Protein 8BK1 (pdb70)

Foldseek 3Di:
DAEAEEEDLDLQSQLLLLLLLVVPYAYEYEYPPQVSCVVSVVSHYHYDDALLCRLQVHQHYEYDDAECVVVCVRCVRRLQSLANHEYEYQYADALVVQVVVQVVSVVSHYGYKYKHWDDDSVCFQHAPTEMEIEADPVVCVVCVVSVCSRHHYDDPYRSRSPRNVVNVVSVVVVVLLVVVLVLVCLLCVLVVHHVVVCVVVSVVVVVCVCVVCVVLVVCLVPVNFADPVHFLLRVLVVLVVSLVSCVVSVHDNPSSVVVNVLSVVLVVVVRRRTHSSSSCVVVPDPPD/DAEAEEEEQDLQSLLLLLLLLVVPYEYEYEYPPQVSCVVSVVSHYHYDDALQVRLQRHQHYEYEHAECVVVCVRCVRHLQSLANHEYEYQYADALVVQVVVQVVSVVSHYFYKYKHWDDGSVCFQHAPTEMEIEADPVVCVVCVVSVCSRHHYDDDYRSRSPRNVVNVVSVVVVVLLVVVLVLVCLLCVLVVHHSVVCVVVSVVVVVCVCVVCPVLVVCLVPVNFAQPVHFLLRVLVVLVVSLVSCVVSVHDNPSSVVVNVLSVQLVVVVRRRTHSSSSSVVVDDDD/DEAEEEDLDLQRQLLLLLLVVVPYAYEYEYPPQVSCVVSVVSHHHYDDALQVRLLRDQHYEYDDQECVVVCVRCVRRLQSLANHEYEYQYADALVVQVVVQVVSVVSHYGYKYKHWDDDSVCFQHAPTEMEIEADPVVCVVCVVSVCSRHHYDDDYRSRSPRNVVNVVSVVVVVLLVVVLVLVCLLCVLVVHHPVVCVVVSVVVVVCVCVVCVVLVVCLVPVPFADPVHFLLRVLVVLVVSLVSCVVSVHDNPSSVVVNVLSVVLVVVVRRRTHSSSSSVVVPDDPD/DAEAEEEDLDLQSQLLLLLLVVVPHAYEYEYPPQVSCVVSVVSHHHYDDALQCRLQRHQHYEYDDAECVVVCVRCVRHLQSLANHEYEYQYADALVVQVVVQVVSVVSHYGYKYKHWDDGSVCFQHAPTEMEIEADPVVCVVCVVSVCSRHHYDDDYRSRSPRNVVNVVSVVVVVLLVVVLVLVCLLCVLVVHHVVVCVVVSVVVVVCVCVVCVVLVVCLVPVNFADPPHFLLRVLVVLVVSLVSCVVSVHDNPSSVVVNVLSVQLVVVVRRRTHSSSSSVVVPDPPD

Structure (mmCIF, N/CA/C/O backbone):
data_8BK1
#
_entry.id   8BK1
#
_cell.length_a   186.027
_cell.length_b   186.027
_cell.length_c   373.436
_cell.angle_alpha   90.00
_cell.angle_beta   90.00
_cell.angle_gamma   120.00
#
_symmetry.space_group_name_H-M   'H 3 2'
#
loop_
_entity.id
_entity.type
_entity.pdbx_description
1 polymer 'Mutant Imi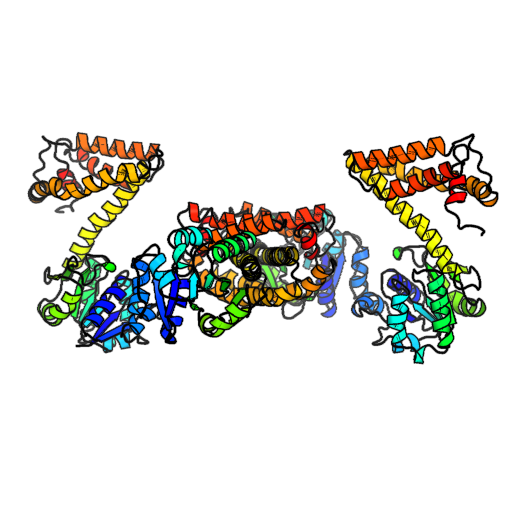ne Reductase IR007-143 from Amycolatopsis azurea, E120A, M197W, M206S, A213P, D238G, I240L'
2 non-polymer 'NADP NICOTINAMIDE-ADENINE-DINUCLEOTIDE PHOSPHATE'
3 non-polymer 'SULFATE ION'
4 water water
#
loop_
_atom_site.group_PDB
_atom_site.id
_atom_site.type_symbol
_atom_site.label_atom_id
_atom_site.label_alt_id
_atom_site.label_comp_id
_atom_site.label_asym_id
_atom_site.label_entity_id
_atom_site.label_seq_id
_atom_site.pdbx_PDB_ins_code
_atom_site.Cartn_x
_atom_site.Cartn_y
_atom_site.Cartn_z
_atom_site.occupancy
_atom_site.B_iso_or_equiv
_atom_site.auth_seq_id
_atom_site.auth_comp_id
_atom_site.auth_asym_id
_atom_site.auth_atom_id
_atom_site.pdbx_PDB_model_num
ATOM 1 N N . GLU A 1 1 ? -92.181 47.334 -5.567 1.00 88.25 -1 GLU A N 1
ATOM 2 C CA . GLU A 1 1 ? -92.045 48.171 -6.781 1.00 79.15 -1 GLU A CA 1
ATOM 3 C C . GLU A 1 1 ? -91.978 47.280 -8.015 1.00 81.10 -1 GLU A C 1
ATOM 4 O O . GLU A 1 1 ? -92.244 46.076 -7.884 1.00 67.98 -1 GLU A O 1
ATOM 6 N N . SER A 1 2 ? -91.616 47.857 -9.155 1.00 61.68 0 SER A N 1
ATOM 7 C CA . SER A 1 2 ? -91.627 47.105 -10.432 1.00 58.09 0 SER A CA 1
ATOM 8 C C . SER A 1 2 ? -91.182 45.658 -10.246 1.00 60.44 0 SER A C 1
ATOM 9 O O . SER A 1 2 ? -90.182 45.430 -9.554 1.00 61.58 0 SER A O 1
ATOM 12 N N . MET A 1 3 ? -91.907 44.722 -10.854 1.00 51.26 1 MET A N 1
ATOM 13 C CA . MET A 1 3 ? -91.463 43.312 -10.829 1.00 51.30 1 MET A CA 1
ATOM 14 C C . MET A 1 3 ? -90.497 43.118 -11.989 1.00 50.97 1 MET A C 1
ATOM 15 O O . MET A 1 3 ? -90.843 43.508 -13.110 1.00 56.06 1 MET A O 1
ATOM 20 N N . ILE A 1 4 ? -89.325 42.555 -11.713 1.00 53.57 2 ILE A N 1
ATOM 21 C CA . ILE A 1 4 ? -88.354 42.265 -12.799 1.00 55.69 2 ILE A CA 1
ATOM 22 C C . ILE A 1 4 ? -88.046 40.774 -12.797 1.00 53.07 2 ILE A C 1
ATOM 23 O O . ILE A 1 4 ? -87.933 40.208 -11.711 1.00 50.51 2 ILE A O 1
ATOM 28 N N . THR A 1 5 ? -88.003 40.155 -13.974 1.00 51.54 3 THR A N 1
ATOM 29 C CA . THR A 1 5 ? -87.542 38.750 -14.080 1.00 46.49 3 THR A CA 1
ATOM 30 C C . THR A 1 5 ? -86.023 38.731 -14.247 1.00 44.35 3 THR A C 1
ATOM 31 O O . THR A 1 5 ? -85.492 39.597 -14.973 1.00 43.53 3 THR A O 1
ATOM 35 N N . LEU A 1 6 ? -85.369 37.782 -13.581 1.00 45.78 4 LEU A N 1
ATOM 36 C CA . LEU A 1 6 ? -83.971 37.385 -13.882 1.00 49.74 4 LEU A CA 1
ATOM 37 C C . LEU A 1 6 ? -83.915 35.864 -14.108 1.00 46.76 4 LEU A C 1
ATOM 38 O O . LEU A 1 6 ? -84.360 35.119 -13.273 1.00 50.34 4 LEU A O 1
ATOM 43 N N . ILE A 1 7 ? -83.434 35.446 -15.262 1.00 45.24 5 ILE A N 1
ATOM 44 C CA . ILE A 1 7 ? -83.159 34.038 -15.635 1.00 43.70 5 ILE A CA 1
ATOM 45 C C . ILE A 1 7 ? -81.643 33.851 -15.619 1.00 48.06 5 ILE A C 1
ATOM 46 O O . ILE A 1 7 ? -80.978 34.600 -16.321 1.00 44.42 5 ILE A O 1
ATOM 51 N N . GLY A 1 8 ? -81.141 32.890 -14.841 1.00 45.52 6 GLY A N 1
ATOM 52 C CA . GLY A 1 8 ? -79.711 32.575 -14.706 1.00 46.79 6 GLY A CA 1
ATOM 53 C C . GLY A 1 8 ? -79.219 32.858 -13.308 1.00 46.49 6 GLY A C 1
ATOM 54 O O . GLY A 1 8 ? -78.855 33.987 -13.059 1.00 43.06 6 GLY A O 1
ATOM 55 N N . LEU A 1 9 ? -79.206 31.868 -12.423 1.00 48.01 7 LEU A N 1
ATOM 56 C CA . LEU A 1 9 ? -78.806 32.113 -11.020 1.00 48.87 7 LEU A CA 1
ATOM 57 C C . LEU A 1 9 ? -77.439 31.508 -10.751 1.00 45.99 7 LEU A C 1
ATOM 58 O O . LEU A 1 9 ? -77.281 30.830 -9.751 1.00 49.58 7 LEU A O 1
ATOM 63 N N . GLY A 1 10 ? -76.489 31.803 -11.620 1.00 48.36 8 GLY A N 1
ATOM 64 C CA . GLY A 1 10 ? -75.063 31.777 -11.268 1.00 46.38 8 GLY A CA 1
ATOM 65 C C . GLY A 1 10 ? -74.760 32.905 -10.293 1.00 43.41 8 GLY A C 1
ATOM 66 O O . GLY A 1 10 ? -75.637 33.690 -9.947 1.00 40.53 8 GLY A O 1
ATOM 67 N N . PRO A 1 11 ? -73.496 33.036 -9.835 1.00 46.22 9 PRO A N 1
ATOM 68 C CA . PRO A 1 11 ? -73.143 34.053 -8.843 1.00 43.10 9 PRO A CA 1
ATOM 69 C C . PRO A 1 11 ? -73.510 35.491 -9.278 1.00 45.26 9 PRO A C 1
ATOM 70 O O . PRO A 1 11 ? -73.894 36.247 -8.428 1.00 41.38 9 PRO A O 1
ATOM 74 N N . MET A 1 12 ? -73.401 35.832 -10.570 1.00 44.12 10 MET A N 1
ATOM 75 C CA . MET A 1 12 ? -73.734 37.197 -11.066 1.00 43.88 10 MET A CA 1
ATOM 76 C C . MET A 1 12 ? -75.245 37.366 -10.958 1.00 43.72 10 MET A C 1
ATOM 77 O O . MET A 1 12 ? -75.667 38.352 -10.326 1.00 36.67 10 MET A O 1
ATOM 82 N N . GLY A 1 13 ? -76.014 36.424 -11.520 1.00 40.05 11 GLY A N 1
ATOM 83 C CA . GLY A 1 13 ? -77.483 36.369 -11.376 1.00 44.14 11 GLY A CA 1
ATOM 84 C C . GLY A 1 13 ? -77.938 36.624 -9.951 1.00 44.29 11 GLY A C 1
ATOM 85 O O . GLY A 1 13 ? -78.738 37.543 -9.720 1.00 44.50 11 GLY A O 1
ATOM 86 N N . GLN A 1 14 ? -77.401 35.863 -9.005 1.00 49.76 12 GLN A N 1
ATOM 87 C CA . GLN A 1 14 ? -77.809 35.926 -7.583 1.00 46.84 12 GLN A CA 1
ATOM 88 C C . GLN A 1 14 ? -77.510 37.322 -7.054 1.00 46.93 12 GLN A C 1
ATOM 89 O O . GLN A 1 14 ? -78.396 37.887 -6.414 1.00 51.86 12 GLN A O 1
ATOM 95 N N . ALA A 1 15 ? -76.332 37.879 -7.337 1.00 46.61 13 ALA A N 1
ATOM 96 C CA . ALA A 1 15 ? -75.919 39.190 -6.788 1.00 46.60 13 ALA A CA 1
ATOM 97 C C . ALA A 1 15 ? -76.878 40.267 -7.326 1.00 47.04 13 ALA A C 1
ATOM 98 O O . ALA A 1 15 ? -77.270 41.156 -6.549 1.00 51.12 13 ALA A O 1
ATOM 100 N N . MET A 1 16 ? -77.277 40.146 -8.591 1.00 42.19 14 MET A N 1
ATOM 101 C CA . MET A 1 16 ? -78.184 41.099 -9.279 1.00 43.93 14 MET A CA 1
ATOM 102 C C . MET A 1 16 ? -79.570 41.023 -8.626 1.00 45.08 14 MET A C 1
ATOM 103 O O . MET A 1 16 ? -80.111 42.083 -8.246 1.00 43.89 14 MET A O 1
ATOM 108 N N . VAL A 1 17 ? -80.101 39.813 -8.442 1.00 48.37 15 VAL A N 1
ATOM 109 C CA . VAL A 1 17 ? -81.378 39.583 -7.715 1.00 46.85 15 VAL A CA 1
ATOM 110 C C . VAL A 1 17 ? -81.309 40.210 -6.315 1.00 44.53 15 VAL A C 1
ATOM 111 O O . VAL A 1 17 ? -82.197 41.019 -5.985 1.00 45.75 15 VAL A O 1
ATOM 115 N N A ARG A 1 18 ? -80.287 39.883 -5.517 0.50 47.05 16 ARG A N 1
ATOM 116 N N B ARG A 1 18 ? -80.289 39.889 -5.521 0.50 45.40 16 ARG A N 1
ATOM 117 C CA A ARG A 1 18 ? -80.140 40.404 -4.125 0.50 52.92 16 ARG A CA 1
ATOM 118 C CA B ARG A 1 18 ? -80.163 40.414 -4.132 0.50 49.92 16 ARG A CA 1
ATOM 119 C C A ARG A 1 18 ? -80.221 41.940 -4.168 0.50 51.27 16 ARG A C 1
ATOM 120 C C B ARG A 1 18 ? -80.219 41.945 -4.167 0.50 49.65 16 ARG A C 1
ATOM 121 O O A ARG A 1 18 ? -80.864 42.531 -3.280 0.50 50.21 16 ARG A O 1
ATOM 122 O O B ARG A 1 18 ? -80.863 42.534 -3.281 0.50 48.99 16 ARG A O 1
ATOM 137 N N . VAL A 1 19 ? -79.609 42.568 -5.170 1.00 48.74 17 VAL A N 1
ATOM 138 C CA . VAL A 1 19 ? -79.523 44.054 -5.240 1.00 50.89 17 VAL A CA 1
ATOM 139 C C . VAL A 1 19 ? -80.886 44.624 -5.636 1.00 50.67 17 VAL A C 1
ATOM 140 O O . VAL A 1 19 ? -81.310 45.635 -5.021 1.00 49.17 17 VAL A O 1
ATOM 144 N N . LEU A 1 20 ? -81.561 44.005 -6.598 1.00 45.16 18 LEU A N 1
ATOM 145 C CA . LEU A 1 20 ? -82.935 44.420 -6.998 1.00 47.87 18 LEU A CA 1
ATOM 146 C C . LEU A 1 20 ? -83.886 44.325 -5.789 1.00 50.46 18 LEU A C 1
ATOM 147 O O . LEU A 1 20 ? -84.601 45.311 -5.532 1.00 49.55 18 LEU A O 1
ATOM 152 N N . LEU A 1 21 ? -83.860 43.219 -5.040 1.00 48.87 19 LEU A N 1
ATOM 153 C CA . LEU A 1 21 ? -84.676 43.028 -3.800 1.00 50.07 19 LEU A CA 1
ATOM 154 C C . LEU A 1 21 ? -84.324 44.091 -2.742 1.00 45.69 19 LEU A C 1
ATOM 155 O O . LEU A 1 21 ? -85.243 44.783 -2.335 1.00 43.10 19 LEU A O 1
ATOM 160 N N . GLU A 1 22 ? -83.055 44.272 -2.366 1.00 48.69 20 GLU A N 1
ATOM 161 C CA . GLU A 1 22 ? -82.645 45.285 -1.352 1.00 52.68 20 GLU A CA 1
ATOM 162 C C . GLU A 1 22 ? -83.153 46.688 -1.729 1.00 49.47 20 GLU A C 1
ATOM 163 O O . GLU A 1 22 ? -83.081 47.553 -0.876 1.00 55.26 20 GLU A O 1
ATOM 169 N N . ASN A 1 23 ? -83.609 46.954 -2.959 1.00 56.55 21 ASN A N 1
ATOM 170 C CA . ASN A 1 23 ? -84.051 48.320 -3.394 1.00 53.69 21 ASN A CA 1
ATOM 171 C C . ASN A 1 23 ? -85.543 48.299 -3.734 1.00 53.13 21 ASN A C 1
ATOM 172 O O . ASN A 1 23 ? -85.984 49.120 -4.533 1.00 62.70 21 ASN A O 1
ATOM 177 N N . GLY A 1 24 ? -86.302 47.374 -3.149 1.00 56.50 22 GLY A N 1
ATOM 178 C CA . GLY A 1 24 ? -87.771 47.411 -3.282 1.00 57.38 22 GLY A CA 1
ATOM 179 C C . GLY A 1 24 ? -88.361 46.720 -4.482 1.00 56.09 22 GLY A C 1
ATOM 180 O O . GLY A 1 24 ? -89.592 46.676 -4.573 1.00 57.38 22 GLY A O 1
ATOM 181 N N . HIS A 1 25 ? -87.534 46.205 -5.373 1.00 52.74 23 HIS A N 1
ATOM 182 C CA . HIS A 1 25 ? -88.093 45.620 -6.610 1.00 50.83 23 HIS A CA 1
ATOM 183 C C . HIS A 1 25 ? -88.558 44.198 -6.339 1.00 50.22 23 HIS A C 1
ATOM 184 O O . HIS A 1 25 ? -87.957 43.531 -5.490 1.00 50.42 23 HIS A O 1
ATOM 191 N N . GLY A 1 26 ? -89.626 43.783 -7.006 1.00 49.01 24 GLY A N 1
ATOM 192 C CA . GLY A 1 26 ? -90.042 42.381 -6.914 1.00 52.08 24 GLY A CA 1
ATOM 193 C C . GLY A 1 26 ? -89.272 41.624 -7.965 1.00 58.31 24 GLY A C 1
ATOM 194 O O . GLY A 1 26 ? -89.005 42.205 -9.022 1.00 57.70 24 GLY A O 1
ATOM 195 N N . VAL A 1 27 ? -88.886 40.391 -7.671 1.00 52.15 25 VAL A N 1
ATOM 196 C CA . VAL A 1 27 ? -88.042 39.635 -8.628 1.00 49.04 25 VAL A CA 1
ATOM 197 C C . VAL A 1 27 ? -88.610 38.229 -8.757 1.00 47.86 25 VAL A C 1
ATOM 198 O O . VAL A 1 27 ? -88.574 37.473 -7.785 1.00 53.28 25 VAL A O 1
ATOM 202 N N . THR A 1 28 ? -89.130 37.917 -9.939 1.00 46.58 26 THR A N 1
ATOM 203 C CA . THR A 1 28 ? -89.396 36.538 -10.410 1.00 50.03 26 THR A CA 1
ATOM 204 C C . THR A 1 28 ? -88.093 35.963 -10.962 1.00 48.24 26 THR A C 1
ATOM 205 O O . THR A 1 28 ? -87.461 36.648 -11.748 1.00 50.48 26 THR A O 1
ATOM 209 N N . VAL A 1 29 ? -87.770 34.723 -10.603 1.00 48.73 27 VAL A N 1
ATOM 210 C CA . VAL A 1 29 ? -86.568 33.993 -11.089 1.00 45.21 27 VAL A CA 1
ATOM 211 C C . VAL A 1 29 ? -86.981 32.619 -11.599 1.00 48.24 27 VAL A C 1
ATOM 212 O O . VAL A 1 29 ? -88.056 32.117 -11.250 1.00 56.16 27 VAL A O 1
ATOM 216 N N . TRP A 1 30 ? -86.135 32.091 -12.461 1.00 50.18 28 TRP A N 1
ATOM 217 C CA . TRP A 1 30 ? -86.171 30.717 -12.991 1.00 50.86 28 TRP A CA 1
ATOM 218 C C . TRP A 1 30 ? -84.726 30.337 -13.303 1.00 52.31 28 TRP A C 1
ATOM 219 O O . TRP A 1 30 ? -83.976 31.191 -13.793 1.00 46.61 28 TRP A O 1
ATOM 230 N N . ASN A 1 31 ? -84.367 29.091 -13.034 1.00 58.97 29 ASN A N 1
ATOM 231 C CA . ASN A 1 31 ? -83.016 28.563 -13.329 1.00 58.86 29 ASN A CA 1
ATOM 232 C C . ASN A 1 31 ? -83.161 27.107 -13.748 1.00 49.20 29 ASN A C 1
ATOM 233 O O . ASN A 1 31 ? -84.068 26.452 -13.221 1.00 52.47 29 ASN A O 1
ATOM 238 N N . ARG A 1 32 ? -82.313 26.654 -14.671 1.00 45.10 30 ARG A N 1
ATOM 239 C CA . ARG A 1 32 ? -82.256 25.237 -15.101 1.00 54.15 30 ARG A CA 1
ATOM 240 C C . ARG A 1 32 ? -82.149 24.322 -13.873 1.00 54.72 30 ARG A C 1
ATOM 241 O O . ARG A 1 32 ? -82.728 23.256 -13.902 1.00 60.11 30 ARG A O 1
ATOM 249 N N . THR A 1 33 ? -81.436 24.744 -12.834 1.00 49.71 31 THR A N 1
ATOM 250 C CA . THR A 1 33 ? -81.288 24.000 -11.565 1.00 47.42 31 THR A CA 1
ATOM 251 C C . THR A 1 33 ? -82.070 24.752 -10.480 1.00 47.73 31 THR A C 1
ATOM 252 O O . THR A 1 33 ? -81.504 25.678 -9.843 1.00 47.92 31 THR A O 1
ATOM 256 N N . ALA A 1 34 ? -83.337 24.395 -10.279 1.00 55.23 32 ALA A N 1
ATOM 257 C CA . ALA A 1 34 ? -84.294 25.114 -9.395 1.00 54.45 32 ALA A CA 1
ATOM 258 C C . ALA A 1 34 ? -83.739 25.285 -7.973 1.00 49.60 32 ALA A C 1
ATOM 259 O O . ALA A 1 34 ? -83.908 26.379 -7.419 1.00 66.92 32 ALA A O 1
ATOM 261 N N . SER A 1 35 ? -83.085 24.276 -7.399 1.00 49.29 33 SER A N 1
ATOM 262 C CA . SER A 1 35 ? -82.528 24.323 -6.020 1.00 51.80 33 SER A CA 1
ATOM 263 C C . SER A 1 35 ? -81.651 25.565 -5.839 1.00 54.53 33 SER A C 1
ATOM 264 O O . SER A 1 35 ? -81.516 26.031 -4.709 1.00 55.40 33 SER A O 1
ATOM 267 N N . ARG A 1 36 ? -81.066 26.092 -6.917 1.00 60.12 34 ARG A N 1
ATOM 268 C CA . ARG A 1 36 ? -80.068 27.186 -6.824 1.00 58.61 34 ARG A CA 1
ATOM 269 C C . ARG A 1 36 ? -80.749 28.517 -6.500 1.00 56.20 34 ARG A C 1
ATOM 270 O O . ARG A 1 36 ? -80.029 29.442 -6.107 1.00 55.92 34 ARG A O 1
ATOM 278 N N . ALA A 1 37 ? -82.083 28.586 -6.619 1.00 54.08 35 ALA A N 1
ATOM 279 C CA . ALA A 1 37 ? -82.901 29.770 -6.283 1.00 51.12 35 ALA A CA 1
ATOM 280 C C . ALA A 1 37 ? -83.173 29.876 -4.771 1.00 56.09 35 ALA A C 1
ATOM 281 O O . ALA A 1 37 ? -83.657 30.948 -4.355 1.00 53.66 35 ALA A O 1
ATOM 283 N N . ASP A 1 38 ? -82.885 28.840 -3.968 1.00 53.60 36 ASP A N 1
ATOM 284 C CA . ASP A 1 38 ? -83.300 28.782 -2.539 1.00 53.46 36 ASP A CA 1
ATOM 285 C C . ASP A 1 38 ? -82.854 30.060 -1.822 1.00 49.13 36 ASP A C 1
ATOM 286 O O . ASP A 1 38 ? -83.733 30.725 -1.226 1.00 61.92 36 ASP A O 1
ATOM 291 N N . GLY A 1 39 ? -81.571 30.408 -1.875 1.00 48.39 37 GLY A N 1
ATOM 292 C CA . GLY A 1 39 ? -81.043 31.599 -1.182 1.00 51.11 37 GLY A CA 1
ATOM 293 C C . GLY A 1 39 ? -81.779 32.878 -1.569 1.00 55.04 37 GLY A C 1
ATOM 294 O O . GLY A 1 39 ? -82.010 33.720 -0.672 1.00 55.32 37 GLY A O 1
ATOM 295 N N . VAL A 1 40 ? -82.154 33.037 -2.846 1.00 55.83 38 VAL A N 1
ATOM 296 C CA . VAL A 1 40 ? -82.814 34.292 -3.315 1.00 53.91 38 VAL A CA 1
ATOM 297 C C . VAL A 1 40 ? -84.312 34.219 -3.005 1.00 53.99 38 VAL A C 1
ATOM 298 O O . VAL A 1 40 ? -84.886 35.280 -2.656 1.00 53.43 38 VAL A O 1
ATOM 302 N N . VAL A 1 41 ? -84.937 33.040 -3.127 1.00 55.31 39 VAL A N 1
ATOM 303 C CA . VAL A 1 41 ? -86.365 32.849 -2.727 1.00 57.64 39 VAL A CA 1
ATOM 304 C C . VAL A 1 41 ? -86.508 33.255 -1.250 1.00 57.57 39 VAL A C 1
ATOM 305 O O . VAL A 1 41 ? -87.374 34.095 -0.947 1.00 68.18 39 VAL A O 1
ATOM 309 N N . ALA A 1 42 ? -85.616 32.782 -0.387 1.00 54.66 40 ALA A N 1
ATOM 310 C CA . ALA A 1 42 ? -85.556 33.153 1.048 1.00 57.82 40 ALA A CA 1
ATOM 311 C C . ALA A 1 42 ? -85.407 34.667 1.218 1.00 61.21 40 ALA A C 1
ATOM 312 O O . ALA A 1 42 ? -85.930 35.187 2.203 1.00 65.22 40 ALA A O 1
ATOM 314 N N . ALA A 1 43 ? -84.713 35.367 0.320 1.00 59.87 41 ALA A N 1
ATOM 315 C CA . ALA A 1 43 ? -84.481 36.824 0.460 1.00 52.88 41 ALA A CA 1
ATOM 316 C C . ALA A 1 43 ? -85.659 37.620 -0.104 1.00 49.33 41 ALA A C 1
ATOM 317 O O . ALA A 1 43 ? -85.624 38.851 0.022 1.00 55.56 41 ALA A O 1
ATOM 319 N N . GLY A 1 44 ? -86.640 36.969 -0.742 1.00 48.85 42 GLY A N 1
ATOM 320 C CA . GLY A 1 44 ? -87.904 37.606 -1.188 1.00 51.66 42 GLY A CA 1
ATOM 321 C C . GLY A 1 44 ? -88.296 37.286 -2.626 1.00 51.79 42 GLY A C 1
ATOM 322 O O . GLY A 1 44 ? -89.347 37.759 -3.056 1.00 49.00 42 GLY A O 1
ATOM 323 N N . ALA A 1 45 ? -87.507 36.517 -3.372 1.00 52.01 43 ALA A N 1
ATOM 324 C CA . ALA A 1 45 ? -87.790 36.286 -4.803 1.00 56.81 43 ALA A CA 1
ATOM 325 C C . ALA A 1 45 ? -88.837 35.177 -4.959 1.00 54.18 43 ALA A C 1
ATOM 326 O O . ALA A 1 45 ? -88.879 34.274 -4.146 1.00 53.54 43 ALA A O 1
ATOM 328 N N . VAL A 1 46 ? -89.563 35.216 -6.059 1.00 57.23 44 VAL A N 1
ATOM 329 C CA . VAL A 1 46 ? -90.615 34.236 -6.450 1.00 57.32 44 VAL A CA 1
ATOM 330 C C . VAL A 1 46 ? -90.012 33.260 -7.468 1.00 56.44 44 VAL A C 1
ATOM 331 O O . VAL A 1 46 ? -89.796 33.681 -8.600 1.00 55.88 44 VAL A O 1
ATOM 335 N N . ARG A 1 47 ? -89.763 32.001 -7.096 1.00 63.29 45 ARG A N 1
ATOM 336 C CA . ARG A 1 47 ? -89.453 30.930 -8.095 1.00 61.54 45 ARG A CA 1
ATOM 337 C C . ARG A 1 47 ? -90.736 30.695 -8.913 1.00 52.71 45 ARG A C 1
ATOM 338 O O . ARG A 1 47 ? -91.787 31.092 -8.471 1.00 58.57 45 ARG A O 1
ATOM 346 N N . VAL A 1 48 ? -90.605 30.135 -10.096 1.00 45.05 46 VAL A N 1
ATOM 347 C CA . VAL A 1 48 ? -91.699 29.804 -11.031 1.00 45.95 46 VAL A CA 1
ATOM 348 C C . VAL A 1 48 ? -91.209 28.588 -11.818 1.00 52.93 46 VAL A C 1
ATOM 349 O O . VAL A 1 48 ? -89.994 28.373 -11.866 1.00 56.11 46 VAL A O 1
ATOM 353 N N . ASP A 1 49 ? -92.123 27.779 -12.343 1.00 60.72 47 ASP A N 1
ATOM 354 C CA . ASP A 1 49 ? -91.807 26.407 -12.804 1.00 66.48 47 ASP A CA 1
ATOM 355 C C . ASP A 1 49 ? -91.073 26.506 -14.132 1.00 60.00 47 ASP A C 1
ATOM 356 O O . ASP A 1 49 ? -90.092 25.767 -14.279 1.00 57.00 47 ASP A O 1
ATOM 361 N N . THR A 1 50 ? -91.526 27.367 -15.046 1.00 55.52 48 THR A N 1
ATOM 362 C CA . THR A 1 50 ? -91.145 27.320 -16.489 1.00 61.98 48 THR A CA 1
ATOM 363 C C . THR A 1 50 ? -90.562 28.662 -16.945 1.00 57.02 48 THR A C 1
ATOM 364 O O . THR A 1 50 ? -90.823 29.711 -16.366 1.00 49.73 48 THR A O 1
ATOM 368 N N . PRO A 1 51 ? -89.671 28.662 -17.956 1.00 53.87 49 PRO A N 1
ATOM 369 C CA . PRO A 1 51 ? -89.232 29.902 -18.602 1.00 57.04 49 PRO A CA 1
ATOM 370 C C . PRO A 1 51 ? -90.398 30.810 -19.008 1.00 50.47 49 PRO A C 1
ATOM 371 O O . PRO A 1 51 ? -90.359 31.976 -18.673 1.00 55.87 49 PRO A O 1
ATOM 375 N N . ALA A 1 52 ? -91.406 30.244 -19.674 1.00 54.19 50 ALA A N 1
ATOM 376 C CA . ALA A 1 52 ? -92.633 30.960 -20.108 1.00 53.14 50 ALA A CA 1
ATOM 377 C C . ALA A 1 52 ? -93.255 31.729 -18.928 1.00 54.91 50 ALA A C 1
ATOM 378 O O . ALA A 1 52 ? -93.646 32.889 -19.110 1.00 52.61 50 ALA A O 1
ATOM 380 N N . ASP A 1 53 ? -93.291 31.139 -17.739 1.00 51.57 51 ASP A N 1
ATOM 381 C CA . ASP A 1 53 ? -93.858 31.780 -16.519 1.00 50.59 51 ASP A CA 1
ATOM 382 C C . ASP A 1 53 ? -93.010 33.011 -16.175 1.00 46.44 51 ASP A C 1
ATOM 383 O O . ASP A 1 53 ? -93.577 34.077 -15.891 1.00 51.67 51 ASP A O 1
ATOM 388 N N . ALA A 1 54 ? -91.691 32.866 -16.202 1.00 52.23 52 ALA A N 1
ATOM 389 C CA . ALA A 1 54 ? -90.697 33.899 -15.810 1.00 47.75 52 ALA A CA 1
ATOM 390 C C . ALA A 1 54 ? -90.763 35.078 -16.783 1.00 45.38 52 ALA A C 1
ATOM 391 O O . ALA A 1 54 ? -90.783 36.229 -16.327 1.00 45.87 52 ALA A O 1
ATOM 393 N N . VAL A 1 55 ? -90.799 34.792 -18.081 1.00 44.42 53 VAL A N 1
ATOM 394 C CA . VAL A 1 55 ? -90.918 35.825 -19.150 1.00 47.86 53 VAL A CA 1
ATOM 395 C C . VAL A 1 55 ? -92.256 36.564 -18.979 1.00 46.55 53 VAL A C 1
ATOM 396 O O . VAL A 1 55 ? -92.256 37.776 -18.995 1.00 55.99 53 VAL A O 1
ATOM 400 N N . ALA A 1 56 ? -93.359 35.847 -18.797 1.00 50.53 54 ALA A N 1
ATOM 401 C CA . ALA A 1 56 ? -94.726 36.414 -18.671 1.00 46.44 54 ALA A CA 1
ATOM 402 C C . ALA A 1 56 ? -94.813 37.306 -17.434 1.00 44.74 54 ALA A C 1
ATOM 403 O O . ALA A 1 56 ? -95.544 38.288 -17.505 1.00 47.45 54 ALA A O 1
ATOM 405 N N . ALA A 1 57 ? -94.056 37.036 -16.369 1.00 42.29 55 ALA A N 1
ATOM 406 C CA . ALA A 1 57 ? -94.223 37.712 -15.051 1.00 45.17 55 ALA A CA 1
ATOM 407 C C . ALA A 1 57 ? -93.825 39.208 -15.062 1.00 47.90 55 ALA A C 1
ATOM 408 O O . ALA A 1 57 ? -94.123 39.907 -14.073 1.00 55.83 55 ALA A O 1
ATOM 410 N N . SER A 1 58 ? -93.077 39.685 -16.060 1.00 45.03 56 SER A N 1
ATOM 411 C CA . SER A 1 58 ? -92.445 41.032 -16.015 1.00 46.63 56 SER A CA 1
ATOM 412 C C . SER A 1 58 ? -92.246 41.584 -17.424 1.00 46.28 56 SER A C 1
ATOM 413 O O . SER A 1 58 ? -92.157 40.783 -18.378 1.00 48.61 56 SER A O 1
ATOM 416 N N . GLU A 1 59 ? -92.121 42.909 -17.515 1.00 46.01 57 GLU A N 1
ATOM 417 C CA . GLU A 1 59 ? -91.797 43.626 -18.772 1.00 45.87 57 GLU A CA 1
ATOM 418 C C . GLU A 1 59 ? -90.297 43.451 -19.050 1.00 43.48 57 GLU A C 1
ATOM 419 O O . GLU A 1 59 ? -89.947 43.024 -20.166 1.00 47.98 57 GLU A O 1
ATOM 425 N N . LEU A 1 60 ? -89.455 43.710 -18.044 1.00 44.40 58 LEU A N 1
ATOM 426 C CA . LEU A 1 60 ? -87.975 43.620 -18.123 1.00 43.22 58 LEU A CA 1
ATOM 427 C C . LEU A 1 60 ? -87.517 42.208 -17.713 1.00 40.83 58 LEU A C 1
ATOM 428 O O . LEU A 1 60 ? -87.732 41.803 -16.549 1.00 40.05 58 LEU A O 1
ATOM 433 N N . VAL A 1 61 ? -86.860 41.510 -18.631 1.00 41.00 59 VAL A N 1
ATOM 434 C CA . VAL A 1 61 ? -86.261 40.169 -18.408 1.00 42.59 59 VAL A CA 1
ATOM 435 C C . VAL A 1 61 ? -84.733 40.267 -18.553 1.00 46.61 59 VAL A C 1
ATOM 436 O O . VAL A 1 61 ? -84.255 40.413 -19.701 1.00 49.93 59 VAL A O 1
ATOM 440 N N . LEU A 1 62 ? -84.009 40.154 -17.431 1.00 41.88 60 LEU A N 1
ATOM 441 C CA . LEU A 1 62 ? -82.526 40.034 -17.383 1.00 40.37 60 LEU A CA 1
ATOM 442 C C . LEU A 1 62 ? -82.093 38.556 -17.555 1.00 43.72 60 LEU A C 1
ATOM 443 O O . LEU A 1 62 ? -82.637 37.685 -16.872 1.00 45.75 60 LEU A O 1
ATOM 448 N N . LEU A 1 63 ? -81.147 38.284 -18.450 1.00 44.32 61 LEU A N 1
ATOM 449 C CA . LEU A 1 63 ? -80.472 36.964 -18.612 1.00 42.87 61 LEU A CA 1
ATOM 450 C C . LEU A 1 63 ? -79.021 37.052 -18.108 1.00 41.12 61 LEU A C 1
ATOM 451 O O . LEU A 1 63 ? -78.289 37.888 -18.611 1.00 47.56 61 LEU A O 1
ATOM 456 N N . SER A 1 64 ? -78.635 36.235 -17.125 1.00 42.99 62 SER A N 1
ATOM 457 C CA . SER A 1 64 ? -77.236 36.038 -16.676 1.00 40.41 62 SER A CA 1
ATOM 458 C C . SER A 1 64 ? -76.829 34.584 -16.928 1.00 38.43 62 SER A C 1
ATOM 459 O O . SER A 1 64 ? -76.823 33.818 -15.993 1.00 49.88 62 SER A O 1
ATOM 462 N N . LEU A 1 65 ? -76.456 34.267 -18.164 1.00 36.75 63 LEU A N 1
ATOM 463 C CA . LEU A 1 65 ? -76.142 32.904 -18.666 1.00 41.74 63 LEU A CA 1
ATOM 464 C C . LEU A 1 65 ? -74.690 32.812 -19.140 1.00 44.99 63 LEU A C 1
ATOM 465 O O . LEU A 1 65 ? -74.080 33.848 -19.418 1.00 50.20 63 LEU A O 1
ATOM 470 N N . THR A 1 66 ? -74.162 31.595 -19.218 1.00 49.84 64 THR A N 1
ATOM 471 C CA . THR A 1 66 ? -72.749 31.295 -19.599 1.00 46.84 64 THR A CA 1
ATOM 472 C C . THR A 1 66 ? -72.458 31.782 -21.032 1.00 44.57 64 THR A C 1
ATOM 473 O O . THR A 1 66 ? -71.339 32.253 -21.279 1.00 40.92 64 THR A O 1
ATOM 477 N N . ASP A 1 67 ? -73.452 31.687 -21.914 1.00 43.27 65 ASP A N 1
ATOM 478 C CA . ASP A 1 67 ? -73.355 32.017 -23.361 1.00 44.99 65 ASP A CA 1
ATOM 479 C C . ASP A 1 67 ? -74.754 32.268 -23.954 1.00 40.62 65 ASP A C 1
ATOM 480 O O . ASP A 1 67 ? -75.766 32.189 -23.231 1.00 42.44 65 ASP A O 1
ATOM 485 N N . TYR A 1 68 ? -74.807 32.579 -25.242 1.00 42.71 66 TYR A N 1
ATOM 486 C CA . TYR A 1 68 ? -76.061 32.926 -25.958 1.00 46.28 66 TYR A CA 1
ATOM 487 C C . TYR A 1 68 ? -76.796 31.630 -26.332 1.00 46.12 66 TYR A C 1
ATOM 488 O O . TYR A 1 68 ? -78.033 31.623 -26.272 1.00 52.61 66 TYR A O 1
ATOM 497 N N . ALA A 1 69 ? -76.084 30.548 -26.631 1.00 50.60 67 ALA A N 1
ATOM 498 C CA . ALA A 1 69 ? -76.678 29.198 -26.837 1.00 50.93 67 ALA A CA 1
ATOM 499 C C . ALA A 1 69 ? -77.733 28.914 -25.753 1.00 47.87 67 ALA A C 1
ATOM 500 O O . ALA A 1 69 ? -78.838 28.452 -26.100 1.00 52.76 67 ALA A O 1
ATOM 502 N N . ALA A 1 70 ? -77.436 29.253 -24.499 1.00 44.29 68 ALA A N 1
ATOM 503 C CA . ALA A 1 70 ? -78.330 29.055 -23.332 1.00 46.05 68 ALA A CA 1
ATOM 504 C C . ALA A 1 70 ? -79.590 29.929 -23.444 1.00 49.57 68 ALA A C 1
ATOM 505 O O . ALA A 1 70 ? -80.651 29.497 -22.951 1.00 52.05 68 ALA A O 1
ATOM 507 N N . MET A 1 71 ? -79.479 31.131 -24.017 1.00 40.01 69 MET A N 1
ATOM 508 C CA . MET A 1 71 ? -80.649 31.996 -24.266 1.00 46.76 69 MET A CA 1
ATOM 509 C C . MET A 1 71 ? -81.629 31.269 -25.203 1.00 49.29 69 MET A C 1
ATOM 510 O O . MET A 1 71 ? -82.815 31.234 -24.884 1.00 47.81 69 MET A O 1
ATOM 515 N N . TYR A 1 72 ? -81.144 30.681 -26.304 1.00 48.22 70 TYR A N 1
ATOM 516 C CA . TYR A 1 72 ? -81.994 29.969 -27.282 1.00 43.88 70 TYR A CA 1
ATOM 517 C C . TYR A 1 72 ? -82.637 28.758 -26.589 1.00 46.63 70 TYR A C 1
ATOM 518 O O . TYR A 1 72 ? -83.838 28.558 -26.747 1.00 51.12 70 TYR A O 1
ATOM 527 N N . ASP A 1 73 ? -81.891 28.007 -25.789 1.00 47.04 71 ASP A N 1
ATOM 528 C CA . ASP A 1 73 ? -82.417 26.832 -25.037 1.00 45.38 71 ASP A CA 1
ATOM 529 C C . ASP A 1 73 ? -83.564 27.263 -24.130 1.00 47.36 71 ASP A C 1
ATOM 530 O O . ASP A 1 73 ? -84.566 26.554 -24.089 1.00 53.54 71 ASP A O 1
ATOM 535 N N . ILE A 1 74 ? -83.413 28.388 -23.433 1.00 51.37 72 ILE A N 1
ATOM 536 C CA . ILE A 1 74 ? -84.389 28.869 -22.407 1.00 52.03 72 ILE A CA 1
ATOM 537 C C . ILE A 1 74 ? -85.585 29.558 -23.083 1.00 53.75 72 ILE A C 1
ATOM 538 O O . ILE A 1 74 ? -86.713 29.107 -22.881 1.00 55.94 72 ILE A O 1
ATOM 543 N N . LEU A 1 75 ? -85.350 30.597 -23.876 1.00 53.84 73 LEU A N 1
ATOM 544 C CA . LEU A 1 75 ? -86.419 31.391 -24.547 1.00 47.70 73 LEU A CA 1
ATOM 545 C C . LEU A 1 75 ? -87.060 30.580 -25.679 1.00 50.61 73 LEU A C 1
ATOM 546 O O . LEU A 1 75 ? -88.156 30.952 -26.107 1.00 47.80 73 LEU A O 1
ATOM 551 N N . GLY A 1 76 ? -86.393 29.544 -26.186 1.00 49.97 74 GLY A N 1
ATOM 552 C CA . GLY A 1 76 ? -86.974 28.627 -27.194 1.00 48.38 74 GLY A CA 1
ATOM 553 C C . GLY A 1 76 ? -88.232 27.951 -26.668 1.00 48.32 74 GLY A C 1
ATOM 554 O O . GLY A 1 76 ? -89.074 27.612 -27.481 1.00 48.19 74 GLY A O 1
ATOM 555 N N . LYS A 1 77 ? -88.360 27.820 -25.340 1.00 50.10 75 LYS A N 1
ATOM 556 C CA . LYS A 1 77 ? -89.510 27.225 -24.620 1.00 58.19 75 LYS A CA 1
ATOM 557 C C . LYS A 1 77 ? -90.388 28.355 -24.054 1.00 55.33 75 LYS A C 1
ATOM 558 O O . LYS A 1 77 ? -91.070 28.111 -23.004 1.00 52.19 75 LYS A O 1
ATOM 564 N N . ALA A 1 78 ? -90.409 29.522 -24.718 1.00 51.50 76 ALA A N 1
ATOM 565 C CA . ALA A 1 78 ? -91.135 30.741 -24.274 1.00 50.53 76 ALA A CA 1
ATOM 566 C C . ALA A 1 78 ? -91.347 31.774 -25.399 1.00 51.56 76 ALA A C 1
ATOM 567 O O . ALA A 1 78 ? -91.500 32.954 -25.078 1.00 58.44 76 ALA A O 1
ATOM 569 N N . GLU A 1 79 ? -91.431 31.367 -26.667 1.00 56.59 77 GLU A N 1
ATOM 570 C CA . GLU A 1 79 ? -91.465 32.284 -27.841 1.00 54.25 77 GLU A CA 1
ATOM 571 C C . GLU A 1 79 ? -92.738 33.134 -27.852 1.00 54.13 77 GLU A C 1
ATOM 572 O O . GLU A 1 79 ? -92.650 34.328 -28.192 1.00 67.88 77 GLU A O 1
ATOM 578 N N . GLU A 1 80 ? -93.887 32.552 -27.513 1.00 59.65 78 GLU A N 1
ATOM 579 C CA . GLU A 1 80 ? -95.188 33.272 -27.500 1.00 64.95 78 GLU A CA 1
ATOM 580 C C . GLU A 1 80 ? -95.177 34.352 -26.406 1.00 56.93 78 GLU A C 1
ATOM 581 O O . GLU A 1 80 ? -95.752 35.408 -26.628 1.00 55.37 78 GLU A O 1
ATOM 587 N N . ALA A 1 81 ? -94.494 34.140 -25.288 1.00 51.45 79 ALA A N 1
ATOM 588 C CA . ALA A 1 81 ? -94.457 35.064 -24.121 1.00 48.66 79 ALA A CA 1
ATOM 589 C C . ALA A 1 81 ? -93.641 36.332 -24.389 1.00 51.30 79 ALA A C 1
ATOM 590 O O . ALA A 1 81 ? -93.767 37.270 -23.577 1.00 44.97 79 ALA A O 1
ATOM 592 N N . LEU A 1 82 ? -92.805 36.330 -25.439 1.00 51.30 80 LEU A N 1
ATOM 593 C CA . LEU A 1 82 ? -91.740 37.347 -25.642 1.00 48.41 80 LEU A CA 1
ATOM 594 C C . LEU A 1 82 ? -92.355 38.671 -26.093 1.00 47.87 80 LEU A C 1
ATOM 595 O O . LEU A 1 82 ? -91.795 39.711 -25.775 1.00 47.92 80 LEU A O 1
ATOM 600 N N . THR A 1 83 ? -93.491 38.639 -26.782 1.00 46.88 81 THR A N 1
ATOM 601 C CA . THR A 1 83 ? -94.129 39.816 -27.414 1.00 42.66 81 THR A CA 1
ATOM 602 C C . THR A 1 83 ? -94.313 40.911 -26.345 1.00 41.61 81 THR A C 1
ATOM 603 O O . THR A 1 83 ? -94.855 40.628 -25.231 1.00 39.63 81 THR A O 1
ATOM 607 N N . GLY A 1 84 ? -93.780 42.100 -26.621 1.00 42.09 82 GLY A N 1
ATOM 608 C CA . GLY A 1 84 ? -93.892 43.293 -25.750 1.00 41.41 82 GLY A CA 1
ATOM 609 C C . GLY A 1 84 ? -92.868 43.344 -24.617 1.00 42.64 82 GLY A C 1
ATOM 610 O O . GLY A 1 84 ? -92.929 44.283 -23.828 1.00 46.43 82 GLY A O 1
ATOM 611 N N . LYS A 1 85 ? -91.980 42.360 -24.498 1.00 42.38 83 LYS A N 1
ATOM 612 C CA . LYS A 1 85 ? -91.020 42.299 -23.372 1.00 40.35 83 LYS A CA 1
ATOM 613 C C . LYS A 1 85 ? -89.740 43.042 -23.773 1.00 43.34 83 LYS A C 1
ATOM 614 O O . LYS A 1 85 ? -89.546 43.365 -25.010 1.00 35.73 83 LYS A O 1
ATOM 620 N N . VAL A 1 86 ? -88.899 43.326 -22.761 1.00 41.27 84 VAL A N 1
ATOM 621 C CA . VAL A 1 86 ? -87.530 43.886 -22.944 1.00 43.12 84 VAL A CA 1
ATOM 622 C C . VAL A 1 86 ? -86.524 42.873 -22.406 1.00 44.36 84 VAL A C 1
ATOM 623 O O . VAL A 1 86 ? -86.499 42.657 -21.181 1.00 39.97 84 VAL A O 1
ATOM 627 N N . ILE A 1 87 ? -85.737 42.264 -23.307 1.00 43.46 85 ILE A N 1
ATOM 628 C CA . ILE A 1 87 ? -84.632 41.325 -22.960 1.00 45.05 85 ILE A CA 1
ATOM 629 C C . ILE A 1 87 ? -83.345 42.137 -22.829 1.00 41.93 85 ILE A C 1
ATOM 630 O O . ILE A 1 87 ? -82.896 42.743 -23.833 1.00 44.83 85 ILE A O 1
ATOM 635 N N . VAL A 1 88 ? -82.765 42.125 -21.633 1.00 39.14 86 VAL A N 1
ATOM 636 C CA . VAL A 1 88 ? -81.380 42.601 -21.369 1.00 42.56 86 VAL A CA 1
ATOM 637 C C . VAL A 1 88 ? -80.510 41.364 -21.162 1.00 44.05 86 VAL A C 1
ATOM 638 O O . VAL A 1 88 ? -80.642 40.702 -20.109 1.00 46.52 86 VAL A O 1
ATOM 642 N N . ASN A 1 89 ? -79.650 41.059 -22.131 1.00 43.49 87 ASN A N 1
ATOM 643 C CA . ASN A 1 89 ? -78.719 39.903 -22.034 1.00 45.23 87 ASN A CA 1
ATOM 644 C C . ASN A 1 89 ? -77.367 40.371 -21.481 1.00 44.98 87 ASN A C 1
ATOM 645 O O . ASN A 1 89 ? -76.669 41.139 -22.173 1.00 41.88 87 ASN A O 1
ATOM 650 N N . LEU A 1 90 ? -76.995 39.893 -20.287 1.00 40.21 88 LEU A N 1
ATOM 651 C CA . LEU A 1 90 ? -75.732 40.256 -19.595 1.00 41.63 88 LEU A CA 1
ATOM 652 C C . LEU A 1 90 ? -74.743 39.094 -19.660 1.00 41.87 88 LEU A C 1
ATOM 653 O O . LEU A 1 90 ? -74.038 38.870 -18.644 1.00 50.68 88 LEU A O 1
ATOM 658 N N . SER A 1 91 ? -74.692 38.402 -20.802 1.00 37.33 89 SER A N 1
ATOM 659 C CA . SER A 1 91 ? -73.913 37.157 -21.026 1.00 42.92 89 SER A CA 1
ATOM 660 C C . SER A 1 91 ? -72.771 37.385 -22.023 1.00 40.67 89 SER A C 1
ATOM 661 O O . SER A 1 91 ? -72.942 38.156 -22.977 1.00 41.40 89 SER A O 1
ATOM 664 N N . SER A 1 92 ? -71.663 36.671 -21.846 1.00 38.27 90 SER A N 1
ATOM 665 C CA . SER A 1 92 ? -70.513 36.694 -22.781 1.00 41.10 90 SER A CA 1
ATOM 666 C C . SER A 1 92 ? -70.896 35.898 -24.040 1.00 42.56 90 SER A C 1
ATOM 667 O O . SER A 1 92 ? -71.555 34.885 -23.903 1.00 41.40 90 SER A O 1
ATOM 670 N N . ASP A 1 93 ? -70.567 36.400 -25.228 1.00 41.65 91 ASP A N 1
ATOM 671 C CA . ASP A 1 93 ? -70.544 35.635 -26.505 1.00 39.59 91 ASP A CA 1
ATOM 672 C C . ASP A 1 93 ? -69.878 36.524 -27.565 1.00 37.64 91 ASP A C 1
ATOM 673 O O . ASP A 1 93 ? -69.334 37.575 -27.199 1.00 36.38 91 ASP A O 1
ATOM 678 N N . THR A 1 94 ? -69.910 36.142 -28.838 1.00 39.17 92 THR A N 1
ATOM 679 C CA . THR A 1 94 ? -69.271 36.962 -29.902 1.00 43.25 92 THR A CA 1
ATOM 680 C C . THR A 1 94 ? -70.187 38.132 -30.229 1.00 41.22 92 THR A C 1
ATOM 681 O O . THR A 1 94 ? -71.404 37.993 -30.106 1.00 38.62 92 THR A O 1
ATOM 685 N N . PRO A 1 95 ? -69.644 39.292 -30.670 1.00 38.95 93 PRO A N 1
ATOM 686 C CA . PRO A 1 95 ? -70.459 40.346 -31.267 1.00 41.84 93 PRO A CA 1
ATOM 687 C C . PRO A 1 95 ? -71.393 39.852 -32.383 1.00 43.01 93 PRO A C 1
ATOM 688 O O . PRO A 1 95 ? -72.557 40.185 -32.327 1.00 43.75 93 PRO A O 1
ATOM 692 N N . GLU A 1 96 ? -70.894 39.062 -33.336 1.00 43.91 94 GLU A N 1
ATOM 693 C CA . GLU A 1 96 ? -71.742 38.536 -34.440 1.00 47.61 94 GLU A CA 1
ATOM 694 C C . GLU A 1 96 ? -72.936 37.765 -33.855 1.00 48.47 94 GLU A C 1
ATOM 695 O O . GLU A 1 96 ? -74.066 37.970 -34.342 1.00 51.14 94 GLU A O 1
ATOM 701 N N . LYS A 1 97 ? -72.748 36.942 -32.825 1.00 43.41 95 LYS A N 1
ATOM 702 C CA . LYS A 1 97 ? -73.873 36.127 -32.300 1.00 45.26 95 LYS A CA 1
ATOM 703 C C . LYS A 1 97 ? -74.779 37.041 -31.479 1.00 41.66 95 LYS A C 1
ATOM 704 O O . LYS A 1 97 ? -75.960 36.720 -31.358 1.00 49.37 95 LYS A O 1
ATOM 710 N N . THR A 1 98 ? -74.253 38.147 -30.959 1.00 39.44 96 THR A N 1
ATOM 711 C CA . THR A 1 98 ? -75.059 39.145 -30.209 1.00 38.18 96 THR A CA 1
ATOM 712 C C . THR A 1 98 ? -76.067 39.777 -31.177 1.00 38.42 96 THR A C 1
ATOM 713 O O . THR A 1 98 ? -77.226 39.900 -30.829 1.00 39.21 96 THR A O 1
ATOM 717 N N . ARG A 1 99 ? -75.649 40.152 -32.378 1.00 39.55 97 ARG A N 1
ATOM 718 C CA . ARG A 1 99 ? -76.576 40.756 -33.355 1.00 41.80 97 ARG A CA 1
ATOM 719 C C . ARG A 1 99 ? -77.579 39.706 -33.835 1.00 43.57 97 ARG A C 1
ATOM 720 O O . ARG A 1 99 ? -78.766 40.046 -33.946 1.00 43.07 97 ARG A O 1
ATOM 728 N N . GLU A 1 100 ? -77.124 38.479 -34.099 1.00 44.43 98 GLU A N 1
ATOM 729 C CA . GLU A 1 100 ? -78.018 37.409 -34.589 1.00 43.65 98 GLU A CA 1
ATOM 730 C C . GLU A 1 100 ? -79.119 37.199 -33.532 1.00 42.99 98 GLU A C 1
ATOM 731 O O . GLU A 1 100 ? -80.292 37.005 -33.909 1.00 46.09 98 GLU A O 1
ATOM 737 N N . ALA A 1 101 ? -78.805 37.325 -32.246 1.00 40.65 99 ALA A N 1
ATOM 738 C CA . ALA A 1 101 ? -79.764 37.011 -31.167 1.00 41.50 99 ALA A CA 1
ATOM 739 C C . ALA A 1 101 ? -80.741 38.174 -31.039 1.00 46.14 99 ALA A C 1
ATOM 740 O O . ALA A 1 101 ? -81.935 37.925 -30.762 1.00 43.07 99 ALA A O 1
ATOM 742 N N . ALA A 1 102 ? -80.265 39.402 -31.250 1.00 46.08 100 ALA A N 1
ATOM 743 C CA . ALA A 1 102 ? -81.131 40.597 -31.231 1.00 48.24 100 ALA A CA 1
ATOM 744 C C . ALA A 1 102 ? -82.209 40.430 -32.313 1.00 45.71 100 ALA A C 1
ATOM 745 O O . ALA A 1 102 ? -83.379 40.656 -32.028 1.00 49.91 100 ALA A O 1
ATOM 747 N N . GLU A 1 103 ? -81.828 39.991 -33.503 1.00 47.72 101 GLU A N 1
ATOM 748 C CA . GLU A 1 103 ? -82.762 39.809 -34.643 1.00 49.92 101 GLU A CA 1
ATOM 749 C C . GLU A 1 103 ? -83.789 38.725 -34.289 1.00 46.67 101 GLU A C 1
ATOM 750 O O . GLU A 1 103 ? -84.978 38.915 -34.560 1.00 52.77 101 GLU A O 1
ATOM 756 N N . TRP A 1 104 ? -83.358 37.639 -33.669 1.00 43.40 102 TRP A N 1
ATOM 757 C CA . TRP A 1 104 ? -84.238 36.515 -33.291 1.00 44.47 102 TRP A CA 1
ATOM 758 C C . TRP A 1 104 ? -85.264 36.957 -32.246 1.00 44.90 102 TRP A C 1
ATOM 759 O O . TRP A 1 104 ? -86.428 36.573 -32.328 1.00 48.75 102 TRP A O 1
ATOM 770 N N . VAL A 1 105 ? -84.836 37.740 -31.270 1.00 46.93 103 VAL A N 1
ATOM 771 C CA . VAL A 1 105 ? -85.721 38.229 -30.179 1.00 42.01 103 VAL A CA 1
ATOM 772 C C . VAL A 1 105 ? -86.685 39.261 -30.773 1.00 43.00 103 VAL A C 1
ATOM 773 O O . VAL A 1 105 ? -87.845 39.240 -30.374 1.00 44.66 103 VAL A O 1
ATOM 777 N N . GLU A 1 106 ? -86.234 40.122 -31.678 1.00 43.93 104 GLU A N 1
ATOM 778 C CA . GLU A 1 106 ? -87.104 41.206 -32.197 1.00 48.65 104 GLU A CA 1
ATOM 779 C C . GLU A 1 106 ? -88.142 40.592 -33.122 1.00 48.74 104 GLU A C 1
ATOM 780 O O . GLU A 1 106 ? -89.277 41.067 -33.119 1.00 55.23 104 GLU A O 1
ATOM 786 N N . ALA A 1 107 ? -87.744 39.613 -33.913 1.00 57.20 105 ALA A N 1
ATOM 787 C CA . ALA A 1 107 ? -88.684 38.829 -34.751 1.00 53.31 105 ALA A CA 1
ATOM 788 C C . ALA A 1 107 ? -89.804 38.198 -33.900 1.00 48.77 105 ALA A C 1
ATOM 789 O O . ALA A 1 107 ? -90.861 37.942 -34.459 1.00 47.34 105 ALA A O 1
ATOM 791 N N . ARG A 1 108 ? -89.591 37.959 -32.609 1.00 48.70 106 ARG A N 1
ATOM 792 C CA . ARG A 1 108 ? -90.594 37.374 -31.683 1.00 44.39 106 ARG A CA 1
ATOM 793 C C . ARG A 1 108 ? -91.300 38.506 -30.898 1.00 47.40 106 ARG A C 1
ATOM 794 O O . ARG A 1 108 ? -92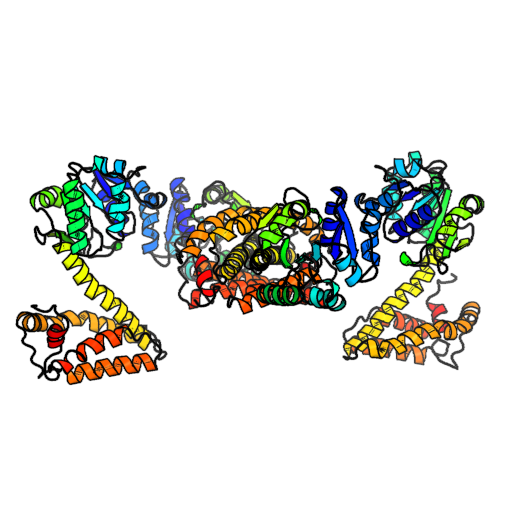.042 38.205 -29.941 1.00 44.15 106 ARG A O 1
ATOM 802 N N . GLY A 1 109 ? -91.097 39.762 -31.326 1.00 45.71 107 GLY A N 1
ATOM 803 C CA . GLY A 1 109 ? -91.826 40.956 -30.863 1.00 39.64 107 GLY A CA 1
ATOM 804 C C . GLY A 1 109 ? -91.334 41.523 -29.545 1.00 41.17 107 GLY A C 1
ATOM 805 O O . GLY A 1 109 ? -92.100 42.254 -28.918 1.00 49.59 107 GLY A O 1
ATOM 806 N N . ALA A 1 110 ? -90.096 41.253 -29.137 1.00 46.40 108 ALA A N 1
ATOM 807 C CA . ALA A 1 110 ? -89.461 41.877 -27.948 1.00 44.12 108 ALA A CA 1
ATOM 808 C C . ALA A 1 110 ? -88.365 42.862 -28.367 1.00 45.16 108 ALA A C 1
ATOM 809 O O . ALA A 1 110 ? -87.985 42.884 -29.537 1.00 45.32 108 ALA A O 1
ATOM 811 N N . LYS A 1 111 ? -87.925 43.696 -27.430 1.00 42.28 109 LYS A N 1
ATOM 812 C CA . LYS A 1 111 ? -86.737 44.556 -27.609 1.00 45.95 109 LYS A CA 1
ATOM 813 C C . LYS A 1 111 ? -85.557 43.794 -27.019 1.00 45.13 109 LYS A C 1
ATOM 814 O O . LYS A 1 111 ? -85.761 43.003 -26.076 1.00 42.75 109 LYS A O 1
ATOM 820 N N . PHE A 1 112 ? -84.373 44.038 -27.566 1.00 47.08 110 PHE A N 1
ATOM 821 C CA . PHE A 1 112 ? -83.113 43.403 -27.127 1.00 42.95 110 PHE A CA 1
ATOM 822 C C . PHE A 1 112 ? -82.051 44.461 -26.846 1.00 39.85 110 PHE A C 1
ATOM 823 O O . PHE A 1 112 ? -81.699 45.265 -27.720 1.00 39.60 110 PHE A O 1
ATOM 831 N N . ILE A 1 113 ? -81.533 44.403 -25.635 1.00 41.69 111 ILE A N 1
ATOM 832 C CA . ILE A 1 113 ? -80.365 45.196 -25.182 1.00 41.56 111 ILE A CA 1
ATOM 833 C C . ILE A 1 113 ? -79.275 44.221 -24.753 1.00 40.32 111 ILE A C 1
ATOM 834 O O . ILE A 1 113 ? -79.609 43.253 -24.058 1.00 39.44 111 ILE A O 1
ATOM 839 N N . ALA A 1 114 ? -78.040 44.508 -25.132 1.00 39.97 112 ALA A N 1
ATOM 840 C CA . ALA A 1 114 ? -76.839 43.763 -24.715 1.00 41.05 112 ALA A CA 1
ATOM 841 C C . ALA A 1 114 ? -76.152 44.520 -23.580 1.00 42.74 112 ALA A C 1
ATOM 842 O O . ALA A 1 114 ? -76.067 45.765 -23.647 1.00 41.65 112 ALA A O 1
ATOM 844 N N . GLY A 1 115 ? -75.684 43.765 -22.586 1.00 42.16 113 GLY A N 1
ATOM 845 C CA . GLY A 1 115 ? -74.862 44.273 -21.483 1.00 45.28 113 GLY A CA 1
ATOM 846 C C . GLY A 1 115 ? -73.643 43.400 -21.237 1.00 42.78 113 GLY A C 1
ATOM 847 O O . GLY A 1 115 ? -73.666 42.229 -21.593 1.00 41.35 113 GLY A O 1
ATOM 848 N N . GLY A 1 116 ? -72.606 44.001 -20.667 1.00 39.47 114 GLY A N 1
ATOM 849 C CA . GLY A 1 116 ? -71.376 43.336 -20.212 1.00 40.05 114 GLY A CA 1
ATOM 850 C C . GLY A 1 116 ? -71.002 43.909 -18.864 1.00 42.73 114 GLY A C 1
ATOM 851 O O . GLY A 1 116 ? -70.659 45.104 -18.789 1.00 35.98 114 GLY A O 1
ATOM 852 N N . VAL A 1 117 ? -71.126 43.104 -17.807 1.00 42.63 115 VAL A N 1
ATOM 853 C CA . VAL A 1 117 ? -70.880 43.573 -16.423 1.00 37.08 115 VAL A CA 1
ATOM 854 C C . VAL A 1 117 ? -69.390 43.469 -16.189 1.00 41.45 115 VAL A C 1
ATOM 855 O O . VAL A 1 117 ? -68.842 42.431 -16.502 1.00 45.22 115 VAL A O 1
ATOM 859 N N . MET A 1 118 ? -68.767 44.528 -15.687 1.00 41.96 116 MET A N 1
ATOM 860 C CA . MET A 1 118 ? -67.294 44.684 -15.716 1.00 40.94 116 MET A CA 1
ATOM 861 C C . MET A 1 118 ? -66.722 44.579 -14.300 1.00 41.39 116 MET A C 1
ATOM 862 O O . MET A 1 118 ? -65.616 45.102 -14.033 1.00 42.84 116 MET A O 1
ATOM 867 N N . VAL A 1 119 ? -67.446 43.919 -13.401 1.00 41.48 117 VAL A N 1
ATOM 868 C CA . VAL A 1 119 ? -66.927 43.570 -12.049 1.00 40.81 117 VAL A CA 1
ATOM 869 C C . VAL A 1 119 ? -67.455 42.197 -11.720 1.00 37.58 117 VAL A C 1
ATOM 870 O O . VAL A 1 119 ? -68.462 41.774 -12.282 1.00 41.94 117 VAL A O 1
ATOM 874 N N . PRO A 1 120 ? -66.815 41.499 -10.771 1.00 44.90 118 PRO A N 1
ATOM 875 C CA . PRO A 1 120 ? -67.324 40.210 -10.300 1.00 49.73 118 PRO A CA 1
ATOM 876 C C . PRO A 1 120 ? -68.499 40.390 -9.331 1.00 48.20 118 PRO A C 1
ATOM 877 O O . PRO A 1 120 ? -68.724 41.501 -8.903 1.00 44.99 118 PRO A O 1
ATOM 881 N N . ALA A 1 121 ? -69.179 39.289 -9.014 1.00 44.70 119 ALA A N 1
ATOM 882 C CA . ALA A 1 121 ? -70.452 39.226 -8.262 1.00 44.97 119 ALA A CA 1
ATOM 883 C C . ALA A 1 121 ? -70.379 40.025 -6.962 1.00 41.62 119 ALA A C 1
ATOM 884 O O . ALA A 1 121 ? -71.329 40.770 -6.636 1.00 41.90 119 ALA A O 1
ATOM 886 N N . ALA A 1 122 ? -69.287 39.895 -6.224 1.00 42.14 120 ALA A N 1
ATOM 887 C CA . ALA A 1 122 ? -69.112 40.562 -4.907 1.00 41.45 120 ALA A CA 1
ATOM 888 C C . ALA A 1 122 ? -69.173 42.090 -5.040 1.00 42.01 120 ALA A C 1
ATOM 889 O O . ALA A 1 122 ? -69.391 42.755 -4.013 1.00 53.11 120 ALA A O 1
ATOM 891 N N . LEU A 1 123 ? -68.923 42.650 -6.230 1.00 45.64 121 LEU A N 1
ATOM 892 C CA . LEU A 1 123 ? -68.902 44.124 -6.430 1.00 43.72 121 LEU A CA 1
ATOM 893 C C . LEU A 1 123 ? -70.143 44.582 -7.200 1.00 44.47 121 LEU A C 1
ATOM 894 O O . LEU A 1 123 ? -70.326 45.790 -7.333 1.00 40.90 121 LEU A O 1
ATOM 899 N N . VAL A 1 124 ? -71.017 43.670 -7.621 1.00 43.98 122 VAL A N 1
ATOM 900 C CA . VAL A 1 124 ? -72.317 44.082 -8.200 1.00 42.01 122 VAL A CA 1
ATOM 901 C C . VAL A 1 124 ? -73.033 45.016 -7.206 1.00 45.72 122 VAL A C 1
ATOM 902 O O . VAL A 1 124 ? -73.095 44.730 -5.992 1.00 45.66 122 VAL A O 1
ATOM 906 N N . GLY A 1 125 ? -73.507 46.149 -7.699 1.00 45.91 123 GLY A N 1
ATOM 907 C CA . GLY A 1 125 ? -74.295 47.086 -6.888 1.00 50.41 123 GLY A CA 1
ATOM 908 C C . GLY A 1 125 ? -73.434 48.046 -6.086 1.00 51.49 123 GLY A C 1
ATOM 909 O O . GLY A 1 125 ? -74.004 49.006 -5.586 1.00 49.14 123 GLY A O 1
ATOM 910 N N . LYS A 1 126 ? -72.117 47.835 -5.995 1.00 55.59 124 LYS A N 1
ATOM 911 C CA . LYS A 1 126 ? -71.197 48.788 -5.315 1.00 54.26 124 LYS A CA 1
ATOM 912 C C . LYS A 1 126 ? -70.753 49.902 -6.290 1.00 55.49 124 LYS A C 1
ATOM 913 O O . LYS A 1 126 ? -71.214 49.934 -7.439 1.00 55.42 124 LYS A O 1
ATOM 919 N N . ASP A 1 127 ? -69.882 50.788 -5.807 1.00 61.61 125 ASP A N 1
ATOM 920 C CA . ASP A 1 127 ? -69.425 52.045 -6.468 1.00 69.27 125 ASP A CA 1
ATOM 921 C C . ASP A 1 127 ? -68.510 51.714 -7.645 1.00 62.33 125 ASP A C 1
ATOM 922 O O . ASP A 1 127 ? -68.637 52.371 -8.673 1.00 55.59 125 ASP A O 1
ATOM 927 N N . GLU A 1 128 ? -67.639 50.717 -7.486 1.00 57.59 126 GLU A N 1
ATOM 928 C CA . GLU A 1 128 ? -66.683 50.252 -8.519 1.00 54.37 126 GLU A CA 1
ATOM 929 C C . GLU A 1 128 ? -67.447 49.752 -9.758 1.00 50.34 126 GLU A C 1
ATOM 930 O O . GLU A 1 128 ? -66.876 49.774 -10.876 1.00 54.40 126 GLU A O 1
ATOM 936 N N . ALA A 1 129 ? -68.680 49.278 -9.586 1.00 45.09 127 ALA A N 1
ATOM 937 C CA . ALA A 1 129 ? -69.396 48.508 -10.627 1.00 45.89 127 ALA A CA 1
ATOM 938 C C . ALA A 1 129 ? -69.730 49.394 -11.819 1.00 44.42 127 ALA A C 1
ATOM 939 O O . ALA A 1 129 ? -70.199 50.511 -11.617 1.00 46.91 127 ALA A O 1
ATOM 941 N N . TYR A 1 130 ? -69.534 48.874 -13.020 1.00 44.51 128 TYR A N 1
ATOM 942 C CA . TYR A 1 130 ? -70.043 49.503 -14.266 1.00 43.88 128 TYR A CA 1
ATOM 943 C C . TYR A 1 130 ? -70.416 48.391 -15.240 1.00 39.80 128 TYR A C 1
ATOM 944 O O . TYR A 1 130 ? -69.930 47.296 -15.086 1.00 40.50 128 TYR A O 1
ATOM 953 N N . VAL A 1 131 ? -71.287 48.701 -16.184 1.00 38.24 129 VAL A N 1
ATOM 954 C CA . VAL A 1 131 ? -71.844 47.739 -17.177 1.00 41.18 129 VAL A CA 1
ATOM 955 C C . VAL A 1 131 ? -71.925 48.412 -18.541 1.00 38.08 129 VAL A C 1
ATOM 956 O O . VAL A 1 131 ? -72.556 49.452 -18.637 1.00 40.93 129 VAL A O 1
ATOM 960 N N . PHE A 1 132 ? -71.323 47.823 -19.567 1.00 42.26 130 PHE A N 1
ATOM 961 C CA . PHE A 1 132 ? -71.504 48.274 -20.969 1.00 40.81 130 PHE A CA 1
ATOM 962 C C . PHE A 1 132 ? -72.941 47.912 -21.350 1.00 39.68 130 PHE A C 1
ATOM 963 O O . PHE A 1 132 ? -73.397 46.807 -21.005 1.00 40.19 130 PHE A O 1
ATOM 971 N N . TYR A 1 133 ? -73.649 48.835 -21.993 1.00 37.17 131 TYR A N 1
ATOM 972 C CA . TYR A 1 133 ? -74.960 48.561 -22.625 1.00 38.68 131 TYR A CA 1
ATOM 973 C C . TYR A 1 133 ? -74.941 49.087 -24.055 1.00 39.91 131 TYR A C 1
ATOM 974 O O . TYR A 1 133 ? -74.226 50.069 -24.337 1.00 42.39 131 TYR A O 1
ATOM 983 N N . SER A 1 134 ? -75.708 48.421 -24.921 1.00 39.69 132 SER A N 1
ATOM 984 C CA . SER A 1 134 ? -75.918 48.793 -26.331 1.00 39.45 132 SER A CA 1
ATOM 985 C C . SER A 1 134 ? -77.246 48.201 -26.833 1.00 41.49 132 SER A C 1
ATOM 986 O O . SER A 1 134 ? -77.659 47.131 -26.365 1.00 36.33 132 SER A O 1
ATOM 989 N N . GLY A 1 135 ? -77.873 48.883 -27.792 1.00 43.68 133 GLY A N 1
ATOM 990 C CA . GLY A 1 135 ? -79.219 48.578 -28.308 1.00 44.68 133 GLY A CA 1
ATOM 991 C C . GLY A 1 135 ? -80.080 49.837 -28.394 1.00 45.83 133 GLY A C 1
ATOM 992 O O . GLY A 1 135 ? -79.569 50.940 -28.286 1.00 40.67 133 GLY A O 1
ATOM 993 N N . PRO A 1 136 ? -81.413 49.706 -28.544 1.00 45.68 134 PRO A N 1
ATOM 994 C CA . PRO A 1 136 ? -82.285 50.879 -28.702 1.00 39.90 134 PRO A CA 1
ATOM 995 C C . PRO A 1 136 ? -82.275 51.809 -27.479 1.00 42.60 134 PRO A C 1
ATOM 996 O O . PRO A 1 136 ? -82.607 51.359 -26.383 1.00 40.51 134 PRO A O 1
ATOM 1000 N N . ALA A 1 137 ? -81.905 53.084 -27.665 1.00 48.36 135 ALA A N 1
ATOM 1001 C CA . ALA A 1 137 ? -81.686 54.053 -26.556 1.00 47.58 135 ALA A CA 1
ATOM 1002 C C . ALA A 1 137 ? -82.996 54.378 -25.828 1.00 46.30 135 ALA A C 1
ATOM 1003 O O . ALA A 1 137 ? -82.935 54.505 -24.603 1.00 43.72 135 ALA A O 1
ATOM 1005 N N . ASP A 1 138 ? -84.113 54.543 -26.555 1.00 42.69 136 ASP A N 1
ATOM 1006 C CA . ASP A 1 138 ? -85.420 54.905 -25.949 1.00 46.46 136 ASP A CA 1
ATOM 1007 C C . ASP A 1 138 ? -85.824 53.813 -24.952 1.00 42.44 136 ASP A C 1
ATOM 1008 O O . ASP A 1 138 ? -86.087 54.149 -23.766 1.00 46.63 136 ASP A O 1
ATOM 1013 N N . VAL A 1 139 ? -85.766 52.556 -25.384 1.00 43.57 137 VAL A N 1
ATOM 1014 C CA . VAL A 1 139 ? -86.063 51.372 -24.533 1.00 42.97 137 VAL A CA 1
ATOM 1015 C C . VAL A 1 139 ? -85.116 51.352 -23.330 1.00 43.01 137 VAL A C 1
ATOM 1016 O O . VAL A 1 139 ? -85.603 51.275 -22.163 1.00 43.90 137 VAL A O 1
ATOM 1020 N N . PHE A 1 140 ? -83.815 51.436 -23.595 1.00 38.02 138 PHE A N 1
ATOM 1021 C CA . PHE A 1 140 ? -82.783 51.461 -22.535 1.00 40.35 138 PHE A CA 1
ATOM 1022 C C . PHE A 1 140 ? -83.148 52.519 -21.491 1.00 40.48 138 PHE A C 1
ATOM 1023 O O . PHE A 1 140 ? -83.085 52.248 -20.275 1.00 45.16 138 PHE A O 1
ATOM 1031 N N . GLU A 1 141 ? -83.470 53.726 -21.941 1.00 41.61 139 GLU A N 1
ATOM 1032 C CA . GLU A 1 141 ? -83.678 54.888 -21.038 1.00 41.30 139 GLU A CA 1
ATOM 1033 C C . GLU A 1 141 ? -84.907 54.629 -20.174 1.00 39.06 139 GLU A C 1
ATOM 1034 O O . GLU A 1 141 ? -84.864 55.029 -19.025 1.00 41.65 139 GLU A O 1
ATOM 1040 N N . LYS A 1 142 ? -85.931 53.941 -20.695 1.00 41.93 140 LYS A N 1
ATOM 1041 C CA . LYS A 1 142 ? -87.134 53.528 -19.905 1.00 46.02 140 LYS A CA 1
ATOM 1042 C C . LYS A 1 142 ? -86.713 52.641 -18.721 1.00 40.81 140 LYS A C 1
ATOM 1043 O O . LYS A 1 142 ? -87.421 52.647 -17.786 1.00 43.92 140 LYS A O 1
ATOM 1049 N N . HIS A 1 143 ? -85.602 51.910 -18.761 1.00 40.10 141 HIS A N 1
ATOM 1050 C CA . HIS A 1 143 ? -85.212 50.925 -17.703 1.00 42.02 141 HIS A CA 1
ATOM 1051 C C . HIS A 1 143 ? -83.857 51.258 -17.086 1.00 41.94 141 HIS A C 1
ATOM 1052 O O . HIS A 1 143 ? -83.428 50.508 -16.206 1.00 40.00 141 HIS A O 1
ATOM 1059 N N . ARG A 1 144 ? -83.262 52.394 -17.454 1.00 44.18 142 ARG A N 1
ATOM 1060 C CA . ARG A 1 144 ? -81.946 52.804 -16.932 1.00 45.56 142 ARG A CA 1
ATOM 1061 C C . ARG A 1 144 ? -81.965 52.759 -15.401 1.00 47.92 142 ARG A C 1
ATOM 1062 O O . ARG A 1 144 ? -80.992 52.277 -14.826 1.00 44.33 142 ARG A O 1
ATOM 1070 N N . GLU A 1 145 ? -83.014 53.260 -14.755 1.00 52.70 143 GLU A N 1
ATOM 1071 C CA . GLU A 1 145 ? -82.990 53.508 -13.292 1.00 56.41 143 GLU A CA 1
ATOM 1072 C C . GLU A 1 145 ? -82.821 52.188 -12.535 1.00 55.62 143 GLU A C 1
ATOM 1073 O O . GLU A 1 145 ? -82.038 52.153 -11.551 1.00 57.95 143 GLU A O 1
ATOM 1079 N N . ALA A 1 146 ? -83.508 51.142 -13.003 1.00 52.59 144 ALA A N 1
ATOM 1080 C CA . ALA A 1 146 ? -83.443 49.780 -12.434 1.00 46.16 144 ALA A CA 1
ATOM 1081 C C . ALA A 1 146 ? -82.065 49.169 -12.715 1.00 47.19 144 ALA A C 1
ATOM 1082 O O . ALA A 1 146 ? -81.433 48.643 -11.776 1.00 52.75 144 ALA A O 1
ATOM 1084 N N . LEU A 1 147 ? -81.610 49.244 -13.964 1.00 42.08 145 LEU A N 1
ATOM 1085 C CA . LEU A 1 147 ? -80.327 48.640 -14.399 1.00 46.80 145 LEU A CA 1
ATOM 1086 C C . LEU A 1 147 ? -79.170 49.257 -13.605 1.00 45.83 145 LEU A C 1
ATOM 1087 O O . LEU A 1 147 ? -78.231 48.526 -13.277 1.00 45.82 145 LEU A O 1
ATOM 1092 N N . ALA A 1 148 ? -79.261 50.536 -13.240 1.00 42.32 146 ALA A N 1
ATOM 1093 C CA . ALA A 1 148 ? -78.169 51.312 -12.603 1.00 41.57 146 ALA A CA 1
ATOM 1094 C C . ALA A 1 148 ? -77.926 50.801 -11.180 1.00 41.44 146 ALA A C 1
ATOM 1095 O O . ALA A 1 148 ? -76.832 51.102 -10.608 1.00 46.81 146 ALA A O 1
ATOM 1097 N N . LEU A 1 149 ? -78.864 50.039 -10.617 1.00 40.21 147 LEU A N 1
ATOM 1098 C CA . LEU A 1 149 ? -78.702 49.422 -9.274 1.00 42.55 147 LEU A CA 1
ATOM 1099 C C . LEU A 1 149 ? -77.602 48.357 -9.324 1.00 43.60 147 LEU A C 1
ATOM 1100 O O . LEU A 1 149 ? -76.942 48.164 -8.307 1.00 48.90 147 LEU A O 1
ATOM 1105 N N . ILE A 1 150 ? -77.388 47.747 -10.488 1.00 42.56 148 ILE A N 1
ATOM 1106 C CA . ILE A 1 150 ? -76.343 46.710 -10.731 1.00 50.88 148 ILE A CA 1
ATOM 1107 C C . ILE A 1 150 ? -74.950 47.347 -10.883 1.00 49.31 148 ILE A C 1
ATOM 1108 O O . ILE A 1 150 ? -73.984 46.717 -10.432 1.00 44.91 148 ILE A O 1
ATOM 1113 N N . GLY A 1 151 ? -74.845 48.514 -11.521 1.00 48.27 149 GLY A N 1
ATOM 1114 C CA . GLY A 1 151 ? -73.586 49.279 -11.694 1.00 45.21 149 GLY A CA 1
ATOM 1115 C C . GLY A 1 151 ? -73.773 50.460 -12.625 1.00 42.17 149 GLY A C 1
ATOM 1116 O O . GLY A 1 151 ? -74.806 50.465 -13.342 1.00 38.91 149 GLY A O 1
ATOM 1117 N N . ARG A 1 152 ? -72.828 51.412 -12.652 1.00 39.91 150 ARG A N 1
ATOM 1118 C CA . ARG A 1 152 ? -72.943 52.616 -13.524 1.00 42.41 150 ARG A CA 1
ATOM 1119 C C . ARG A 1 152 ? -73.187 52.134 -14.955 1.00 41.23 150 ARG A C 1
ATOM 1120 O O . ARG A 1 152 ? -72.425 51.336 -15.475 1.00 50.49 150 ARG A O 1
ATOM 1128 N N . PRO A 1 153 ? -74.297 52.478 -15.629 1.00 40.35 151 PRO A N 1
ATOM 1129 C CA . PRO A 1 153 ? -74.483 52.101 -17.030 1.00 40.45 151 PRO A CA 1
ATOM 1130 C C . PRO A 1 153 ? -73.661 52.991 -17.963 1.00 43.93 151 PRO A C 1
ATOM 1131 O O . PRO A 1 153 ? -73.759 54.187 -17.850 1.00 50.67 151 PRO A O 1
ATOM 1135 N N . ASP A 1 154 ? -72.882 52.374 -18.858 1.00 43.73 152 ASP A N 1
ATOM 1136 C CA . ASP A 1 154 ? -72.173 53.050 -19.964 1.00 45.57 152 ASP A CA 1
ATOM 1137 C C . ASP A 1 154 ? -72.850 52.672 -21.263 1.00 44.22 152 ASP A C 1
ATOM 1138 O O . ASP A 1 154 ? -72.550 51.592 -21.829 1.00 44.41 152 ASP A O 1
ATOM 1143 N N . PHE A 1 155 ? -73.770 53.517 -21.693 1.00 44.42 153 PHE A N 1
ATOM 1144 C CA . PHE A 1 155 ? -74.488 53.267 -22.957 1.00 44.59 153 PHE A CA 1
ATOM 1145 C C . PHE A 1 155 ? -73.510 53.643 -24.056 1.00 43.46 153 PHE A C 1
ATOM 1146 O O . PHE A 1 155 ? -73.028 54.770 -24.064 1.00 51.37 153 PHE A O 1
ATOM 1154 N N . LEU A 1 156 ? -73.193 52.704 -24.928 1.00 44.14 154 LEU A N 1
ATOM 1155 C CA . LEU A 1 156 ? -72.136 52.875 -25.951 1.00 40.99 154 LEU A CA 1
ATOM 1156 C C . LEU A 1 156 ? -72.761 53.296 -27.280 1.00 43.85 154 LEU A C 1
ATOM 1157 O O . LEU A 1 156 ? -72.014 53.855 -28.086 1.00 46.17 154 LEU A O 1
ATOM 1162 N N . GLY A 1 157 ? -74.048 53.001 -27.527 1.00 40.99 155 GLY A N 1
ATOM 1163 C CA . GLY A 1 157 ? -74.653 53.238 -28.843 1.00 37.55 155 GLY A CA 1
ATOM 1164 C C . GLY A 1 157 ? -75.768 52.285 -29.180 1.00 43.15 155 GLY A C 1
ATOM 1165 O O . GLY A 1 157 ? -75.968 51.326 -28.423 1.00 49.87 155 GLY A O 1
ATOM 1166 N N . GLU A 1 158 ? -76.429 52.531 -30.304 1.00 44.44 156 GLU A N 1
ATOM 1167 C CA . GLU A 1 158 ? -77.598 51.771 -30.785 1.00 47.97 156 GLU A CA 1
ATOM 1168 C C . GLU A 1 158 ? -77.160 50.448 -31.435 1.00 42.38 156 GLU A C 1
ATOM 1169 O O . GLU A 1 158 ? -78.003 49.536 -31.472 1.00 45.81 156 GLU A O 1
ATOM 1175 N N . ASP A 1 159 ? -75.922 50.336 -31.926 1.00 36.76 157 ASP A N 1
ATOM 1176 C CA . ASP A 1 159 ? -75.419 49.065 -32.499 1.00 38.23 157 ASP A CA 1
ATOM 1177 C C . ASP A 1 159 ? -75.300 48.054 -31.352 1.00 46.03 157 ASP A C 1
ATOM 1178 O O . ASP A 1 159 ? -74.416 48.217 -30.440 1.00 43.72 157 ASP A O 1
ATOM 1183 N N . VAL A 1 160 ? -76.187 47.064 -31.360 1.00 41.35 158 VAL A N 1
ATOM 1184 C CA . VAL A 1 160 ? -76.356 46.139 -30.209 1.00 41.81 158 VAL A CA 1
ATOM 1185 C C . VAL A 1 160 ? -75.031 45.394 -29.942 1.00 42.36 158 VAL A C 1
ATOM 1186 O O . VAL A 1 160 ? -74.770 45.016 -28.812 1.00 37.71 158 VAL A O 1
ATOM 1190 N N . ARG A 1 161 ? -74.165 45.275 -30.935 1.00 42.90 159 ARG A N 1
ATOM 1191 C CA . ARG A 1 161 ? -72.841 44.614 -30.786 1.00 43.05 159 ARG A CA 1
ATOM 1192 C C . ARG A 1 161 ? -71.874 45.361 -29.855 1.00 38.79 159 ARG A C 1
ATOM 1193 O O . ARG A 1 161 ? -70.906 44.730 -29.406 1.00 40.90 159 ARG A O 1
ATOM 1201 N N . LEU A 1 162 ? -72.057 46.648 -29.586 1.00 39.67 160 LEU A N 1
ATOM 1202 C CA . LEU A 1 162 ? -70.956 47.445 -28.979 1.00 39.28 160 LEU A CA 1
ATOM 1203 C C . LEU A 1 162 ? -70.653 46.950 -27.568 1.00 36.86 160 LEU A C 1
ATOM 1204 O O . LEU A 1 162 ? -69.477 46.854 -27.228 1.00 39.91 160 LEU A O 1
ATOM 1209 N N . ALA A 1 163 ? -71.655 46.636 -26.759 1.00 38.06 161 ALA A N 1
ATOM 1210 C CA . ALA A 1 163 ? -71.399 46.217 -25.360 1.00 40.31 161 ALA A CA 1
ATOM 1211 C C . ALA A 1 163 ? -70.584 44.913 -25.383 1.00 37.92 161 ALA A C 1
ATOM 1212 O O . ALA A 1 163 ? -69.638 44.791 -24.581 1.00 38.11 161 ALA A O 1
ATOM 1214 N N . GLN A 1 164 ? -70.904 44.000 -26.305 1.00 32.71 162 GLN A N 1
ATOM 1215 C CA . GLN A 1 164 ? -70.214 42.694 -26.407 1.00 35.41 162 GLN A CA 1
ATOM 1216 C C . GLN A 1 164 ? -68.767 42.920 -26.848 1.00 38.20 162 GLN A C 1
ATOM 1217 O O . GLN A 1 164 ? -67.843 42.334 -26.255 1.00 38.70 162 GLN A O 1
ATOM 1223 N N . LEU A 1 165 ? -68.575 43.803 -27.813 1.00 39.88 163 LEU A N 1
ATOM 1224 C CA . LEU A 1 165 ? -67.223 44.132 -28.313 1.00 42.52 163 LEU A CA 1
ATOM 1225 C C . LEU A 1 165 ? -66.357 44.636 -27.162 1.00 38.29 163 LEU A C 1
ATOM 1226 O O . LEU A 1 165 ? -65.214 44.145 -27.001 1.00 34.21 163 LEU A O 1
ATOM 1231 N N . PHE A 1 166 ? -66.874 45.597 -26.403 1.00 35.92 164 PHE A N 1
ATOM 1232 C CA . PHE A 1 166 ? -66.116 46.207 -25.288 1.00 37.91 164 PHE A CA 1
ATOM 1233 C C . PHE A 1 166 ? -65.887 45.141 -24.213 1.00 40.56 164 PHE A C 1
ATOM 1234 O O . PHE A 1 166 ? -64.768 45.093 -23.624 1.00 37.35 164 PHE A O 1
ATOM 1242 N N . TYR A 1 167 ? -66.878 44.268 -23.995 1.00 39.45 165 TYR A N 1
ATOM 1243 C CA . TYR A 1 167 ? -66.753 43.200 -22.977 1.00 40.71 165 TYR A CA 1
ATOM 1244 C C . TYR A 1 167 ? -65.587 42.304 -23.393 1.00 40.95 165 TYR A C 1
ATOM 1245 O O . TYR A 1 167 ? -64.653 42.098 -22.587 1.00 45.30 165 TYR A O 1
ATOM 1254 N N . GLN A 1 168 ? -65.609 41.834 -24.640 1.00 36.98 166 GLN A N 1
ATOM 1255 C CA . GLN A 1 168 ? -64.589 40.889 -25.159 1.00 38.01 166 GLN A CA 1
ATOM 1256 C C . GLN A 1 168 ? -63.206 41.550 -25.127 1.00 37.79 166 GLN A C 1
ATOM 1257 O O . GLN A 1 168 ? -62.214 40.855 -24.863 1.00 39.66 166 GLN A O 1
ATOM 1263 N N . ALA A 1 169 ? -63.132 42.847 -25.396 1.00 38.62 167 ALA A N 1
ATOM 1264 C CA . ALA A 1 169 ? -61.839 43.559 -25.467 1.00 41.57 167 ALA A CA 1
ATOM 1265 C C . ALA A 1 169 ? -61.246 43.621 -24.052 1.00 36.26 167 ALA A C 1
ATOM 1266 O O . ALA A 1 169 ? -60.016 43.421 -23.882 1.00 37.61 167 ALA A O 1
ATOM 1268 N N . GLN A 1 170 ? -62.089 43.894 -23.066 1.00 34.87 168 GLN A N 1
ATOM 1269 C CA . GLN A 1 170 ? -61.649 43.976 -21.649 1.00 37.72 168 GLN A CA 1
ATOM 1270 C C . GLN A 1 170 ? -61.250 42.565 -21.159 1.00 39.27 168 GLN A C 1
ATOM 1271 O O . GLN A 1 170 ? -60.220 42.396 -20.447 1.00 34.92 168 GLN A O 1
ATOM 1277 N N . LEU A 1 171 ? -61.986 41.570 -21.628 1.00 38.88 169 LEU A N 1
ATOM 1278 C CA . LEU A 1 171 ? -61.773 40.157 -21.275 1.00 45.51 169 LEU A CA 1
ATOM 1279 C C . LEU A 1 171 ? -60.431 39.673 -21.821 1.00 41.07 169 LEU A C 1
ATOM 1280 O O . LEU A 1 171 ? -59.762 38.845 -21.175 1.00 39.14 169 LEU A O 1
ATOM 1285 N N . ASP A 1 172 ? -60.117 40.134 -23.030 1.00 40.74 170 ASP A N 1
ATOM 1286 C CA . ASP A 1 172 ? -58.867 39.811 -23.742 1.00 38.56 170 ASP A CA 1
ATOM 1287 C C . ASP A 1 172 ? -57.730 40.201 -22.789 1.00 39.75 170 ASP A C 1
ATOM 1288 O O . ASP A 1 172 ? -56.885 39.352 -22.463 1.00 45.17 170 ASP A O 1
ATOM 1293 N N . ILE A 1 173 ? -57.744 41.427 -22.286 1.00 39.45 171 ILE A N 1
ATOM 1294 C CA . ILE A 1 173 ? -56.662 41.897 -21.385 1.00 39.70 171 ILE A CA 1
ATOM 1295 C C . ILE A 1 173 ? -56.720 41.094 -20.081 1.00 38.28 171 ILE A C 1
ATOM 1296 O O . ILE A 1 173 ? -55.642 40.678 -19.560 1.00 36.10 171 ILE A O 1
ATOM 1301 N N . PHE A 1 174 ? -57.930 40.912 -19.563 1.00 37.93 172 PHE A N 1
ATOM 1302 C CA . PHE A 1 174 ? -58.150 40.307 -18.230 1.00 39.80 172 PHE A CA 1
ATOM 1303 C C . PHE A 1 174 ? -57.654 38.847 -18.214 1.00 38.13 172 PHE A C 1
ATOM 1304 O O . PHE A 1 174 ? -56.774 38.544 -17.375 1.00 32.99 172 PHE A O 1
ATOM 1312 N N . LEU A 1 175 ? -58.139 37.989 -19.124 1.00 36.70 173 LEU A N 1
ATOM 1313 C CA . LEU A 1 175 ? -57.760 36.549 -19.124 1.00 40.39 173 LEU A CA 1
ATOM 1314 C C . LEU A 1 175 ? -56.254 36.392 -19.391 1.00 40.31 173 LEU A C 1
ATOM 1315 O O . LEU A 1 175 ? -55.638 35.503 -18.790 1.00 51.71 173 LEU A O 1
ATOM 1320 N N . ASN A 1 176 ? -55.695 37.240 -20.236 1.00 37.75 174 ASN A N 1
ATOM 1321 C CA . ASN A 1 176 ? -54.254 37.228 -20.543 1.00 41.68 174 ASN A CA 1
ATOM 1322 C C . ASN A 1 176 ? -53.459 37.490 -19.277 1.00 38.69 174 ASN A C 1
ATOM 1323 O O . ASN A 1 176 ? -52.467 36.787 -19.016 1.00 41.07 174 ASN A O 1
ATOM 1328 N N . SER A 1 177 ? -53.857 38.524 -18.561 1.00 34.69 175 SER A N 1
ATOM 1329 C CA . SER A 1 177 ? -53.171 38.942 -17.335 1.00 37.76 175 SER A CA 1
ATOM 1330 C C . SER A 1 177 ? -53.165 37.762 -16.352 1.00 38.46 175 SER A C 1
ATOM 1331 O O . SER A 1 177 ? -52.063 37.437 -15.844 1.00 43.54 175 SER A O 1
ATOM 1334 N N . LEU A 1 178 ? -54.299 37.081 -16.157 1.00 36.34 176 LEU A N 1
ATOM 1335 C CA . LEU A 1 178 ? -54.378 35.901 -15.246 1.00 36.74 176 LEU A CA 1
ATOM 1336 C C . LEU A 1 178 ? -53.402 34.833 -15.735 1.00 35.62 176 LEU A C 1
ATOM 1337 O O . LEU A 1 178 ? -52.569 34.355 -14.933 1.00 38.34 176 LEU A O 1
ATOM 1342 N N . SER A 1 179 ? -53.495 34.469 -17.004 1.00 31.79 177 SER A N 1
ATOM 1343 C CA . SER A 1 179 ? -52.697 33.357 -17.545 1.00 34.42 177 SER A CA 1
ATOM 1344 C C . SER A 1 179 ? -51.230 33.752 -17.451 1.00 35.69 177 SER A C 1
ATOM 1345 O O . SER A 1 179 ? -50.388 32.891 -17.161 1.00 41.15 177 SER A O 1
ATOM 1348 N N . ALA A 1 180 ? -50.907 35.018 -17.630 1.00 38.33 178 ALA A N 1
ATOM 1349 C CA . ALA A 1 180 ? -49.486 35.444 -17.631 1.00 35.83 178 ALA A CA 1
ATOM 1350 C C . ALA A 1 180 ? -48.965 35.429 -16.190 1.00 34.89 178 ALA A C 1
ATOM 1351 O O . ALA A 1 180 ? -47.841 34.941 -15.938 1.00 40.04 178 ALA A O 1
ATOM 1353 N N . PHE A 1 181 ? -49.763 35.931 -15.267 1.00 35.76 179 PHE A N 1
ATOM 1354 C CA . PHE A 1 181 ? -49.443 35.878 -13.823 1.00 38.30 179 PHE A CA 1
ATOM 1355 C C . PHE A 1 181 ? -49.177 34.415 -13.425 1.00 41.32 179 PHE A C 1
ATOM 1356 O O . PHE A 1 181 ? -48.099 34.147 -12.834 1.00 38.77 179 PHE A O 1
ATOM 1364 N N . MET A 1 182 ? -50.080 33.488 -13.800 1.00 34.76 180 MET A N 1
ATOM 1365 C CA . MET A 1 182 ? -49.955 32.058 -13.431 1.00 36.95 180 MET A CA 1
ATOM 1366 C C . MET A 1 182 ? -48.715 31.483 -14.123 1.00 38.02 180 MET A C 1
ATOM 1367 O O . MET A 1 182 ? -47.983 30.742 -13.480 1.00 38.50 180 MET A O 1
ATOM 1372 N N . HIS A 1 183 ? -48.441 31.880 -15.362 1.00 38.00 181 HIS A N 1
ATOM 1373 C CA . HIS A 1 183 ? -47.276 31.370 -16.129 1.00 37.40 181 HIS A CA 1
ATOM 1374 C C . HIS A 1 183 ? -45.977 31.813 -15.455 1.00 38.40 181 HIS A C 1
ATOM 1375 O O . HIS A 1 183 ? -45.065 30.971 -15.281 1.00 35.73 181 HIS A O 1
ATOM 1382 N N . ALA A 1 184 ? -45.880 33.092 -15.109 1.00 35.92 182 ALA A N 1
ATOM 1383 C CA . ALA A 1 184 ? -44.687 33.642 -14.455 1.00 38.05 182 ALA A CA 1
ATOM 1384 C C . ALA A 1 184 ? -44.535 32.931 -13.107 1.00 38.40 182 ALA A C 1
ATOM 1385 O O . ALA A 1 184 ? -43.428 32.455 -12.820 1.00 38.29 182 ALA A O 1
ATOM 1387 N N . SER A 1 185 ? -45.623 32.829 -12.345 1.00 38.65 183 SER A N 1
ATOM 1388 C CA . SER A 1 185 ? -45.675 32.117 -11.035 1.00 38.86 183 SER A CA 1
ATOM 1389 C C . SER A 1 185 ? -45.141 30.694 -11.231 1.00 37.15 183 SER A C 1
ATOM 1390 O O . SER A 1 185 ? -44.234 30.289 -10.485 1.00 36.97 183 SER A O 1
ATOM 1393 N N . ALA A 1 186 ? -45.603 30.005 -12.274 1.00 35.09 184 ALA A N 1
ATOM 1394 C CA . ALA A 1 186 ? -45.200 28.622 -12.584 1.00 38.22 184 ALA A CA 1
ATOM 1395 C C . ALA A 1 186 ? -43.682 28.569 -12.836 1.00 40.00 184 ALA A C 1
ATOM 1396 O O . ALA A 1 186 ? -43.044 27.572 -12.442 1.00 39.75 184 ALA A O 1
ATOM 1398 N N . LEU A 1 187 ? -43.113 29.585 -13.472 1.00 36.05 185 LEU A N 1
ATOM 1399 C CA . LEU A 1 187 ? -41.665 29.555 -13.816 1.00 39.93 185 LEU A CA 1
ATOM 1400 C C . LEU A 1 187 ? -40.856 29.664 -12.524 1.00 41.58 185 LEU A C 1
ATOM 1401 O O . LEU A 1 187 ? -39.868 28.945 -12.329 1.00 47.85 185 LEU A O 1
ATOM 1406 N N . VAL A 1 188 ? -41.323 30.534 -11.666 1.00 47.40 186 VAL A N 1
ATOM 1407 C CA . VAL A 1 188 ? -40.745 30.793 -10.326 1.00 49.75 186 VAL A CA 1
ATOM 1408 C C . VAL A 1 188 ? -40.899 29.521 -9.490 1.00 46.39 186 VAL A C 1
ATOM 1409 O O . VAL A 1 188 ? -39.868 29.054 -8.989 1.00 48.76 186 VAL A O 1
ATOM 1413 N N A ARG A 1 189 ? -42.099 28.955 -9.399 0.50 46.92 187 ARG A N 1
ATOM 1414 N N B ARG A 1 189 ? -42.099 28.955 -9.398 0.50 50.89 187 ARG A N 1
ATOM 1415 C CA A ARG A 1 189 ? -42.305 27.779 -8.519 0.50 49.61 187 ARG A CA 1
ATOM 1416 C CA B ARG A 1 189 ? -42.297 27.782 -8.511 0.50 56.56 187 ARG A CA 1
ATOM 1417 C C A ARG A 1 189 ? -41.466 26.621 -9.054 0.50 48.60 187 ARG A C 1
ATOM 1418 C C B ARG A 1 189 ? -41.474 26.615 -9.054 0.50 52.60 187 ARG A C 1
ATOM 1419 O O A ARG A 1 189 ? -41.224 25.684 -8.277 0.50 51.02 187 ARG A O 1
ATOM 1420 O O B ARG A 1 189 ? -41.210 25.687 -8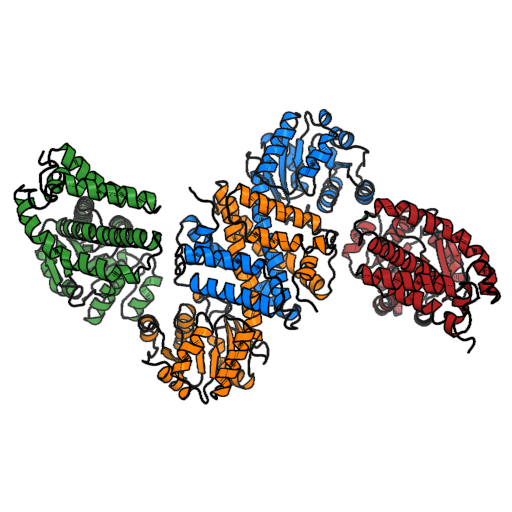.275 0.50 55.31 187 ARG A O 1
ATOM 1435 N N . SER A 1 190 ? -41.329 26.547 -10.377 1.00 51.71 188 SER A N 1
ATOM 1436 C CA . SER A 1 190 ? -40.516 25.484 -10.994 1.00 43.83 188 SER A CA 1
ATOM 1437 C C . SER A 1 190 ? -39.096 25.516 -10.433 1.00 42.07 188 SER A C 1
ATOM 1438 O O . SER A 1 190 ? -38.472 24.496 -10.402 1.00 41.65 188 SER A O 1
ATOM 1441 N N . ALA A 1 191 ? -38.560 26.662 -10.055 1.00 40.78 189 ALA A N 1
ATOM 1442 C CA . ALA A 1 191 ? -37.160 26.775 -9.611 1.00 41.39 189 ALA A CA 1
ATOM 1443 C C . ALA A 1 191 ? -37.079 26.612 -8.081 1.00 44.04 189 ALA A C 1
ATOM 1444 O O . ALA A 1 191 ? -35.974 26.757 -7.527 1.00 45.28 189 ALA A O 1
ATOM 1446 N N . GLY A 1 192 ? -38.194 26.362 -7.397 1.00 38.28 190 GLY A N 1
ATOM 1447 C CA . GLY A 1 192 ? -38.193 26.192 -5.935 1.00 45.76 190 GLY A CA 1
ATOM 1448 C C . GLY A 1 192 ? -38.327 27.497 -5.176 1.00 50.08 190 GLY A C 1
ATOM 1449 O O . GLY A 1 192 ? -38.232 27.487 -3.962 1.00 49.36 190 GLY A O 1
ATOM 1450 N N . VAL A 1 193 ? -38.604 28.591 -5.872 1.00 50.11 191 VAL A N 1
ATOM 1451 C CA . VAL A 1 193 ? -38.787 29.903 -5.207 1.00 44.76 191 VAL A CA 1
ATOM 1452 C C . VAL A 1 193 ? -40.248 30.027 -4.815 1.00 43.83 191 VAL A C 1
ATOM 1453 O O . VAL A 1 193 ? -41.149 29.784 -5.614 1.00 48.16 191 VAL A O 1
ATOM 1457 N N . PRO A 1 194 ? -40.538 30.331 -3.542 1.00 48.41 192 PRO A N 1
ATOM 1458 C CA . PRO A 1 194 ? -41.915 30.563 -3.125 1.00 50.64 192 PRO A CA 1
ATOM 1459 C C . PRO A 1 194 ? -42.493 31.826 -3.760 1.00 46.81 192 PRO A C 1
ATOM 1460 O O . PRO A 1 194 ? -41.831 32.831 -3.902 1.00 42.77 192 PRO A O 1
ATOM 1464 N N . LEU A 1 195 ? -43.772 31.746 -4.073 1.00 48.30 193 LEU A N 1
ATOM 1465 C CA . LEU A 1 195 ? -44.466 32.790 -4.830 1.00 48.46 193 LEU A CA 1
ATOM 1466 C C . LEU A 1 195 ? -44.475 34.099 -4.014 1.00 49.09 193 LEU A C 1
ATOM 1467 O O . LEU A 1 195 ? -44.465 35.174 -4.624 1.00 51.42 193 LEU A O 1
ATOM 1472 N N . GLU A 1 196 ? -44.475 34.039 -2.689 1.00 49.38 194 GLU A N 1
ATOM 1473 C CA . GLU A 1 196 ? -44.504 35.244 -1.820 1.00 50.93 194 GLU A CA 1
ATOM 1474 C C . GLU A 1 196 ? -43.287 36.128 -2.168 1.00 51.58 194 GLU A C 1
ATOM 1475 O O . GLU A 1 196 ? -43.443 37.352 -2.105 1.00 49.60 194 GLU A O 1
ATOM 1481 N N . LYS A 1 197 ? -42.137 35.553 -2.553 1.00 48.82 195 LYS A N 1
ATOM 1482 C CA . LYS A 1 197 ? -40.908 36.321 -2.898 1.00 49.82 195 LYS A CA 1
ATOM 1483 C C . LYS A 1 197 ? -41.092 37.081 -4.222 1.00 46.49 195 LYS A C 1
ATOM 1484 O O . LYS A 1 197 ? -40.506 38.140 -4.368 1.00 49.05 195 LYS A O 1
ATOM 1490 N N . PHE A 1 198 ? -41.869 36.547 -5.167 1.00 49.98 196 PHE A N 1
ATOM 1491 C CA . PHE A 1 198 ? -42.051 37.119 -6.528 1.00 46.98 196 PHE A CA 1
ATOM 1492 C C . PHE A 1 198 ? -43.232 38.093 -6.583 1.00 41.41 196 PHE A C 1
ATOM 1493 O O . PHE A 1 198 ? -43.185 39.048 -7.356 1.00 50.02 196 PHE A O 1
ATOM 1501 N N . TRP A 1 199 ? -44.261 37.875 -5.783 1.00 43.42 197 TRP A N 1
ATOM 1502 C CA . TRP A 1 199 ? -45.520 38.664 -5.831 1.00 44.46 197 TRP A CA 1
ATOM 1503 C C . TRP A 1 199 ? -45.275 40.176 -5.833 1.00 44.48 197 TRP A C 1
ATOM 1504 O O . TRP A 1 199 ? -45.874 40.895 -6.626 1.00 43.29 197 TRP A O 1
ATOM 1515 N N . PRO A 1 200 ? -44.453 40.738 -4.926 1.00 48.84 198 PRO A N 1
ATOM 1516 C CA . PRO A 1 200 ? -44.262 42.194 -4.889 1.00 48.85 198 PRO A CA 1
ATOM 1517 C C . PRO A 1 200 ? -43.782 42.743 -6.244 1.00 40.14 198 PRO A C 1
ATOM 1518 O O . PRO A 1 200 ? -44.230 43.793 -6.647 1.00 42.45 198 PRO A O 1
ATOM 1522 N N . TYR A 1 201 ? -42.936 41.998 -6.947 1.00 40.58 199 TYR A N 1
ATOM 1523 C CA . TYR A 1 201 ? -42.440 42.353 -8.307 1.00 42.56 199 TYR A CA 1
ATOM 1524 C C . TYR A 1 201 ? -43.580 42.278 -9.326 1.00 41.18 199 TYR A C 1
ATOM 1525 O O . TYR A 1 201 ? -43.791 43.203 -10.126 1.00 42.47 199 TYR A O 1
ATOM 1534 N N . ALA A 1 202 ? -44.344 41.201 -9.307 1.00 43.55 200 ALA A N 1
ATOM 1535 C CA . ALA A 1 202 ? -45.456 41.020 -10.259 1.00 38.96 200 ALA A CA 1
ATOM 1536 C C . ALA A 1 202 ? -46.441 42.160 -10.052 1.00 37.77 200 ALA A C 1
ATOM 1537 O O . ALA A 1 202 ? -46.893 42.752 -11.041 1.00 41.42 200 ALA A O 1
ATOM 1539 N N . LYS A 1 203 ? -46.762 42.449 -8.794 1.00 40.91 201 LYS A N 1
ATOM 1540 C CA . LYS A 1 203 ? -47.725 43.518 -8.420 1.00 44.55 201 LYS A CA 1
ATOM 1541 C C . LYS A 1 203 ? 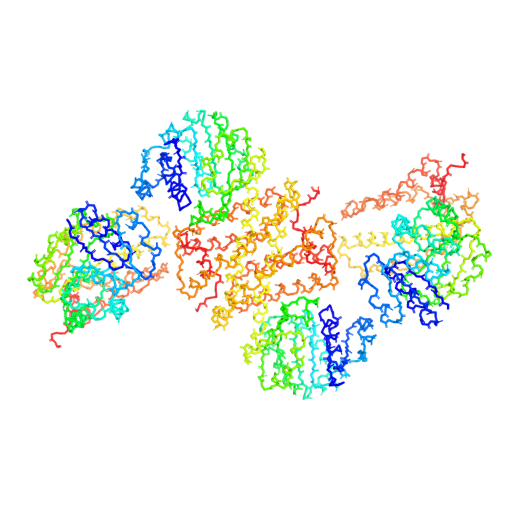-47.264 44.849 -9.047 1.00 42.54 201 LYS A C 1
ATOM 1542 O O . LYS A 1 203 ? -48.064 45.502 -9.722 1.00 43.25 201 LYS A O 1
ATOM 1548 N N . ASP A 1 204 ? -45.997 45.192 -8.845 1.00 38.31 202 ASP A N 1
ATOM 1549 C CA . ASP A 1 204 ? -45.385 46.468 -9.284 1.00 41.53 202 ASP A CA 1
ATOM 1550 C C . ASP A 1 204 ? -45.464 46.574 -10.814 1.00 41.59 202 ASP A C 1
ATOM 1551 O O . ASP A 1 204 ? -45.803 47.647 -11.327 1.00 41.33 202 ASP A O 1
ATOM 1556 N N . ASN A 1 205 ? -45.155 45.464 -11.482 1.00 37.98 203 ASN A N 1
ATOM 1557 C CA . ASN A 1 205 ? -45.168 45.264 -12.942 1.00 39.38 203 ASN A CA 1
ATOM 1558 C C . ASN A 1 205 ? -46.562 45.625 -13.475 1.00 42.39 203 ASN A C 1
ATOM 1559 O O . ASN A 1 205 ? -46.647 46.529 -14.331 1.00 47.61 203 ASN A O 1
ATOM 1564 N N . PHE A 1 206 ? -47.620 44.993 -12.964 1.00 41.09 204 PHE A N 1
ATOM 1565 C CA . PHE A 1 206 ? -49.000 45.304 -13.394 1.00 44.14 204 PHE A CA 1
ATOM 1566 C C . PHE A 1 206 ? -49.355 46.767 -13.075 1.00 44.37 204 PHE A C 1
ATOM 1567 O O . PHE A 1 206 ? -50.067 47.396 -13.846 1.00 41.37 204 PHE A O 1
ATOM 1575 N N . GLU A 1 207 ? -48.909 47.286 -11.938 1.00 49.45 205 GLU A N 1
ATOM 1576 C CA . GLU A 1 207 ? -49.316 48.638 -11.474 1.00 49.58 205 GLU A CA 1
ATOM 1577 C C . GLU A 1 207 ? -48.657 49.695 -12.375 1.00 49.43 205 GLU A C 1
ATOM 1578 O O . GLU A 1 207 ? -49.257 50.720 -12.592 1.00 47.68 205 GLU A O 1
ATOM 1584 N N . SER A 1 208 ? -47.490 49.397 -12.942 1.00 45.85 206 SER A N 1
ATOM 1585 C CA . SER A 1 208 ? -46.698 50.278 -13.829 1.00 47.18 206 SER A CA 1
ATOM 1586 C C . SER A 1 208 ? -47.204 50.210 -15.298 1.00 49.92 206 SER A C 1
ATOM 1587 O O . SER A 1 208 ? -46.744 51.016 -16.120 1.00 41.26 206 SER A O 1
ATOM 1590 N N . MET A 1 209 ? -48.100 49.286 -15.654 1.00 49.09 207 MET A N 1
ATOM 1591 C CA . MET A 1 209 ? -48.436 48.990 -17.075 1.00 52.27 207 MET A CA 1
ATOM 1592 C C . MET A 1 209 ? -49.056 50.208 -17.759 1.00 48.79 207 MET A C 1
ATOM 1593 O O . MET A 1 209 ? -48.694 50.469 -18.925 1.00 45.26 207 MET A O 1
ATOM 1598 N N . GLY A 1 210 ? -50.011 50.860 -17.100 1.00 52.48 208 GLY A N 1
ATOM 1599 C CA . GLY A 1 210 ? -50.685 52.069 -17.606 1.00 58.69 208 GLY A CA 1
ATOM 1600 C C . GLY A 1 210 ? -49.690 53.098 -18.092 1.00 54.96 208 GLY A C 1
ATOM 1601 O O . GLY A 1 210 ? -49.941 53.702 -19.128 1.00 64.79 208 GLY A O 1
ATOM 1602 N N . PHE A 1 211 ? -48.587 53.269 -17.372 1.00 55.66 209 PHE A N 1
ATOM 1603 C CA . PHE A 1 211 ? -47.486 54.203 -17.714 1.00 61.70 209 PHE A CA 1
ATOM 1604 C C . PHE A 1 211 ? -46.858 53.769 -19.056 1.00 56.84 209 PHE A C 1
ATOM 1605 O O . PHE A 1 211 ? -46.784 54.641 -19.901 1.00 67.11 209 PHE A O 1
ATOM 1613 N N . TYR A 1 212 ? -46.441 52.505 -19.257 1.00 59.68 210 TYR A N 1
ATOM 1614 C CA . TYR A 1 212 ? -45.713 52.049 -20.481 1.00 62.01 210 TYR A CA 1
ATOM 1615 C C . TYR A 1 212 ? -46.660 52.056 -21.673 1.00 58.34 210 TYR A C 1
ATOM 1616 O O . TYR A 1 212 ? -46.154 52.122 -22.770 1.00 66.73 210 TYR A O 1
ATOM 1625 N N . LEU A 1 213 ? -47.971 51.976 -21.465 1.00 50.75 211 LEU A N 1
ATOM 1626 C CA . LEU A 1 213 ? -48.932 51.796 -22.578 1.00 53.97 211 LEU A CA 1
ATOM 1627 C C . LEU A 1 213 ? -49.455 53.149 -23.080 1.00 53.38 211 LEU A C 1
ATOM 1628 O O . LEU A 1 213 ? -49.818 53.204 -24.262 1.00 57.52 211 LEU A O 1
ATOM 1633 N N . GLU A 1 214 ? -49.517 54.195 -22.244 1.00 59.60 212 GLU A N 1
ATOM 1634 C CA . GLU A 1 214 ? -50.171 55.477 -22.636 1.00 64.05 212 GLU A CA 1
ATOM 1635 C C . GLU A 1 214 ? -49.546 56.015 -23.918 1.00 53.70 212 GLU A C 1
ATOM 1636 O O . GLU A 1 214 ? -50.263 56.208 -24.894 1.00 53.43 212 GLU A O 1
ATOM 1642 N N . PRO A 1 215 ? -48.200 56.175 -23.988 1.00 56.64 213 PRO A N 1
ATOM 1643 C CA . PRO A 1 215 ? -47.527 56.676 -25.195 1.00 57.00 213 PRO A CA 1
ATOM 1644 C C . PRO A 1 215 ? -47.759 55.830 -26.451 1.00 55.01 213 PRO A C 1
ATOM 1645 O O . PRO A 1 215 ? -47.797 56.380 -27.534 1.00 68.50 213 PRO A O 1
ATOM 1649 N N . ALA A 1 216 ? -47.944 54.521 -26.278 1.00 54.72 214 ALA A N 1
ATOM 1650 C CA . ALA A 1 216 ? -48.078 53.550 -27.384 1.00 50.70 214 ALA A CA 1
ATOM 1651 C C . ALA A 1 216 ? -49.362 53.815 -28.157 1.00 44.77 214 ALA A C 1
ATOM 1652 O O . ALA A 1 216 ? -49.459 53.387 -29.326 1.00 50.43 214 ALA A O 1
ATOM 1654 N N . VAL A 1 217 ? -50.351 54.435 -27.526 1.00 42.67 215 VAL A N 1
ATOM 1655 C CA . VAL A 1 217 ? -51.665 54.667 -28.209 1.00 51.49 215 VAL A CA 1
ATOM 1656 C C . VAL A 1 217 ? -51.445 55.510 -29.471 1.00 50.38 215 VAL A C 1
ATOM 1657 O O . VAL A 1 217 ? -51.937 55.127 -30.527 1.00 44.60 215 VAL A O 1
ATOM 1661 N N . GLU A 1 218 ? -50.724 56.622 -29.339 1.00 53.42 216 GLU A N 1
ATOM 1662 C CA . GLU A 1 218 ? -50.424 57.540 -30.454 1.00 52.17 216 GLU A CA 1
ATOM 1663 C C . GLU A 1 218 ? -49.658 56.771 -31.534 1.00 53.25 216 GLU A C 1
ATOM 1664 O O . GLU A 1 218 ? -50.071 56.838 -32.707 1.00 55.88 216 GLU A O 1
ATOM 1670 N N . GLN A 1 219 ? -48.599 56.049 -31.147 1.00 45.61 217 GLN A N 1
ATOM 1671 C CA . GLN A 1 219 ? -47.812 55.230 -32.100 1.00 47.35 217 GLN A CA 1
ATOM 1672 C C . GLN A 1 219 ? -48.733 54.288 -32.889 1.00 49.68 217 GLN A C 1
ATOM 1673 O O . GLN A 1 219 ? -48.579 54.176 -34.118 1.00 53.57 217 GLN A O 1
ATOM 1679 N N . ILE A 1 220 ? -49.682 53.636 -32.221 1.00 51.10 218 ILE A N 1
ATOM 1680 C CA . ILE A 1 220 ? -50.570 52.657 -32.906 1.00 55.57 218 ILE A CA 1
ATOM 1681 C C . ILE A 1 220 ? -51.551 53.420 -33.800 1.00 51.42 218 ILE A C 1
ATOM 1682 O O . ILE A 1 220 ? -51.785 52.956 -34.920 1.00 55.53 218 ILE A O 1
ATOM 1687 N N . GLU A 1 221 ? -52.113 54.524 -33.317 1.00 52.68 219 GLU A N 1
ATOM 1688 C CA . GLU A 1 221 ? -53.065 55.363 -34.101 1.00 58.24 219 GLU A CA 1
ATOM 1689 C C . GLU A 1 221 ? -52.395 55.755 -35.429 1.00 55.37 219 GLU A C 1
ATOM 1690 O O . GLU A 1 221 ? -53.046 55.624 -36.447 1.00 58.22 219 GLU A O 1
ATOM 1696 N N . LYS A 1 222 ? -51.113 56.111 -35.410 1.00 59.65 220 LYS A N 1
ATOM 1697 C CA . LYS A 1 222 ? -50.366 56.726 -36.535 1.00 56.28 220 LYS A CA 1
ATOM 1698 C C . LYS A 1 222 ? -49.518 55.735 -37.357 1.00 58.39 220 LYS A C 1
ATOM 1699 O O . LYS A 1 222 ? -48.999 56.183 -38.373 1.00 57.78 220 LYS A O 1
ATOM 1705 N N . GLY A 1 223 ? -49.306 54.482 -36.935 1.00 60.76 221 GLY A N 1
ATOM 1706 C CA . GLY A 1 223 ? -48.364 53.579 -37.624 1.00 50.94 221 GLY A CA 1
ATOM 1707 C C . GLY A 1 223 ? -46.915 54.051 -37.489 1.00 51.93 221 GLY A C 1
ATOM 1708 O O . GLY A 1 223 ? -46.105 53.761 -38.395 1.00 63.06 221 GLY A O 1
ATOM 1709 N N . ASP A 1 224 ? -46.580 54.671 -36.362 1.00 47.88 222 ASP A N 1
ATOM 1710 C CA . ASP A 1 224 ? -45.288 55.354 -36.108 1.00 55.68 222 ASP A CA 1
ATOM 1711 C C . ASP A 1 224 ? -44.549 54.595 -34.997 1.00 57.39 222 ASP A C 1
ATOM 1712 O O . ASP A 1 224 ? -44.876 54.802 -33.806 1.00 55.73 222 ASP A O 1
ATOM 1717 N N . HIS A 1 225 ? -43.579 53.768 -35.367 1.00 46.42 223 HIS A N 1
ATOM 1718 C CA . HIS A 1 225 ? -43.045 52.694 -34.507 1.00 44.41 223 HIS A CA 1
ATOM 1719 C C . HIS A 1 225 ? -41.532 52.837 -34.353 1.00 47.08 223 HIS A C 1
ATOM 1720 O O . HIS A 1 225 ? -40.785 51.931 -34.707 1.00 43.54 223 HIS A O 1
ATOM 1727 N N . PRO A 1 226 ? -41.032 53.969 -33.831 1.00 40.30 224 PRO A N 1
ATOM 1728 C CA . PRO A 1 226 ? -39.592 54.173 -33.673 1.00 47.85 224 PRO A CA 1
ATOM 1729 C C . PRO A 1 226 ? -38.948 53.200 -32.673 1.00 49.13 224 PRO A C 1
ATOM 1730 O O . PRO A 1 226 ? -39.408 53.149 -31.584 1.00 51.21 224 PRO A O 1
ATOM 1734 N N . GLY A 1 227 ? -37.865 52.527 -33.058 1.00 60.58 225 GLY A N 1
ATOM 1735 C CA . GLY A 1 227 ? -37.207 51.488 -32.242 1.00 57.67 225 GLY A CA 1
ATOM 1736 C C . GLY A 1 227 ? -36.022 51.971 -31.415 1.00 52.85 225 GLY A C 1
ATOM 1737 O O . GLY A 1 227 ? -35.374 51.151 -30.807 1.00 56.32 225 GLY A O 1
ATOM 1738 N N . ASP A 1 228 ? -35.733 53.259 -31.350 1.00 62.20 226 ASP A N 1
ATOM 1739 C CA . ASP A 1 228 ? -34.440 53.731 -30.784 1.00 67.25 226 ASP A CA 1
ATOM 1740 C C . ASP A 1 228 ? -34.346 53.326 -29.304 1.00 59.11 226 ASP A C 1
ATOM 1741 O O . ASP A 1 228 ? -33.227 52.948 -28.886 1.00 63.94 226 ASP A O 1
ATOM 1746 N N . GLU A 1 229 ? -35.451 53.288 -28.563 1.00 56.51 227 GLU A N 1
ATOM 1747 C CA . GLU A 1 229 ? -35.364 53.016 -27.102 1.00 53.22 227 GLU A CA 1
ATOM 1748 C C . GLU A 1 229 ? -35.550 51.526 -26.795 1.00 48.54 227 GLU A C 1
ATOM 1749 O O . GLU A 1 229 ? -35.159 51.127 -25.693 1.00 49.04 227 GLU A O 1
ATOM 1755 N N . ALA A 1 230 ? -36.086 50.749 -27.737 1.00 46.87 228 ALA A N 1
ATOM 1756 C CA . ALA A 1 230 ? -36.343 49.299 -27.567 1.00 44.88 228 ALA A CA 1
ATOM 1757 C C . ALA A 1 230 ? -36.849 48.753 -28.899 1.00 37.83 228 ALA A C 1
ATOM 1758 O O . ALA A 1 230 ? -37.831 49.297 -29.401 1.00 44.13 228 ALA A O 1
ATOM 1760 N N . ASP A 1 231 ? -36.219 47.707 -29.428 1.00 44.67 229 ASP A N 1
ATOM 1761 C CA . ASP A 1 231 ? -36.586 47.206 -30.777 1.00 53.35 229 ASP A CA 1
ATOM 1762 C C . ASP A 1 231 ? -37.134 45.780 -30.736 1.00 50.69 229 ASP A C 1
ATOM 1763 O O . ASP A 1 231 ? -36.943 45.110 -29.727 1.00 43.33 229 ASP A O 1
ATOM 1768 N N . VAL A 1 232 ? -37.768 45.351 -31.824 1.00 46.50 230 VAL A N 1
ATOM 1769 C CA . VAL A 1 232 ? -38.386 43.999 -31.917 1.00 47.19 230 VAL A CA 1
ATOM 1770 C C . VAL A 1 232 ? -37.295 42.927 -31.979 1.00 49.22 230 VAL A C 1
ATOM 1771 O O . VAL A 1 232 ? -37.546 41.821 -31.520 1.00 53.66 230 VAL A O 1
ATOM 1775 N N . ILE A 1 233 ? -36.114 43.247 -32.499 1.00 47.98 231 ILE A N 1
ATOM 1776 C CA . ILE A 1 233 ? -35.004 42.254 -32.499 1.00 55.39 231 ILE A CA 1
ATOM 1777 C C . ILE A 1 233 ? -34.633 41.933 -31.049 1.00 56.22 231 ILE A C 1
ATOM 1778 O O . ILE A 1 233 ? -34.491 40.750 -30.729 1.00 42.05 231 ILE A O 1
ATOM 1783 N N . MET A 1 234 ? -34.557 42.947 -30.192 1.00 48.10 232 MET A N 1
ATOM 1784 C CA . MET A 1 234 ? -34.134 42.730 -28.795 1.00 46.55 232 MET A CA 1
ATOM 1785 C C . MET A 1 234 ? -35.288 42.069 -28.014 1.00 49.53 232 MET A C 1
ATOM 1786 O O . MET A 1 234 ? -35.058 41.111 -27.245 1.00 46.31 232 MET A O 1
ATOM 1791 N N . MET A 1 235 ? -36.500 42.552 -28.215 1.00 45.93 233 MET A N 1
ATOM 1792 C CA . MET A 1 235 ? -37.682 42.055 -27.482 1.00 45.48 233 MET A CA 1
ATOM 1793 C C . MET A 1 235 ? -38.046 40.661 -28.004 1.00 45.83 233 MET A C 1
ATOM 1794 O O . MET A 1 235 ? -38.336 39.791 -27.191 1.00 46.60 233 MET A O 1
ATOM 1799 N N . GLY A 1 236 ? -37.931 40.421 -29.301 1.00 51.01 234 GLY A N 1
ATOM 1800 C CA . GLY A 1 236 ? -38.200 39.088 -29.891 1.00 46.47 234 GLY A CA 1
ATOM 1801 C C . GLY A 1 236 ? -37.208 38.062 -29.373 1.00 47.90 234 GLY A C 1
ATOM 1802 O O . GLY A 1 236 ? -37.606 36.899 -29.195 1.00 51.10 234 GLY A O 1
ATOM 1803 N N . ALA A 1 237 ? -35.955 38.470 -29.138 1.00 45.10 235 ALA A N 1
ATOM 1804 C CA . ALA A 1 237 ? -34.905 37.576 -28.599 1.00 49.98 235 ALA A CA 1
ATOM 1805 C C . ALA A 1 237 ? -35.322 37.134 -27.188 1.00 50.01 235 ALA A C 1
ATOM 1806 O O . ALA A 1 237 ? -35.277 35.932 -26.897 1.00 50.67 235 ALA A O 1
ATOM 1808 N N . SER A 1 238 ? -35.697 38.105 -26.360 1.00 47.77 236 SER A N 1
ATOM 1809 C CA . SER A 1 238 ? -36.244 37.948 -24.990 1.00 48.01 236 SER A CA 1
ATOM 1810 C C . SER A 1 238 ? -37.414 36.964 -25.024 1.00 49.68 236 SER A C 1
ATOM 1811 O O . SER A 1 238 ? -37.481 36.080 -24.171 1.00 47.54 236 SER A O 1
ATOM 1814 N N . ALA A 1 239 ? -38.348 37.145 -25.959 1.00 46.32 237 ALA A N 1
ATOM 1815 C CA . ALA A 1 239 ? -39.536 36.282 -26.057 1.00 41.27 237 ALA A CA 1
ATOM 1816 C C . ALA A 1 239 ? -39.067 34.844 -26.294 1.00 41.89 237 ALA A C 1
ATOM 1817 O O . ALA A 1 239 ? -39.712 33.922 -25.760 1.00 39.12 237 ALA A O 1
ATOM 1819 N N . GLY A 1 240 ? -37.977 34.648 -27.051 1.00 37.49 238 GLY A N 1
ATOM 1820 C CA . GLY A 1 240 ? -37.450 33.295 -27.313 1.00 35.44 238 GLY A CA 1
ATOM 1821 C C . GLY A 1 240 ? -36.751 32.725 -26.089 1.00 35.16 238 GLY A C 1
ATOM 1822 O O . GLY A 1 240 ? -36.833 31.504 -25.862 1.00 40.48 238 GLY A O 1
ATOM 1823 N N . HIS A 1 241 ? -36.071 33.586 -25.345 1.00 31.33 239 HIS A N 1
ATOM 1824 C CA . HIS A 1 241 ? -35.507 33.267 -24.019 1.00 39.66 239 HIS A CA 1
ATOM 1825 C C . HIS A 1 241 ? -36.629 32.707 -23.135 1.00 40.49 239 HIS A C 1
ATOM 1826 O O . HIS A 1 241 ? -36.461 31.603 -22.587 1.00 39.87 239 HIS A O 1
ATOM 1833 N N . LEU A 1 242 ? -37.759 33.396 -23.082 1.00 40.96 240 LEU A N 1
ATOM 1834 C CA . LEU A 1 242 ? -38.892 32.991 -22.232 1.00 42.45 240 LEU A CA 1
ATOM 1835 C C . LEU A 1 242 ? -39.351 31.604 -22.689 1.00 43.72 240 LEU A C 1
ATOM 1836 O O . LEU A 1 242 ? -39.561 30.708 -21.831 1.00 39.48 240 LEU A O 1
ATOM 1841 N N . VAL A 1 243 ? -39.448 31.402 -23.993 1.00 40.69 241 VAL A N 1
ATOM 1842 C CA . VAL A 1 243 ? -39.936 30.105 -24.525 1.00 42.33 241 VAL A CA 1
ATOM 1843 C C . VAL A 1 243 ? -38.952 29.013 -24.097 1.00 40.02 241 VAL A C 1
ATOM 1844 O O . VAL A 1 243 ? -39.422 28.018 -23.541 1.00 39.99 241 VAL A O 1
ATOM 1848 N N . GLN A 1 244 ? -37.654 29.208 -24.314 1.00 39.23 242 GLN A N 1
ATOM 1849 C CA . GLN A 1 244 ? -36.633 28.183 -23.990 1.00 45.66 242 GLN A CA 1
ATOM 1850 C C . GLN A 1 244 ? -36.661 27.942 -22.471 1.00 48.52 242 GLN A C 1
ATOM 1851 O O . GLN A 1 244 ? -36.669 26.765 -22.049 1.00 42.77 242 GLN A O 1
ATOM 1857 N N . ALA A 1 245 ? -36.731 29.004 -21.665 1.00 43.23 243 ALA A N 1
ATOM 1858 C CA . ALA A 1 245 ? -36.718 28.898 -20.192 1.00 47.26 243 ALA A CA 1
ATOM 1859 C C . ALA A 1 245 ? -37.921 28.056 -19.740 1.00 48.82 243 ALA A C 1
ATOM 1860 O O . ALA A 1 245 ? -37.778 27.293 -18.788 1.00 49.56 243 ALA A O 1
ATOM 1862 N N . SER A 1 246 ? -39.062 28.229 -20.401 1.00 45.40 244 SER A N 1
ATOM 1863 C CA . SER A 1 246 ? -40.323 27.521 -20.116 1.00 41.63 244 SER A CA 1
ATOM 1864 C C . SER A 1 246 ? -40.139 26.036 -20.441 1.00 45.52 244 SER A C 1
ATOM 1865 O O . SER A 1 246 ? -40.568 25.196 -19.595 1.00 42.71 244 SER A O 1
ATOM 1868 N N . ARG A 1 247 ? -39.561 25.698 -21.608 1.00 40.86 245 ARG A N 1
ATOM 1869 C CA . ARG A 1 247 ? -39.275 24.283 -21.952 1.00 46.91 245 ARG A CA 1
ATOM 1870 C C . ARG A 1 247 ? -38.346 23.703 -20.866 1.00 47.39 245 ARG A C 1
ATOM 1871 O O . ARG A 1 247 ? -38.705 22.680 -20.287 1.00 48.80 245 ARG A O 1
ATOM 1879 N N . ASP A 1 248 ? -37.212 24.359 -20.596 1.00 43.09 246 ASP A N 1
ATOM 1880 C CA . ASP A 1 248 ? -36.220 23.995 -19.554 1.00 38.43 246 ASP A CA 1
ATOM 1881 C C . ASP A 1 248 ? -36.937 23.696 -18.238 1.00 43.22 246 ASP A C 1
ATOM 1882 O O . ASP A 1 248 ? -36.607 22.688 -17.637 1.00 44.36 246 ASP A O 1
ATOM 1887 N N . ALA A 1 249 ? -37.918 24.503 -17.836 1.00 42.57 247 ALA A N 1
ATOM 1888 C CA . ALA A 1 249 ? -38.594 24.426 -16.518 1.00 40.87 247 ALA A CA 1
ATOM 1889 C C . ALA A 1 249 ? -39.756 23.427 -16.548 1.00 41.83 247 ALA A C 1
ATOM 1890 O O . ALA A 1 249 ? -40.363 23.198 -15.478 1.00 40.54 247 ALA A O 1
ATOM 1892 N N . GLY A 1 250 ? -40.075 22.856 -17.709 1.00 41.18 248 GLY A N 1
ATOM 1893 C CA . GLY A 1 250 ? -41.219 21.930 -17.872 1.00 41.31 248 GLY A CA 1
ATOM 1894 C C . GLY A 1 250 ? -42.582 22.577 -17.701 1.00 43.38 248 GLY A C 1
ATOM 1895 O O . GLY A 1 250 ? -43.510 21.853 -17.466 1.00 42.91 248 GLY A O 1
ATOM 1896 N N . ILE A 1 251 ? -42.742 23.888 -17.900 1.00 50.74 249 ILE A N 1
ATOM 1897 C CA . ILE A 1 251 ? -44.076 24.553 -17.769 1.00 42.43 249 ILE A CA 1
ATOM 1898 C C . ILE A 1 251 ? -44.730 24.701 -19.147 1.00 39.29 249 ILE A C 1
ATOM 1899 O O . ILE A 1 251 ? -44.125 24.323 -20.159 1.00 39.41 249 ILE A O 1
ATOM 1904 N N . ASP A 1 252 ? -45.947 25.231 -19.179 1.00 42.50 250 ASP A N 1
ATOM 1905 C CA . ASP A 1 252 ? -46.681 25.525 -20.430 1.00 42.72 250 ASP A CA 1
ATOM 1906 C C . ASP A 1 252 ? -45.789 26.298 -21.389 1.00 41.39 250 ASP A C 1
ATOM 1907 O O . ASP A 1 252 ? -45.104 27.248 -20.952 1.00 49.82 250 ASP A O 1
ATOM 1912 N N . VAL A 1 253 ? -45.867 25.942 -22.661 1.00 41.86 251 VAL A N 1
ATOM 1913 C CA . VAL A 1 253 ? -45.194 26.684 -23.762 1.00 44.28 251 VAL A CA 1
ATOM 1914 C C . VAL A 1 253 ? -46.219 27.352 -24.687 1.00 40.16 251 VAL A C 1
ATOM 1915 O O . VAL A 1 253 ? -45.776 28.187 -25.491 1.00 39.73 251 VAL A O 1
ATOM 1919 N N . ALA A 1 254 ? -47.521 27.037 -24.607 1.00 33.70 252 ALA A N 1
ATOM 1920 C CA . ALA A 1 254 ? -48.496 27.640 -25.544 1.00 35.98 252 ALA A CA 1
ATOM 1921 C C . ALA A 1 254 ? -48.466 29.185 -25.440 1.00 42.39 252 ALA A C 1
ATOM 1922 O O . ALA A 1 254 ? -48.304 29.862 -26.486 1.00 41.25 252 ALA A O 1
ATOM 1924 N N . LEU A 1 255 ? -48.569 29.732 -24.231 1.00 39.21 253 LEU A N 1
ATOM 1925 C CA . LEU A 1 255 ? -48.656 31.194 -24.025 1.00 39.44 253 LEU A CA 1
ATOM 1926 C C . LEU A 1 255 ? -47.376 31.857 -24.524 1.00 40.42 253 LEU A C 1
ATOM 1927 O O . LEU A 1 255 ? -47.409 32.764 -25.338 1.00 43.11 253 LEU A O 1
ATOM 1932 N N . PRO A 1 256 ? -46.173 31.458 -24.079 1.00 43.15 254 PRO A N 1
ATOM 1933 C CA . PRO A 1 256 ? -44.975 32.160 -24.534 1.00 39.41 254 PRO A CA 1
ATOM 1934 C C . PRO A 1 256 ? -44.730 31.943 -26.032 1.00 37.93 254 PRO A C 1
ATOM 1935 O O . PRO A 1 256 ? -44.251 32.854 -26.649 1.00 36.67 254 PRO A O 1
ATOM 1939 N N . GLU A 1 257 ? -45.118 30.799 -26.599 1.00 40.29 255 GLU A N 1
ATOM 1940 C CA . GLU A 1 257 ? -44.999 30.578 -28.074 1.00 42.86 255 GLU A CA 1
ATOM 1941 C C . GLU A 1 257 ? -45.929 31.563 -28.817 1.00 44.34 255 GLU A C 1
ATOM 1942 O O . GLU A 1 257 ? -45.519 32.101 -29.849 1.00 44.99 255 GLU A O 1
ATOM 1948 N N . ALA A 1 258 ? -47.123 31.832 -28.292 1.00 39.37 256 ALA A N 1
ATOM 1949 C CA . ALA A 1 258 ? -48.078 32.753 -28.925 1.00 39.40 256 ALA A CA 1
ATOM 1950 C C . ALA A 1 258 ? -47.461 34.152 -28.976 1.00 41.02 256 ALA A C 1
ATOM 1951 O O . ALA A 1 258 ? -47.486 34.822 -30.057 1.00 43.11 256 ALA A O 1
ATOM 1953 N N . VAL A 1 259 ? -46.895 34.581 -27.863 1.00 37.21 257 VAL A N 1
ATOM 1954 C CA . VAL A 1 259 ? -46.266 35.927 -27.774 1.00 39.19 257 VAL A CA 1
ATOM 1955 C C . VAL A 1 259 ? -45.041 35.970 -28.704 1.00 40.34 257 VAL A C 1
ATOM 1956 O O . VAL A 1 259 ? -44.904 36.951 -29.438 1.00 45.21 257 VAL A O 1
ATOM 1960 N N . LYS A 1 260 ? -44.200 34.942 -28.700 1.00 37.28 258 LYS A N 1
ATOM 1961 C CA . LYS A 1 260 ? -43.024 34.871 -29.599 1.00 44.64 258 LYS A CA 1
ATOM 1962 C C . LYS A 1 260 ? -43.505 34.985 -31.057 1.00 44.54 258 LYS A C 1
ATOM 1963 O O . LYS A 1 260 ? -42.802 35.646 -31.870 1.00 43.28 258 LYS A O 1
ATOM 1969 N N . SER A 1 261 ? -44.661 34.415 -31.385 1.00 37.81 259 SER A N 1
ATOM 1970 C CA . SER A 1 261 ? -45.155 34.386 -32.787 1.00 41.73 259 SER A CA 1
ATOM 1971 C C . SER A 1 261 ? -45.488 35.815 -33.248 1.00 41.01 259 SER A C 1
ATOM 1972 O O . SER A 1 261 ? -45.361 36.092 -34.452 1.00 40.19 259 SER A O 1
ATOM 1975 N N . HIS A 1 262 ? -45.884 36.695 -32.326 1.00 39.73 260 HIS A N 1
ATOM 1976 C CA . HIS A 1 262 ? -46.057 38.133 -32.619 1.00 38.00 260 HIS A CA 1
ATOM 1977 C C . HIS A 1 262 ? -44.710 38.688 -33.080 1.00 41.42 260 HIS A C 1
ATOM 1978 O O . HIS A 1 262 ? -44.676 39.268 -34.190 1.00 44.12 260 HIS A O 1
ATOM 1985 N N . TYR A 1 263 ? -43.638 38.468 -32.302 1.00 40.23 261 TYR A N 1
ATOM 1986 C CA . TYR A 1 263 ? -42.303 39.052 -32.601 1.00 40.31 261 TYR A CA 1
ATOM 1987 C C . TYR A 1 263 ? -41.791 38.451 -33.921 1.00 44.47 261 TYR A C 1
ATOM 1988 O O . TYR A 1 263 ? -41.213 39.188 -34.722 1.00 44.30 261 TYR A O 1
ATOM 1997 N N . ASP A 1 264 ? -42.055 37.178 -34.183 1.00 41.26 262 ASP A N 1
ATOM 1998 C CA . ASP A 1 264 ? -41.506 36.483 -35.374 1.00 44.64 262 ASP A CA 1
ATOM 1999 C C . ASP A 1 264 ? -42.189 37.032 -36.625 1.00 49.55 262 ASP A C 1
ATOM 2000 O O . ASP A 1 264 ? -41.479 37.379 -37.589 1.00 46.54 262 ASP A O 1
ATOM 2005 N N . ARG A 1 265 ? -43.516 37.102 -36.610 1.00 45.07 263 ARG A N 1
ATOM 2006 C CA . ARG A 1 265 ? -44.291 37.679 -37.725 1.00 42.78 263 ARG A CA 1
ATOM 2007 C C . ARG A 1 265 ? -43.836 39.137 -37.947 1.00 46.02 263 ARG A C 1
ATOM 2008 O O . ARG A 1 265 ? -43.645 39.518 -39.110 1.00 50.09 263 ARG A O 1
ATOM 2016 N N . ALA A 1 266 ? -43.608 39.912 -36.895 1.00 43.52 264 ALA A N 1
ATOM 2017 C CA . ALA A 1 266 ? -43.168 41.319 -37.048 1.00 47.70 264 ALA A CA 1
ATOM 2018 C C . ALA A 1 266 ? -41.794 41.352 -37.737 1.00 48.99 264 ALA A C 1
ATOM 2019 O O . ALA A 1 266 ? -41.571 42.179 -38.620 1.00 49.89 264 ALA A O 1
ATOM 2021 N N . ILE A 1 267 ? -40.875 40.495 -37.324 1.00 50.44 265 ILE A N 1
ATOM 2022 C CA . ILE A 1 267 ? -39.502 40.450 -37.906 1.00 54.50 265 ILE A CA 1
ATOM 2023 C C . ILE A 1 267 ? -39.624 40.086 -39.390 1.00 52.10 265 ILE A C 1
ATOM 2024 O O . ILE A 1 267 ? -38.944 40.710 -40.194 1.00 48.24 265 ILE A O 1
ATOM 2029 N N . ALA A 1 268 ? -40.481 39.127 -39.731 1.00 45.17 266 ALA A N 1
ATOM 2030 C CA . ALA A 1 268 ? -40.725 38.682 -41.124 1.00 42.92 266 ALA A CA 1
ATOM 2031 C C . ALA A 1 268 ? -41.298 39.845 -41.959 1.00 47.96 266 ALA A C 1
ATOM 2032 O O . ALA A 1 268 ? -41.019 39.879 -43.140 1.00 60.17 266 ALA A O 1
ATOM 2034 N N . ALA A 1 269 ? -42.064 40.758 -41.370 1.00 45.89 267 ALA A N 1
ATOM 2035 C CA . ALA A 1 269 ? -42.639 41.947 -42.035 1.00 43.89 267 ALA A CA 1
ATOM 2036 C C . ALA A 1 269 ? -41.636 43.107 -42.039 1.00 46.00 267 ALA A C 1
ATOM 2037 O O . ALA A 1 269 ? -42.031 44.255 -42.414 1.00 54.22 267 ALA A O 1
ATOM 2039 N N . GLY A 1 270 ? -40.425 42.871 -41.532 1.00 45.73 268 GLY A N 1
ATOM 2040 C CA . GLY A 1 270 ? -39.299 43.820 -41.619 1.00 42.97 268 GLY A CA 1
ATOM 2041 C C . GLY A 1 270 ? -39.199 44.760 -40.446 1.00 44.77 268 GLY A C 1
ATOM 2042 O O . GLY A 1 270 ? -38.415 45.738 -40.546 1.00 45.60 268 GLY A O 1
ATOM 2043 N N . HIS A 1 271 ? -39.883 44.480 -39.330 1.00 50.75 269 HIS A N 1
ATOM 2044 C CA . HIS A 1 271 ? -40.022 45.479 -38.234 1.00 49.60 269 HIS A CA 1
ATOM 2045 C C . HIS A 1 271 ? -38.998 45.246 -37.120 1.00 52.27 269 HIS A C 1
ATOM 2046 O O . HIS A 1 271 ? -39.128 45.892 -36.067 1.00 49.11 269 HIS A O 1
ATOM 2053 N N . GLY A 1 272 ? -37.958 44.450 -37.384 1.00 45.75 270 GLY A N 1
ATOM 2054 C CA . GLY A 1 272 ? -36.844 44.232 -36.454 1.00 47.50 270 GLY A CA 1
ATOM 2055 C C . GLY A 1 272 ? -36.398 45.482 -35.727 1.00 44.51 270 GLY A C 1
ATOM 2056 O O . GLY A 1 272 ? -36.120 45.423 -34.516 1.00 51.49 270 GLY A O 1
ATOM 2057 N N . ARG A 1 273 ? -36.309 46.596 -36.429 1.00 48.63 271 ARG A N 1
ATOM 2058 C CA . ARG A 1 273 ? -35.654 47.824 -35.909 1.00 48.59 271 ARG A CA 1
ATOM 2059 C C . ARG A 1 273 ? -36.723 48.781 -35.393 1.00 39.69 271 ARG A C 1
ATOM 2060 O O . ARG A 1 273 ? -36.358 49.809 -34.857 1.00 45.20 271 ARG A O 1
ATOM 2068 N N . SER A 1 274 ? -38.003 48.412 -35.507 1.00 41.13 272 SER A N 1
ATOM 2069 C CA . SER A 1 274 ? -39.154 49.203 -35.013 1.00 45.96 272 SER A CA 1
ATOM 2070 C C . SER A 1 274 ? -39.418 48.894 -33.517 1.00 51.28 272 SER A C 1
ATOM 2071 O O . SER A 1 274 ? -38.952 47.875 -32.984 1.00 50.13 272 SER A O 1
ATOM 2074 N N . SER A 1 275 ? -40.133 49.800 -32.856 1.00 50.84 273 SER A N 1
ATOM 2075 C CA . SER A 1 275 ? -40.793 49.650 -31.543 1.00 48.14 273 SER A CA 1
ATOM 2076 C C . SER A 1 275 ? -41.700 48.413 -31.528 1.00 50.72 273 SER A C 1
ATOM 2077 O O . SER A 1 275 ? -42.177 47.967 -32.601 1.00 42.73 273 SER A O 1
ATOM 2080 N N . TRP A 1 276 ? -41.967 47.911 -30.322 1.00 48.26 274 TRP A N 1
ATOM 2081 C CA . TRP A 1 276 ? -42.887 46.771 -30.103 1.00 44.58 274 TRP A CA 1
ATOM 2082 C C . TRP A 1 276 ? -44.283 47.143 -30.604 1.00 45.48 274 TRP A C 1
ATOM 2083 O O . TRP A 1 276 ? -45.054 46.205 -30.922 1.00 44.31 274 TRP A O 1
ATOM 2094 N N . THR A 1 277 ? -44.615 48.433 -30.690 1.00 42.45 275 THR A N 1
ATOM 2095 C CA . THR A 1 277 ? -45.944 48.859 -31.221 1.00 42.46 275 THR A CA 1
ATOM 2096 C C . THR A 1 277 ? -46.158 48.347 -32.653 1.00 45.04 275 THR A C 1
ATOM 2097 O O . THR A 1 277 ? -47.329 48.136 -33.033 1.00 45.43 275 THR A O 1
ATOM 2101 N N . SER A 1 278 ? -45.084 48.114 -33.409 1.00 42.11 276 SER A N 1
ATOM 2102 C CA . SER A 1 278 ? -45.154 47.568 -34.786 1.00 45.25 276 SER A CA 1
ATOM 2103 C C . SER A 1 278 ? -45.859 46.201 -34.799 1.00 45.48 276 SER A C 1
ATOM 2104 O O . SER A 1 278 ? -46.394 45.812 -35.840 1.00 45.33 276 SER A O 1
ATOM 2107 N N . LEU A 1 279 ? -45.866 45.472 -33.684 1.00 44.40 277 LEU A N 1
ATOM 2108 C CA . LEU A 1 279 ? -46.579 44.173 -33.638 1.00 44.51 277 LEU A CA 1
ATOM 2109 C C . LEU A 1 279 ? -48.044 44.401 -34.019 1.00 43.16 277 LEU A C 1
ATOM 2110 O O . LEU A 1 279 ? -48.651 43.526 -34.694 1.00 37.82 277 LEU A O 1
ATOM 2115 N N . PHE A 1 280 ? -48.582 45.557 -33.658 1.00 40.07 278 PHE A N 1
ATOM 2116 C CA . PHE A 1 280 ? -49.955 45.923 -34.060 1.00 46.75 278 PHE A CA 1
ATOM 2117 C C . PHE A 1 280 ? -50.147 45.732 -35.579 1.00 48.33 278 PHE A C 1
ATOM 2118 O O . PHE A 1 280 ? -51.243 45.285 -36.004 1.00 45.62 278 PHE A O 1
ATOM 2126 N N . GLU A 1 281 ? -49.116 46.017 -36.378 1.00 47.33 279 GLU A N 1
ATOM 2127 C CA . GLU A 1 281 ? -49.207 45.952 -37.866 1.00 45.18 279 GLU A CA 1
ATOM 2128 C C . GLU A 1 281 ? -49.417 44.502 -38.333 1.00 44.22 279 GLU A C 1
ATOM 2129 O O . GLU A 1 281 ? -50.094 44.346 -39.347 1.00 48.72 279 GLU A O 1
ATOM 2135 N N . ILE A 1 282 ? -48.940 43.494 -37.606 1.00 40.61 280 ILE A N 1
ATOM 2136 C CA . ILE A 1 282 ? -49.188 42.058 -37.965 1.00 46.10 280 ILE A CA 1
ATOM 2137 C C . ILE A 1 282 ? -50.384 41.478 -37.178 1.00 45.77 280 ILE A C 1
ATOM 2138 O O . ILE A 1 282 ? -50.919 40.445 -37.576 1.00 39.45 280 ILE A O 1
ATOM 2143 N N . ILE A 1 283 ? -50.799 42.099 -36.086 1.00 46.25 281 ILE A N 1
ATOM 2144 C CA . ILE A 1 283 ? -51.945 41.593 -35.283 1.00 45.86 281 ILE A CA 1
ATOM 2145 C C . ILE A 1 283 ? -53.263 42.078 -35.901 1.00 40.99 281 ILE A C 1
ATOM 2146 O O . ILE A 1 283 ? -54.245 41.324 -35.828 1.00 37.72 281 ILE A O 1
ATOM 2151 N N . LYS A 1 284 ? -53.296 43.313 -36.415 1.00 43.45 282 LYS A N 1
ATOM 2152 C CA . LYS A 1 284 ? -54.538 43.998 -36.886 1.00 44.42 282 LYS A CA 1
ATOM 2153 C C . LYS A 1 284 ? -55.095 43.253 -38.091 1.00 37.80 282 LYS A C 1
ATOM 2154 O O . LYS A 1 284 ? -54.375 42.469 -38.674 1.00 41.12 282 LYS A O 1
ATOM 2160 N N . ALA A 1 285 ? -56.376 43.409 -38.390 1.00 44.80 283 ALA A N 1
ATOM 2161 C CA . ALA A 1 285 ? -57.001 42.901 -39.645 1.00 47.77 283 ALA A CA 1
ATOM 2162 C C . ALA A 1 285 ? -56.396 43.653 -40.831 1.00 49.54 283 ALA A C 1
ATOM 2163 O O . ALA A 1 285 ? -56.081 44.866 -40.662 1.00 55.62 283 ALA A O 1
ATOM 2165 N N . ASP A 1 286 ? -56.261 42.998 -41.983 1.00 64.99 284 ASP A N 1
ATOM 2166 C CA . ASP A 1 286 ? -55.871 43.678 -43.258 1.00 82.74 284 ASP A CA 1
ATOM 2167 C C . ASP A 1 286 ? -56.868 44.813 -43.544 1.00 95.82 284 ASP A C 1
ATOM 2168 O O . ASP A 1 286 ? -58.064 44.491 -43.557 1.00 94.50 284 ASP A O 1
ATOM 2173 N N . ARG A 1 287 ? -56.427 46.079 -43.737 1.00 108.20 285 ARG A N 1
ATOM 2174 C CA . ARG A 1 287 ? -57.295 47.159 -44.309 1.00 104.82 285 ARG A CA 1
ATOM 2175 C C . ARG A 1 287 ? -57.718 46.666 -45.708 1.00 112.55 285 ARG A C 1
ATOM 2176 O O . ARG A 1 287 ? -58.780 47.118 -46.176 1.00 110.02 285 ARG A O 1
ATOM 2178 N N . LYS A 1 288 ? -56.892 45.776 -46.316 1.00 137.45 286 LYS A N 1
ATOM 2179 C CA . LYS A 1 288 ? -57.172 44.812 -47.434 1.00 126.69 286 LYS A CA 1
ATOM 2180 C C . LYS A 1 288 ? -57.949 43.600 -46.897 1.00 117.62 286 LYS A C 1
ATOM 2181 O O . LYS A 1 288 ? -59.176 43.497 -46.896 1.00 95.88 286 LYS A O 1
ATOM 2183 N N . GLU B 1 1 ? -12.569 59.367 -11.767 1.00 133.77 -1 GLU B N 1
ATOM 2184 C CA . GLU B 1 1 ? -12.614 58.446 -10.603 1.00 115.27 -1 GLU B CA 1
ATOM 2185 C C . GLU B 1 1 ? -12.477 57.004 -11.088 1.00 110.09 -1 GLU B C 1
ATOM 2186 O O . GLU B 1 1 ? -11.938 56.799 -12.187 1.00 107.04 -1 GLU B O 1
ATOM 2188 N N . SER B 1 2 ? -12.954 56.051 -10.290 1.00 99.04 0 SER B N 1
ATOM 2189 C CA . SER B 1 2 ? -12.813 54.621 -10.652 1.00 96.21 0 SER B CA 1
ATOM 2190 C C . SER B 1 2 ? -13.174 54.428 -12.121 1.00 83.39 0 SER B C 1
ATOM 2191 O O . SER B 1 2 ? -14.205 54.961 -12.549 1.00 90.69 0 SER B O 1
ATOM 2194 N N . MET B 1 3 ? -12.348 53.685 -12.850 1.00 74.01 1 MET B N 1
ATOM 2195 C CA . MET B 1 3 ? -12.650 53.410 -14.274 1.00 82.42 1 MET B CA 1
ATOM 2196 C C . MET B 1 3 ? -13.476 52.131 -14.361 1.00 89.13 1 MET B C 1
ATOM 2197 O O . MET B 1 3 ? -13.004 51.083 -13.894 1.00 83.81 1 MET B O 1
ATOM 2202 N N . ILE B 1 4 ? -14.665 52.232 -14.945 1.00 83.02 2 ILE B N 1
ATOM 2203 C CA . ILE B 1 4 ? -15.518 51.030 -15.133 1.00 79.43 2 ILE B CA 1
ATOM 2204 C C . ILE B 1 4 ? -15.678 50.800 -16.630 1.00 71.08 2 ILE B C 1
ATOM 2205 O O . ILE B 1 4 ? -15.875 51.780 -17.351 1.00 76.33 2 ILE B O 1
ATOM 2210 N N . THR B 1 5 ? -15.661 49.544 -17.059 1.00 65.03 3 THR B N 1
ATOM 2211 C CA . THR B 1 5 ? -15.852 49.230 -18.489 1.00 64.11 3 THR B CA 1
ATOM 2212 C C . THR B 1 5 ? -17.289 48.811 -18.773 1.00 73.36 3 THR B C 1
ATOM 2213 O O . THR B 1 5 ? -17.844 48.057 -17.969 1.00 78.51 3 THR B O 1
ATOM 2217 N N . LEU B 1 6 ? -17.874 49.326 -19.855 1.00 73.89 4 LEU B N 1
ATOM 2218 C CA . LEU B 1 6 ? -19.208 48.855 -20.281 1.00 64.41 4 LEU B CA 1
ATOM 2219 C C . LEU B 1 6 ? -19.111 48.436 -21.744 1.00 61.57 4 LEU B C 1
ATOM 2220 O O . LEU B 1 6 ? -18.847 49.300 -22.578 1.00 74.71 4 LEU B O 1
ATOM 2225 N N . ILE B 1 7 ? -19.289 47.153 -22.028 1.00 54.56 5 ILE B N 1
ATOM 2226 C CA . ILE B 1 7 ? -19.325 46.686 -23.438 1.00 61.04 5 ILE B CA 1
ATOM 2227 C C . ILE B 1 7 ? -20.795 46.455 -23.791 1.00 71.74 5 ILE B C 1
ATOM 2228 O O . ILE B 1 7 ? -21.466 45.748 -23.036 1.00 79.38 5 ILE B O 1
ATOM 2233 N N . GLY B 1 8 ? -21.274 47.038 -24.889 1.00 68.07 6 GLY B N 1
ATOM 2234 C CA . GLY B 1 8 ? -22.690 46.915 -25.275 1.00 63.74 6 GLY B CA 1
ATOM 2235 C C . GLY B 1 8 ? -23.354 48.267 -25.228 1.00 66.91 6 GLY B C 1
ATOM 2236 O O . GLY B 1 8 ? -23.947 48.592 -24.200 1.00 80.59 6 GLY B O 1
ATOM 2237 N N . LEU B 1 9 ? -23.272 49.031 -26.311 1.00 67.68 7 LEU B N 1
ATOM 2238 C CA . LEU B 1 9 ? -23.781 50.421 -26.242 1.00 71.57 7 LEU B CA 1
ATOM 2239 C C . LEU B 1 9 ? -25.090 50.582 -26.997 1.00 68.01 7 LEU B C 1
ATOM 2240 O O . LEU B 1 9 ? -25.134 51.401 -27.915 1.00 75.89 7 LEU B O 1
ATOM 2245 N N . GLY B 1 10 ? -26.112 49.828 -26.614 1.00 61.90 8 GLY B N 1
ATOM 2246 C CA . GLY B 1 10 ? -27.442 50.050 -27.189 1.00 51.14 8 GLY B CA 1
ATOM 2247 C C . GLY B 1 10 ? -28.160 51.016 -26.279 1.00 53.62 8 GLY B C 1
ATOM 2248 O O . GLY B 1 10 ? -27.509 51.570 -25.390 1.00 49.84 8 GLY B O 1
ATOM 2249 N N . PRO B 1 11 ? -29.474 51.236 -26.434 1.00 49.87 9 PRO B N 1
ATOM 2250 C CA . PRO B 1 11 ? -30.167 52.215 -25.623 1.00 48.99 9 PRO B CA 1
ATOM 2251 C C . PRO B 1 11 ? -29.855 52.136 -24.122 1.00 59.87 9 PRO B C 1
ATOM 2252 O O . PRO B 1 11 ? -29.575 53.160 -23.543 1.00 61.26 9 PRO B O 1
ATOM 2256 N N . MET B 1 12 ? -29.867 50.935 -23.543 1.00 64.21 10 MET B N 1
ATOM 2257 C CA . MET B 1 12 ? -29.687 50.764 -22.076 1.00 65.27 10 MET B CA 1
ATOM 2258 C C . MET B 1 12 ? -28.237 50.974 -21.652 1.00 54.93 10 MET B C 1
ATOM 2259 O O . MET B 1 12 ? -28.022 51.614 -20.625 1.00 46.96 10 MET B O 1
ATOM 2264 N N . GLY B 1 13 ? -27.294 50.447 -22.422 1.00 46.57 11 GLY B N 1
ATOM 2265 C CA . GLY B 1 13 ? -25.870 50.603 -22.099 1.00 56.00 11 GLY B CA 1
ATOM 2266 C C . GLY B 1 13 ? -25.452 52.053 -22.107 1.00 51.39 11 GLY B C 1
ATOM 2267 O O . GLY B 1 13 ? -24.690 52.452 -21.235 1.00 52.02 11 GLY B O 1
ATOM 2268 N N . GLN B 1 14 ? -25.947 52.815 -23.071 1.00 55.22 12 GLN B N 1
ATOM 2269 C CA . GLN B 1 14 ? -25.607 54.249 -23.150 1.00 59.68 12 GLN B CA 1
ATOM 2270 C C . GLN B 1 14 ? -26.146 54.958 -21.907 1.00 57.08 12 GLN B C 1
ATOM 2271 O O . GLN B 1 14 ? -25.418 55.784 -21.360 1.00 71.42 12 GLN B O 1
ATOM 2277 N N . ALA B 1 15 ? -27.372 54.650 -21.489 1.00 50.80 13 ALA B N 1
ATOM 2278 C CA . ALA B 1 15 ? -27.977 55.331 -20.326 1.00 57.56 13 ALA B CA 1
ATOM 2279 C C . ALA B 1 15 ? -27.130 55.020 -19.082 1.00 59.55 13 ALA B C 1
ATOM 2280 O O . ALA B 1 15 ? -26.931 55.939 -18.242 1.00 55.47 13 ALA B O 1
ATOM 2282 N N . MET B 1 16 ? -26.608 53.788 -19.007 1.00 53.23 14 MET B N 1
ATOM 2283 C CA . MET B 1 16 ? -25.772 53.306 -17.882 1.00 65.65 14 MET B CA 1
ATOM 2284 C C . MET B 1 16 ? -24.459 54.097 -17.869 1.00 65.52 14 MET B C 1
ATOM 2285 O O . MET B 1 16 ? -24.087 54.647 -16.794 1.00 63.59 14 MET B O 1
ATOM 2290 N N . VAL B 1 17 ? -23.799 54.182 -19.024 1.00 64.11 15 VAL B N 1
ATOM 2291 C CA . VAL B 1 17 ? -22.556 54.991 -19.183 1.00 64.63 15 VAL B CA 1
ATOM 2292 C C . VAL B 1 17 ? -22.819 56.448 -18.759 1.00 64.71 15 VAL B C 1
ATOM 2293 O O . VAL B 1 17 ? -22.073 56.941 -17.888 1.00 62.29 15 VAL B O 1
ATOM 2297 N N . ARG B 1 18 ? -23.856 57.095 -19.296 1.00 62.55 16 ARG B N 1
ATOM 2298 C CA . ARG B 1 18 ? -24.186 58.510 -18.962 1.00 69.23 16 ARG B CA 1
ATOM 2299 C C . ARG B 1 18 ? -24.281 58.655 -17.439 1.00 64.45 16 ARG B C 1
ATOM 2300 O O . ARG B 1 18 ? -23.792 59.665 -16.900 1.00 79.43 16 ARG B O 1
ATOM 2308 N N . VAL B 1 19 ? -24.869 57.681 -16.757 1.00 65.31 17 VAL B N 1
ATOM 2309 C CA . VAL B 1 19 ? -25.146 57.788 -15.297 1.00 72.17 17 VAL B CA 1
ATOM 2310 C C . VAL B 1 19 ? -23.833 57.592 -14.534 1.00 71.87 17 VAL B C 1
ATOM 2311 O O . VAL B 1 19 ? -23.593 58.361 -13.563 1.00 61.33 17 VAL B O 1
ATOM 2315 N N . LEU B 1 20 ? -23.008 56.624 -14.952 1.00 63.59 18 LEU B N 1
ATOM 2316 C CA . LEU B 1 20 ? -21.683 56.408 -14.319 1.00 69.81 18 LEU B CA 1
ATOM 2317 C C . LEU B 1 20 ? -20.821 57.683 -14.451 1.00 80.72 18 LEU B C 1
ATOM 2318 O O . LEU B 1 20 ? -20.241 58.117 -13.424 1.00 81.46 18 LEU B O 1
ATOM 2323 N N . LEU B 1 21 ? -20.778 58.298 -15.642 1.00 80.80 19 LEU B N 1
ATOM 2324 C CA . LEU B 1 21 ? -20.048 59.578 -15.899 1.00 73.80 19 LEU B CA 1
ATOM 2325 C C . LEU B 1 21 ? -20.609 60.716 -15.030 1.00 65.67 19 LEU B C 1
ATOM 2326 O O . LEU B 1 21 ? -19.812 61.301 -14.299 1.00 79.00 19 LEU B O 1
ATOM 2331 N N . GLU B 1 22 ? -21.911 60.993 -15.054 1.00 58.69 20 GLU B N 1
ATOM 2332 C CA . GLU B 1 22 ? -22.535 62.076 -14.239 1.00 64.15 20 GLU B CA 1
ATOM 2333 C C . GLU B 1 22 ? -22.171 61.920 -12.752 1.00 62.01 20 GLU B C 1
ATOM 2334 O O . GLU B 1 22 ? -22.464 62.852 -12.020 1.00 74.97 20 GLU B O 1
ATOM 2340 N N . ASN B 1 23 ? -21.623 60.787 -12.284 1.00 64.53 21 ASN B N 1
ATOM 2341 C CA . ASN B 1 23 ? -21.319 60.567 -10.838 1.00 75.49 21 ASN B CA 1
ATOM 2342 C C . ASN B 1 23 ? -19.809 60.400 -10.645 1.00 79.67 21 ASN B C 1
ATOM 2343 O O . ASN B 1 23 ? -19.394 59.772 -9.653 1.00 82.46 21 ASN B O 1
ATOM 2348 N N . GLY B 1 24 ? -19.002 60.957 -11.546 1.00 88.59 22 GLY B N 1
ATOM 2349 C CA . GLY B 1 24 ? -17.543 60.977 -11.326 1.00 81.11 22 GLY B CA 1
ATOM 2350 C C . GLY B 1 24 ? -16.798 59.786 -11.875 1.00 83.33 22 GLY B C 1
ATOM 2351 O O . GLY B 1 24 ? -15.593 59.915 -12.109 1.00 112.04 22 GLY B O 1
ATOM 2352 N N . HIS B 1 25 ? -17.473 58.665 -12.070 1.00 79.83 23 HIS B N 1
ATOM 2353 C CA . HIS B 1 25 ? -16.736 57.449 -12.489 1.00 81.40 23 HIS B CA 1
ATOM 2354 C C . HIS B 1 25 ? -16.142 57.642 -13.877 1.00 72.46 23 HIS B C 1
ATOM 2355 O O . HIS B 1 25 ? -16.687 58.444 -14.645 1.00 74.46 23 HIS B O 1
ATOM 2362 N N . GLY B 1 26 ? -15.041 56.954 -14.157 1.00 64.81 24 GLY B N 1
ATOM 2363 C CA . GLY B 1 26 ? -14.482 56.981 -15.514 1.00 65.92 24 GLY B CA 1
ATOM 2364 C C . GLY B 1 26 ? -15.018 55.777 -16.252 1.00 78.47 24 GLY B C 1
ATOM 2365 O O . GLY B 1 26 ? -15.245 54.752 -15.599 1.00 78.89 24 GLY B O 1
ATOM 2366 N N . VAL B 1 27 ? -15.233 55.892 -17.557 1.00 73.47 25 VAL B N 1
ATOM 2367 C CA . VAL B 1 27 ? -15.874 54.764 -18.277 1.00 66.08 25 VAL B CA 1
ATOM 2368 C C . VAL B 1 27 ? -15.139 54.531 -19.597 1.00 63.93 25 VAL B C 1
ATOM 2369 O O . VAL B 1 27 ? -15.201 55.381 -20.478 1.00 70.79 25 VAL B O 1
ATOM 2373 N N . THR B 1 28 ? -14.480 53.390 -19.711 1.00 59.83 26 THR B N 1
ATOM 2374 C CA . THR B 1 28 ? -14.011 52.787 -20.979 1.00 68.56 26 THR B CA 1
ATOM 2375 C C . THR B 1 28 ? -15.166 52.017 -21.616 1.00 72.03 26 THR B C 1
ATOM 2376 O O . THR B 1 28 ? -15.820 51.258 -20.894 1.00 79.42 26 THR B O 1
ATOM 2380 N N . VAL B 1 29 ? -15.361 52.182 -22.931 1.00 71.61 27 VAL B N 1
ATOM 2381 C CA . VAL B 1 29 ? -16.492 51.533 -23.654 1.00 61.10 27 VAL B CA 1
ATOM 2382 C C . VAL B 1 29 ? -15.996 50.834 -24.920 1.00 59.20 27 VAL B C 1
ATOM 2383 O O . VAL B 1 29 ? -14.897 51.167 -25.370 1.00 85.26 27 VAL B O 1
ATOM 2387 N N . TRP B 1 30 ? -16.770 49.882 -25.444 1.00 59.86 28 TRP B N 1
ATOM 2388 C CA . TRP B 1 30 ? -16.452 49.202 -26.728 1.00 64.15 28 TRP B CA 1
ATOM 2389 C C . TRP B 1 30 ? -17.757 48.653 -27.308 1.00 67.59 28 TRP B C 1
ATOM 2390 O O . TRP B 1 30 ? -18.543 48.098 -26.537 1.00 79.70 28 TRP B O 1
ATOM 2401 N N . ASN B 1 31 ? -17.964 48.794 -28.618 1.00 64.90 29 ASN B N 1
ATOM 2402 C CA . ASN B 1 31 ? -19.177 48.246 -29.272 1.00 69.19 29 ASN B CA 1
ATOM 2403 C C . ASN B 1 31 ? -18.802 47.644 -30.622 1.00 60.12 29 ASN B C 1
ATOM 2404 O O . ASN B 1 31 ? -17.823 48.110 -31.211 1.00 82.71 29 ASN B O 1
ATOM 2409 N N . ARG B 1 32 ? -19.549 46.639 -31.075 1.00 61.18 30 ARG B N 1
ATOM 2410 C CA . ARG B 1 32 ? -19.316 46.036 -32.407 1.00 63.25 30 ARG B CA 1
ATOM 2411 C C . ARG B 1 32 ? -19.463 47.155 -33.430 1.00 69.37 30 ARG B C 1
ATOM 2412 O O . ARG B 1 32 ? -18.785 47.106 -34.463 1.00 72.36 30 ARG B O 1
ATOM 2420 N N . THR B 1 33 ? -20.330 48.115 -33.141 1.00 69.12 31 THR B N 1
ATOM 2421 C CA . THR B 1 33 ? -20.528 49.286 -34.022 1.00 63.48 31 THR B CA 1
ATOM 2422 C C . THR B 1 33 ? -19.940 50.511 -33.309 1.00 64.53 31 THR B C 1
ATOM 2423 O O . THR B 1 33 ? -20.670 51.187 -32.533 1.00 63.11 31 THR B O 1
ATOM 2427 N N . ALA B 1 34 ? -18.662 50.799 -33.567 1.00 72.42 32 ALA B N 1
ATOM 2428 C CA . ALA B 1 34 ? -17.875 51.848 -32.867 1.00 74.14 32 ALA B CA 1
ATOM 2429 C C . ALA B 1 34 ? -18.562 53.219 -32.962 1.00 71.82 32 ALA B C 1
ATOM 2430 O O . ALA B 1 34 ? -18.561 53.926 -31.937 1.00 74.34 32 ALA B O 1
ATOM 2432 N N . SER B 1 35 ? -19.145 53.586 -34.110 1.00 71.03 33 SER B N 1
ATOM 2433 C CA . SER B 1 35 ? -19.791 54.921 -34.315 1.00 78.23 33 SER B CA 1
ATOM 2434 C C . SER B 1 35 ? -20.827 55.181 -33.220 1.00 79.21 33 SER B C 1
ATOM 2435 O O . SER B 1 35 ? -21.092 56.346 -32.925 1.00 80.58 33 SER B O 1
ATOM 2438 N N . ARG B 1 36 ? -21.380 54.133 -32.612 1.00 82.94 34 ARG B N 1
ATOM 2439 C CA . ARG B 1 36 ? -22.490 54.271 -31.637 1.00 73.60 34 ARG B CA 1
ATOM 2440 C C . ARG B 1 36 ? -21.992 54.834 -30.304 1.00 78.11 34 ARG B C 1
ATOM 2441 O O . ARG B 1 36 ? -22.846 55.278 -29.503 1.00 68.01 34 ARG B O 1
ATOM 2449 N N . ALA B 1 37 ? -20.670 54.870 -30.095 1.00 73.34 35 ALA B N 1
ATOM 2450 C CA . ALA B 1 37 ? -20.032 55.434 -28.886 1.00 74.77 35 ALA B CA 1
ATOM 2451 C C . ALA B 1 37 ? -19.907 56.963 -28.949 1.00 79.37 35 ALA B C 1
ATOM 2452 O O . ALA B 1 37 ? -19.595 57.553 -27.887 1.00 74.23 35 ALA B O 1
ATOM 2454 N N . ASP B 1 38 ? -20.142 57.597 -30.106 1.00 80.50 36 ASP B N 1
ATOM 2455 C CA . ASP B 1 38 ? -19.878 59.053 -30.304 1.00 78.74 36 ASP B CA 1
ATOM 2456 C C . ASP B 1 38 ? -20.527 59.855 -29.163 1.00 73.05 36 ASP B C 1
ATOM 2457 O O . ASP B 1 38 ? -19.797 60.613 -28.485 1.00 75.20 36 ASP B O 1
ATOM 2462 N N . GLY B 1 39 ? -21.838 59.699 -28.945 1.00 75.46 37 GLY B N 1
ATOM 2463 C CA . GLY B 1 39 ? -22.575 60.459 -27.916 1.00 73.66 37 GLY B CA 1
ATOM 2464 C C . GLY B 1 39 ? -21.958 60.291 -26.534 1.00 77.13 37 GLY B C 1
ATOM 2465 O O . GLY B 1 39 ? -21.936 61.286 -25.775 1.00 76.08 37 GLY B O 1
ATOM 2466 N N . VAL B 1 40 ? -21.480 59.084 -26.182 1.00 76.13 38 VAL B N 1
ATOM 2467 C CA . VAL B 1 40 ? -20.939 58.831 -24.812 1.00 82.83 38 VAL B CA 1
ATOM 2468 C C . VAL B 1 40 ? -19.478 59.303 -24.744 1.00 81.51 38 VAL B C 1
ATOM 2469 O O . VAL B 1 40 ? -19.089 59.843 -23.665 1.00 74.15 38 VAL B O 1
ATOM 2473 N N . VAL B 1 41 ? -18.702 59.129 -25.821 1.00 75.50 39 VAL B N 1
ATOM 2474 C CA . VAL B 1 41 ? -17.313 59.673 -25.896 1.00 76.70 39 VAL B CA 1
ATOM 2475 C C . VAL B 1 41 ? -17.378 61.192 -25.651 1.00 78.02 39 VAL B C 1
ATOM 2476 O O . VAL B 1 41 ? -16.659 61.681 -24.742 1.00 77.13 39 VAL B O 1
ATOM 2480 N N . ALA B 1 42 ? -18.279 61.894 -26.346 1.00 73.53 40 ALA B N 1
ATOM 2481 C CA . ALA B 1 42 ? -18.550 63.339 -26.152 1.00 74.79 40 ALA B CA 1
ATOM 2482 C C . ALA B 1 42 ? -18.904 63.649 -24.687 1.00 77.78 40 ALA B C 1
ATOM 2483 O O . ALA B 1 42 ? -18.569 64.739 -24.236 1.00 85.45 40 ALA B O 1
ATOM 2485 N N . ALA B 1 43 ? -19.581 62.760 -23.962 1.00 85.23 41 ALA B N 1
ATOM 2486 C CA . ALA B 1 43 ? -20.010 63.039 -22.571 1.00 86.32 41 ALA B CA 1
ATOM 2487 C C . ALA B 1 43 ? -18.884 62.724 -21.575 1.00 79.67 41 ALA B C 1
ATOM 2488 O O . ALA B 1 43 ? -19.103 63.039 -20.387 1.00 72.12 41 ALA B O 1
ATOM 2490 N N . GLY B 1 44 ? -17.759 62.130 -22.013 1.00 72.68 42 GLY B N 1
ATOM 2491 C CA . GLY B 1 44 ? -16.594 61.860 -21.135 1.00 73.91 42 GLY B CA 1
ATOM 2492 C C . GLY B 1 44 ? -15.973 60.471 -21.290 1.00 78.13 42 GLY B C 1
ATOM 2493 O O . GLY B 1 44 ? -14.959 60.181 -20.626 1.00 76.07 42 GLY B O 1
ATOM 2494 N N . ALA B 1 45 ? -16.560 59.571 -22.070 1.00 77.00 43 ALA B N 1
ATOM 2495 C CA . ALA B 1 45 ? -16.138 58.154 -22.076 1.00 72.65 43 ALA B CA 1
ATOM 2496 C C . ALA B 1 45 ? -14.972 57.967 -23.044 1.00 66.68 43 ALA B C 1
ATOM 2497 O O . ALA B 1 45 ? -14.890 58.689 -24.026 1.00 89.71 43 ALA B O 1
ATOM 2499 N N . VAL B 1 46 ? -14.181 56.934 -22.817 1.00 60.20 44 VAL B N 1
ATOM 2500 C CA . VAL B 1 46 ? -12.990 56.556 -23.622 1.00 68.13 44 VAL B CA 1
ATOM 2501 C C . VAL B 1 46 ? -13.370 55.380 -24.520 1.00 63.12 44 VAL B C 1
ATOM 2502 O O . VAL B 1 46 ? -13.476 54.276 -23.993 1.00 72.63 44 VAL B O 1
ATOM 2506 N N . ARG B 1 47 ? -13.542 55.576 -25.827 1.00 71.67 45 ARG B N 1
ATOM 2507 C CA . ARG B 1 47 ? -13.636 54.436 -26.787 1.00 78.10 45 ARG B CA 1
ATOM 2508 C C . ARG B 1 47 ? -12.267 53.756 -26.814 1.00 77.13 45 ARG B C 1
ATOM 2509 O O . ARG B 1 47 ? -11.311 54.356 -26.346 1.00 81.48 45 ARG B O 1
ATOM 2517 N N . VAL B 1 48 ? -12.219 52.514 -27.280 1.00 75.69 46 VAL B N 1
ATOM 2518 C CA . VAL B 1 48 ? -11.023 51.637 -27.297 1.00 65.69 46 VAL B CA 1
ATOM 2519 C C . VAL B 1 48 ? -11.225 50.704 -28.492 1.00 70.94 46 VAL B C 1
ATOM 2520 O O . VAL B 1 48 ? -12.386 50.509 -28.901 1.00 81.75 46 VAL B O 1
ATOM 2524 N N . ASP B 1 49 ? -10.144 50.205 -29.082 1.00 80.53 47 ASP B N 1
ATOM 2525 C CA . ASP B 1 49 ? -10.195 49.541 -30.409 1.00 92.97 47 ASP B CA 1
ATOM 2526 C C . ASP B 1 49 ? -10.813 48.151 -30.218 1.00 92.99 47 ASP B C 1
ATOM 2527 O O . ASP B 1 49 ? -11.655 47.782 -31.059 1.00 78.37 47 ASP B O 1
ATOM 2532 N N . THR B 1 50 ? -10.413 47.413 -29.166 1.00 93.49 48 THR B N 1
ATOM 2533 C CA . THR B 1 50 ? -10.596 45.935 -29.059 1.00 92.10 48 THR B CA 1
ATOM 2534 C C . THR B 1 50 ? -11.314 45.569 -27.749 1.00 86.90 48 THR B C 1
ATOM 2535 O O . THR B 1 50 ? -11.230 46.288 -26.748 1.00 73.34 48 THR B O 1
ATOM 2539 N N . PRO B 1 51 ? -12.103 44.465 -27.726 1.00 77.61 49 PRO B N 1
ATOM 2540 C CA . PRO B 1 51 ? -12.661 43.933 -26.480 1.00 80.10 49 PRO B CA 1
ATOM 2541 C C . PRO B 1 51 ? -11.604 43.774 -25.375 1.00 81.01 49 PRO B C 1
ATOM 2542 O O . PRO B 1 51 ? -11.816 44.258 -24.265 1.00 69.73 49 PRO B O 1
ATOM 2546 N N . ALA B 1 52 ? -10.480 43.130 -25.711 1.00 88.73 50 ALA B N 1
ATOM 2547 C CA . ALA B 1 52 ? -9.337 42.889 -24.794 1.00 80.00 50 ALA B CA 1
ATOM 2548 C C . ALA B 1 52 ? -8.900 44.206 -24.125 1.00 68.77 50 ALA B C 1
ATOM 2549 O O . ALA B 1 52 ? -8.630 44.198 -22.919 1.00 69.14 50 ALA B O 1
ATOM 2551 N N . ASP B 1 53 ? -8.892 45.320 -24.852 1.00 65.19 51 ASP B N 1
ATOM 2552 C CA . ASP B 1 53 ? -8.466 46.638 -24.315 1.00 78.16 51 ASP B CA 1
ATOM 2553 C C . ASP B 1 53 ? -9.498 47.067 -23.262 1.00 75.51 51 ASP B C 1
ATOM 2554 O O . ASP B 1 53 ? -9.097 47.548 -22.181 1.00 71.99 51 ASP B O 1
ATOM 2559 N N . ALA B 1 54 ? -10.789 46.893 -23.564 1.00 78.62 52 ALA B N 1
ATOM 2560 C CA . ALA B 1 54 ? -11.919 47.329 -22.712 1.00 75.78 52 ALA B CA 1
ATOM 2561 C C . ALA B 1 54 ? -11.927 46.523 -21.414 1.00 73.34 52 ALA B C 1
ATOM 2562 O O . ALA B 1 54 ? -12.097 47.140 -20.328 1.00 54.99 52 ALA B O 1
ATOM 2564 N N . VAL B 1 55 ? -11.762 45.198 -21.516 1.00 61.80 53 VAL B N 1
ATOM 2565 C CA . VAL B 1 55 ? -11.686 44.292 -20.334 1.00 71.35 53 VAL B CA 1
ATOM 2566 C C . VAL B 1 55 ? -10.483 44.707 -19.469 1.00 72.67 53 VAL B C 1
ATOM 2567 O O . VAL B 1 55 ? -10.660 44.862 -18.254 1.00 72.86 53 VAL B O 1
ATOM 2571 N N . ALA B 1 56 ? -9.308 44.888 -20.081 1.00 78.60 54 ALA B N 1
ATOM 2572 C CA . ALA B 1 56 ? -8.027 45.202 -19.401 1.00 79.38 54 ALA B CA 1
ATOM 2573 C C . ALA B 1 56 ? -8.136 46.533 -18.649 1.00 72.53 54 ALA B C 1
ATOM 2574 O O . ALA B 1 56 ? -7.521 46.649 -17.592 1.00 67.72 54 ALA B O 1
ATOM 2576 N N . ALA B 1 57 ? -8.935 47.482 -19.134 1.00 69.81 55 ALA B N 1
ATOM 2577 C CA . ALA B 1 57 ? -8.976 48.872 -18.609 1.00 67.18 55 ALA B CA 1
ATOM 2578 C C . ALA B 1 57 ? -9.563 48.982 -17.191 1.00 71.56 55 ALA B C 1
ATOM 2579 O O . ALA B 1 57 ? -9.439 50.084 -16.620 1.00 68.14 55 ALA B O 1
ATOM 2581 N N . SER B 1 58 ? -10.263 47.964 -16.661 1.00 81.96 56 SER B N 1
ATOM 2582 C CA . SER B 1 58 ? -11.051 48.093 -15.397 1.00 81.83 56 SER B CA 1
ATOM 2583 C C . SER B 1 58 ? -11.166 46.764 -14.646 1.00 79.27 56 SER B C 1
ATOM 2584 O O . SER B 1 58 ? -10.951 45.714 -15.295 1.00 82.62 56 SER B O 1
ATOM 2587 N N . GLU B 1 59 ? -11.541 46.809 -13.355 1.00 71.10 57 GLU B N 1
ATOM 2588 C CA . GLU B 1 59 ? -11.868 45.584 -12.571 1.00 79.61 57 GLU B CA 1
ATOM 2589 C C . GLU B 1 59 ? -13.291 45.124 -12.961 1.00 79.20 57 GLU B C 1
ATOM 2590 O O . GLU B 1 59 ? -13.467 43.949 -13.370 1.00 68.42 57 GLU B O 1
ATOM 2596 N N . LEU B 1 60 ? -14.255 46.048 -12.905 1.00 68.93 58 LEU B N 1
ATOM 2597 C CA . LEU B 1 60 ? -15.704 45.845 -13.160 1.00 68.32 58 LEU B CA 1
ATOM 2598 C C . LEU B 1 60 ? -16.012 46.032 -14.653 1.00 65.27 58 LEU B C 1
ATOM 2599 O O . LEU B 1 60 ? -15.798 47.149 -15.176 1.00 67.78 58 LEU B O 1
ATOM 2604 N N . VAL B 1 61 ? -16.513 44.978 -15.293 1.00 54.80 59 VAL B N 1
ATOM 2605 C CA . VAL B 1 61 ? -16.929 44.961 -16.718 1.00 60.43 59 VAL B CA 1
ATOM 2606 C C . VAL B 1 61 ? -18.437 44.674 -16.778 1.00 65.56 59 VAL B C 1
ATOM 2607 O O . VAL B 1 61 ? -18.826 43.485 -16.580 1.00 59.52 59 VAL B O 1
ATOM 2611 N N . LEU B 1 62 ? -19.240 45.694 -17.103 1.00 65.36 60 LEU B N 1
ATOM 2612 C CA . LEU B 1 62 ? -20.698 45.593 -17.405 1.00 61.46 60 LEU B CA 1
ATOM 2613 C C . LEU B 1 62 ? -20.932 45.203 -18.877 1.00 58.31 60 LEU B C 1
ATOM 2614 O O . LEU B 1 62 ? -20.323 45.819 -19.753 1.00 60.83 60 LEU B O 1
ATOM 2619 N N . LEU B 1 63 ? -21.832 44.248 -19.108 1.00 65.73 61 LEU B N 1
ATOM 2620 C CA . LEU B 1 63 ? -22.192 43.831 -20.485 1.00 68.65 61 LEU B CA 1
ATOM 2621 C C . LEU B 1 63 ? -23.693 44.056 -20.690 1.00 62.45 61 LEU B C 1
ATOM 2622 O O . LEU B 1 63 ? -24.469 43.407 -19.991 1.00 58.87 61 LEU B O 1
ATOM 2627 N N . SER B 1 64 ? -24.075 44.958 -21.596 1.00 57.43 62 SER B N 1
ATOM 2628 C CA . SER B 1 64 ? -25.506 45.176 -21.929 1.00 53.13 62 SER B CA 1
ATOM 2629 C C . SER B 1 64 ? -25.729 44.725 -23.366 1.00 48.92 62 SER B C 1
ATOM 2630 O O . SER B 1 64 ? -25.681 45.578 -24.245 1.00 59.83 62 SER B O 1
ATOM 2633 N N . LEU B 1 65 ? -25.955 43.431 -23.579 1.00 50.77 63 LEU B N 1
ATOM 2634 C CA . LEU B 1 65 ? -26.075 42.888 -24.953 1.00 54.19 63 LEU B CA 1
ATOM 2635 C C . LEU B 1 65 ? -27.451 42.260 -25.167 1.00 58.75 63 LEU B C 1
ATOM 2636 O O . LEU B 1 65 ? -28.186 42.138 -24.198 1.00 65.76 63 LEU B O 1
ATOM 2641 N N . THR B 1 66 ? -27.775 41.878 -26.398 1.00 61.07 64 THR B N 1
ATOM 2642 C CA . THR B 1 66 ? -29.120 41.343 -26.725 1.00 56.41 64 THR B CA 1
ATOM 2643 C C . THR B 1 66 ? -29.281 39.947 -26.123 1.00 55.44 64 THR B C 1
ATOM 2644 O O . THR B 1 66 ? -30.401 39.610 -25.722 1.00 49.87 64 THR B O 1
ATOM 2648 N N . ASP B 1 67 ? -28.196 39.193 -26.029 1.00 51.11 65 ASP B N 1
ATOM 2649 C CA . ASP B 1 67 ? -28.223 37.784 -25.543 1.00 55.66 65 ASP B CA 1
ATOM 2650 C C . ASP B 1 67 ? -26.823 37.363 -25.060 1.00 49.61 65 ASP B C 1
ATOM 2651 O O . ASP B 1 67 ? -25.883 38.177 -25.109 1.00 55.27 65 ASP B O 1
ATOM 2656 N N . TYR B 1 68 ? -26.696 36.131 -24.580 1.00 48.03 66 TYR B N 1
ATOM 2657 C CA . TYR B 1 68 ? -25.435 35.609 -24.000 1.00 55.09 66 TYR B CA 1
ATOM 2658 C C . TYR B 1 68 ? -24.519 35.166 -25.145 1.00 52.64 66 TYR B C 1
ATOM 2659 O O . TYR B 1 68 ? -23.312 35.365 -25.034 1.00 57.50 66 TYR B O 1
ATOM 2668 N N . ALA B 1 69 ? -25.064 34.642 -26.240 1.00 57.55 67 ALA B N 1
ATOM 2669 C CA . ALA B 1 69 ? -24.301 34.316 -27.472 1.00 53.47 67 ALA B CA 1
ATOM 2670 C C . ALA B 1 69 ? -23.342 35.479 -27.813 1.00 56.27 67 ALA B C 1
ATOM 2671 O O . ALA B 1 69 ? -22.178 35.212 -28.158 1.00 56.90 67 ALA B O 1
ATOM 2673 N N . ALA B 1 70 ? -23.786 36.729 -27.667 1.00 48.60 68 ALA B N 1
ATOM 2674 C CA . ALA B 1 70 ? -22.997 37.954 -27.931 1.00 57.81 68 ALA B CA 1
ATOM 2675 C C . ALA B 1 70 ? -21.829 38.077 -26.935 1.00 65.54 68 ALA B C 1
ATOM 2676 O O . ALA B 1 70 ? -20.770 38.620 -27.313 1.00 68.50 68 ALA B O 1
ATOM 2678 N N . MET B 1 71 ? -22.019 37.647 -25.687 1.00 65.96 69 MET B N 1
ATOM 2679 C CA . MET B 1 71 ? -20.929 37.627 -24.680 1.00 64.31 69 MET B CA 1
ATOM 2680 C C . MET B 1 71 ? -19.799 36.708 -25.182 1.00 59.43 69 MET B C 1
ATOM 2681 O O . MET B 1 71 ? -18.648 37.125 -25.141 1.00 62.42 69 MET B O 1
ATOM 2686 N N . TYR B 1 72 ? -20.119 35.512 -25.665 1.00 56.94 70 TYR B N 1
ATOM 2687 C CA . TYR B 1 72 ? -19.118 34.544 -26.168 1.00 59.99 70 TYR B CA 1
ATOM 2688 C C . TYR B 1 72 ? -18.406 35.139 -27.392 1.00 67.63 70 TYR B C 1
ATOM 2689 O O . TYR B 1 72 ? -17.163 35.057 -27.437 1.00 81.38 70 TYR B O 1
ATOM 2698 N N . ASP B 1 73 ? -19.143 35.749 -28.329 1.00 65.00 71 ASP B N 1
ATOM 2699 C CA . ASP B 1 73 ? -18.561 36.412 -29.528 1.00 63.63 71 ASP B CA 1
ATOM 2700 C C . ASP B 1 73 ? -17.532 37.457 -29.090 1.00 62.24 71 ASP B C 1
ATOM 2701 O O . ASP B 1 73 ? -16.463 37.501 -29.694 1.00 72.85 71 ASP B O 1
ATOM 2706 N N . ILE B 1 74 ? -17.857 38.267 -28.088 1.00 62.27 72 ILE B N 1
ATOM 2707 C CA . ILE B 1 74 ? -17.042 39.444 -27.663 1.00 67.28 72 ILE B CA 1
ATOM 2708 C C . ILE B 1 74 ? -15.874 38.980 -26.783 1.00 73.27 72 ILE B C 1
ATOM 2709 O O . ILE B 1 74 ? -14.716 39.277 -27.144 1.00 75.66 72 ILE B O 1
ATOM 2714 N N . LEU B 1 75 ? -16.160 38.295 -25.672 1.00 72.96 73 LEU B N 1
ATOM 2715 C CA . LEU B 1 75 ? -15.143 37.866 -24.680 1.00 70.62 73 LEU B CA 1
ATOM 2716 C C . LEU B 1 75 ? -14.319 36.711 -25.243 1.00 65.78 73 LEU B C 1
ATOM 2717 O O . LEU B 1 75 ? -13.245 36.474 -24.687 1.00 79.86 73 LEU B O 1
ATOM 2722 N N . GLY B 1 76 ? -14.788 36.012 -26.281 1.00 72.37 74 GLY B N 1
ATOM 2723 C CA . GLY B 1 76 ? -13.988 35.003 -27.021 1.00 79.29 74 GLY B CA 1
ATOM 2724 C C . GLY B 1 76 ? -12.674 35.591 -27.543 1.00 75.61 74 GLY B C 1
ATOM 2725 O O . GLY B 1 76 ? -11.705 34.847 -27.626 1.00 77.53 74 GLY B O 1
ATOM 2726 N N . LYS B 1 77 ? -12.646 36.892 -27.813 1.00 75.32 75 LYS B N 1
ATOM 2727 C CA . LYS B 1 77 ? -11.481 37.667 -28.322 1.00 90.19 75 LYS B CA 1
ATOM 2728 C C . LYS B 1 77 ? -10.864 38.470 -27.158 1.00 85.04 75 LYS B C 1
ATOM 2729 O O . LYS B 1 77 ? -10.342 39.586 -27.416 1.00 86.09 75 LYS B O 1
ATOM 2735 N N . ALA B 1 78 ? -10.959 37.958 -25.924 1.00 75.35 76 ALA B N 1
ATOM 2736 C CA . ALA B 1 78 ? -10.258 38.507 -24.736 1.00 82.18 76 ALA B CA 1
ATOM 2737 C C . ALA B 1 78 ? -9.602 37.337 -23.984 1.00 89.80 76 ALA B C 1
ATOM 2738 O O . ALA B 1 78 ? -8.445 37.003 -24.316 1.00 115.99 76 ALA B O 1
ATOM 2740 N N . GLU B 1 79 ? -10.320 36.662 -23.101 1.00 72.29 77 GLU B N 1
ATOM 2741 C CA . GLU B 1 79 ? -9.992 35.285 -22.619 1.00 81.36 77 GLU B CA 1
ATOM 2742 C C . GLU B 1 79 ? -8.745 35.374 -21.727 1.00 90.50 77 GLU B C 1
ATOM 2743 O O . GLU B 1 79 ? -8.937 35.164 -20.517 1.00 91.64 77 GLU B O 1
ATOM 2749 N N . GLU B 1 80 ? -7.570 35.771 -22.238 1.00 90.48 78 GLU B N 1
ATOM 2750 C CA . GLU B 1 80 ? -6.336 35.947 -21.416 1.00 89.52 78 GLU B CA 1
ATOM 2751 C C . GLU B 1 80 ? -6.564 37.128 -20.455 1.00 78.04 78 GLU B C 1
ATOM 2752 O O . GLU B 1 80 ? -6.108 37.038 -19.301 1.00 86.06 78 GLU B O 1
ATOM 2758 N N . ALA B 1 81 ? -7.284 38.177 -20.875 1.00 72.81 79 ALA B N 1
ATOM 2759 C CA . ALA B 1 81 ? -7.421 39.446 -20.108 1.00 73.17 79 ALA B CA 1
ATOM 2760 C C . ALA B 1 81 ? -8.478 39.313 -19.004 1.00 80.86 79 ALA B C 1
ATOM 2761 O O . ALA B 1 81 ? -8.593 40.264 -18.200 1.00 76.40 79 ALA B O 1
ATOM 2763 N N . LEU B 1 82 ? -9.219 38.198 -18.952 1.00 83.33 80 LEU B N 1
ATOM 2764 C CA . LEU B 1 82 ? -10.392 38.038 -18.049 1.00 84.01 80 LEU B CA 1
ATOM 2765 C C . LEU B 1 82 ? -9.935 37.821 -16.611 1.00 78.60 80 LEU B C 1
ATOM 2766 O O . LEU B 1 82 ? -10.674 38.226 -15.711 1.00 78.04 80 LEU B O 1
ATOM 2771 N N . THR B 1 83 ? -8.762 37.227 -16.411 1.00 75.80 81 THR B N 1
ATOM 2772 C CA . THR B 1 83 ? -8.267 36.784 -15.081 1.00 76.44 81 THR B CA 1
ATOM 2773 C C . THR B 1 83 ? -8.304 37.983 -14.111 1.00 65.28 81 THR B C 1
ATOM 2774 O O . THR B 1 83 ? -7.792 39.031 -14.446 1.00 68.49 81 THR B O 1
ATOM 2778 N N . GLY B 1 84 ? -9.009 37.834 -12.985 1.00 66.50 82 GLY B N 1
ATOM 2779 C CA . GLY B 1 84 ? -9.133 38.836 -11.910 1.00 65.83 82 GLY B CA 1
ATOM 2780 C C . GLY B 1 84 ? -10.219 39.869 -12.148 1.00 69.82 82 GLY B C 1
ATOM 2781 O O . GLY B 1 84 ? -10.407 40.736 -11.270 1.00 66.30 82 GLY B O 1
ATOM 2782 N N . LYS B 1 85 ? -10.926 39.827 -13.279 1.00 74.64 83 LYS B N 1
ATOM 2783 C CA . LYS B 1 85 ? -11.987 40.831 -13.580 1.00 74.62 83 LYS B CA 1
ATOM 2784 C C . LYS B 1 85 ? -13.325 40.362 -12.965 1.00 69.16 83 LYS B C 1
ATOM 2785 O O . LYS B 1 85 ? -13.456 39.166 -12.581 1.00 63.13 83 LYS B O 1
ATOM 2791 N N . VAL B 1 86 ? -14.269 41.290 -12.832 1.00 61.46 84 VAL B N 1
ATOM 2792 C CA . VAL B 1 86 ? -15.678 41.021 -12.412 1.00 65.85 84 VAL B CA 1
ATOM 2793 C C . VAL B 1 86 ? -16.627 41.342 -13.579 1.00 65.15 84 VAL B C 1
ATOM 2794 O O . VAL B 1 86 ? -16.802 42.555 -13.881 1.00 59.25 84 VAL B O 1
ATOM 2798 N N . ILE B 1 87 ? -17.222 40.300 -14.175 1.00 55.30 85 ILE B N 1
ATOM 2799 C CA . ILE B 1 87 ? -18.251 40.426 -15.250 1.00 59.55 85 ILE B CA 1
ATOM 2800 C C . ILE B 1 87 ? -19.645 40.503 -14.605 1.00 56.07 85 ILE B C 1
ATOM 2801 O O . ILE B 1 87 ? -20.075 39.539 -13.947 1.00 50.49 85 ILE B O 1
ATOM 2806 N N . VAL B 1 88 ? -20.321 41.628 -14.792 1.00 55.52 86 VAL B N 1
ATOM 2807 C CA . VAL B 1 88 ? -21.770 41.808 -14.500 1.00 52.66 86 VAL B CA 1
ATOM 2808 C C . VAL B 1 88 ? -22.511 41.802 -15.836 1.00 52.21 86 VAL B C 1
ATOM 2809 O O . VAL B 1 88 ? -22.413 42.802 -16.571 1.00 47.96 86 VAL B O 1
ATOM 2813 N N . ASN B 1 89 ? -23.220 40.711 -16.138 1.00 54.62 87 ASN B N 1
ATOM 2814 C CA . ASN B 1 89 ? -24.029 40.582 -17.374 1.00 53.53 87 ASN B CA 1
ATOM 2815 C C . ASN B 1 89 ? -25.474 41.048 -17.119 1.00 47.32 87 ASN B C 1
ATOM 2816 O O . ASN B 1 89 ? -26.191 40.387 -16.360 1.00 59.82 87 ASN B O 1
ATOM 2821 N N . LEU B 1 90 ? -25.894 42.132 -17.763 1.00 46.82 88 LEU B N 1
ATOM 2822 C CA . LEU B 1 90 ? -27.256 42.735 -17.630 1.00 47.46 88 LEU B CA 1
ATOM 2823 C C . LEU B 1 90 ? -28.100 42.461 -18.886 1.00 41.20 88 LEU B C 1
ATOM 2824 O O . LEU B 1 90 ? -28.840 43.379 -19.318 1.00 57.84 88 LEU B O 1
ATOM 2829 N N . SER B 1 91 ? -27.962 41.267 -19.453 1.00 37.78 89 SER B N 1
ATOM 2830 C CA . SER B 1 91 ? -28.562 40.808 -20.723 1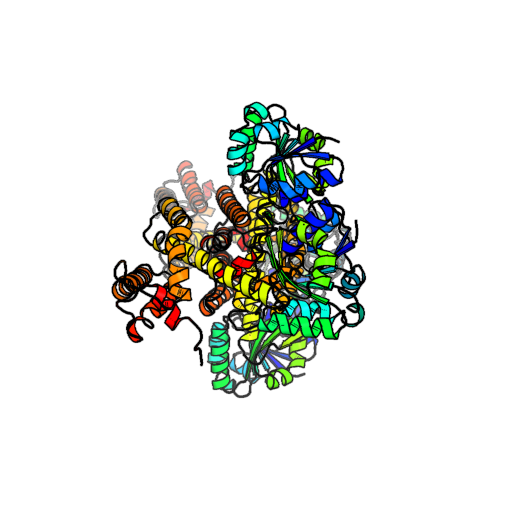.00 42.77 89 SER B CA 1
ATOM 2831 C C . SER B 1 91 ? -29.609 39.705 -20.481 1.00 42.59 89 SER B C 1
ATOM 2832 O O . SER B 1 91 ? -29.422 38.851 -19.599 1.00 47.77 89 SER B O 1
ATOM 2835 N N . SER B 1 92 ? -30.651 39.677 -21.307 1.00 43.89 90 SER B N 1
ATOM 2836 C CA . SER B 1 92 ? -31.674 38.610 -21.326 1.00 47.23 90 SER B CA 1
ATOM 2837 C C . SER B 1 92 ? -31.068 37.316 -21.894 1.00 45.55 90 SER B C 1
ATOM 2838 O O . SER B 1 92 ? -30.324 37.399 -22.837 1.00 45.02 90 SER B O 1
ATOM 2841 N N . ASP B 1 93 ? -31.347 36.170 -21.271 1.00 46.07 91 ASP B N 1
ATOM 2842 C CA . ASP B 1 93 ? -31.186 34.813 -21.868 1.00 42.40 91 ASP B CA 1
ATOM 2843 C C . ASP B 1 93 ? -31.855 33.818 -20.916 1.00 40.73 91 ASP B C 1
ATOM 2844 O O . ASP B 1 93 ? -32.554 34.259 -19.977 1.00 40.04 91 ASP B O 1
ATOM 2849 N N . THR B 1 94 ? -31.679 32.521 -21.133 1.00 41.70 92 THR B N 1
ATOM 2850 C CA . THR B 1 94 ? -32.310 31.505 -20.258 1.00 45.47 92 THR B CA 1
ATOM 2851 C C . THR B 1 94 ? -31.504 31.401 -18.967 1.00 46.00 92 THR B C 1
ATOM 2852 O O . THR B 1 94 ? -30.304 31.638 -18.952 1.00 39.37 92 THR B O 1
ATOM 2856 N N . PRO B 1 95 ? -32.135 31.027 -17.837 1.00 48.57 93 PRO B N 1
ATOM 2857 C CA . PRO B 1 95 ? -31.393 30.663 -16.632 1.00 49.27 93 PRO B CA 1
ATOM 2858 C C . PRO B 1 95 ? -30.311 29.604 -16.874 1.00 47.24 93 PRO B C 1
ATOM 2859 O O . PRO B 1 95 ? -29.212 29.801 -16.416 1.00 42.42 93 PRO B O 1
ATOM 2863 N N . GLU B 1 96 ? -30.618 28.528 -17.592 1.00 47.72 94 GLU B N 1
ATOM 2864 C CA . GLU B 1 96 ? -29.613 27.459 -17.866 1.00 54.38 94 GLU B CA 1
ATOM 2865 C C . GLU B 1 96 ? -28.396 28.075 -18.590 1.00 50.28 94 GLU B C 1
ATOM 2866 O O . GLU B 1 96 ? -27.274 27.751 -18.213 1.00 53.76 94 GLU B O 1
ATOM 2872 N N . LYS B 1 97 ? -28.578 28.982 -19.539 1.00 43.34 95 LYS B N 1
ATOM 2873 C CA . LYS B 1 97 ? -27.438 29.547 -20.290 1.00 48.34 95 LYS B CA 1
ATOM 2874 C C . LYS B 1 97 ? -26.714 30.536 -19.384 1.00 48.04 95 LYS B C 1
ATOM 2875 O O . LYS B 1 97 ? -25.512 30.747 -19.599 1.00 56.35 95 LYS B O 1
ATOM 2881 N N . THR B 1 98 ? -27.412 31.123 -18.423 1.00 47.62 96 THR B N 1
ATOM 2882 C CA . THR B 1 98 ? -26.813 32.059 -17.445 1.00 47.43 96 THR B CA 1
ATOM 2883 C C . THR B 1 98 ? -25.813 31.273 -16.584 1.00 49.66 96 THR B C 1
ATOM 2884 O O . THR B 1 98 ? -24.689 31.760 -16.381 1.00 47.97 96 THR B O 1
ATOM 2888 N N . ARG B 1 99 ? -26.168 30.077 -16.117 1.00 47.25 97 ARG B N 1
ATOM 2889 C CA . ARG B 1 99 ? -25.230 29.271 -15.304 1.00 49.68 97 ARG B CA 1
ATOM 2890 C C . ARG B 1 99 ? -24.061 28.807 -16.175 1.00 50.22 97 ARG B C 1
ATOM 2891 O O . ARG B 1 99 ? -22.921 28.854 -15.701 1.00 51.62 97 ARG B O 1
ATOM 2899 N N . GLU B 1 100 ? -24.345 28.350 -17.393 1.00 55.21 98 GLU B N 1
ATOM 2900 C CA . GLU B 1 100 ? -23.293 27.845 -18.304 1.00 54.76 98 GLU B CA 1
ATOM 2901 C C . GLU B 1 100 ? -22.266 28.976 -18.522 1.00 51.85 98 GLU B C 1
ATOM 2902 O O . GLU B 1 100 ? -21.048 28.693 -18.549 1.00 53.48 98 GLU B O 1
ATOM 2908 N N . ALA B 1 101 ? -22.698 30.230 -18.585 1.00 52.41 99 ALA B N 1
ATOM 2909 C CA . ALA B 1 101 ? -21.795 31.356 -18.914 1.00 54.43 99 ALA B CA 1
ATOM 2910 C C . ALA B 1 101 ? -20.970 31.691 -17.678 1.00 55.46 99 ALA B C 1
ATOM 2911 O O . ALA B 1 101 ? -19.792 32.041 -17.836 1.00 62.42 99 ALA B O 1
ATOM 2913 N N . ALA B 1 102 ? -21.566 31.594 -16.492 1.00 56.36 100 ALA B N 1
ATOM 2914 C CA . ALA B 1 102 ? -20.855 31.824 -15.218 1.00 57.94 100 ALA B CA 1
ATOM 2915 C C . ALA B 1 102 ? -19.694 30.821 -15.131 1.00 51.98 100 ALA B C 1
ATOM 2916 O O . ALA B 1 102 ? -18.584 31.240 -14.804 1.00 59.28 100 ALA B O 1
ATOM 2918 N N . GLU B 1 103 ? -19.926 29.558 -15.467 1.00 53.40 101 GLU B N 1
ATOM 2919 C CA . GLU B 1 103 ? -18.893 28.493 -15.417 1.00 65.50 101 GLU B CA 1
ATOM 2920 C C . GLU B 1 103 ? -17.755 28.832 -16.395 1.00 65.67 101 GLU B C 1
ATOM 2921 O O . GLU B 1 103 ? -16.574 28.708 -16.012 1.00 75.97 101 GLU B O 1
ATOM 2927 N N . TRP B 1 104 ? -18.098 29.268 -17.600 1.00 61.77 102 TRP B N 1
ATOM 2928 C CA . TRP B 1 104 ? -17.116 29.602 -18.660 1.00 58.46 102 TRP B CA 1
ATOM 2929 C C . TRP B 1 104 ? -16.260 30.799 -18.234 1.00 60.41 102 TRP B C 1
ATOM 2930 O O . TRP B 1 104 ? -15.046 30.780 -18.473 1.00 66.90 102 TRP B O 1
ATOM 2941 N N . VAL B 1 105 ? -16.872 31.812 -17.630 1.00 54.47 103 VAL B N 1
ATOM 2942 C CA . VAL B 1 105 ? -16.153 33.031 -17.173 1.00 56.28 103 VAL B CA 1
ATOM 2943 C C . VAL B 1 105 ? -15.271 32.669 -15.980 1.00 60.85 103 VAL B C 1
ATOM 2944 O O . VAL B 1 105 ? -14.153 33.182 -15.926 1.00 60.54 103 VAL B O 1
ATOM 2948 N N . GLU B 1 106 ? -15.750 31.850 -15.049 1.00 66.88 104 GLU B N 1
ATOM 2949 C CA . GLU B 1 106 ? -14.961 31.564 -13.822 1.00 69.29 104 GLU B CA 1
ATOM 2950 C C . GLU B 1 106 ? -13.779 30.672 -14.204 1.00 74.34 104 GLU B C 1
ATOM 2951 O O . GLU B 1 106 ? -12.704 30.864 -13.624 1.00 79.33 104 GLU B O 1
ATOM 2957 N N . ALA B 1 107 ? -13.981 29.715 -15.102 1.00 69.38 105 ALA B N 1
ATOM 2958 C CA . ALA B 1 107 ? -12.884 28.891 -15.671 1.00 67.74 105 ALA B CA 1
ATOM 2959 C C . ALA B 1 107 ? -11.780 29.775 -16.280 1.00 68.87 105 ALA B C 1
ATOM 2960 O O . ALA B 1 107 ? -10.650 29.292 -16.377 1.00 74.15 105 ALA B O 1
ATOM 2962 N N . ARG B 1 108 ? -12.085 31.003 -16.700 1.00 68.34 106 ARG B N 1
ATOM 2963 C CA . ARG B 1 108 ? -11.115 31.956 -17.304 1.00 64.10 106 ARG B CA 1
ATOM 2964 C C . ARG B 1 108 ? -10.622 32.927 -16.221 1.00 61.19 106 ARG B C 1
ATOM 2965 O O . ARG B 1 108 ? -9.998 33.948 -16.578 1.00 64.29 106 ARG B O 1
ATOM 2973 N N . GLY B 1 109 ? -10.908 32.620 -14.950 1.00 61.57 107 GLY B N 1
ATOM 2974 C CA . GLY B 1 109 ? -10.347 33.284 -13.760 1.00 60.27 107 GLY B CA 1
ATOM 2975 C C . GLY B 1 109 ? -11.021 34.595 -13.406 1.00 71.12 107 GLY B C 1
ATOM 2976 O O . GLY B 1 109 ? -10.394 35.376 -12.676 1.00 69.13 107 GLY B O 1
ATOM 2977 N N . ALA B 1 110 ? -12.256 34.845 -13.855 1.00 77.73 108 ALA B N 1
ATOM 2978 C CA . ALA B 1 110 ? -13.033 36.048 -13.471 1.00 73.19 108 ALA B CA 1
ATOM 2979 C C . ALA B 1 110 ? -14.203 35.655 -12.563 1.00 67.41 108 ALA B C 1
ATOM 2980 O O . ALA B 1 110 ? -14.493 34.465 -12.434 1.00 65.82 108 ALA B O 1
ATOM 2982 N N . LYS B 1 111 ? -14.815 36.642 -11.920 1.00 63.70 109 LYS B N 1
ATOM 2983 C CA . LYS B 1 111 ? -16.091 36.475 -11.187 1.00 74.29 109 LYS B CA 1
ATOM 2984 C C . LYS B 1 111 ? -17.241 36.845 -12.125 1.00 67.45 109 LYS B C 1
ATOM 2985 O O . LYS B 1 111 ? -17.036 37.656 -13.058 1.00 68.56 109 LYS B O 1
ATOM 2991 N N . PHE B 1 112 ? -18.406 36.255 -11.895 1.00 60.48 110 PHE B N 1
ATOM 2992 C CA . PHE B 1 112 ? -19.608 36.420 -12.762 1.00 59.75 110 PHE B CA 1
ATOM 2993 C C . PHE B 1 112 ? -20.830 36.705 -11.900 1.00 54.75 110 PHE B C 1
ATOM 2994 O O . PHE B 1 112 ? -21.197 35.898 -11.036 1.00 56.82 110 PHE B O 1
ATOM 3002 N N . ILE B 1 113 ? -21.451 37.839 -12.180 1.00 54.85 111 ILE B N 1
ATOM 3003 C CA . ILE B 1 113 ? -22.732 38.271 -11.569 1.00 54.60 111 ILE B CA 1
ATOM 3004 C C . ILE B 1 113 ? -23.737 38.458 -12.700 1.00 54.81 111 ILE B C 1
ATOM 3005 O O . ILE B 1 113 ? -23.373 39.054 -13.718 1.00 56.57 111 ILE B O 1
ATOM 3010 N N . ALA B 1 114 ? -24.965 37.993 -12.495 1.00 53.21 112 ALA B N 1
ATOM 3011 C CA . ALA B 1 114 ? -26.096 38.183 -13.427 1.00 46.99 112 ALA B CA 1
ATOM 3012 C C . ALA B 1 114 ? -26.962 39.312 -12.904 1.00 41.72 112 ALA B C 1
ATOM 3013 O O . ALA B 1 114 ? -27.169 39.405 -11.670 1.00 52.19 112 ALA B O 1
ATOM 3015 N N . GLY B 1 115 ? -27.447 40.129 -13.827 1.00 40.24 113 GLY B N 1
ATOM 3016 C CA . GLY B 1 115 ? -28.368 41.236 -13.535 1.00 43.32 113 GLY B CA 1
ATOM 3017 C C . GLY B 1 115 ? -29.510 41.262 -14.527 1.00 41.91 113 GLY B C 1
ATOM 3018 O O . GLY B 1 115 ? -29.313 40.809 -15.652 1.00 42.13 113 GLY B O 1
ATOM 3019 N N . GLY B 1 116 ? -30.658 41.781 -14.092 1.00 43.12 114 GLY B N 1
ATOM 3020 C CA . GLY B 1 116 ? -31.829 42.057 -14.925 1.00 39.37 114 GLY B CA 1
ATOM 3021 C C . GLY B 1 116 ? -32.352 43.431 -14.589 1.00 41.02 114 GLY B C 1
ATOM 3022 O O . GLY B 1 116 ? -32.823 43.630 -13.443 1.00 41.50 114 GLY B O 1
ATOM 3023 N N . VAL B 1 117 ? -32.238 44.367 -15.529 1.00 43.43 115 VAL B N 1
ATOM 3024 C CA . VAL B 1 117 ? -32.613 45.786 -15.288 1.00 41.01 115 VAL B CA 1
ATOM 3025 C C . VAL B 1 117 ? -34.105 45.865 -15.514 1.00 44.28 115 VAL B C 1
ATOM 3026 O O . VAL B 1 117 ? -34.539 45.354 -16.549 1.00 45.51 115 VAL B O 1
ATOM 3030 N N . MET B 1 118 ? -34.848 46.468 -14.595 1.00 41.79 116 MET B N 1
ATOM 3031 C CA . MET B 1 118 ? -36.322 46.351 -14.580 1.00 44.88 116 MET B CA 1
ATOM 3032 C C . MET B 1 118 ? -36.972 47.689 -14.932 1.00 42.86 116 MET B C 1
ATOM 3033 O O . MET B 1 118 ? -38.149 47.935 -14.568 1.00 40.25 116 MET B O 1
ATOM 3038 N N . VAL B 1 119 ? -36.252 48.533 -15.646 1.00 46.34 117 VAL B N 1
ATOM 3039 C CA . VAL B 1 119 ? -36.829 49.780 -16.227 1.00 53.01 117 VAL B CA 1
ATOM 3040 C C . VAL B 1 119 ? -36.205 49.969 -17.591 1.00 50.51 117 VAL B C 1
ATOM 3041 O O . VAL B 1 119 ? -35.124 49.442 -17.853 1.00 48.24 117 VAL B O 1
ATOM 3045 N N . PRO B 1 120 ? -36.852 50.760 -18.463 1.00 55.62 118 PRO B N 1
ATOM 3046 C CA . PRO B 1 120 ? -36.252 51.128 -19.746 1.00 56.13 118 PRO B CA 1
ATOM 3047 C C . PRO B 1 120 ? -35.169 52.205 -19.568 1.00 55.58 118 PRO B C 1
ATOM 3048 O O . PRO B 1 120 ? -35.091 52.789 -18.510 1.00 56.85 118 PRO B O 1
ATOM 3052 N N . ALA B 1 121 ? -34.386 52.442 -20.621 1.00 57.05 119 ALA B N 1
ATOM 3053 C CA . ALA B 1 121 ? -33.210 53.339 -20.660 1.00 51.17 119 ALA B CA 1
ATOM 3054 C C . ALA B 1 121 ? -33.502 54.715 -20.039 1.00 50.98 119 ALA B C 1
ATOM 3055 O O . ALA B 1 121 ? -32.687 55.213 -19.252 1.00 50.78 119 ALA B O 1
ATOM 3057 N N . ALA B 1 122 ? -34.637 55.313 -20.376 1.00 55.26 120 ALA B N 1
ATOM 3058 C CA . ALA B 1 122 ? -35.035 56.662 -19.911 1.00 50.87 120 ALA B CA 1
ATOM 3059 C C . ALA B 1 122 ? -35.138 56.721 -18.382 1.00 53.09 120 ALA B C 1
ATOM 3060 O O . ALA B 1 122 ? -35.131 57.838 -17.838 1.00 63.52 120 ALA B O 1
ATOM 3062 N N . LEU B 1 123 ? -35.310 55.591 -17.695 1.00 58.61 121 LEU B N 1
ATOM 3063 C CA . LEU B 1 123 ? -35.490 55.584 -16.217 1.00 54.13 121 LEU B CA 1
ATOM 3064 C C . LEU B 1 123 ? -34.235 55.021 -15.539 1.00 51.43 121 LEU B C 1
ATOM 3065 O O . LEU B 1 123 ? -34.189 55.026 -14.302 1.00 44.57 121 LEU B O 1
ATOM 3070 N N . VAL B 1 124 ? -33.218 54.596 -16.292 1.00 47.31 122 VAL B N 1
ATOM 3071 C CA . VAL B 1 124 ? -31.936 54.178 -15.666 1.00 49.55 122 VAL B CA 1
ATOM 3072 C C . VAL B 1 124 ? -31.419 55.323 -14.783 1.00 55.49 122 VAL B C 1
ATOM 3073 O O . VAL B 1 124 ? -31.451 56.489 -15.222 1.00 66.51 122 VAL B O 1
ATOM 3077 N N . GLY B 1 125 ? -31.037 55.013 -13.546 1.00 60.53 123 GLY B N 1
ATOM 3078 C CA . GLY B 1 125 ? -30.473 55.990 -12.609 1.00 59.41 123 GLY B CA 1
ATOM 3079 C C . GLY B 1 125 ? -31.517 56.834 -11.903 1.00 56.72 123 GLY B C 1
ATOM 3080 O O . GLY B 1 125 ? -31.118 57.571 -10.981 1.00 54.16 123 GLY B O 1
ATOM 3081 N N . LYS B 1 126 ? -32.800 56.753 -12.272 1.00 58.94 124 LYS B N 1
ATOM 3082 C CA . LYS B 1 126 ? -33.887 57.474 -11.540 1.00 58.53 124 LYS B CA 1
ATOM 3083 C C . LYS B 1 126 ? -34.363 56.637 -10.349 1.00 52.87 124 LYS B C 1
ATOM 3084 O O . LYS B 1 126 ? -33.785 55.559 -10.098 1.00 63.38 124 LYS B O 1
ATOM 3090 N N . ASP B 1 127 ? -35.362 57.153 -9.623 1.00 59.95 125 ASP B N 1
ATOM 3091 C CA . ASP B 1 127 ? -35.904 56.600 -8.352 1.00 72.06 125 ASP B CA 1
ATOM 3092 C C . ASP B 1 127 ? -36.647 55.284 -8.601 1.00 71.79 125 ASP B C 1
ATOM 3093 O O . ASP B 1 127 ? -36.496 54.368 -7.790 1.00 66.21 125 ASP B O 1
ATOM 3098 N N . GLU B 1 128 ? -37.402 55.212 -9.694 1.00 66.19 126 GLU B N 1
ATOM 3099 C CA . GLU B 1 128 ? -38.170 54.025 -10.125 1.00 68.00 126 GLU B CA 1
ATOM 3100 C C . GLU B 1 128 ? -37.223 52.830 -10.354 1.00 62.05 126 GLU B C 1
ATOM 3101 O O . GLU B 1 128 ? -37.690 51.665 -10.260 1.00 53.75 126 GLU B O 1
ATOM 3107 N N . ALA B 1 129 ? -35.954 53.070 -10.675 1.00 45.68 127 ALA B N 1
ATOM 3108 C CA . ALA B 1 129 ? -35.084 52.024 -11.244 1.00 46.80 127 ALA B CA 1
ATOM 3109 C C . ALA B 1 129 ? -34.740 50.998 -10.168 1.00 50.98 127 ALA B C 1
ATOM 3110 O O . ALA B 1 129 ? -34.440 51.405 -9.027 1.00 56.84 127 ALA B O 1
ATOM 3112 N N . TYR B 1 130 ? -34.772 49.716 -10.536 1.00 51.11 128 TYR B N 1
ATOM 3113 C CA . TYR B 1 130 ? -34.262 48.601 -9.706 1.00 47.48 128 TYR B CA 1
ATOM 3114 C C . TYR B 1 130 ? -33.717 47.529 -10.644 1.00 46.05 128 TYR B C 1
ATOM 3115 O O . TYR B 1 130 ? -34.087 47.525 -11.822 1.00 48.85 128 TYR B O 1
ATOM 3124 N N . VAL B 1 131 ? -32.825 46.685 -10.137 1.00 42.10 129 VAL B N 1
ATOM 3125 C CA . VAL B 1 131 ? -32.098 45.651 -10.923 1.00 43.67 129 VAL B CA 1
ATOM 3126 C C . VAL B 1 131 ? -31.951 44.386 -10.076 1.00 46.10 129 VAL B C 1
ATOM 3127 O O . VAL B 1 131 ? -31.428 44.480 -8.963 1.00 47.47 129 VAL B O 1
ATOM 3131 N N . PHE B 1 132 ? -32.367 43.238 -10.591 1.00 46.90 130 PHE B N 1
ATOM 3132 C CA . PHE B 1 132 ? -32.109 41.928 -9.944 1.00 44.10 130 PHE B CA 1
ATOM 3133 C C . PHE B 1 132 ? -30.620 41.647 -10.117 1.00 46.61 130 PHE B C 1
ATOM 3134 O O . PHE B 1 132 ? -30.084 41.902 -11.213 1.00 43.46 130 PHE B O 1
ATOM 3142 N N . TYR B 1 133 ? -29.955 41.200 -9.060 1.00 47.90 131 TYR B N 1
ATOM 3143 C CA . TYR B 1 133 ? -28.572 40.659 -9.135 1.00 46.07 131 TYR B CA 1
ATOM 3144 C C . TYR B 1 133 ? -28.529 39.300 -8.436 1.00 43.44 131 TYR B C 1
ATOM 3145 O O . TYR B 1 133 ? -29.294 39.080 -7.460 1.00 44.28 131 TYR B O 1
ATOM 3154 N N . SER B 1 134 ? -27.656 38.429 -8.926 1.00 39.01 132 SER B N 1
ATOM 3155 C CA . SER B 1 134 ? -27.387 37.095 -8.355 1.00 46.68 132 SER B CA 1
ATOM 3156 C C . SER B 1 134 ? -25.984 36.629 -8.746 1.00 47.63 132 SER B C 1
ATOM 3157 O O . SER B 1 134 ? -25.516 36.989 -9.832 1.00 49.79 132 SER B O 1
ATOM 3160 N N . GLY B 1 135 ? -25.346 35.874 -7.866 1.00 52.51 133 GLY B N 1
ATOM 3161 C CA . GLY B 1 135 ? -23.928 35.479 -7.972 1.00 57.32 133 GLY B CA 1
ATOM 3162 C C . GLY B 1 135 ? -23.208 35.622 -6.639 1.00 52.96 133 GLY B C 1
ATOM 3163 O O . GLY B 1 135 ? -23.844 35.768 -5.599 1.00 49.24 133 GLY B O 1
ATOM 3164 N N . PRO B 1 136 ? -21.861 35.589 -6.629 1.00 61.52 134 PRO B N 1
ATOM 3165 C CA . PRO B 1 136 ? -21.096 35.681 -5.375 1.00 54.04 134 PRO B CA 1
ATOM 3166 C C . PRO B 1 136 ? -21.333 36.996 -4.618 1.00 51.04 134 PRO B C 1
ATOM 3167 O O . PRO B 1 136 ? -21.091 38.062 -5.178 1.00 53.94 134 PRO B O 1
ATOM 3171 N N . ALA B 1 137 ? -21.789 36.894 -3.361 1.00 45.45 135 ALA B N 1
ATOM 3172 C CA . ALA B 1 137 ? -22.217 38.046 -2.531 1.00 49.79 135 ALA B CA 1
ATOM 3173 C C . ALA B 1 137 ? -21.023 38.950 -2.177 1.00 49.73 135 ALA B C 1
ATOM 3174 O O . ALA B 1 137 ? -21.216 40.176 -2.153 1.00 44.77 135 ALA B O 1
ATOM 3176 N N . ASP B 1 138 ? -19.850 38.373 -1.872 1.00 55.45 136 ASP B N 1
ATOM 3177 C CA . ASP B 1 138 ? -18.649 39.156 -1.471 1.00 63.31 136 ASP B CA 1
ATOM 3178 C C . ASP B 1 138 ? -18.269 40.088 -2.627 1.00 59.27 136 ASP B C 1
ATOM 3179 O O . ASP B 1 138 ? -18.144 41.300 -2.407 1.00 51.47 136 ASP B O 1
ATOM 3184 N N . VAL B 1 139 ? -18.178 39.540 -3.831 1.00 53.96 137 VAL B N 1
ATOM 3185 C CA . VAL B 1 139 ? -17.861 40.302 -5.074 1.00 61.55 137 VAL B CA 1
ATOM 3186 C C . VAL B 1 139 ? -18.932 41.386 -5.299 1.00 60.54 137 VAL B C 1
ATOM 3187 O O . VAL B 1 139 ? -18.587 42.562 -5.498 1.00 57.85 137 VAL B O 1
ATOM 3191 N N . PHE B 1 140 ? -20.204 41.005 -5.258 1.00 57.32 138 PHE B N 1
ATOM 3192 C CA . PHE B 1 140 ? -21.340 41.944 -5.393 1.00 55.45 138 PHE B CA 1
ATOM 3193 C C . PHE B 1 140 ? -21.152 43.107 -4.404 1.00 56.31 138 PHE B C 1
ATOM 3194 O O . PHE B 1 140 ? -21.314 44.278 -4.799 1.00 60.44 138 PHE B O 1
ATOM 3202 N N . GLU B 1 141 ? -20.842 42.806 -3.146 1.00 55.22 139 GLU B N 1
ATOM 3203 C CA . GLU B 1 141 ? -20.779 43.836 -2.076 1.00 58.06 139 GLU B CA 1
ATOM 3204 C C . GLU B 1 141 ? -19.616 44.790 -2.380 1.00 55.53 139 GLU B C 1
ATOM 3205 O O . GLU B 1 141 ? -19.788 45.976 -2.135 1.00 53.73 139 GLU B O 1
ATOM 3209 N N . LYS B 1 142 ? -18.509 44.291 -2.939 1.00 53.19 140 LYS B N 1
ATOM 3210 C CA . LYS B 1 142 ? -17.341 45.117 -3.334 1.00 65.46 140 LYS B CA 1
ATOM 3211 C C . LYS B 1 142 ? -17.783 46.177 -4.351 1.00 71.02 140 LYS B C 1
ATOM 3212 O O . LYS B 1 142 ? -17.178 47.241 -4.339 1.00 82.25 140 LYS B O 1
ATOM 3218 N N . HIS B 1 143 ? -18.806 45.929 -5.184 1.00 65.22 141 HIS B N 1
ATOM 3219 C CA . HIS B 1 143 ? -19.197 46.836 -6.286 1.00 52.86 141 HIS B CA 1
ATOM 3220 C C . HIS B 1 143 ? -20.621 47.371 -6.125 1.00 53.09 141 HIS B C 1
ATOM 3221 O O . HIS B 1 143 ? -21.068 48.101 -7.005 1.00 52.34 141 HIS B O 1
ATOM 3228 N N . ARG B 1 144 ? -21.264 47.106 -4.997 1.00 53.53 142 ARG B N 1
ATOM 3229 C CA . ARG B 1 144 ? -22.656 47.526 -4.754 1.00 58.79 142 ARG B CA 1
ATOM 3230 C C . ARG B 1 144 ? -22.796 49.028 -4.997 1.00 58.22 142 ARG B C 1
ATOM 3231 O O . ARG B 1 144 ? -23.776 49.439 -5.640 1.00 70.17 142 ARG B O 1
ATOM 3239 N N . GLU B 1 145 ? -21.878 49.831 -4.478 1.00 72.73 143 GLU B N 1
ATOM 3240 C CA . GLU B 1 145 ? -22.055 51.308 -4.434 1.00 82.34 143 GLU B CA 1
ATOM 3241 C C . GLU B 1 145 ? -22.146 51.875 -5.864 1.00 72.41 143 GLU B C 1
ATOM 3242 O O . GLU B 1 145 ? -23.004 52.765 -6.111 1.00 59.52 143 GLU B O 1
ATOM 3248 N N . ALA B 1 146 ? -21.332 51.351 -6.771 1.00 58.86 144 ALA B N 1
ATOM 3249 C CA . ALA B 1 146 ? -21.300 51.740 -8.200 1.00 61.22 144 ALA B CA 1
ATOM 3250 C C . ALA B 1 146 ? -22.569 51.258 -8.900 1.00 66.17 144 ALA B C 1
ATOM 3251 O O . ALA B 1 146 ? -23.216 52.076 -9.606 1.00 72.10 144 ALA B O 1
ATOM 3253 N N . LEU B 1 147 ? -22.925 49.984 -8.708 1.00 65.52 145 LEU B N 1
ATOM 3254 C CA . LEU B 1 147 ? -24.121 49.370 -9.347 1.00 55.65 145 LEU B CA 1
ATOM 3255 C C . LEU B 1 147 ? -25.388 50.140 -8.943 1.00 49.87 145 LEU B C 1
ATOM 3256 O O . LEU B 1 147 ? -26.247 50.310 -9.805 1.00 58.93 145 LEU B O 1
ATOM 3261 N N . ALA B 1 148 ? -25.448 50.665 -7.725 1.00 49.24 146 ALA B N 1
ATOM 3262 C CA . ALA B 1 148 ? -26.644 51.337 -7.146 1.00 58.95 146 ALA B CA 1
ATOM 3263 C C . ALA B 1 148 ? -26.952 52.656 -7.876 1.00 55.90 146 ALA B C 1
ATOM 3264 O O . ALA B 1 148 ? -28.099 53.153 -7.743 1.00 55.25 146 ALA B O 1
ATOM 3266 N N . LEU B 1 149 ? -25.994 53.186 -8.630 1.00 56.33 147 LEU B N 1
ATOM 3267 C CA . LEU B 1 149 ? -26.186 54.428 -9.419 1.00 63.25 147 LEU B CA 1
ATOM 3268 C C . LEU B 1 149 ? -27.159 54.145 -10.572 1.00 62.58 147 LEU B C 1
ATOM 3269 O O . LEU B 1 149 ? -27.905 55.064 -10.949 1.00 59.09 147 LEU B O 1
ATOM 3274 N N . ILE B 1 150 ? -27.167 52.904 -11.072 1.00 57.32 148 ILE B N 1
ATOM 3275 C CA . ILE B 1 150 ? -28.025 52.426 -12.194 1.00 53.00 148 ILE B CA 1
ATOM 3276 C C . ILE B 1 150 ? -29.466 52.171 -11.723 1.00 58.03 148 ILE B C 1
ATOM 3277 O O . ILE B 1 150 ? -30.387 52.417 -12.548 1.00 48.83 148 ILE B O 1
ATOM 3282 N N . GLY B 1 151 ? -29.650 51.677 -10.488 1.00 51.74 149 GLY B N 1
ATOM 3283 C CA . GLY B 1 151 ? -30.958 51.543 -9.815 1.00 51.08 149 GLY B CA 1
ATOM 3284 C C . GLY B 1 151 ? -30.825 50.736 -8.535 1.00 49.21 149 GLY B C 1
ATOM 3285 O O . GLY B 1 151 ? -29.742 50.157 -8.322 1.00 43.27 149 GLY B O 1
ATOM 3286 N N . ARG B 1 152 ? -31.874 50.668 -7.712 1.00 46.11 150 ARG B N 1
ATOM 3287 C CA . ARG B 1 152 ? -31.823 49.928 -6.415 1.00 45.26 150 ARG B CA 1
ATOM 3288 C C . ARG B 1 152 ? -31.366 48.500 -6.716 1.00 49.42 150 ARG B C 1
ATOM 3289 O O . ARG B 1 152 ? -31.976 47.822 -7.528 1.00 51.73 150 ARG B O 1
ATOM 3297 N N . PRO B 1 153 ? -30.233 48.001 -6.175 1.00 53.79 151 PRO B N 1
ATOM 3298 C CA . PRO B 1 153 ? -29.863 46.594 -6.374 1.00 55.64 151 PRO B CA 1
ATOM 3299 C C . PRO B 1 153 ? -30.647 45.648 -5.457 1.00 49.12 151 PRO B C 1
ATOM 3300 O O . PRO B 1 153 ? -30.686 45.893 -4.275 1.00 46.08 151 PRO B O 1
ATOM 3304 N N . ASP B 1 154 ? -31.289 44.636 -6.031 1.00 48.30 152 ASP B N 1
ATOM 3305 C CA . ASP B 1 154 ? -31.971 43.548 -5.281 1.00 50.63 152 ASP B CA 1
ATOM 3306 C C . ASP B 1 154 ? -31.159 42.274 -5.434 1.00 47.54 152 ASP B C 1
ATOM 3307 O O . ASP B 1 154 ? -31.300 41.580 -6.454 1.00 46.23 152 ASP B O 1
ATOM 3312 N N . PHE B 1 155 ? -30.316 42.015 -4.450 1.00 51.22 153 PHE B N 1
ATOM 3313 C CA . PHE B 1 155 ? -29.533 40.769 -4.402 1.00 48.43 153 PHE B CA 1
ATOM 3314 C C . PHE B 1 155 ? -30.510 39.654 -4.060 1.00 43.63 153 PHE B C 1
ATOM 3315 O O . PHE B 1 155 ? -31.210 39.754 -3.046 1.00 48.36 153 PHE B O 1
ATOM 3323 N N . LEU B 1 156 ? -30.596 38.657 -4.925 1.00 41.51 154 LEU B N 1
ATOM 3324 C CA . LEU B 1 156 ? -31.598 37.571 -4.778 1.00 42.56 154 LEU B CA 1
ATOM 3325 C C . LEU B 1 156 ? -30.973 36.361 -4.108 1.00 39.06 154 LEU B C 1
ATOM 3326 O O . LEU B 1 156 ? -31.741 35.610 -3.541 1.00 42.69 154 LEU B O 1
ATOM 3331 N N . GLY B 1 157 ? -29.679 36.158 -4.292 1.00 41.96 155 GLY B N 1
ATOM 3332 C CA . GLY B 1 157 ? -29.027 34.956 -3.760 1.00 39.32 155 GLY B CA 1
ATOM 3333 C C . GLY B 1 157 ? -27.796 34.628 -4.560 1.00 44.18 155 GLY B C 1
ATOM 3334 O O . GLY B 1 157 ? -27.545 35.319 -5.538 1.00 46.13 155 GLY B O 1
ATOM 3335 N N . GLU B 1 158 ? -27.076 33.585 -4.174 1.00 47.89 156 GLU B N 1
ATOM 3336 C CA . GLU B 1 158 ? -25.790 33.278 -4.833 1.00 49.77 156 GLU B CA 1
ATOM 3337 C C . GLU B 1 158 ? -26.022 32.369 -6.034 1.00 47.70 156 GLU B C 1
ATOM 3338 O O . GLU B 1 158 ? -25.086 32.220 -6.826 1.00 54.71 156 GLU B O 1
ATOM 3344 N N . ASP B 1 159 ? -27.204 31.765 -6.147 1.00 49.04 157 ASP B N 1
ATOM 3345 C CA . ASP B 1 159 ? -27.491 30.994 -7.381 1.00 47.90 157 ASP B CA 1
ATOM 3346 C C . ASP B 1 159 ? -27.488 32.023 -8.493 1.00 48.92 157 ASP B C 1
ATOM 3347 O O . ASP B 1 159 ? -28.373 32.873 -8.500 1.00 53.05 157 ASP B O 1
ATOM 3352 N N . VAL B 1 160 ? -26.530 31.915 -9.395 1.00 48.10 158 VAL B N 1
ATOM 3353 C CA . VAL B 1 160 ? -26.349 32.969 -10.424 1.00 46.58 158 VAL B CA 1
ATOM 3354 C C . VAL B 1 160 ? -27.602 33.018 -11.319 1.00 49.41 158 VAL B C 1
ATOM 3355 O O . VAL B 1 160 ? -27.915 34.092 -11.858 1.00 47.76 158 VAL B O 1
ATOM 3359 N N . ARG B 1 161 ? -28.365 31.933 -11.393 1.00 45.90 159 ARG B N 1
ATOM 3360 C CA . ARG B 1 161 ? -29.620 31.875 -12.190 1.00 46.87 159 ARG B CA 1
ATOM 3361 C C . ARG B 1 161 ? -30.724 32.809 -11.678 1.00 41.93 159 ARG B C 1
ATOM 3362 O O . ARG B 1 161 ? -31.628 33.109 -12.474 1.00 45.59 159 ARG B O 1
ATOM 3370 N N . LEU B 1 162 ? -30.708 33.232 -10.420 1.00 39.75 160 LEU B N 1
ATOM 3371 C CA . LEU B 1 162 ? -31.928 33.829 -9.823 1.00 43.55 160 LEU B CA 1
ATOM 3372 C C . LEU B 1 162 ? -32.293 35.137 -10.520 1.00 40.16 160 LEU B C 1
ATOM 3373 O O . LEU B 1 162 ? -33.477 35.338 -10.763 1.00 40.66 160 LEU B O 1
ATOM 3378 N N . ALA B 1 163 ? -31.334 35.999 -10.837 1.00 39.10 161 ALA B N 1
ATOM 3379 C CA . ALA B 1 163 ? -31.662 37.312 -11.432 1.00 45.20 161 ALA B CA 1
ATOM 3380 C C . ALA B 1 163 ? -32.318 37.067 -12.798 1.00 43.43 161 ALA B C 1
ATOM 3381 O O . ALA B 1 163 ? -33.294 37.762 -13.120 1.00 45.98 161 ALA B O 1
ATOM 3383 N N . GLN B 1 164 ? -31.831 36.081 -13.559 1.00 41.09 162 GLN B N 1
ATOM 3384 C CA . GLN B 1 164 ? -32.332 35.785 -14.916 1.00 40.20 162 GLN B CA 1
ATOM 3385 C C . GLN B 1 164 ? -33.756 35.241 -14.781 1.00 43.21 162 GLN B C 1
ATOM 3386 O O . GLN B 1 164 ? -34.655 35.650 -15.549 1.00 45.85 162 GLN B O 1
ATOM 3392 N N . LEU B 1 165 ? -33.974 34.374 -13.808 1.00 38.59 163 LEU B N 1
ATOM 3393 C CA . LEU B 1 165 ? -35.308 33.775 -13.565 1.00 40.39 163 LEU B CA 1
ATOM 3394 C C . LEU B 1 165 ? -36.314 34.895 -13.297 1.00 36.08 163 LEU B C 1
ATOM 3395 O O . LEU B 1 165 ? -37.400 34.885 -13.906 1.00 37.50 163 LEU B O 1
ATOM 3400 N N . PHE B 1 166 ? -35.974 35.809 -12.400 1.00 34.91 164 PHE B N 1
ATOM 3401 C CA . PHE B 1 166 ? -36.868 36.921 -12.009 1.00 39.33 164 PHE B CA 1
ATOM 3402 C C . PHE B 1 166 ? -37.056 37.836 -13.227 1.00 42.28 164 PHE B C 1
ATOM 3403 O O . PHE B 1 166 ? -38.200 38.317 -13.452 1.00 41.89 164 PHE B O 1
ATOM 3411 N N . TYR B 1 167 ? -35.997 38.042 -14.015 1.00 38.91 165 TYR B N 1
ATOM 3412 C CA . TYR B 1 167 ? -36.082 38.889 -15.230 1.00 41.66 165 TYR B CA 1
ATOM 3413 C C . TYR B 1 167 ? -37.115 38.253 -16.178 1.00 43.78 165 TYR B C 1
ATOM 3414 O O . TYR B 1 167 ? -38.080 38.935 -16.584 1.00 47.10 165 TYR B O 1
ATOM 3423 N N . GLN B 1 168 ? -36.952 36.965 -16.473 1.00 38.66 166 GLN B N 1
ATOM 3424 C CA . GLN B 1 168 ? -37.817 36.244 -17.434 1.00 39.00 166 GLN B CA 1
ATOM 3425 C C . GLN B 1 168 ? -39.267 36.228 -16.902 1.00 42.75 166 GLN B C 1
ATOM 3426 O O . GLN B 1 168 ? -40.229 36.287 -17.715 1.00 39.22 166 GLN B O 1
ATOM 3432 N N . ALA B 1 169 ? -39.454 36.151 -15.586 1.00 37.58 167 ALA B N 1
ATOM 3433 C CA . ALA B 1 169 ? -40.802 36.058 -15.016 1.00 38.64 167 ALA B CA 1
ATOM 3434 C C . ALA B 1 169 ? -41.485 37.410 -15.176 1.00 35.89 167 ALA B C 1
ATOM 3435 O O . ALA B 1 169 ? -42.697 37.451 -15.472 1.00 38.43 167 ALA B O 1
ATOM 3437 N N . GLN B 1 170 ? -40.747 38.494 -14.976 1.00 35.36 168 GLN B N 1
ATOM 3438 C CA . GLN B 1 170 ? -41.294 39.874 -15.125 1.00 40.63 168 GLN B CA 1
ATOM 3439 C C . GLN B 1 170 ? -41.603 40.129 -16.609 1.00 38.93 168 GLN B C 1
ATOM 3440 O O . GLN B 1 170 ? -42.651 40.720 -16.938 1.00 39.05 168 GLN B O 1
ATOM 3446 N N . LEU B 1 171 ? -40.753 39.596 -17.469 1.00 38.59 169 LEU B N 1
ATOM 3447 C CA . LEU B 1 171 ? -40.847 39.718 -18.934 1.00 42.51 169 LEU B CA 1
ATOM 3448 C C . LEU B 1 171 ? -42.096 39.017 -19.431 1.00 41.51 169 LEU B C 1
ATOM 3449 O O . LEU B 1 171 ? -42.742 39.506 -20.385 1.00 40.17 169 LEU B O 1
ATOM 3454 N N . ASP B 1 172 ? -42.360 37.865 -18.831 1.00 43.51 170 ASP B N 1
ATOM 3455 C CA . ASP B 1 172 ? -43.540 37.024 -19.132 1.00 39.41 170 ASP B CA 1
ATOM 3456 C C . ASP B 1 172 ? -44.768 37.924 -18.964 1.00 38.44 170 ASP B C 1
ATOM 3457 O O . ASP B 1 172 ? -45.542 38.067 -19.909 1.00 44.45 170 ASP B O 1
ATOM 3462 N N . ILE B 1 173 ? -44.906 38.581 -17.824 1.00 37.34 171 ILE B N 1
ATOM 3463 C CA . ILE B 1 173 ? -46.085 39.451 -17.564 1.00 37.99 171 ILE B CA 1
ATOM 3464 C C . ILE B 1 173 ? -46.042 40.639 -18.533 1.00 37.08 171 ILE B C 1
ATOM 3465 O O . ILE B 1 173 ? -47.103 41.022 -19.106 1.00 37.45 171 ILE B O 1
ATOM 3470 N N . PHE B 1 174 ? -44.857 41.210 -18.707 1.00 38.26 172 PHE B N 1
ATOM 3471 C CA . PHE B 1 174 ? -44.679 42.458 -19.471 1.00 41.19 172 PHE B CA 1
ATOM 3472 C C . PHE B 1 174 ? -45.049 42.230 -20.953 1.00 42.60 172 PHE B C 1
ATOM 3473 O O . PHE B 1 174 ? -45.953 42.940 -21.448 1.00 39.89 172 PHE B O 1
ATOM 3481 N N . LEU B 1 175 ? -44.428 41.262 -21.635 1.00 37.19 173 LEU B N 1
ATOM 3482 C CA . LEU B 1 175 ? -44.651 41.081 -23.090 1.00 40.97 173 LEU B CA 1
ATOM 3483 C C . LEU B 1 175 ? -46.102 40.642 -23.332 1.00 41.73 173 LEU B C 1
ATOM 3484 O O . LEU B 1 175 ? -46.689 41.056 -24.341 1.00 46.96 173 LEU B O 1
ATOM 3489 N N . ASN B 1 176 ? -46.667 39.859 -22.421 1.00 43.79 174 ASN B N 1
ATOM 3490 C CA . ASN B 1 176 ? -48.077 39.438 -22.501 1.00 42.79 174 ASN B CA 1
ATOM 3491 C C . ASN B 1 176 ? -48.988 40.649 -22.477 1.00 42.60 174 ASN B C 1
ATOM 3492 O O . ASN B 1 176 ? -49.909 40.722 -23.318 1.00 40.68 174 ASN B O 1
ATOM 3497 N N . SER B 1 177 ? -48.747 41.530 -21.520 1.00 39.26 175 SER B N 1
ATOM 3498 C CA . SER B 1 177 ? -49.563 42.745 -21.343 1.00 43.73 175 SER B CA 1
ATOM 3499 C C . SER B 1 177 ? -49.531 43.553 -22.649 1.00 46.35 175 SER B C 1
ATOM 3500 O O . SER B 1 177 ? -50.630 43.930 -23.117 1.00 44.44 175 SER B O 1
ATOM 3503 N N . LEU B 1 178 ? -48.347 43.747 -23.261 1.00 43.09 176 LEU B N 1
ATOM 3504 C CA . LEU B 1 178 ? -48.221 44.506 -24.536 1.00 42.41 176 LEU B CA 1
ATOM 3505 C C . LEU B 1 178 ? -49.065 43.805 -25.604 1.00 44.12 176 LEU B C 1
ATOM 3506 O O . LEU B 1 178 ? -49.927 44.476 -26.264 1.00 40.68 176 LEU B O 1
ATOM 3511 N N . SER B 1 179 ? -48.834 42.503 -25.780 1.00 36.79 177 SER B N 1
ATOM 3512 C CA . SER B 1 179 ? -49.495 41.763 -26.873 1.00 39.58 177 SER B CA 1
ATOM 3513 C C . SER B 1 179 ? -51.002 41.783 -26.614 1.00 41.13 177 SER B C 1
ATOM 3514 O O . SER B 1 179 ? -51.778 41.893 -27.566 1.00 40.46 177 SER B O 1
ATOM 3517 N N . ALA B 1 180 ? -51.420 41.736 -25.359 1.00 44.14 178 ALA B N 1
ATOM 3518 C CA . ALA B 1 180 ? -52.858 41.665 -25.025 1.00 39.92 178 ALA B CA 1
ATOM 3519 C C . ALA B 1 180 ? -53.485 43.034 -25.314 1.00 40.49 178 ALA B C 1
ATOM 3520 O O . ALA B 1 180 ? -54.601 43.100 -25.924 1.00 36.83 178 ALA B O 1
ATOM 3522 N N . PHE B 1 181 ? -52.800 44.099 -24.889 1.00 41.43 179 PHE B N 1
ATOM 3523 C CA . PHE B 1 181 ? -53.235 45.486 -25.168 1.00 38.84 179 PHE B CA 1
ATOM 3524 C C . PHE B 1 181 ? -53.438 45.656 -26.689 1.00 39.41 179 PHE B C 1
ATOM 3525 O O . PHE B 1 181 ? -54.546 46.083 -27.110 1.00 40.03 179 PHE B O 1
ATOM 3533 N N . MET B 1 182 ? -52.439 45.253 -27.483 1.00 38.48 180 MET B N 1
ATOM 3534 C CA . MET B 1 182 ? -52.466 45.443 -28.950 1.00 40.73 180 MET B CA 1
ATOM 3535 C C . MET B 1 182 ? -53.576 44.560 -29.519 1.00 39.70 180 MET B C 1
ATOM 3536 O O . MET B 1 182 ? -54.302 45.027 -30.405 1.00 42.68 180 MET B O 1
ATOM 3541 N N . HIS B 1 183 ? -53.771 43.367 -28.972 1.00 38.79 181 HIS B N 1
ATOM 3542 C CA . HIS B 1 183 ? -54.802 42.418 -29.466 1.00 40.10 181 HIS B CA 1
ATOM 3543 C C . HIS B 1 183 ? -56.195 43.007 -29.217 1.00 34.20 181 HIS B C 1
ATOM 3544 O O . HIS B 1 183 ? -57.035 42.985 -30.120 1.00 39.83 181 HIS B O 1
ATOM 3551 N N . ALA B 1 184 ? -56.439 43.496 -28.022 1.00 34.33 182 ALA B N 1
ATOM 3552 C CA . ALA B 1 184 ? -57.752 44.072 -27.657 1.00 38.64 182 ALA B CA 1
ATOM 3553 C C . ALA B 1 184 ? -57.982 45.304 -28.532 1.00 38.72 182 ALA B C 1
ATOM 3554 O O . ALA B 1 184 ? -59.060 45.405 -29.122 1.00 38.10 182 ALA B O 1
ATOM 3556 N N . SER B 1 185 ? -56.963 46.160 -28.648 1.00 37.39 183 SER B N 1
ATOM 3557 C CA . SER B 1 185 ? -56.966 47.354 -29.524 1.00 41.62 183 SER B CA 1
ATOM 3558 C C . SER B 1 185 ? -57.357 46.927 -30.945 1.00 43.67 183 SER B C 1
ATOM 3559 O O . SER B 1 185 ? -58.296 47.532 -31.523 1.00 47.23 183 SER B O 1
ATOM 3562 N N . ALA B 1 186 ? -56.735 45.856 -31.441 1.00 37.27 184 ALA B N 1
ATOM 3563 C CA . ALA B 1 186 ? -56.956 45.367 -32.812 1.00 41.16 184 ALA B CA 1
ATOM 3564 C C . ALA B 1 186 ? -58.418 44.952 -32.962 1.00 42.58 184 ALA B C 1
ATOM 3565 O O . ALA B 1 186 ? -58.980 45.148 -34.066 1.00 46.59 184 ALA B O 1
ATOM 3567 N N . LEU B 1 187 ? -59.008 44.367 -31.925 1.00 40.20 185 LEU B N 1
ATOM 3568 C CA . LEU B 1 187 ? -60.391 43.847 -32.021 1.00 43.68 185 LEU B CA 1
ATOM 3569 C C . LEU B 1 187 ? -61.334 45.040 -32.196 1.00 41.00 185 LEU B C 1
ATOM 3570 O O . LEU B 1 187 ? -62.264 45.016 -33.048 1.00 39.74 185 LEU B O 1
ATOM 3575 N N . VAL B 1 188 ? -61.066 46.049 -31.393 1.00 42.92 186 VAL B N 1
ATOM 3576 C CA . VAL B 1 188 ? -61.822 47.318 -31.347 1.00 50.01 186 VAL B CA 1
ATOM 3577 C C . VAL B 1 188 ? -61.629 48.008 -32.704 1.00 52.45 186 VAL B C 1
ATOM 3578 O O . VAL B 1 188 ? -62.674 48.322 -33.320 1.00 47.99 186 VAL B O 1
ATOM 3582 N N . ARG B 1 189 ? -60.375 48.207 -33.171 1.00 47.58 187 ARG B N 1
ATOM 3583 C CA . ARG B 1 189 ? -60.122 48.969 -34.424 1.00 49.62 187 ARG B CA 1
ATOM 3584 C C . ARG B 1 189 ? -60.766 48.186 -35.577 1.00 45.30 187 ARG B C 1
ATOM 3585 O O . ARG B 1 189 ? -61.352 48.794 -36.462 1.00 45.60 187 ARG B O 1
ATOM 3593 N N . SER B 1 190 ? -60.794 46.872 -35.508 1.00 45.70 188 SER B N 1
ATOM 3594 C CA . SER B 1 190 ? -61.407 46.047 -36.564 1.00 48.37 188 SER B CA 1
ATOM 3595 C C . SER B 1 190 ? -62.882 46.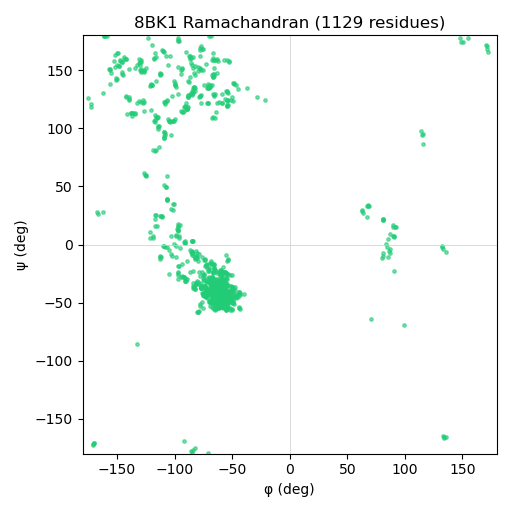422 -36.734 1.00 48.11 188 SER B C 1
ATOM 3596 O O . SER B 1 190 ? -63.382 46.276 -37.808 1.00 45.91 188 SER B O 1
ATOM 3599 N N . ALA B 1 191 ? -63.577 46.834 -35.687 1.00 52.44 189 ALA B N 1
ATOM 3600 C CA . ALA B 1 191 ? -65.028 47.113 -35.747 1.00 47.66 189 ALA B CA 1
ATOM 3601 C C . ALA B 1 191 ? -65.271 48.588 -36.089 1.00 45.42 189 ALA B C 1
ATOM 3602 O O . ALA B 1 191 ? -66.415 48.980 -36.147 1.00 50.93 189 ALA B O 1
ATOM 3604 N N . GLY B 1 192 ? -64.237 49.386 -36.310 1.00 46.29 190 GLY B N 1
ATOM 3605 C CA . GLY B 1 192 ? -64.392 50.804 -36.682 1.00 46.59 190 GLY B CA 1
ATOM 3606 C C . GLY B 1 192 ? -64.432 51.718 -35.478 1.00 51.57 190 GLY B C 1
ATOM 3607 O O . GLY B 1 192 ? -64.612 52.918 -35.664 1.00 66.62 190 GLY B O 1
ATOM 3608 N N . VAL B 1 193 ? -64.183 51.210 -34.285 1.00 51.48 191 VAL B N 1
ATOM 3609 C CA . VAL B 1 193 ? -64.152 52.067 -33.071 1.00 46.72 191 VAL B CA 1
ATOM 3610 C C . VAL B 1 193 ? -62.739 52.601 -32.914 1.00 47.46 191 VAL B C 1
ATOM 3611 O O . VAL B 1 193 ? -61.777 51.862 -32.968 1.00 46.67 191 VAL B O 1
ATOM 3615 N N . PRO B 1 194 ? -62.553 53.926 -32.776 1.00 50.98 192 PRO B N 1
ATOM 3616 C CA . PRO B 1 194 ? -61.225 54.474 -32.530 1.00 48.99 192 PRO B CA 1
ATOM 3617 C C . PRO B 1 194 ? -60.674 54.042 -31.160 1.00 52.95 192 PRO B C 1
ATOM 3618 O O . PRO B 1 194 ? -61.376 53.965 -30.173 1.00 53.58 192 PRO B O 1
ATOM 3622 N N . LEU B 1 195 ? -59.377 53.837 -31.132 1.00 48.24 193 LEU B N 1
ATOM 3623 C CA . LEU B 1 195 ? -58.625 53.410 -29.947 1.00 46.56 193 LEU B CA 1
ATOM 3624 C C . LEU B 1 195 ? -58.793 54.412 -28.802 1.00 49.42 193 LEU B C 1
ATOM 3625 O O . LEU B 1 195 ? -58.830 54.000 -27.645 1.00 55.09 193 LEU B O 1
ATOM 3630 N N . GLU B 1 196 ? -58.912 55.701 -29.098 1.00 62.02 194 GLU B N 1
ATOM 3631 C CA . GLU B 1 196 ? -59.071 56.751 -28.071 1.00 60.72 194 GLU B CA 1
ATOM 3632 C C . GLU B 1 196 ? -60.309 56.440 -27.199 1.00 54.27 194 GLU B C 1
ATOM 3633 O O . GLU B 1 196 ? -60.248 56.701 -25.994 1.00 49.64 194 GLU B O 1
ATOM 3639 N N . LYS B 1 197 ? -61.369 55.843 -27.759 1.00 50.67 195 LYS B N 1
ATOM 3640 C CA . LYS B 1 197 ? -62.637 55.545 -27.039 1.00 55.82 195 LYS B CA 1
ATOM 3641 C C . LYS B 1 197 ? -62.415 54.384 -26.064 1.00 54.84 195 LYS B C 1
ATOM 3642 O O . LYS B 1 197 ? -63.075 54.389 -25.015 1.00 55.31 195 LYS B O 1
ATOM 3648 N N . PHE B 1 198 ? -61.529 53.435 -26.386 1.00 51.81 196 PHE B N 1
ATOM 3649 C CA . PHE B 1 198 ? -61.297 52.181 -25.629 1.00 45.84 196 PHE B CA 1
ATOM 3650 C C . PHE B 1 198 ? -60.192 52.367 -24.575 1.00 48.32 196 PHE B C 1
ATOM 3651 O O . PHE B 1 198 ? -60.261 51.724 -23.527 1.00 47.79 196 PHE B O 1
ATOM 3659 N N . TRP B 1 199 ? -59.208 53.228 -24.824 1.00 43.28 197 TRP B N 1
ATOM 3660 C CA . TRP B 1 199 ? -58.016 53.389 -23.952 1.00 43.29 197 TRP B CA 1
ATOM 3661 C C . TRP B 1 199 ? -58.392 53.570 -22.475 1.00 47.92 197 TRP B C 1
ATOM 3662 O O . TRP B 1 199 ? -57.801 52.942 -21.599 1.00 43.68 197 TRP B O 1
ATOM 3673 N N . PRO B 1 200 ? -59.341 54.465 -22.118 1.00 49.21 198 PRO B N 1
ATOM 3674 C CA . PRO B 1 200 ? -59.657 54.696 -20.709 1.00 45.33 198 PRO B CA 1
ATOM 3675 C C . PRO B 1 200 ? -60.079 53.391 -20.011 1.00 42.54 198 PRO B C 1
ATOM 3676 O O . PRO B 1 200 ? -59.710 53.179 -18.873 1.00 50.52 198 PRO B O 1
ATOM 3680 N N . TYR B 1 201 ? -60.811 52.532 -20.707 1.00 41.11 199 TYR B N 1
ATOM 3681 C CA . TYR B 1 201 ? -61.243 51.206 -20.196 1.00 45.38 199 TYR B CA 1
ATOM 3682 C C . TYR B 1 201 ? -60.014 50.278 -20.043 1.00 44.60 199 TYR B C 1
ATOM 3683 O O . TYR B 1 201 ? -59.819 49.609 -19.008 1.00 41.94 199 TYR B O 1
ATOM 3692 N N . ALA B 1 202 ? -59.154 50.212 -21.039 1.00 41.16 200 ALA B N 1
ATOM 3693 C CA . ALA B 1 202 ? -57.969 49.335 -20.985 1.00 40.05 200 ALA B CA 1
ATOM 3694 C C . ALA B 1 202 ? -57.107 49.777 -19.802 1.00 42.16 200 ALA B C 1
ATOM 3695 O O . ALA B 1 202 ? -56.625 48.924 -19.035 1.00 42.82 200 ALA B O 1
ATOM 3697 N N . LYS B 1 203 ? -56.907 51.085 -19.672 1.00 46.30 201 LYS B N 1
ATOM 3698 C CA . LYS B 1 203 ? -56.091 51.677 -18.583 1.00 49.67 201 LYS B CA 1
ATOM 3699 C C . LYS B 1 203 ? -56.640 51.205 -17.227 1.00 42.32 201 LYS B C 1
ATOM 3700 O O . LYS B 1 203 ? -55.853 50.701 -16.409 1.00 49.97 201 LYS B O 1
ATOM 3706 N N . ASP B 1 204 ? -57.943 51.343 -17.029 1.00 37.86 202 ASP B N 1
ATOM 3707 C CA . ASP B 1 204 ? -58.664 51.026 -15.769 1.00 41.41 202 ASP B CA 1
ATOM 3708 C C . ASP B 1 204 ? -58.482 49.539 -15.429 1.00 40.34 202 ASP B C 1
ATOM 3709 O O . ASP B 1 204 ? -58.218 49.214 -14.261 1.00 40.24 202 ASP B O 1
ATOM 3714 N N . ASN B 1 205 ? -58.619 48.703 -16.452 1.00 38.35 203 ASN B N 1
ATOM 3715 C CA . ASN B 1 205 ? -58.446 47.234 -16.434 1.00 40.89 203 ASN B CA 1
ATOM 3716 C C . ASN B 1 205 ? -57.059 46.881 -15.881 1.00 45.27 203 ASN B C 1
ATOM 3717 O O . ASN B 1 205 ? -56.976 46.157 -14.878 1.00 45.34 203 ASN B O 1
ATOM 3722 N N . PHE B 1 206 ? -55.989 47.405 -16.472 1.00 45.63 204 PHE B N 1
ATOM 3723 C CA . PHE B 1 206 ? -54.607 47.144 -15.988 1.00 40.49 204 PHE B CA 1
ATOM 3724 C C . PHE B 1 206 ? -54.427 47.717 -14.583 1.00 43.24 204 PHE B C 1
ATOM 3725 O O . PHE B 1 206 ? -53.698 47.114 -13.787 1.00 46.68 204 PHE B O 1
ATOM 3733 N N . GLU B 1 207 ? -55.026 48.862 -14.275 1.00 44.46 205 GLU B N 1
ATOM 3734 C CA . GLU B 1 207 ? -54.801 49.531 -12.966 1.00 48.93 205 GLU B CA 1
ATOM 3735 C C . GLU B 1 207 ? -55.466 48.710 -11.857 1.00 45.72 205 GLU B C 1
ATOM 3736 O O . GLU B 1 207 ? -54.909 48.677 -10.767 1.00 49.47 205 GLU B O 1
ATOM 3742 N N . SER B 1 208 ? -56.541 47.999 -12.176 1.00 48.00 206 SER B N 1
ATOM 3743 C CA . SER B 1 208 ? -57.363 47.135 -11.285 1.00 46.88 206 SER B CA 1
ATOM 3744 C C . SER B 1 208 ? -56.706 45.752 -11.061 1.00 50.78 206 SER B C 1
ATOM 3745 O O . SER B 1 208 ? -57.169 45.030 -10.150 1.00 40.55 206 SER B O 1
ATOM 3748 N N . MET B 1 209 ? -55.698 45.358 -11.854 1.00 48.18 207 MET B N 1
ATOM 3749 C CA . MET B 1 209 ? -55.213 43.952 -11.904 1.00 46.52 207 MET B CA 1
ATOM 3750 C C . MET B 1 209 ? -54.641 43.509 -10.557 1.00 46.12 207 MET B C 1
ATOM 3751 O O . MET B 1 209 ? -54.938 42.380 -10.152 1.00 49.87 207 MET B O 1
ATOM 3756 N N . GLY B 1 210 ? -53.792 44.333 -9.945 1.00 47.20 208 GLY B N 1
ATOM 3757 C CA . GLY B 1 210 ? -53.176 44.066 -8.635 1.00 53.68 208 GLY B CA 1
ATOM 3758 C C . GLY B 1 210 ? -54.224 43.657 -7.613 1.00 51.11 208 GLY B C 1
ATOM 3759 O O . GLY B 1 210 ? -53.955 42.772 -6.824 1.00 60.18 208 GLY B O 1
ATOM 3760 N N . PHE B 1 211 ? -55.401 44.270 -7.648 1.00 55.86 209 PHE B N 1
ATOM 3761 C CA . PHE B 1 211 ? -56.531 43.993 -6.731 1.00 52.99 209 PHE B CA 1
ATOM 3762 C C . PHE B 1 211 ? -57.039 42.572 -7.002 1.00 49.14 209 PHE B C 1
ATOM 3763 O O . PHE B 1 211 ? -57.136 41.839 -6.029 1.00 69.04 209 PHE B O 1
ATOM 3771 N N . TYR B 1 212 ? -57.330 42.164 -8.247 1.00 48.10 210 TYR B N 1
ATOM 3772 C CA . TYR B 1 212 ? -57.907 40.823 -8.557 1.00 50.90 210 TYR B CA 1
ATOM 3773 C C . TYR B 1 212 ? -56.865 39.733 -8.329 1.00 49.78 210 TYR B C 1
ATOM 3774 O O . TYR B 1 212 ? -57.262 38.614 -8.158 1.00 61.26 210 TYR B O 1
ATOM 3783 N N . LEU B 1 213 ? -55.572 40.046 -8.356 1.00 49.78 211 LEU B N 1
ATOM 3784 C CA . LEU B 1 213 ? -54.505 39.019 -8.284 1.00 43.39 211 LEU B CA 1
ATOM 3785 C C . LEU B 1 213 ? -54.064 38.771 -6.838 1.00 46.95 211 LEU B C 1
ATOM 3786 O O . LEU B 1 213 ? -53.592 37.659 -6.591 1.00 50.52 211 LEU B O 1
ATOM 3791 N N . GLU B 1 214 ? -54.159 39.746 -5.916 1.00 50.41 212 GLU B N 1
ATOM 3792 C CA . GLU B 1 214 ? -53.561 39.575 -4.556 1.00 56.18 212 GLU B CA 1
ATOM 3793 C C . GLU B 1 214 ? -54.133 38.314 -3.892 1.00 52.47 212 GLU B C 1
ATOM 3794 O O . GLU B 1 214 ? -53.356 37.455 -3.482 1.00 39.96 212 GLU B O 1
ATOM 3800 N N . PRO B 1 215 ? -55.477 38.119 -3.834 1.00 44.12 213 PRO B N 1
ATOM 3801 C CA . PRO B 1 215 ? -56.055 36.908 -3.240 1.00 44.78 213 PRO B CA 1
ATOM 3802 C C . PRO B 1 215 ? -55.623 35.590 -3.903 1.00 46.82 213 PRO B C 1
ATOM 3803 O O . PRO B 1 215 ? -55.515 34.597 -3.231 1.00 60.83 213 PRO B O 1
ATOM 3807 N N . ALA B 1 216 ? -55.330 35.617 -5.194 1.00 49.38 214 ALA B N 1
ATOM 3808 C CA . ALA B 1 216 ? -54.971 34.420 -5.992 1.00 46.06 214 ALA B CA 1
ATOM 3809 C C . ALA B 1 216 ? -53.639 33.851 -5.521 1.00 39.95 214 ALA B C 1
ATOM 3810 O O . ALA B 1 216 ? -53.370 32.653 -5.799 1.00 45.17 214 ALA B O 1
ATOM 3812 N N . VAL B 1 217 ? -52.789 34.661 -4.904 1.00 39.66 215 VAL B N 1
ATOM 3813 C CA . VAL B 1 217 ? -51.440 34.176 -4.478 1.00 44.49 215 VAL B CA 1
ATOM 3814 C C . VAL B 1 217 ? -51.610 33.015 -3.482 1.00 48.60 215 VAL B C 1
ATOM 3815 O O . VAL B 1 217 ? -50.974 31.982 -3.659 1.00 42.11 215 VAL B O 1
ATOM 3819 N N . GLU B 1 218 ? -52.468 33.197 -2.488 1.00 47.02 216 GLU B N 1
ATOM 3820 C CA . GLU B 1 218 ? -52.744 32.176 -1.447 1.00 52.94 216 GLU B CA 1
ATOM 3821 C C . GLU B 1 218 ? -53.297 30.924 -2.126 1.00 48.20 216 GLU B C 1
ATOM 3822 O O . GLU B 1 218 ? -52.816 29.826 -1.858 1.00 48.76 216 GLU B O 1
ATOM 3828 N N . GLN B 1 219 ? -54.281 31.091 -2.999 1.00 45.74 217 GLN B N 1
ATOM 3829 C CA . GLN B 1 219 ? -54.892 29.970 -3.750 1.00 44.09 217 GLN B CA 1
ATOM 3830 C C . GLN B 1 219 ? -53.810 29.176 -4.489 1.00 45.57 217 GLN B C 1
ATOM 3831 O O . GLN B 1 219 ? -53.838 27.943 -4.451 1.00 43.43 217 GLN B O 1
ATOM 3837 N N . ILE B 1 220 ? -52.863 29.854 -5.131 1.00 49.49 218 ILE B N 1
ATOM 3838 C CA . ILE B 1 220 ? -51.798 29.153 -5.902 1.00 47.35 218 ILE B CA 1
ATOM 3839 C C . ILE B 1 220 ? -50.820 28.502 -4.919 1.00 38.31 218 ILE B C 1
ATOM 3840 O O . ILE B 1 220 ? -50.388 27.391 -5.186 1.00 43.25 218 ILE B O 1
ATOM 3845 N N . GLU B 1 221 ? -50.459 29.182 -3.840 1.00 43.48 219 GLU B N 1
ATOM 3846 C CA . GLU B 1 221 ? -49.544 28.635 -2.787 1.00 59.17 219 GLU B CA 1
ATOM 3847 C C . GLU B 1 221 ? -50.105 27.289 -2.293 1.00 55.74 219 GLU B C 1
ATOM 3848 O O . GLU B 1 221 ? -49.333 26.329 -2.252 1.00 59.46 219 GLU B O 1
ATOM 3854 N N . LYS B 1 222 ? -51.416 27.202 -2.072 1.00 50.12 220 LYS B N 1
ATOM 3855 C CA . LYS B 1 222 ? -52.091 26.101 -1.352 1.00 46.78 220 LYS B CA 1
ATOM 3856 C C . LYS B 1 222 ? -52.789 25.094 -2.278 1.00 50.79 220 LYS B C 1
ATOM 3857 O O . LYS B 1 222 ? -53.231 24.055 -1.715 1.00 57.05 220 LYS B O 1
ATOM 3863 N N . GLY B 1 223 ? -52.934 25.336 -3.598 1.00 44.07 221 GLY B N 1
ATOM 3864 C CA . GLY B 1 223 ? -53.741 24.423 -4.442 1.00 44.64 221 GLY B CA 1
ATOM 3865 C C . GLY B 1 223 ? -55.231 24.478 -4.092 1.00 46.66 221 GLY B C 1
ATOM 3866 O O . GLY B 1 223 ? -55.934 23.485 -4.284 1.00 51.71 221 GLY B O 1
ATOM 3867 N N . ASP B 1 224 ? -55.706 25.647 -3.686 1.00 46.75 222 ASP B N 1
ATOM 3868 C CA . ASP B 1 224 ? -57.060 25.901 -3.148 1.00 51.78 222 ASP B CA 1
ATOM 3869 C C . ASP B 1 224 ? -57.813 26.791 -4.145 1.00 52.42 222 ASP B C 1
ATOM 3870 O O . ASP B 1 224 ? -57.608 28.015 -4.139 1.00 49.16 222 ASP B O 1
ATOM 3875 N N . HIS B 1 225 ? -58.697 26.204 -4.942 1.00 41.56 223 HIS B N 1
ATOM 3876 C CA . HIS B 1 225 ? -59.232 26.832 -6.167 1.00 38.43 223 HIS B CA 1
ATOM 3877 C C . HIS B 1 225 ? -60.748 26.858 -6.134 1.00 34.12 223 HIS B C 1
ATOM 3878 O O . HIS B 1 225 ? -61.388 26.286 -7.005 1.00 39.64 223 HIS B O 1
ATOM 3885 N N . PRO B 1 226 ? -61.362 27.519 -5.141 1.00 38.41 224 PRO B N 1
ATOM 3886 C CA . PRO B 1 226 ? -62.825 27.544 -5.028 1.00 40.64 224 PRO B CA 1
ATOM 3887 C C . PRO B 1 226 ? -63.499 28.281 -6.188 1.00 43.84 224 PRO B C 1
ATOM 3888 O O . PRO B 1 226 ? -63.147 29.419 -6.390 1.00 41.54 224 PRO B O 1
ATOM 3892 N N . GLY B 1 227 ? -64.476 27.665 -6.858 1.00 41.94 225 GLY B N 1
ATOM 3893 C CA . GLY B 1 227 ? -65.123 28.255 -8.048 1.00 46.71 225 GLY B CA 1
ATOM 3894 C C . GLY B 1 227 ? -66.454 28.952 -7.803 1.00 44.85 225 GLY B C 1
ATOM 3895 O O . GLY B 1 227 ? -67.099 29.341 -8.805 1.00 44.38 225 GLY B O 1
ATOM 3896 N N . ASP B 1 228 ? -66.851 29.130 -6.548 1.00 48.78 226 ASP B N 1
ATOM 3897 C CA . ASP B 1 228 ? -68.189 29.670 -6.190 1.00 52.38 226 ASP B CA 1
ATOM 3898 C C . ASP B 1 228 ? -68.511 31.023 -6.827 1.00 48.18 226 ASP B C 1
ATOM 3899 O O . ASP B 1 228 ? -69.696 31.286 -7.032 1.00 53.13 226 ASP B O 1
ATOM 3904 N N . GLU B 1 229 ? -67.514 31.856 -7.105 1.00 51.20 227 GLU B N 1
ATOM 3905 C CA . GLU B 1 229 ? -67.795 33.223 -7.608 1.00 46.37 227 GLU B CA 1
ATOM 3906 C C . GLU B 1 229 ? -67.512 33.308 -9.109 1.00 43.37 227 GLU B C 1
ATOM 3907 O O . GLU B 1 229 ? -68.119 34.154 -9.757 1.00 41.28 227 GLU B O 1
ATOM 3913 N N . ALA B 1 230 ? -66.640 32.451 -9.629 1.00 38.09 228 ALA B N 1
ATOM 3914 C CA . ALA B 1 230 ? -66.297 32.432 -11.066 1.00 37.53 228 ALA B CA 1
ATOM 3915 C C . ALA B 1 230 ? -65.644 31.092 -11.390 1.00 38.89 228 ALA B C 1
ATOM 3916 O O . ALA B 1 230 ? -64.660 30.762 -10.731 1.00 55.29 228 ALA B O 1
ATOM 3918 N N . ASP B 1 231 ? -66.020 30.382 -12.368 1.00 44.58 229 ASP B N 1
ATOM 3919 C CA . ASP B 1 231 ? -65.382 29.055 -12.556 1.00 47.62 229 ASP B CA 1
ATOM 3920 C C . ASP B 1 231 ? -64.727 28.906 -13.931 1.00 44.88 229 ASP B C 1
ATOM 3921 O O . ASP B 1 231 ? -65.050 29.696 -14.811 1.00 38.48 229 ASP B O 1
ATOM 3926 N N . VAL B 1 232 ? -64.117 27.856 -14.220 1.00 39.04 230 VAL B N 1
ATOM 3927 C CA . VAL B 1 232 ? -63.355 27.624 -15.481 1.00 35.64 230 VAL B CA 1
ATOM 3928 C C . VAL B 1 232 ? -64.325 27.321 -16.624 1.00 37.36 230 VAL B C 1
ATOM 3929 O O . VAL B 1 232 ? -63.999 27.624 -17.761 1.00 40.62 230 VAL B O 1
ATOM 3933 N N . ILE B 1 233 ? -65.494 26.768 -16.320 1.00 42.85 231 ILE B N 1
ATOM 3934 C CA . ILE B 1 233 ? -66.512 26.508 -17.376 1.00 43.71 231 ILE B CA 1
ATOM 3935 C C . ILE B 1 233 ? -66.990 27.853 -17.923 1.00 44.99 231 ILE B C 1
ATOM 3936 O O . ILE B 1 233 ? -67.064 28.002 -19.140 1.00 39.89 231 ILE B O 1
ATOM 3941 N N . MET B 1 234 ? -67.238 28.819 -17.047 1.00 44.96 232 MET B N 1
ATOM 3942 C CA . MET B 1 234 ? -67.763 30.131 -17.483 1.00 41.48 232 MET B CA 1
ATOM 3943 C C . MET B 1 234 ? -66.637 30.929 -18.157 1.00 43.82 232 MET B C 1
ATOM 3944 O O . MET B 1 234 ? -66.857 31.547 -19.236 1.00 44.24 232 MET B O 1
ATOM 3949 N N . MET B 1 235 ? -65.456 30.923 -17.549 1.00 42.38 233 MET B N 1
ATOM 3950 C CA . MET B 1 235 ? -64.316 31.719 -18.051 1.00 40.59 233 MET B CA 1
ATOM 3951 C C . MET B 1 235 ? -63.763 31.056 -19.320 1.00 39.95 233 MET B C 1
ATOM 3952 O O . MET B 1 235 ? -63.444 31.774 -20.271 1.00 42.62 233 MET B O 1
ATOM 3957 N N . GLY B 1 236 ? -63.765 29.736 -19.386 1.00 42.56 234 GLY B N 1
ATOM 3958 C CA . GLY B 1 236 ? -63.339 29.001 -20.586 1.00 41.26 234 GLY B CA 1
ATOM 3959 C C . GLY B 1 236 ? -64.243 29.297 -21.763 1.00 40.71 234 GLY B C 1
ATOM 3960 O O . GLY B 1 236 ? -63.739 29.356 -22.909 1.00 40.68 234 GLY B O 1
ATOM 3961 N N . ALA B 1 237 ? -65.539 29.447 -21.506 1.00 34.42 235 ALA B N 1
ATOM 3962 C CA . ALA B 1 237 ? -66.546 29.748 -22.542 1.00 35.40 235 ALA B CA 1
ATOM 3963 C C . ALA B 1 237 ? -66.195 31.115 -23.146 1.00 39.58 235 ALA B C 1
ATOM 3964 O O . ALA B 1 237 ? -66.165 31.241 -24.385 1.00 43.23 235 ALA B O 1
ATOM 3966 N N . SER B 1 238 ? -65.966 32.097 -22.271 1.00 38.88 236 SER B N 1
ATOM 3967 C CA . SER B 1 238 ? -65.544 33.479 -22.586 1.00 37.19 236 SER B CA 1
ATOM 3968 C C . SER B 1 238 ? -64.302 33.433 -23.470 1.00 37.52 236 SER B C 1
ATOM 3969 O O . SER B 1 238 ? -64.222 34.163 -24.470 1.00 32.76 236 SER B O 1
ATOM 3972 N N . ALA B 1 239 ? -63.307 32.643 -23.070 1.00 37.47 237 ALA B N 1
ATOM 3973 C CA . ALA B 1 239 ? -62.049 32.541 -23.821 1.00 41.49 237 ALA B CA 1
ATOM 3974 C C . ALA B 1 239 ? -62.351 32.049 -25.250 1.00 42.43 237 ALA B C 1
ATOM 3975 O O . ALA B 1 239 ? -61.671 32.506 -26.181 1.00 39.35 237 ALA B O 1
ATOM 3977 N N . GLY B 1 240 ? -63.356 31.181 -25.418 1.00 37.21 238 GLY B N 1
ATOM 3978 C CA . GLY B 1 240 ? -63.742 30.669 -26.743 1.00 39.11 238 GLY B CA 1
ATOM 3979 C C . GLY B 1 240 ? -64.467 31.742 -27.542 1.00 39.10 238 GLY B C 1
ATOM 3980 O O . GLY B 1 240 ? -64.295 31.812 -28.776 1.00 43.19 238 GLY B O 1
ATOM 3981 N N . HIS B 1 241 ? -65.310 32.512 -26.864 1.00 34.94 239 HIS B N 1
ATOM 3982 C CA . HIS B 1 241 ? -65.960 33.714 -27.430 1.00 37.97 239 HIS B CA 1
ATOM 3983 C C . HIS B 1 241 ? -64.863 34.627 -28.007 1.00 40.54 239 HIS B C 1
ATOM 3984 O O . HIS B 1 241 ? -64.972 35.004 -29.192 1.00 37.14 239 HIS B O 1
ATOM 3991 N N . LEU B 1 242 ? -63.800 34.885 -27.238 1.00 37.34 240 LEU B N 1
ATOM 3992 C CA . LEU B 1 242 ? -62.710 35.772 -27.695 1.00 40.72 240 LEU B CA 1
ATOM 3993 C C . LEU B 1 242 ? -62.080 35.175 -28.952 1.00 39.16 240 LEU B C 1
ATOM 3994 O O . LEU B 1 242 ? -61.866 35.911 -29.927 1.00 47.14 240 LEU B O 1
ATOM 3999 N N . VAL B 1 243 ? -61.862 33.867 -28.961 1.00 37.85 241 VAL B N 1
ATOM 4000 C CA . VAL B 1 243 ? -61.214 33.205 -30.121 1.00 42.38 241 VAL B CA 1
ATOM 4001 C C . VAL B 1 243 ? -62.130 33.397 -31.340 1.00 41.84 241 VAL B C 1
ATOM 4002 O O . VAL B 1 243 ? -61.612 33.863 -32.379 1.00 40.51 241 VAL B O 1
ATOM 4006 N N . GLN B 1 244 ? -63.428 33.088 -31.216 1.00 37.28 242 GLN B N 1
ATOM 4007 C CA . GLN B 1 244 ? -64.372 33.183 -32.354 1.00 41.76 242 GLN B CA 1
ATOM 4008 C C . GLN B 1 244 ? -64.440 34.656 -32.804 1.00 42.96 242 GLN B C 1
ATOM 4009 O O . GLN B 1 244 ? -64.358 34.924 -34.016 1.00 45.65 242 GLN B O 1
ATOM 4015 N N . ALA B 1 245 ? -64.518 35.598 -31.867 1.00 42.69 243 ALA B N 1
ATOM 4016 C CA . ALA B 1 245 ? -64.645 37.041 -32.179 1.00 41.38 243 ALA B CA 1
ATOM 4017 C C . ALA B 1 245 ? -63.425 37.488 -32.979 1.00 45.01 243 ALA B C 1
ATOM 4018 O O . ALA B 1 245 ? -63.584 38.339 -33.879 1.00 51.47 243 ALA B O 1
ATOM 4020 N N . SER B 1 246 ? -62.254 36.955 -32.626 1.00 43.12 244 SER B N 1
ATOM 4021 C CA . SER B 1 246 ? -60.957 37.268 -33.264 1.00 42.45 244 SER B CA 1
ATOM 4022 C C . SER B 1 246 ? -60.979 36.740 -34.706 1.00 43.04 244 SER B C 1
ATOM 4023 O O . SER B 1 246 ? -60.555 37.500 -35.617 1.00 41.30 244 SER B O 1
ATOM 4026 N N . ARG B 1 247 ? -61.444 35.501 -34.922 1.00 43.19 245 ARG B N 1
ATOM 4027 C CA . ARG B 1 247 ? -61.576 34.944 -36.300 1.00 46.01 245 ARG B CA 1
ATOM 4028 C C . ARG B 1 247 ? -62.531 35.847 -37.093 1.00 42.13 245 ARG B C 1
ATOM 4029 O O . ARG B 1 247 ? -62.144 36.310 -38.153 1.00 42.72 245 ARG B O 1
ATOM 4037 N N . ASP B 1 248 ? -63.730 36.102 -36.564 1.00 42.81 246 ASP B N 1
ATOM 4038 C CA . ASP B 1 248 ? -64.767 37.003 -37.146 1.00 41.58 246 ASP B CA 1
ATOM 4039 C C . ASP B 1 248 ? -64.123 38.336 -37.570 1.00 42.75 246 ASP B C 1
ATOM 4040 O O . ASP B 1 248 ? -64.410 38.774 -38.652 1.00 46.54 246 ASP B O 1
ATOM 4045 N N . ALA B 1 249 ? -63.240 38.921 -36.767 1.00 40.98 247 ALA B N 1
ATOM 4046 C CA . ALA B 1 249 ? -62.650 40.261 -36.998 1.00 41.78 247 ALA B CA 1
ATOM 4047 C C . ALA B 1 249 ? -61.427 40.183 -37.937 1.00 43.77 247 ALA B C 1
ATOM 4048 O O . ALA B 1 249 ? -60.898 41.257 -38.285 1.00 40.60 247 ALA B O 1
ATOM 4050 N N . GLY B 1 250 ? -60.948 38.978 -38.268 1.00 40.09 248 GLY B N 1
ATOM 4051 C CA . GLY B 1 250 ? -59.674 38.770 -38.984 1.00 41.75 248 GLY B CA 1
ATOM 4052 C C . GLY B 1 250 ? -58.423 39.249 -38.251 1.00 44.28 248 GLY B C 1
ATOM 4053 O O . GLY B 1 250 ? -57.432 39.502 -38.910 1.00 46.36 248 GLY B O 1
ATOM 4054 N N . ILE B 1 251 ? -58.391 39.257 -36.923 1.00 47.31 249 ILE B N 1
ATOM 4055 C CA . ILE B 1 251 ? -57.139 39.596 -36.166 1.00 39.42 249 ILE B CA 1
ATOM 4056 C C . ILE B 1 251 ? -56.398 38.328 -35.748 1.00 38.56 249 ILE B C 1
ATOM 4057 O O . ILE B 1 251 ? -56.925 37.212 -35.994 1.00 38.53 249 ILE B O 1
ATOM 4062 N N . ASP B 1 252 ? -55.216 38.485 -35.139 1.00 41.62 250 ASP B N 1
ATOM 4063 C CA . ASP B 1 252 ? -54.436 37.344 -34.590 1.00 39.83 250 ASP B CA 1
ATOM 4064 C C . ASP B 1 252 ? -55.324 36.413 -33.766 1.00 37.75 250 ASP B C 1
ATOM 4065 O O . ASP B 1 252 ? -56.100 36.914 -32.926 1.00 41.09 250 ASP B O 1
ATOM 4070 N N . VAL B 1 253 ? -55.139 35.113 -33.940 1.00 37.91 251 VAL B N 1
ATOM 4071 C CA . VAL B 1 253 ? -55.798 34.073 -33.106 1.00 40.76 251 VAL B CA 1
ATOM 4072 C C . VAL B 1 253 ? -54.778 33.315 -32.235 1.00 41.34 251 VAL B C 1
ATOM 4073 O O . VAL B 1 253 ? -55.234 32.551 -31.339 1.00 45.65 251 VAL B O 1
ATOM 4077 N N . ALA B 1 254 ? -53.472 33.481 -32.432 1.00 33.86 252 ALA B N 1
ATOM 4078 C CA . ALA B 1 254 ? -52.495 32.691 -31.652 1.00 39.16 252 ALA B CA 1
ATOM 4079 C C . ALA B 1 254 ? -52.659 32.975 -30.139 1.00 40.43 252 ALA B C 1
ATOM 4080 O O . ALA B 1 254 ? -52.787 31.996 -29.347 1.00 34.75 252 ALA B O 1
ATOM 4082 N N . LEU B 1 255 ? -52.698 34.253 -29.747 1.00 36.19 253 LEU B N 1
ATOM 4083 C CA . LEU B 1 255 ? -52.763 34.648 -28.319 1.00 39.71 253 LEU B CA 1
ATOM 4084 C C . LEU B 1 255 ? -54.055 34.106 -27.708 1.00 42.03 253 LEU B C 1
ATOM 4085 O O . LEU B 1 255 ? -54.033 33.414 -26.703 1.00 41.15 253 LEU B O 1
ATOM 4090 N N . PRO B 1 256 ? -55.248 34.381 -28.262 1.00 41.80 254 PRO B N 1
ATOM 4091 C CA . PRO B 1 256 ? -56.453 33.911 -27.618 1.00 38.89 254 PRO B CA 1
ATOM 4092 C C . PRO B 1 256 ? -56.550 32.388 -27.640 1.00 36.98 254 PRO B C 1
ATOM 4093 O O . PRO B 1 256 ? -57.095 31.844 -26.705 1.00 40.82 254 PRO B O 1
ATOM 4097 N N . GLU B 1 257 ? -56.001 31.716 -28.652 1.00 40.28 255 GLU B N 1
ATOM 4098 C CA . GLU B 1 257 ? -56.010 30.218 -28.687 1.00 38.46 255 GLU B CA 1
ATOM 4099 C C . GLU B 1 257 ? -55.150 29.700 -27.524 1.00 40.44 255 GLU B C 1
ATOM 4100 O O . GLU B 1 257 ? -55.555 28.714 -26.883 1.00 46.18 255 GLU B O 1
ATOM 4106 N N . ALA B 1 258 ? -54.029 30.361 -27.225 1.00 35.15 256 ALA B N 1
ATOM 4107 C CA . ALA B 1 258 ? -53.120 29.928 -26.156 1.00 36.91 256 ALA B CA 1
ATOM 4108 C C . ALA B 1 258 ? -53.863 30.007 -24.827 1.00 38.75 256 ALA B C 1
ATOM 4109 O O . ALA B 1 258 ? -53.821 29.036 -24.039 1.00 40.28 256 ALA B O 1
ATOM 4111 N N . VAL B 1 259 ? -54.553 31.112 -24.599 1.00 39.60 257 VAL B N 1
ATOM 4112 C CA . VAL B 1 259 ? -55.316 31.336 -23.344 1.00 37.81 257 VAL B CA 1
ATOM 4113 C C . VAL B 1 259 ? -56.448 30.311 -23.257 1.00 38.84 257 VAL B C 1
ATOM 4114 O O . VAL B 1 259 ? -56.604 29.708 -22.183 1.00 38.90 257 VAL B O 1
ATOM 4118 N N . LYS B 1 260 ? -57.190 30.106 -24.339 1.00 36.40 258 LYS B N 1
ATOM 4119 C CA . LYS B 1 260 ? -58.291 29.104 -24.375 1.00 40.77 258 LYS B CA 1
ATOM 4120 C C . LYS B 1 260 ? -57.712 27.737 -24.000 1.00 41.71 258 LYS B C 1
ATOM 4121 O O . LYS B 1 260 ? -58.405 26.961 -23.303 1.00 38.86 258 LYS B O 1
ATOM 4127 N N . SER B 1 261 ? -56.489 27.426 -24.438 1.00 39.47 259 SER B N 1
ATOM 4128 C CA . SER B 1 261 ? -55.901 26.078 -24.232 1.00 37.33 259 SER B CA 1
ATOM 4129 C C . SER B 1 261 ? -55.656 25.852 -22.729 1.00 38.49 259 SER B C 1
ATOM 4130 O O . SER B 1 261 ? -55.714 24.702 -22.279 1.00 40.89 259 SER B O 1
ATOM 4133 N N . HIS B 1 262 ? -55.394 26.903 -21.961 1.00 35.81 260 HIS B N 1
ATOM 4134 C CA . HIS B 1 262 ? -55.314 26.812 -20.491 1.00 33.30 260 HIS B CA 1
ATOM 4135 C C . HIS B 1 262 ? -56.679 26.341 -19.982 1.00 35.72 260 HIS B C 1
ATOM 4136 O O . HIS B 1 262 ? -56.708 25.350 -19.252 1.00 39.64 260 HIS B O 1
ATOM 4143 N N . TYR B 1 263 ? -57.783 26.985 -20.384 1.00 36.17 261 TYR B N 1
ATOM 4144 C CA . TYR B 1 263 ? -59.139 26.643 -19.882 1.00 34.96 261 TYR B CA 1
ATOM 4145 C C . TYR B 1 263 ? -59.501 25.225 -20.330 1.00 33.83 261 TYR B C 1
ATOM 4146 O O . TYR B 1 263 ? -60.068 24.484 -19.527 1.00 38.95 261 TYR B O 1
ATOM 4155 N N . ASP B 1 264 ? -59.111 24.815 -21.528 1.00 35.94 262 ASP B N 1
ATOM 4156 C CA . ASP B 1 264 ? -59.464 23.482 -22.090 1.00 36.51 262 ASP B CA 1
ATOM 4157 C C . ASP B 1 264 ? -58.754 22.392 -21.287 1.00 39.86 262 ASP B C 1
ATOM 4158 O O . ASP B 1 264 ? -59.418 21.420 -20.847 1.00 37.38 262 ASP B O 1
ATOM 4163 N N A ARG B 1 265 ? -57.442 22.544 -21.106 0.50 39.07 263 ARG B N 1
ATOM 4164 N N B ARG B 1 265 ? -57.443 22.547 -21.102 0.50 40.45 263 ARG B N 1
ATOM 4165 C CA A ARG B 1 265 ? -56.626 21.599 -20.309 0.50 38.42 263 ARG B CA 1
ATOM 4166 C CA B ARG B 1 265 ? -56.626 21.603 -20.305 0.50 40.67 263 ARG B CA 1
ATOM 4167 C C A ARG B 1 265 ? -57.192 21.538 -18.883 0.50 38.44 263 ARG B C 1
ATOM 4168 C C B ARG B 1 265 ? -57.189 21.538 -18.880 0.50 39.70 263 ARG B C 1
ATOM 4169 O O A ARG B 1 265 ? -57.313 20.427 -18.332 0.50 39.65 263 ARG B O 1
ATOM 4170 O O B ARG B 1 265 ? -57.310 20.426 -18.334 0.50 40.89 263 ARG B O 1
ATOM 4185 N N . ALA B 1 266 ? -57.591 22.665 -18.301 1.00 42.21 264 ALA B N 1
ATOM 4186 C CA . ALA B 1 266 ? -58.126 22.670 -16.916 1.00 43.15 264 ALA B CA 1
ATOM 4187 C C . ALA B 1 266 ? -59.443 21.879 -16.882 1.00 41.51 264 ALA B C 1
ATOM 4188 O O . ALA B 1 266 ? -59.647 21.058 -15.951 1.00 37.16 264 ALA B O 1
ATOM 4190 N N . ILE B 1 267 ? -60.305 22.088 -17.870 1.00 41.59 265 ILE B N 1
ATOM 4191 C CA . ILE B 1 267 ? -61.612 21.369 -17.938 1.00 50.84 265 ILE B CA 1
ATOM 4192 C C . ILE B 1 267 ? -61.339 19.863 -18.045 1.00 43.82 265 ILE B C 1
ATOM 4193 O O . ILE B 1 267 ? -61.984 19.111 -17.337 1.00 42.92 265 ILE B O 1
ATOM 4198 N N . ALA B 1 268 ? -60.386 19.471 -18.877 1.00 45.44 266 ALA B N 1
ATOM 4199 C CA . ALA B 1 268 ? -59.964 18.059 -19.089 1.00 45.60 266 ALA B CA 1
ATOM 4200 C C . ALA B 1 268 ? -59.454 17.443 -17.776 1.00 44.33 266 ALA B C 1
ATOM 4201 O O . ALA B 1 268 ? -59.673 16.253 -17.607 1.00 50.25 266 ALA B O 1
ATOM 4203 N N . ALA B 1 269 ? -58.824 18.217 -16.889 1.00 40.14 267 ALA B N 1
ATOM 4204 C CA . ALA B 1 269 ? -58.313 17.747 -15.579 1.00 38.50 267 ALA B CA 1
ATOM 4205 C C . ALA B 1 269 ? -59.415 17.783 -14.515 1.00 41.99 267 ALA B C 1
ATOM 4206 O O . ALA B 1 269 ? -59.106 17.587 -13.307 1.00 46.67 267 ALA B O 1
ATOM 4208 N N . GLY B 1 270 ? -60.636 18.147 -14.919 1.00 41.50 268 GLY B N 1
ATOM 4209 C CA . GLY B 1 270 ? -61.817 18.121 -14.041 1.00 40.99 268 GLY B CA 1
ATOM 4210 C C . GLY B 1 270 ? -62.051 19.406 -13.277 1.00 39.44 268 GLY B C 1
ATOM 4211 O O . GLY B 1 270 ? -62.879 19.386 -12.338 1.00 36.84 268 GLY B O 1
ATOM 4212 N N . HIS B 1 271 ? -61.410 20.511 -13.664 1.00 40.72 269 HIS B N 1
ATOM 4213 C CA . HIS B 1 271 ? -61.427 21.752 -12.845 1.00 40.82 269 HIS B CA 1
ATOM 4214 C C . HIS B 1 271 ? -62.499 22.738 -13.342 1.00 41.72 269 HIS B C 1
ATOM 4215 O O . HIS B 1 271 ? -62.497 23.890 -12.885 1.00 36.72 269 HIS B O 1
ATOM 4222 N N . GLY B 1 272 ? -63.461 22.263 -14.129 1.00 42.41 270 GLY B N 1
ATOM 4223 C CA . GLY B 1 272 ? -64.606 23.049 -14.602 1.00 42.48 270 GLY B CA 1
ATOM 4224 C C . GLY B 1 272 ? -65.227 23.920 -13.534 1.00 40.70 270 GLY B C 1
ATOM 4225 O O . GLY B 1 272 ? -65.568 25.059 -13.848 1.00 41.93 270 GLY B O 1
ATOM 4226 N N . ARG B 1 273 ? -65.372 23.417 -12.313 1.00 39.90 271 ARG B N 1
ATOM 4227 C CA . ARG B 1 273 ? -66.135 24.137 -11.254 1.00 39.73 271 ARG B CA 1
ATOM 4228 C C . ARG B 1 273 ? -65.141 24.773 -10.286 1.00 37.27 271 ARG B C 1
ATOM 4229 O O . ARG B 1 273 ? -65.546 25.284 -9.266 1.00 37.41 271 ARG B O 1
ATOM 4237 N N . SER B 1 274 ? -63.843 24.733 -10.578 1.00 37.75 272 SER B N 1
ATOM 4238 C CA . SER B 1 274 ? -62.786 25.416 -9.785 1.00 37.51 272 SER B CA 1
ATOM 4239 C C . SER B 1 274 ? -62.626 26.866 -10.294 1.00 43.58 272 SER B C 1
ATOM 4240 O O . SER B 1 274 ? -63.077 27.205 -11.424 1.00 49.54 272 SER B O 1
ATOM 4243 N N . SER B 1 275 ? -62.050 27.711 -9.456 1.00 40.55 273 SER B N 1
ATOM 4244 C CA . SER B 1 275 ? -61.506 29.046 -9.770 1.00 46.76 273 SER B CA 1
ATOM 4245 C C . SER B 1 275 ? -60.517 28.968 -10.951 1.00 46.09 273 SER B C 1
ATOM 4246 O O . SER B 1 275 ? -59.912 27.904 -11.190 1.00 42.35 273 SER B O 1
ATOM 4249 N N . TRP B 1 276 ? -60.316 30.109 -11.609 1.00 42.09 274 TRP B N 1
ATOM 4250 C CA . TRP B 1 276 ? -59.324 30.278 -12.689 1.00 36.30 274 TRP B CA 1
ATOM 4251 C C . TRP B 1 276 ? -57.924 29.970 -12.153 1.00 37.09 274 TRP B C 1
ATOM 4252 O O . TRP B 1 276 ? -57.046 29.611 -12.969 1.00 35.08 274 TRP B O 1
ATOM 4263 N N . THR B 1 277 ? -57.689 30.081 -10.843 1.00 37.05 275 THR B N 1
ATOM 4264 C CA . THR B 1 277 ? -56.354 29.753 -10.261 1.00 38.11 275 THR B CA 1
ATOM 4265 C C . THR B 1 277 ? -56.000 28.288 -10.534 1.00 38.51 275 THR B C 1
ATOM 4266 O O . THR B 1 277 ? -54.806 28.006 -10.603 1.00 40.96 275 THR B O 1
ATOM 4270 N N . SER B 1 278 ? -56.985 27.407 -10.731 1.00 35.83 276 SER B N 1
ATOM 4271 C CA . SER B 1 278 ? -56.760 25.974 -11.039 1.00 38.07 276 SER B CA 1
ATOM 4272 C C . SER B 1 278 ? -55.971 25.826 -12.340 1.00 39.51 276 SER B C 1
ATOM 4273 O O . SER B 1 278 ? -55.297 24.777 -12.508 1.00 40.31 276 SER B O 1
ATOM 4276 N N . LEU B 1 279 ? -56.000 26.816 -13.229 1.00 37.01 277 LEU B N 1
ATOM 4277 C CA . LEU B 1 279 ? -55.167 26.746 -14.461 1.00 35.70 277 LEU B CA 1
ATOM 4278 C C . LEU B 1 279 ? -53.701 26.554 -14.068 1.00 35.31 277 LEU B C 1
ATOM 4279 O O . LEU B 1 279 ? -52.953 25.834 -14.764 1.00 34.26 277 LEU B O 1
ATOM 4284 N N . PHE B 1 280 ? -53.302 27.118 -12.938 1.00 37.16 278 PHE B N 1
ATOM 4285 C CA . PHE B 1 280 ? -51.942 26.910 -12.384 1.00 39.37 278 PHE B CA 1
ATOM 4286 C C . PHE B 1 280 ? -51.606 25.412 -12.351 1.00 40.80 278 PHE B C 1
ATOM 4287 O O . PHE B 1 280 ? -50.423 25.049 -12.636 1.00 41.58 278 PHE B O 1
ATOM 4295 N N . GLU B 1 281 ? -52.590 24.556 -12.060 1.00 43.24 279 GLU B N 1
ATOM 4296 C CA . GLU B 1 281 ? -52.348 23.087 -11.877 1.00 44.16 279 GLU B CA 1
ATOM 4297 C C . GLU B 1 281 ? -51.937 22.448 -13.202 1.00 43.53 279 GLU B C 1
ATOM 4298 O O . GLU B 1 281 ? -51.204 21.513 -13.165 1.00 42.85 279 GLU B O 1
ATOM 4304 N N . ILE B 1 282 ? -52.355 22.998 -14.332 1.00 49.56 280 ILE B N 1
ATOM 4305 C CA . ILE B 1 282 ? -52.068 22.548 -15.729 1.00 45.28 280 ILE B CA 1
ATOM 4306 C C . ILE B 1 282 ? -50.828 23.256 -16.270 1.00 40.98 280 ILE B C 1
ATOM 4307 O O . ILE B 1 282 ? -50.220 22.773 -17.218 1.00 40.20 280 ILE B O 1
ATOM 4312 N N . ILE B 1 283 ? -50.546 24.457 -15.781 1.00 36.68 281 ILE B N 1
ATOM 4313 C CA . ILE B 1 283 ? -49.437 25.281 -16.326 1.00 38.25 281 ILE B CA 1
ATOM 4314 C C . ILE B 1 283 ? -48.134 24.855 -15.655 1.00 39.85 281 ILE B C 1
ATOM 4315 O O . ILE B 1 283 ? -47.091 24.901 -16.357 1.00 34.82 281 ILE B O 1
ATOM 4320 N N . LYS B 1 284 ? -48.214 24.451 -14.390 1.00 43.38 282 LYS B N 1
ATOM 4321 C CA . LYS B 1 284 ? -47.009 24.129 -13.593 1.00 44.49 282 LYS B CA 1
ATOM 4322 C C . LYS B 1 284 ? -46.273 22.903 -14.118 1.00 44.37 282 LYS B C 1
ATOM 4323 O O . LYS B 1 284 ? -46.844 22.145 -14.910 1.00 40.78 282 LYS B O 1
ATOM 4329 N N . ALA B 1 285 ? -45.037 22.734 -13.667 1.00 42.92 283 ALA B N 1
ATOM 4330 C CA . ALA B 1 285 ? -44.246 21.555 -14.053 1.00 44.89 283 ALA B CA 1
ATOM 4331 C C . ALA B 1 285 ? -44.665 20.352 -13.222 1.00 53.69 283 ALA B C 1
ATOM 4332 O O . ALA B 1 285 ? -45.106 20.541 -12.080 1.00 53.97 283 ALA B O 1
ATOM 4334 N N . ASP B 1 286 ? -44.498 19.156 -13.780 1.00 64.53 284 ASP B N 1
ATOM 4335 C CA . ASP B 1 286 ? -44.784 17.918 -13.020 1.00 72.66 284 ASP B CA 1
ATOM 4336 C C . ASP B 1 286 ? -43.905 17.913 -11.771 1.00 84.08 284 ASP B C 1
ATOM 4337 O O . ASP B 1 286 ? -42.682 18.082 -11.909 1.00 97.86 284 ASP B O 1
ATOM 4342 N N . ARG B 1 287 ? -44.495 17.686 -10.596 1.00 104.43 285 ARG B N 1
ATOM 4343 C CA . ARG B 1 287 ? -43.703 17.594 -9.341 1.00 131.05 285 ARG B CA 1
ATOM 4344 C C . ARG B 1 287 ? -42.896 16.294 -9.357 1.00 129.66 285 ARG B C 1
ATOM 4345 O O . ARG B 1 287 ? -43.473 15.280 -9.796 1.00 120.57 285 ARG B O 1
ATOM 4347 N N . SER C 1 2 ? -18.214 83.056 -36.655 1.00 112.45 0 SER C N 1
ATOM 4348 C CA . SER C 1 2 ? -19.368 83.978 -36.503 1.00 114.75 0 SER C CA 1
ATOM 4349 C C . SER C 1 2 ? -20.499 83.284 -35.743 1.00 125.78 0 SER C C 1
ATOM 4350 O O . SER C 1 2 ? -20.191 82.414 -34.910 1.00 116.00 0 SER C O 1
ATOM 4353 N N . MET C 1 3 ? -21.757 83.619 -36.042 1.00 123.10 1 MET C N 1
ATOM 4354 C CA . MET C 1 3 ? -22.863 83.064 -35.215 1.00 136.65 1 MET C CA 1
ATOM 4355 C C . MET C 1 3 ? -23.812 82.122 -35.971 1.00 148.25 1 MET C C 1
ATOM 4356 O O . MET C 1 3 ? -24.890 81.868 -35.415 1.00 155.52 1 MET C O 1
ATOM 4361 N N . ILE C 1 4 ? -23.449 81.612 -37.150 1.00 144.26 2 ILE C N 1
ATOM 4362 C CA . ILE C 1 4 ? -24.359 80.779 -38.004 1.00 134.86 2 ILE C CA 1
ATOM 4363 C C . ILE C 1 4 ? -25.418 79.999 -37.207 1.00 133.74 2 ILE C C 1
ATOM 4364 O O . ILE C 1 4 ? -25.034 79.199 -36.341 1.00 138.51 2 ILE C O 1
ATOM 4366 N N . THR C 1 5 ? -26.700 80.148 -37.563 1.00 125.93 3 THR C N 1
ATOM 4367 C CA . THR C 1 5 ? -27.794 79.398 -36.882 1.00 121.95 3 THR C CA 1
ATOM 4368 C C . THR C 1 5 ? -28.335 78.260 -37.756 1.00 115.24 3 THR C C 1
ATOM 4369 O O . THR C 1 5 ? -28.230 78.380 -38.985 1.00 128.20 3 THR C O 1
ATOM 4373 N N . LEU C 1 6 ? -28.909 77.217 -37.140 1.00 105.71 4 LEU C N 1
ATOM 4374 C CA . LEU C 1 6 ? -29.478 76.061 -37.879 1.00 98.33 4 LEU C CA 1
ATOM 4375 C C . LEU C 1 6 ? -30.794 75.658 -37.190 1.00 96.86 4 LEU C C 1
ATOM 4376 O O . LEU C 1 6 ? -30.805 75.409 -35.991 1.00 105.66 4 LEU C O 1
ATOM 4381 N N . ILE C 1 7 ? -31.880 75.623 -37.939 1.00 93.83 5 ILE C N 1
ATOM 4382 C CA . ILE C 1 7 ? -33.208 75.111 -37.497 1.00 93.09 5 ILE C CA 1
ATOM 4383 C C . ILE C 1 7 ? -33.430 73.783 -38.223 1.00 91.56 5 ILE C C 1
ATOM 4384 O O . ILE C 1 7 ? -33.398 73.814 -39.461 1.00 103.51 5 ILE C O 1
ATOM 4389 N N . GLY C 1 8 ? -33.660 72.676 -37.509 1.00 91.30 6 GLY C N 1
ATOM 4390 C CA . GLY C 1 8 ? -33.984 71.361 -38.102 1.00 82.28 6 GLY C CA 1
ATOM 4391 C C . GLY C 1 8 ? -32.898 70.346 -37.799 1.00 87.80 6 GLY C C 1
ATOM 4392 O O . GLY C 1 8 ? -31.882 70.334 -38.521 1.00 80.68 6 GLY C O 1
ATOM 4393 N N . LEU C 1 9 ? -33.050 69.553 -36.744 1.00 88.37 7 LEU C N 1
ATOM 4394 C CA . LEU C 1 9 ? -31.947 68.667 -36.310 1.00 93.98 7 LEU C CA 1
ATOM 4395 C C . LEU C 1 9 ? -32.311 67.224 -36.603 1.00 86.93 7 LEU C C 1
ATOM 4396 O O . LEU C 1 9 ? -32.189 66.379 -35.702 1.00 106.18 7 LEU C O 1
ATOM 4401 N N . GLY C 1 10 ? -32.714 66.966 -37.838 1.00 75.25 8 GLY C N 1
ATOM 4402 C CA . GLY C 1 10 ? -32.628 65.612 -38.406 1.00 73.48 8 GLY C CA 1
ATOM 4403 C C . GLY C 1 10 ? -31.172 65.268 -38.668 1.00 71.06 8 GLY C C 1
ATOM 4404 O O . GLY C 1 10 ? -30.306 66.101 -38.439 1.00 74.06 8 GLY C O 1
ATOM 4405 N N . PRO C 1 11 ? -30.865 64.067 -39.202 1.00 69.65 9 PRO C N 1
ATOM 4406 C CA . PRO C 1 11 ? -29.480 63.659 -39.440 1.00 74.57 9 PRO C CA 1
ATOM 4407 C C . PRO C 1 11 ? -28.679 64.648 -40.304 1.00 78.44 9 PRO C C 1
ATOM 4408 O O . PRO C 1 11 ? -27.520 64.801 -40.038 1.00 91.64 9 PRO C O 1
ATOM 4412 N N . MET C 1 12 ? -29.302 65.291 -41.296 1.00 87.65 10 MET C N 1
ATOM 4413 C CA . MET C 1 12 ? -28.630 66.289 -42.175 1.00 93.08 10 MET C CA 1
ATOM 4414 C C . MET C 1 12 ? -28.267 67.512 -41.318 1.00 86.93 10 MET C C 1
ATOM 4415 O O . MET C 1 12 ? -27.084 67.866 -41.280 1.00 92.59 10 MET C O 1
ATOM 4420 N N . GLY C 1 13 ? -29.262 68.091 -40.637 1.00 87.42 11 GLY C N 1
ATOM 4421 C CA . GLY C 1 13 ? -29.085 69.191 -39.665 1.00 87.56 11 GLY C CA 1
ATOM 4422 C C . GLY C 1 13 ? -27.903 68.935 -38.740 1.00 95.51 11 GLY C C 1
ATOM 4423 O O . GLY C 1 13 ? -26.983 69.776 -38.664 1.00 93.71 11 GLY C O 1
ATOM 4424 N N . GLN C 1 14 ? -27.904 67.785 -38.076 1.00 95.74 12 GLN C N 1
ATOM 4425 C CA . GLN C 1 14 ? -26.877 67.425 -37.074 1.00 94.97 12 GLN C CA 1
ATOM 4426 C C . GLN C 1 14 ? -25.503 67.410 -37.751 1.00 93.23 12 GLN C C 1
ATOM 4427 O O . GLN C 1 14 ? -24.574 68.005 -37.193 1.00 100.45 12 GLN C O 1
ATOM 4433 N N . ALA C 1 15 ? -25.371 66.774 -38.911 1.00 88.27 13 ALA C N 1
ATOM 4434 C CA . ALA C 1 15 ? -24.062 66.612 -39.590 1.00 86.13 13 ALA C CA 1
ATOM 4435 C C . ALA C 1 15 ? -23.526 67.999 -39.966 1.00 83.65 13 ALA C C 1
ATOM 4436 O O . ALA C 1 15 ? -22.293 68.228 -39.805 1.00 80.92 13 ALA C O 1
ATOM 4438 N N . MET C 1 16 ? -24.426 68.897 -40.382 1.00 86.11 14 MET C N 1
ATOM 4439 C CA . MET C 1 16 ? -24.101 70.288 -40.788 1.00 100.70 14 MET C CA 1
ATOM 4440 C C . MET C 1 16 ? -23.584 71.055 -39.564 1.00 105.07 14 MET C C 1
ATOM 4441 O O . MET C 1 16 ? -22.489 71.648 -39.647 1.00 116.21 14 MET C O 1
ATOM 4446 N N . VAL C 1 17 ? -24.317 71.000 -38.454 1.00 114.66 15 VAL C N 1
ATOM 4447 C CA . VAL C 1 17 ? -23.890 71.617 -37.164 1.00 107.60 15 VAL C CA 1
ATOM 4448 C C . VAL C 1 17 ? -22.511 71.065 -36.758 1.00 110.66 15 VAL C C 1
ATOM 4449 O O . VAL C 1 17 ? -21.617 71.893 -36.522 1.00 108.61 15 VAL C O 1
ATOM 4453 N N . ARG C 1 18 ? -22.321 69.739 -36.706 1.00 109.42 16 ARG C N 1
ATOM 4454 C CA . ARG C 1 18 ? -21.021 69.117 -36.298 1.00 106.05 16 ARG C CA 1
ATOM 4455 C C . ARG C 1 18 ? -19.888 69.731 -37.146 1.00 112.51 16 ARG C C 1
ATOM 4456 O O . ARG C 1 18 ? -18.804 70.042 -36.583 1.00 124.67 16 ARG C O 1
ATOM 4458 N N . VAL C 1 19 ? -20.127 69.931 -38.441 1.00 117.09 17 VAL C N 1
ATOM 4459 C CA . VAL C 1 19 ? -19.065 70.402 -39.376 1.00 118.33 17 VAL C CA 1
ATOM 4460 C C . VAL C 1 19 ? -18.817 71.898 -39.143 1.00 110.24 17 VAL C C 1
ATOM 4461 O O . VAL C 1 19 ? -17.645 72.291 -39.141 1.00 144.08 17 VAL C O 1
ATOM 4465 N N . LEU C 1 20 ? -19.865 72.696 -38.948 1.00 97.92 18 LEU C N 1
ATOM 4466 C CA . LEU C 1 20 ? -19.740 74.151 -38.644 1.00 106.82 18 LEU C CA 1
ATOM 4467 C C . LEU C 1 20 ? -18.916 74.336 -37.354 1.00 121.96 18 LEU C C 1
ATOM 4468 O O . LEU C 1 20 ? -17.978 75.190 -37.363 1.00 107.40 18 LEU C O 1
ATOM 4473 N N . LEU C 1 21 ? -19.227 73.565 -36.298 1.00 130.21 19 LEU C N 1
ATOM 4474 C CA . LEU C 1 21 ? -18.488 73.601 -35.006 1.00 125.36 19 LEU C CA 1
ATOM 4475 C C . LEU C 1 21 ? -17.025 73.179 -35.223 1.00 118.35 19 LEU C C 1
ATOM 4476 O O . LEU C 1 21 ? -16.160 73.985 -34.858 1.00 122.99 19 LEU C O 1
ATOM 4481 N N . GLU C 1 22 ? -16.741 72.012 -35.822 1.00 99.14 20 GLU C N 1
ATOM 4482 C CA . GLU C 1 22 ? -15.345 71.539 -36.059 1.00 94.35 20 GLU C CA 1
ATOM 4483 C C . GLU C 1 22 ? -14.517 72.602 -36.811 1.00 97.27 20 GLU C C 1
ATOM 4484 O O . GLU C 1 22 ? -13.319 72.408 -36.890 1.00 94.44 20 GLU C O 1
ATOM 4490 N N . ASN C 1 23 ? -15.108 73.657 -37.390 1.00 120.60 21 ASN C N 1
ATOM 4491 C CA . ASN C 1 23 ? -14.368 74.682 -38.190 1.00 129.65 21 ASN C CA 1
ATOM 4492 C C . ASN C 1 23 ? -14.485 76.051 -37.509 1.00 130.34 21 ASN C C 1
ATOM 4493 O O . ASN C 1 23 ? -14.364 77.075 -38.203 1.00 120.92 21 ASN C O 1
ATOM 4498 N N . GLY C 1 24 ? -14.766 76.052 -36.204 1.00 123.23 22 GLY C N 1
ATOM 4499 C CA . GLY C 1 24 ? -14.580 77.214 -35.322 1.00 120.57 22 GLY C CA 1
ATOM 4500 C C . GLY C 1 24 ? -15.751 78.173 -35.324 1.00 128.09 22 GLY C C 1
ATOM 4501 O O . GLY C 1 24 ? -15.625 79.222 -34.675 1.00 143.82 22 GLY C O 1
ATOM 4502 N N . HIS C 1 25 ? -16.858 77.871 -36.005 1.00 141.89 23 HIS C N 1
ATOM 4503 C CA . HIS C 1 25 ? -18.070 78.735 -35.929 1.00 135.80 23 HIS C CA 1
ATOM 4504 C C . HIS C 1 25 ? -18.817 78.419 -34.630 1.00 123.20 23 HIS C C 1
ATOM 4505 O O . HIS C 1 25 ? -18.705 77.275 -34.119 1.00 102.35 23 HIS C O 1
ATOM 4512 N N . GLY C 1 26 ? -19.494 79.420 -34.085 1.00 109.94 24 GLY C N 1
ATOM 4513 C CA . GLY C 1 26 ? -20.539 79.211 -33.075 1.00 127.44 24 GLY C CA 1
ATOM 4514 C C . GLY C 1 26 ? -21.828 78.880 -33.788 1.00 137.94 24 GLY C C 1
ATOM 4515 O O . GLY C 1 26 ? -22.009 79.369 -34.923 1.00 138.32 24 GLY C O 1
ATOM 4516 N N . VAL C 1 27 ? -22.670 78.052 -33.171 1.00 146.59 25 VAL C N 1
ATOM 4517 C CA . VAL C 1 27 ? -23.953 77.586 -33.769 1.00 130.21 25 VAL C CA 1
ATOM 4518 C C . VAL C 1 27 ? -25.052 77.624 -32.701 1.00 120.72 25 VAL C C 1
ATOM 4519 O O . VAL C 1 27 ? -24.991 76.802 -31.736 1.00 121.92 25 VAL C O 1
ATOM 4523 N N . THR C 1 28 ? -26.030 78.508 -32.895 1.00 131.21 26 THR C N 1
ATOM 4524 C CA . THR C 1 28 ? -27.350 78.483 -32.214 1.00 127.04 26 THR C CA 1
ATOM 4525 C C . THR C 1 28 ? -28.269 77.512 -32.956 1.00 131.00 26 THR C C 1
ATOM 4526 O O . THR C 1 28 ? -28.312 77.606 -34.192 1.00 135.75 26 THR C O 1
ATOM 4530 N N . VAL C 1 29 ? -28.993 76.655 -32.231 1.00 123.69 27 VAL C N 1
ATOM 4531 C CA . VAL C 1 29 ? -29.967 75.684 -32.808 1.00 107.50 27 VAL C CA 1
ATOM 4532 C C . VAL C 1 29 ? -31.306 75.797 -32.086 1.00 111.97 27 VAL C C 1
ATOM 4533 O O . VAL C 1 29 ? -31.347 76.308 -30.971 1.00 127.08 27 VAL C O 1
ATOM 4537 N N . TRP C 1 30 ? -32.354 75.337 -32.763 1.00 104.70 28 TRP C N 1
ATOM 4538 C CA . TRP C 1 30 ? -33.716 75.108 -32.236 1.00 98.65 28 TRP C CA 1
ATOM 4539 C C . TRP C 1 30 ? -34.333 73.980 -33.057 1.00 103.63 28 TRP C C 1
ATOM 4540 O O . TRP C 1 30 ? -34.085 73.927 -34.274 1.00 103.40 28 TRP C O 1
ATOM 4551 N N . ASN C 1 31 ? -35.115 73.117 -32.419 1.00 95.02 29 ASN C N 1
ATOM 4552 C CA . ASN C 1 31 ? -35.813 72.007 -33.104 1.00 90.57 29 ASN C CA 1
ATOM 4553 C C . ASN C 1 31 ? -37.155 71.802 -32.416 1.00 95.83 29 ASN C C 1
ATOM 4554 O O . ASN C 1 31 ? -37.222 72.028 -31.207 1.00 104.40 29 ASN C O 1
ATOM 4559 N N . ARG C 1 32 ? -38.175 71.414 -33.176 1.00 97.08 30 ARG C N 1
ATOM 4560 C CA . ARG C 1 32 ? -39.505 71.057 -32.635 1.00 91.89 30 ARG C CA 1
ATOM 4561 C C . ARG C 1 32 ? -39.344 70.019 -31.510 1.00 88.57 30 ARG C C 1
ATOM 4562 O O . ARG C 1 32 ? -40.128 70.103 -30.551 1.00 79.81 30 ARG C O 1
ATOM 4570 N N . THR C 1 33 ? -38.390 69.087 -31.605 1.00 81.02 31 THR C N 1
ATOM 4571 C CA . THR C 1 33 ? -38.093 68.143 -30.486 1.00 93.06 31 THR C CA 1
ATOM 4572 C C . THR C 1 33 ? -36.726 68.531 -29.893 1.00 99.68 31 THR C C 1
ATOM 4573 O O . THR C 1 33 ? -35.684 68.061 -30.397 1.00 96.40 31 THR C O 1
ATOM 4577 N N . ALA C 1 34 ? -36.742 69.369 -28.848 1.00 102.60 32 ALA C N 1
ATOM 4578 C CA . ALA C 1 34 ? -35.546 69.930 -28.173 1.00 98.87 32 ALA C CA 1
ATOM 4579 C C . ALA C 1 34 ? -34.557 68.824 -27.767 1.00 90.42 32 ALA C C 1
ATOM 4580 O O . ALA C 1 34 ? -33.350 69.023 -27.974 1.00 95.40 32 ALA C O 1
ATOM 4582 N N . SER C 1 35 ? -35.025 67.693 -27.227 1.00 79.61 33 SER C N 1
ATOM 4583 C CA . SER C 1 35 ? -34.138 66.611 -26.713 1.00 89.62 33 SER C CA 1
ATOM 4584 C C . SER C 1 35 ? -33.186 66.143 -27.823 1.00 91.95 33 SER C C 1
ATOM 4585 O O . SER C 1 35 ? -32.116 65.619 -27.500 1.00 99.06 33 SER C O 1
ATOM 4588 N N . ARG C 1 36 ? -33.548 66.345 -29.090 1.00 107.12 34 ARG C N 1
ATOM 4589 C CA . ARG C 1 36 ? -32.766 65.834 -30.244 1.00 102.65 34 ARG C CA 1
ATOM 4590 C C . ARG C 1 36 ? -31.476 66.642 -30.436 1.00 96.80 34 ARG C C 1
ATOM 4591 O O . ARG C 1 36 ? -30.601 66.170 -31.165 1.00 94.42 34 ARG C O 1
ATOM 4599 N N . ALA C 1 37 ? -31.350 67.795 -29.781 1.00 101.87 35 ALA C N 1
ATOM 4600 C CA . ALA C 1 37 ? -30.154 68.669 -29.829 1.00 100.34 35 ALA C CA 1
ATOM 4601 C C . ALA C 1 37 ? -29.046 68.193 -28.870 1.00 104.58 35 ALA C C 1
ATOM 4602 O O . ALA C 1 37 ? -27.931 68.747 -28.960 1.00 116.81 35 ALA C O 1
ATOM 4604 N N . ASP C 1 38 ? -29.313 67.223 -27.982 1.00 106.18 36 ASP C N 1
ATOM 4605 C CA . ASP C 1 38 ? -28.372 66.829 -26.895 1.00 104.53 36 ASP C CA 1
ATOM 4606 C C . ASP C 1 38 ? -26.974 66.583 -27.479 1.00 115.57 36 ASP C C 1
ATOM 4607 O O . ASP C 1 38 ? -26.028 67.251 -27.013 1.00 129.82 36 ASP C O 1
ATOM 4612 N N . GLY C 1 39 ? -26.844 65.683 -28.459 1.00 121.81 37 GLY C N 1
ATOM 4613 C CA . GLY C 1 39 ? -25.548 65.337 -29.088 1.00 109.89 37 GLY C CA 1
ATOM 4614 C C . GLY C 1 39 ? -24.794 66.569 -29.590 1.00 108.97 37 GLY C C 1
ATOM 4615 O O . GLY C 1 39 ? -23.560 66.608 -29.447 1.00 90.27 37 GLY C O 1
ATOM 4616 N N . VAL C 1 40 ? -25.489 67.543 -30.183 1.00 116.98 38 VAL C N 1
ATOM 4617 C CA . VAL C 1 40 ? -24.823 68.738 -30.790 1.00 125.03 38 VAL C CA 1
ATOM 4618 C C . VAL C 1 40 ? -24.567 69.785 -29.700 1.00 134.47 38 VAL C C 1
ATOM 4619 O O . VAL C 1 40 ? -23.507 70.449 -29.785 1.00 132.86 38 VAL C O 1
ATOM 4623 N N . VAL C 1 41 ? -25.468 69.933 -28.718 1.00 133.07 39 VAL C N 1
ATOM 4624 C CA . VAL C 1 41 ? -25.232 70.836 -27.547 1.00 115.82 39 VAL C CA 1
ATOM 4625 C C . VAL C 1 41 ? -23.935 70.377 -26.862 1.00 106.02 39 VAL C C 1
ATOM 4626 O O . VAL C 1 41 ? -23.033 71.221 -26.683 1.00 85.39 39 VAL C O 1
ATOM 4630 N N . ALA C 1 42 ? -23.795 69.074 -26.604 1.00 97.19 40 ALA C N 1
ATOM 4631 C CA . ALA C 1 42 ? -22.563 68.451 -26.064 1.00 97.42 40 ALA C CA 1
ATOM 4632 C C . ALA C 1 42 ? -21.341 68.777 -26.934 1.00 99.90 40 ALA C C 1
ATOM 4633 O O . ALA C 1 42 ? -20.264 68.891 -26.374 1.00 113.90 40 ALA C O 1
ATOM 4635 N N . ALA C 1 43 ? -21.473 68.894 -28.253 1.00 116.34 41 ALA C N 1
ATOM 4636 C CA . ALA C 1 43 ? -20.322 69.134 -29.158 1.00 115.47 41 ALA C CA 1
ATOM 4637 C C . ALA C 1 43 ? -20.008 70.634 -29.249 1.00 105.53 41 ALA C C 1
ATOM 4638 O O . ALA C 1 43 ? -18.995 70.947 -29.913 1.00 110.39 41 ALA C O 1
ATOM 4640 N N . GLY C 1 44 ? -20.824 71.519 -28.646 1.00 92.92 42 GLY C N 1
ATOM 4641 C CA . GLY C 1 44 ? -20.543 72.974 -28.584 1.00 89.13 42 GLY C CA 1
ATOM 4642 C C . GLY C 1 44 ? -21.724 73.880 -28.937 1.00 101.43 42 GLY C C 1
ATOM 4643 O O . GLY C 1 44 ? -21.571 75.108 -28.881 1.00 93.63 42 GLY C O 1
ATOM 4644 N N . ALA C 1 45 ? -22.871 73.345 -29.343 1.00 122.66 43 ALA C N 1
ATOM 4645 C CA . ALA C 1 45 ? -23.975 74.180 -29.870 1.00 126.85 43 ALA C CA 1
ATOM 4646 C C . ALA C 1 45 ? -24.809 74.719 -28.710 1.00 115.58 43 ALA C C 1
ATOM 4647 O O . ALA C 1 45 ? -24.915 74.043 -27.677 1.00 115.70 43 ALA C O 1
ATOM 4649 N N . VAL C 1 46 ? -25.432 75.874 -28.921 1.00 111.96 44 VAL C N 1
ATOM 4650 C CA . VAL C 1 46 ? -26.318 76.553 -27.938 1.00 117.36 44 VAL C CA 1
ATOM 4651 C C . VAL C 1 46 ? -27.776 76.272 -28.328 1.00 113.02 44 VAL C C 1
ATOM 4652 O O . VAL C 1 46 ? -28.235 76.897 -29.312 1.00 122.52 44 VAL C O 1
ATOM 4656 N N . ARG C 1 47 ? -28.493 75.407 -27.591 1.00 106.03 45 ARG C N 1
ATOM 4657 C CA . ARG C 1 47 ? -29.978 75.286 -27.701 1.00 103.09 45 ARG C CA 1
ATOM 4658 C C . ARG C 1 47 ? -30.578 76.633 -27.275 1.00 93.09 45 ARG C C 1
ATOM 4659 O O . ARG C 1 47 ? -29.885 77.420 -26.648 1.00 109.62 45 ARG C O 1
ATOM 4667 N N . VAL C 1 48 ? -31.816 76.896 -27.669 1.00 98.75 46 VAL C N 1
ATOM 4668 C CA . VAL C 1 48 ? -32.552 78.163 -27.413 1.00 99.58 46 VAL C CA 1
ATOM 4669 C C . VAL C 1 48 ? -34.024 77.769 -27.291 1.00 100.19 46 VAL C C 1
ATOM 4670 O O . VAL C 1 48 ? -34.372 76.711 -27.844 1.00 103.11 46 VAL C O 1
ATOM 4674 N N . ASP C 1 49 ? -34.842 78.531 -26.563 1.00 102.55 47 ASP C N 1
ATOM 4675 C CA . ASP C 1 49 ? -36.214 78.087 -26.191 1.00 107.28 47 ASP C CA 1
ATOM 4676 C C . ASP C 1 49 ? -37.101 78.155 -27.445 1.00 107.72 47 ASP C C 1
ATOM 4677 O O . ASP C 1 49 ? -37.848 77.193 -27.658 1.00 98.84 47 ASP C O 1
ATOM 4679 N N . THR C 1 50 ? -37.014 79.242 -28.225 1.00 115.11 48 THR C N 1
ATOM 4680 C CA . THR C 1 50 ? -38.052 79.654 -29.218 1.00 124.32 48 THR C CA 1
ATOM 4681 C C . THR C 1 50 ? -37.437 79.854 -30.614 1.00 130.92 48 THR C C 1
ATOM 4682 O O . THR C 1 50 ? -36.255 80.176 -30.743 1.00 124.90 48 THR C O 1
ATOM 4686 N N . PRO C 1 51 ? -38.204 79.616 -31.708 1.00 130.73 49 PRO C N 1
ATOM 4687 C CA . PRO C 1 51 ? -37.762 79.955 -33.059 1.00 122.75 49 PRO C CA 1
ATOM 4688 C C . PRO C 1 51 ? -37.246 81.402 -33.162 1.00 135.71 49 PRO C C 1
ATOM 4689 O O . PRO C 1 51 ? -36.146 81.611 -33.675 1.00 131.34 49 PRO C O 1
ATOM 4693 N N . ALA C 1 52 ? -38.040 82.358 -32.663 1.00 136.52 50 ALA C N 1
ATOM 4694 C CA . ALA C 1 52 ? -37.728 83.805 -32.646 1.00 141.79 50 ALA C CA 1
ATOM 4695 C C . ALA C 1 52 ? -36.318 84.040 -32.071 1.00 137.58 50 ALA C C 1
ATOM 4696 O O . ALA C 1 52 ? -35.558 84.850 -32.649 1.00 145.16 50 ALA C O 1
ATOM 4698 N N . ASP C 1 53 ? -35.949 83.323 -31.007 1.00 130.97 51 ASP C N 1
ATOM 4699 C CA . ASP C 1 53 ? -34.629 83.481 -30.341 1.00 128.38 51 ASP C CA 1
ATOM 4700 C C . ASP C 1 53 ? -33.540 83.030 -31.336 1.00 120.56 51 ASP C C 1
ATOM 4701 O O . ASP C 1 53 ? -32.521 83.741 -31.487 1.00 114.07 51 ASP C O 1
ATOM 4706 N N . ALA C 1 54 ? -33.758 81.894 -32.007 1.00 116.96 52 ALA C N 1
ATOM 4707 C CA . ALA C 1 54 ? -32.789 81.251 -32.924 1.00 118.78 52 ALA C CA 1
ATOM 4708 C C . ALA C 1 54 ? -32.570 82.132 -34.156 1.00 119.15 52 ALA C C 1
ATOM 4709 O O . ALA C 1 54 ? -31.409 82.296 -34.560 1.00 110.69 52 ALA C O 1
ATOM 4711 N N . VAL C 1 55 ? -33.648 82.659 -34.736 1.00 120.87 53 VAL C N 1
ATOM 4712 C CA . VAL C 1 55 ? -33.579 83.583 -35.910 1.00 131.64 53 VAL C CA 1
ATOM 4713 C C . VAL C 1 55 ? -32.810 84.849 -35.505 1.00 146.98 53 VAL C C 1
ATOM 4714 O O . VAL C 1 55 ? -31.880 85.249 -36.254 1.00 140.97 53 VAL C O 1
ATOM 4718 N N . ALA C 1 56 ? -33.154 85.445 -34.355 1.00 156.98 54 ALA C N 1
ATOM 4719 C CA . ALA C 1 56 ? -32.559 86.711 -33.861 1.00 133.90 54 ALA C CA 1
ATOM 4720 C C . ALA C 1 56 ? -31.054 86.527 -33.617 1.00 114.17 54 ALA C C 1
ATOM 4721 O O . ALA C 1 56 ? -30.321 87.488 -33.838 1.00 116.40 54 ALA C O 1
ATOM 4723 N N . ALA C 1 57 ? -30.603 85.330 -33.239 1.00 99.17 55 ALA C N 1
ATOM 4724 C CA . ALA C 1 57 ? -29.211 85.057 -32.796 1.00 97.74 55 ALA C CA 1
ATOM 4725 C C . ALA C 1 57 ? -28.171 85.218 -33.921 1.00 95.95 55 ALA C C 1
ATOM 4726 O O . ALA C 1 57 ? -26.979 85.260 -33.549 1.00 99.57 55 ALA C O 1
ATOM 4728 N N . SER C 1 58 ? -28.542 85.243 -35.213 1.00 97.57 56 SER C N 1
ATOM 4729 C CA . SER C 1 58 ? -27.539 85.273 -36.312 1.00 99.38 56 SER C CA 1
ATOM 4730 C C . SER C 1 58 ? -28.032 86.014 -37.570 1.00 114.54 56 SER C C 1
ATOM 4731 O O . SER C 1 58 ? -29.251 86.274 -37.694 1.00 102.66 56 SER C O 1
ATOM 4734 N N . GLU C 1 59 ? -27.078 86.353 -38.455 1.00 118.26 57 GLU C N 1
ATOM 4735 C CA . GLU C 1 59 ? -27.321 86.863 -39.830 1.00 119.14 57 GLU C CA 1
ATOM 4736 C C . GLU C 1 59 ? -27.749 85.668 -40.699 1.00 133.63 57 GLU C C 1
ATOM 4737 O O . GLU C 1 59 ? -28.849 85.762 -41.284 1.00 139.10 57 GLU C O 1
ATOM 4739 N N . LEU C 1 60 ? -26.947 84.588 -40.741 1.00 128.12 58 LEU C N 1
ATOM 4740 C CA . LEU C 1 60 ? -27.152 83.387 -41.627 1.00 111.86 58 LEU C CA 1
ATOM 4741 C C . LEU C 1 60 ? -27.991 82.332 -40.896 1.00 110.87 58 LEU C C 1
ATOM 4742 O O . LEU C 1 60 ? -27.539 81.831 -39.837 1.00 113.85 58 LEU C O 1
ATOM 4744 N N . VAL C 1 61 ? -29.171 82.011 -41.433 1.00 110.72 59 VAL C N 1
ATOM 4745 C CA . VAL C 1 61 ? -30.131 81.030 -40.849 1.00 107.62 59 VAL C CA 1
ATOM 4746 C C . VAL C 1 61 ? -30.324 79.871 -41.828 1.00 106.06 59 VAL C C 1
ATOM 4747 O O . VAL C 1 61 ? -31.023 80.076 -42.842 1.00 103.39 59 VAL C O 1
ATOM 4751 N N . LEU C 1 62 ? -29.744 78.705 -41.515 1.00 96.03 60 LEU C N 1
ATOM 4752 C CA . LEU C 1 62 ? -29.896 77.437 -42.281 1.00 94.62 60 LEU C CA 1
ATOM 4753 C C . LEU C 1 62 ? -31.142 76.662 -41.807 1.00 99.64 60 LEU C C 1
ATOM 4754 O O . LEU C 1 62 ? -31.289 76.476 -40.593 1.00 105.57 60 LEU C O 1
ATOM 4759 N N . LEU C 1 63 ? -32.017 76.233 -42.725 1.00 97.20 61 LEU C N 1
ATOM 4760 C CA . LEU C 1 63 ? -33.179 75.338 -42.441 1.00 81.47 61 LEU C CA 1
ATOM 4761 C C . LEU C 1 63 ? -32.926 73.948 -43.040 1.00 82.75 61 LEU C C 1
ATOM 4762 O O . LEU C 1 63 ? -32.678 73.881 -44.258 1.00 78.77 61 LEU C O 1
ATOM 4767 N N . SER C 1 64 ? -32.947 72.882 -42.222 1.00 79.61 62 SER C N 1
ATOM 4768 C CA . SER C 1 64 ? -32.906 71.469 -42.684 1.00 80.88 62 SER C CA 1
ATOM 4769 C C . SER C 1 64 ? -34.190 70.770 -42.236 1.00 79.88 62 SER C C 1
ATOM 4770 O O . SER C 1 64 ? -34.150 70.018 -41.258 1.00 83.83 62 SER C O 1
ATOM 4773 N N . LEU C 1 65 ? -35.268 70.972 -42.997 1.00 81.12 63 LEU C N 1
ATOM 4774 C CA . LEU C 1 65 ? -36.633 70.466 -42.707 1.00 78.82 63 LEU C CA 1
ATOM 4775 C C . LEU C 1 65 ? -37.105 69.466 -43.773 1.00 81.03 63 LEU C C 1
ATOM 4776 O O . LEU C 1 65 ? -36.528 69.417 -44.870 1.00 98.94 63 LEU C O 1
ATOM 4781 N N . THR C 1 66 ? -38.121 68.681 -43.433 1.00 77.56 64 THR C N 1
ATOM 4782 C CA . THR C 1 66 ? -38.709 67.611 -44.275 1.00 80.68 64 THR C CA 1
ATOM 4783 C C . THR C 1 66 ? -39.288 68.230 -45.552 1.00 80.15 64 THR C C 1
ATOM 4784 O O . THR C 1 66 ? -39.174 67.543 -46.630 1.00 65.59 64 THR C O 1
ATOM 4788 N N . ASP C 1 67 ? -39.860 69.443 -45.414 1.00 68.77 65 ASP C N 1
ATOM 4789 C CA . ASP C 1 67 ? -40.584 70.179 -46.472 1.00 72.77 65 ASP C CA 1
ATOM 4790 C C . ASP C 1 67 ? -40.692 71.676 -46.123 1.00 73.41 65 ASP C C 1
ATOM 4791 O O . ASP C 1 67 ? -40.189 72.107 -45.073 1.00 76.38 65 ASP C O 1
ATOM 4796 N N . TYR C 1 68 ? -41.314 72.456 -47.006 1.00 74.30 66 TYR C N 1
ATOM 4797 C CA . TYR C 1 68 ? -41.424 73.931 -46.872 1.00 75.15 66 TYR C CA 1
ATOM 4798 C C . TYR C 1 68 ? -42.583 74.252 -45.921 1.00 74.40 66 TYR C C 1
ATOM 4799 O O . TYR C 1 68 ? -42.448 75.217 -45.152 1.00 85.21 66 TYR C O 1
ATOM 4808 N N . ALA C 1 69 ? -43.648 73.441 -45.902 1.00 84.74 67 ALA C N 1
ATOM 4809 C CA . ALA C 1 69 ? -44.760 73.550 -44.921 1.00 80.62 67 ALA C CA 1
ATOM 4810 C C . ALA C 1 69 ? -44.185 73.769 -43.511 1.00 82.98 67 ALA C C 1
ATOM 4811 O O . ALA C 1 69 ? -44.701 74.652 -42.789 1.00 70.76 67 ALA C O 1
ATOM 4813 N N . ALA C 1 70 ? -43.120 73.037 -43.156 1.00 80.82 68 ALA C N 1
ATOM 4814 C CA . ALA C 1 70 ? -42.414 73.116 -41.856 1.00 82.72 68 ALA C CA 1
ATOM 4815 C C . ALA C 1 70 ? -41.771 74.493 -41.645 1.00 85.34 68 ALA C C 1
ATOM 4816 O O . ALA C 1 70 ? -41.692 74.944 -40.477 1.00 92.64 68 ALA C O 1
ATOM 4818 N N . MET C 1 71 ? -41.264 75.117 -42.710 1.00 87.43 69 MET C N 1
ATOM 4819 C CA . MET C 1 71 ? -40.701 76.488 -42.630 1.00 86.49 69 MET C CA 1
ATOM 4820 C C . MET C 1 71 ? -41.798 77.459 -42.162 1.00 85.51 69 MET C C 1
ATOM 4821 O O . MET C 1 71 ? -41.540 78.243 -41.244 1.00 97.90 69 MET C O 1
ATOM 4826 N N . TYR C 1 72 ? -42.989 77.389 -42.743 1.00 88.83 70 TYR C N 1
ATOM 4827 C CA . TYR C 1 72 ? -44.122 78.286 -42.387 1.00 92.61 70 TYR C CA 1
ATOM 4828 C C . TYR C 1 72 ? -44.533 78.024 -40.928 1.00 91.84 70 TYR C C 1
ATOM 4829 O O . TYR C 1 72 ? -44.736 78.991 -40.186 1.00 88.80 70 TYR C O 1
ATOM 4838 N N . ASP C 1 73 ? -44.624 76.757 -40.514 1.00 94.70 71 ASP C N 1
ATOM 4839 C CA . ASP C 1 73 ? -44.965 76.370 -39.117 1.00 92.86 71 ASP C CA 1
ATOM 4840 C C . ASP C 1 73 ? -43.973 77.014 -38.145 1.00 98.59 71 ASP C C 1
ATOM 4841 O O . ASP C 1 73 ? -44.429 77.525 -37.123 1.00 91.98 71 ASP C O 1
ATOM 4846 N N . ILE C 1 74 ? -42.673 76.975 -38.459 1.00 93.06 72 ILE C N 1
ATOM 4847 C CA . ILE C 1 74 ? -41.582 77.431 -37.551 1.00 87.81 72 ILE C CA 1
ATOM 4848 C C . ILE C 1 74 ? -41.470 78.964 -37.587 1.00 95.05 72 ILE C C 1
ATOM 4849 O O . ILE C 1 74 ? -41.587 79.587 -36.502 1.00 99.25 72 ILE C O 1
ATOM 4854 N N . LEU C 1 75 ? -41.248 79.549 -38.771 1.00 104.09 73 LEU C N 1
ATOM 4855 C CA . LEU C 1 75 ? -41.025 81.011 -38.938 1.00 98.50 73 LEU C CA 1
ATOM 4856 C C . LEU C 1 75 ? -42.338 81.785 -38.743 1.00 102.48 73 LEU C C 1
ATOM 4857 O O . LEU C 1 75 ? -42.254 82.997 -38.530 1.00 105.54 73 LEU C O 1
ATOM 4862 N N . GLY C 1 76 ? -43.499 81.119 -38.813 1.00 111.03 74 GLY C N 1
ATOM 4863 C CA . GLY C 1 76 ? -44.812 81.710 -38.471 1.00 105.41 74 GLY C CA 1
ATOM 4864 C C . GLY C 1 76 ? -44.818 82.284 -37.062 1.00 110.42 74 GLY C C 1
ATOM 4865 O O . GLY C 1 76 ? -45.529 83.285 -36.844 1.00 107.67 74 GLY C O 1
ATOM 4866 N N . LYS C 1 77 ? -44.013 81.701 -36.160 1.00 120.28 75 LYS C N 1
ATOM 4867 C CA . LYS C 1 77 ? -43.860 82.096 -34.730 1.00 116.35 75 LYS C CA 1
ATOM 4868 C C . LYS C 1 77 ? -42.563 82.917 -34.572 1.00 122.00 75 LYS C C 1
ATOM 4869 O O . LYS C 1 77 ? -41.884 82.788 -33.508 1.00 121.50 75 LYS C O 1
ATOM 4871 N N . ALA C 1 78 ? -42.208 83.723 -35.588 1.00 120.43 76 ALA C N 1
ATOM 4872 C CA . ALA C 1 78 ? -40.957 84.527 -35.619 1.00 117.74 76 ALA C CA 1
ATOM 4873 C C . ALA C 1 78 ? -40.949 85.597 -36.728 1.00 116.28 76 ALA C C 1
ATOM 4874 O O . ALA C 1 78 ? -39.825 85.991 -37.142 1.00 105.65 76 ALA C O 1
ATOM 4876 N N . GLU C 1 79 ? -42.109 86.090 -37.184 1.00 117.65 77 GLU C N 1
ATOM 4877 C CA . GLU C 1 79 ? -42.217 86.975 -38.384 1.00 121.23 77 GLU C CA 1
ATOM 4878 C C . GLU C 1 79 ? -41.488 88.315 -38.165 1.00 131.48 77 GLU C C 1
ATOM 4879 O O . GLU C 1 79 ? -40.800 88.773 -39.121 1.00 117.04 77 GLU C O 1
ATOM 4885 N N . GLU C 1 80 ? -41.655 88.914 -36.973 1.00 129.64 78 GLU C N 1
ATOM 4886 C CA . GLU C 1 80 ? -41.046 90.212 -36.572 1.00 117.05 78 GLU C CA 1
ATOM 4887 C C . GLU C 1 80 ? -39.506 90.110 -36.657 1.00 117.46 78 GLU C C 1
ATOM 4888 O O . GLU C 1 80 ? -38.887 91.071 -37.108 1.00 116.67 78 GLU C O 1
ATOM 4890 N N . ALA C 1 81 ? -38.903 88.977 -36.282 1.00 116.58 79 ALA C N 1
ATOM 4891 C CA . ALA C 1 81 ? -37.435 88.834 -36.122 1.00 116.42 79 ALA C CA 1
ATOM 4892 C C . ALA C 1 81 ? -36.724 88.597 -37.463 1.00 117.32 79 ALA C C 1
ATOM 4893 O O . ALA C 1 81 ? -35.465 88.528 -37.431 1.00 115.83 79 ALA C O 1
ATOM 4895 N N . LEU C 1 82 ? -37.454 88.432 -38.574 1.00 115.98 80 LEU C N 1
ATOM 4896 C CA . LEU C 1 82 ? -36.864 87.958 -39.868 1.00 116.41 80 LEU C CA 1
ATOM 4897 C C . LEU C 1 82 ? -36.008 89.065 -40.520 1.00 124.19 80 LEU C C 1
ATOM 4898 O O . LEU C 1 82 ? -34.989 88.724 -41.190 1.00 118.66 80 LEU C O 1
ATOM 4900 N N . THR C 1 83 ? -36.394 90.329 -40.295 1.00 128.92 81 THR C N 1
ATOM 4901 C CA . THR C 1 83 ? -35.836 91.524 -40.991 1.00 119.46 81 THR C CA 1
ATOM 4902 C C . THR C 1 83 ? -34.312 91.500 -40.917 1.00 116.07 81 THR C C 1
ATOM 4903 O O . THR C 1 83 ? -33.787 91.374 -39.802 1.00 117.38 81 THR C O 1
ATOM 4907 N N . GLY C 1 84 ? -33.637 91.559 -42.065 1.00 108.61 82 GLY C N 1
ATOM 4908 C CA . GLY C 1 84 ? -32.171 91.667 -42.163 1.00 103.81 82 GLY C CA 1
ATOM 4909 C C . GLY C 1 84 ? -31.464 90.321 -42.115 1.00 111.66 82 GLY C C 1
ATOM 4910 O O . GLY C 1 84 ? -30.232 90.318 -42.311 1.00 93.94 82 GLY C O 1
ATOM 4911 N N . LYS C 1 85 ? -32.172 89.204 -41.885 1.00 112.57 83 LYS C N 1
ATOM 4912 C CA . LYS C 1 85 ? -31.519 87.871 -41.821 1.00 110.78 83 LYS C CA 1
ATOM 4913 C C . LYS C 1 85 ? -31.431 87.283 -43.245 1.00 114.29 83 LYS C C 1
ATOM 4914 O O . LYS C 1 85 ? -32.118 87.796 -44.175 1.00 106.78 83 LYS C O 1
ATOM 4916 N N . VAL C 1 86 ? -30.553 86.288 -43.426 1.00 117.89 84 VAL C N 1
ATOM 4917 C CA . VAL C 1 86 ? -30.382 85.531 -44.705 1.00 129.82 84 VAL C CA 1
ATOM 4918 C C . VAL C 1 86 ? -30.769 84.062 -44.478 1.00 131.53 84 VAL C C 1
ATOM 4919 O O . VAL C 1 86 ? -30.002 83.335 -43.772 1.00 130.31 84 VAL C O 1
ATOM 4923 N N . ILE C 1 87 ? -31.904 83.657 -45.065 1.00 122.06 85 ILE C N 1
ATOM 4924 C CA . ILE C 1 87 ? -32.468 82.280 -44.977 1.00 110.83 85 ILE C CA 1
ATOM 4925 C C . ILE C 1 87 ? -31.901 81.432 -46.123 1.00 93.02 85 ILE C C 1
ATOM 4926 O O . ILE C 1 87 ? -32.155 81.767 -47.295 1.00 95.81 85 ILE C O 1
ATOM 4931 N N . VAL C 1 88 ? -31.151 80.388 -45.783 1.00 79.76 86 VAL C N 1
ATOM 4932 C CA . VAL C 1 88 ? -30.740 79.304 -46.716 1.00 94.76 86 VAL C CA 1
ATOM 4933 C C . VAL C 1 88 ? -31.590 78.072 -46.400 1.00 97.24 86 VAL C C 1
ATOM 4934 O O . VAL C 1 88 ? -31.338 77.433 -45.362 1.00 93.62 86 VAL C O 1
ATOM 4938 N N . ASN C 1 89 ? -32.557 77.752 -47.261 1.00 99.16 87 ASN C N 1
ATOM 4939 C CA . ASN C 1 89 ? -33.437 76.564 -47.097 1.00 87.68 87 ASN C CA 1
ATOM 4940 C C . ASN C 1 89 ? -32.845 75.364 -47.851 1.00 82.58 87 ASN C C 1
ATOM 4941 O O . ASN C 1 89 ? -32.789 75.413 -49.098 1.00 102.07 87 ASN C O 1
ATOM 4946 N N . LEU C 1 90 ? -32.427 74.322 -47.125 1.00 77.26 88 LEU C N 1
ATOM 4947 C CA . LEU C 1 90 ? -31.806 73.095 -47.695 1.00 82.75 88 LEU C CA 1
ATOM 4948 C C . LEU C 1 90 ? -32.778 71.914 -47.644 1.00 77.45 88 LEU C C 1
ATOM 4949 O O . LEU C 1 90 ? -32.315 70.785 -47.439 1.00 77.53 88 LEU C O 1
ATOM 4954 N N . SER C 1 91 ? -34.057 72.181 -47.907 1.00 80.27 89 SER C N 1
ATOM 4955 C CA . SER C 1 91 ? -35.193 71.223 -47.802 1.00 80.15 89 SER C CA 1
ATOM 4956 C C . SER C 1 91 ? -35.767 70.888 -49.196 1.00 78.92 89 SER C C 1
ATOM 4957 O O . SER C 1 91 ? -35.815 71.768 -50.073 1.00 65.15 89 SER C O 1
ATOM 4960 N N . SER C 1 92 ? -36.238 69.657 -49.372 1.00 75.93 90 SER C N 1
ATOM 4961 C CA . SER C 1 92 ? -36.997 69.199 -50.562 1.00 70.67 90 SER C CA 1
ATOM 4962 C C . SER C 1 92 ? -38.385 69.858 -50.568 1.00 67.33 90 SER C C 1
ATOM 4963 O O . SER C 1 92 ? -38.975 69.983 -49.499 1.00 67.71 90 SER C O 1
ATOM 4966 N N . ASP C 1 93 ? -38.838 70.348 -51.722 1.00 67.64 91 ASP C N 1
ATOM 4967 C CA . ASP C 1 93 ? -40.260 70.694 -52.015 1.00 70.66 91 ASP C CA 1
ATOM 4968 C C . ASP C 1 93 ? -40.354 71.004 -53.520 1.00 68.23 91 ASP C C 1
ATOM 4969 O O . ASP C 1 93 ? -39.370 70.751 -54.243 1.00 67.17 91 ASP C O 1
ATOM 4974 N N . THR C 1 94 ? -41.488 71.507 -54.002 1.00 68.42 92 THR C N 1
ATOM 4975 C CA . THR C 1 94 ? -41.661 71.804 -55.445 1.00 64.02 92 THR C CA 1
ATOM 4976 C C . THR C 1 94 ? -40.941 73.099 -55.776 1.00 68.62 92 THR C C 1
ATOM 4977 O O . THR C 1 94 ? -40.841 73.972 -54.923 1.00 67.74 92 THR C O 1
ATOM 4981 N N . PRO C 1 95 ? -40.427 73.274 -57.015 1.00 75.62 93 PRO C N 1
ATOM 4982 C CA . PRO C 1 95 ? -39.955 74.582 -57.478 1.00 71.80 93 PRO C CA 1
ATOM 4983 C C . PRO C 1 95 ? -40.975 75.717 -57.280 1.00 70.35 93 PRO C C 1
ATOM 4984 O O . PRO C 1 95 ? -40.596 76.738 -56.743 1.00 63.47 93 PRO C O 1
ATOM 4988 N N . GLU C 1 96 ? -42.244 75.512 -57.644 1.00 68.11 94 GLU C N 1
ATOM 4989 C CA . GLU C 1 96 ? -43.283 76.556 -57.466 1.00 79.25 94 GLU C CA 1
ATOM 4990 C C . GLU C 1 96 ? -43.348 76.977 -55.982 1.00 81.98 94 GLU C C 1
ATOM 4991 O O . GLU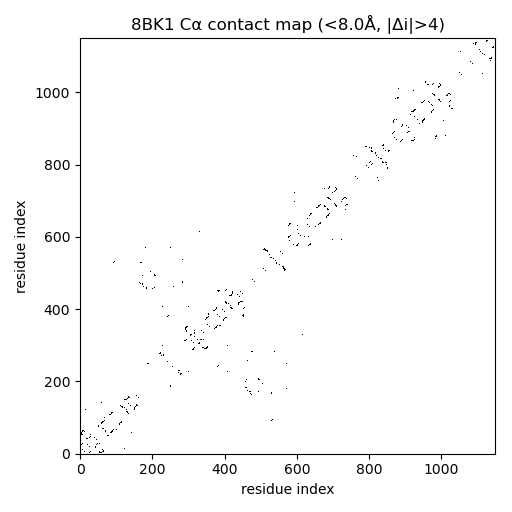 C 1 96 ? -43.385 78.195 -55.708 1.00 90.10 94 GLU C O 1
ATOM 4997 N N . LYS C 1 97 ? -43.304 76.038 -55.037 1.00 88.82 95 LYS C N 1
ATOM 4998 C CA . LYS C 1 97 ? -43.442 76.390 -53.601 1.00 83.65 95 LYS C CA 1
ATOM 4999 C C . LYS C 1 97 ? -42.138 77.028 -53.131 1.00 82.00 95 LYS C C 1
ATOM 5000 O O . LYS C 1 97 ? -42.199 77.805 -52.164 1.00 73.55 95 LYS C O 1
ATOM 5006 N N . THR C 1 98 ? -41.017 76.714 -53.788 1.00 73.63 96 THR C N 1
ATOM 5007 C CA . THR C 1 98 ? -39.700 77.308 -53.457 1.00 78.69 96 THR C CA 1
ATOM 5008 C C . THR C 1 98 ? -39.757 78.812 -53.762 1.00 85.71 96 THR C C 1
ATOM 5009 O O . THR C 1 98 ? -39.316 79.612 -52.926 1.00 82.19 96 THR C O 1
ATOM 5013 N N . ARG C 1 99 ? -40.312 79.204 -54.903 1.00 97.80 97 ARG C N 1
ATOM 5014 C CA . ARG C 1 99 ? -40.399 80.641 -55.241 1.00 99.89 97 ARG C CA 1
ATOM 5015 C C . ARG C 1 99 ? -41.400 81.321 -54.311 1.00 103.36 97 ARG C C 1
ATOM 5016 O O . ARG C 1 99 ? -41.129 82.442 -53.875 1.00 125.02 97 ARG C O 1
ATOM 5024 N N . GLU C 1 100 ? -42.537 80.687 -54.049 1.00 108.35 98 GLU C N 1
ATOM 5025 C CA . GLU C 1 100 ? -43.592 81.287 -53.188 1.00 102.99 98 GLU C CA 1
ATOM 5026 C C . GLU C 1 100 ? -42.968 81.552 -51.803 1.00 102.35 98 GLU C C 1
ATOM 5027 O O . GLU C 1 100 ? -43.280 82.602 -51.214 1.00 93.36 98 GLU C O 1
ATOM 5033 N N . ALA C 1 101 ? -42.044 80.709 -51.331 1.00 95.72 99 ALA C N 1
ATOM 5034 C CA . ALA C 1 101 ? -41.456 80.858 -49.981 1.00 109.00 99 ALA C CA 1
ATOM 5035 C C . ALA C 1 101 ? -40.437 81.997 -49.999 1.00 113.06 99 ALA C C 1
ATOM 5036 O O . ALA C 1 101 ? -40.372 82.746 -49.007 1.00 115.52 99 ALA C O 1
ATOM 5038 N N . ALA C 1 102 ? -39.692 82.132 -51.092 1.00 111.04 100 ALA C N 1
ATOM 5039 C CA . ALA C 1 102 ? -38.743 83.250 -51.295 1.00 115.98 100 ALA C CA 1
ATOM 5040 C C . ALA C 1 102 ? -39.505 84.578 -51.177 1.00 123.01 100 ALA C C 1
ATOM 5041 O O . ALA C 1 102 ? -39.053 85.466 -50.463 1.00 127.60 100 ALA C O 1
ATOM 5043 N N . GLU C 1 103 ? -40.666 84.681 -51.816 1.00 116.25 101 GLU C N 1
ATOM 5044 C CA . GLU C 1 103 ? -41.497 85.912 -51.812 1.00 107.55 101 GLU C CA 1
ATOM 5045 C C . GLU C 1 103 ? -41.982 86.203 -50.391 1.00 104.55 101 GLU C C 1
ATOM 5046 O O . GLU C 1 103 ? -41.912 87.363 -49.976 1.00 119.65 101 GLU C O 1
ATOM 5052 N N . TRP C 1 104 ? -42.420 85.185 -49.663 1.00 108.83 102 TRP C N 1
ATOM 5053 C CA . TRP C 1 104 ? -42.949 85.332 -48.282 1.00 112.66 102 TRP C CA 1
ATOM 5054 C C . TRP C 1 104 ? -41.827 85.805 -47.344 1.00 116.04 102 TRP C C 1
ATOM 5055 O O . TRP C 1 104 ? -42.088 86.671 -46.488 1.00 99.58 102 TRP C O 1
ATOM 5066 N N . VAL C 1 105 ? -40.627 85.250 -47.491 1.00 108.79 103 VAL C N 1
ATOM 5067 C CA . VAL C 1 105 ? -39.459 85.622 -46.648 1.00 106.85 103 VAL C CA 1
ATOM 5068 C C . VAL C 1 105 ? -39.003 87.042 -47.018 1.00 115.30 103 VAL C C 1
ATOM 5069 O O . VAL C 1 105 ? -38.662 87.795 -46.091 1.00 102.08 103 VAL C O 1
ATOM 5073 N N . GLU C 1 106 ? -39.004 87.403 -48.307 1.00 117.01 104 GLU C N 1
ATOM 5074 C CA . GLU C 1 106 ? -38.445 88.700 -48.779 1.00 116.19 104 GLU C CA 1
ATOM 5075 C C . GLU C 1 106 ? -39.432 89.803 -48.369 1.00 112.22 104 GLU C C 1
ATOM 5076 O O . GLU C 1 106 ? -38.963 90.833 -47.872 1.00 113.53 104 GLU C O 1
ATOM 5082 N N . ALA C 1 107 ? -40.739 89.532 -48.411 1.00 106.61 105 ALA C N 1
ATOM 5083 C CA . ALA C 1 107 ? -41.808 90.423 -47.893 1.00 104.92 105 ALA C CA 1
ATOM 5084 C C . ALA C 1 107 ? -41.635 90.688 -46.385 1.00 117.07 105 ALA C C 1
ATOM 5085 O O . ALA C 1 107 ? -42.161 91.693 -45.926 1.00 122.88 105 ALA C O 1
ATOM 5087 N N . ARG C 1 108 ? -40.956 89.818 -45.633 1.00 128.51 106 ARG C N 1
ATOM 5088 C CA . ARG C 1 108 ? -40.700 89.994 -44.172 1.00 126.19 106 ARG C CA 1
ATOM 5089 C C . ARG C 1 108 ? -39.293 90.576 -43.966 1.00 129.17 106 ARG C C 1
ATOM 5090 O O . ARG C 1 108 ? -38.803 90.556 -42.812 1.00 135.80 106 ARG C O 1
ATOM 5098 N N . GLY C 1 109 ? -38.671 91.066 -45.049 1.00 112.49 107 GLY C N 1
ATOM 5099 C CA . GLY C 1 109 ? -37.440 91.878 -45.032 1.00 108.49 107 GLY C CA 1
ATOM 5100 C C . GLY C 1 109 ? -36.165 91.059 -44.890 1.00 111.29 107 GLY C C 1
ATOM 5101 O O . GLY C 1 109 ? -35.147 91.639 -44.472 1.00 121.31 107 GLY C O 1
ATOM 5102 N N . ALA C 1 110 ? -36.178 89.768 -45.233 1.00 107.58 108 ALA C N 1
ATOM 5103 C CA . ALA C 1 110 ? -34.974 88.902 -45.220 1.00 95.00 108 ALA C CA 1
ATOM 5104 C C . ALA C 1 110 ? -34.582 88.537 -46.661 1.00 92.67 108 ALA C C 1
ATOM 5105 O O . ALA C 1 110 ? -35.386 88.790 -47.582 1.00 90.90 108 ALA C O 1
ATOM 5107 N N . LYS C 1 111 ? -33.384 87.983 -46.854 1.00 91.89 109 LYS C N 1
ATOM 5108 C CA . LYS C 1 111 ? -32.964 87.430 -48.166 1.00 104.40 109 LYS C CA 1
ATOM 5109 C C . LYS C 1 111 ? -33.212 85.916 -48.137 1.00 120.30 109 LYS C C 1
ATOM 5110 O O . LYS C 1 111 ? -33.197 85.337 -47.033 1.00 129.13 109 LYS C O 1
ATOM 5112 N N . PHE C 1 112 ? -33.449 85.297 -49.300 1.00 132.98 110 PHE C N 1
ATOM 5113 C CA . PHE C 1 112 ? -33.772 83.849 -49.424 1.00 113.89 110 PHE C CA 1
ATOM 5114 C C . PHE C 1 112 ? -32.900 83.192 -50.492 1.00 105.55 110 PHE C C 1
ATOM 5115 O O . PHE C 1 112 ? -32.912 83.618 -51.676 1.00 105.56 110 PHE C O 1
ATOM 5123 N N . ILE C 1 113 ? -32.183 82.155 -50.075 1.00 89.38 111 ILE C N 1
ATOM 5124 C CA . ILE C 1 113 ? -31.399 81.260 -50.958 1.00 92.12 111 ILE C CA 1
ATOM 5125 C C . ILE C 1 113 ? -31.934 79.841 -50.802 1.00 102.58 111 ILE C C 1
ATOM 5126 O O . ILE C 1 113 ? -32.178 79.426 -49.660 1.00 117.31 111 ILE C O 1
ATOM 5131 N N . ALA C 1 114 ? -32.082 79.130 -51.918 1.00 88.21 112 ALA C N 1
ATOM 5132 C CA . ALA C 1 114 ? -32.473 77.709 -51.949 1.00 75.46 112 ALA C CA 1
ATOM 5133 C C . ALA C 1 114 ? -31.223 76.857 -52.139 1.00 79.34 112 ALA C C 1
ATOM 5134 O O . ALA C 1 114 ? -30.339 77.248 -52.936 1.00 92.56 112 ALA C O 1
ATOM 5136 N N . GLY C 1 115 ? -31.145 75.755 -51.387 1.00 73.69 113 GLY C N 1
ATOM 5137 C CA . GLY C 1 115 ? -30.078 74.745 -51.497 1.00 67.28 113 GLY C CA 1
ATOM 5138 C C . GLY C 1 115 ? -30.651 73.337 -51.605 1.00 64.65 113 GLY C C 1
ATOM 5139 O O . GLY C 1 115 ? -31.772 73.113 -51.136 1.00 62.75 113 GLY C O 1
ATOM 5140 N N . GLY C 1 116 ? -29.901 72.426 -52.217 1.00 59.64 114 GLY C N 1
ATOM 5141 C CA . GLY C 1 116 ? -30.186 70.993 -52.266 1.00 61.41 114 GLY C CA 1
ATOM 5142 C C . GLY C 1 116 ? -28.910 70.226 -52.046 1.00 62.33 114 GLY C C 1
ATOM 5143 O O . GLY C 1 116 ? -28.010 70.307 -52.916 1.00 71.75 114 GLY C O 1
ATOM 5144 N N . VAL C 1 117 ? -28.820 69.519 -50.924 1.00 68.00 115 VAL C N 1
ATOM 5145 C CA . VAL C 1 117 ? -27.593 68.775 -50.545 1.00 65.65 115 VAL C CA 1
ATOM 5146 C C . VAL C 1 117 ? -27.625 67.450 -51.286 1.00 62.19 115 VAL C C 1
ATOM 5147 O O . VAL C 1 117 ? -28.648 66.800 -51.225 1.00 67.77 115 VAL C O 1
ATOM 5151 N N . MET C 1 118 ? -26.539 67.070 -51.926 1.00 56.42 116 MET C N 1
ATOM 5152 C CA . MET C 1 118 ? -26.525 65.942 -52.877 1.00 57.29 116 MET C CA 1
ATOM 5153 C C . MET C 1 118 ? -25.736 64.756 -52.331 1.00 52.65 116 MET C C 1
ATOM 5154 O O . MET C 1 118 ? -25.242 63.921 -53.126 1.00 56.73 116 MET C O 1
ATOM 5159 N N . VAL C 1 119 ? -25.619 64.648 -51.021 1.00 66.93 117 VAL C N 1
ATOM 5160 C CA . VAL C 1 119 ? -25.020 63.439 -50.368 1.00 70.97 117 VAL C CA 1
ATOM 5161 C C . VAL C 1 119 ? -25.796 63.215 -49.083 1.00 66.76 117 VAL C C 1
ATOM 5162 O O . VAL C 1 119 ? -26.402 64.143 -48.549 1.00 54.21 117 VAL C O 1
ATOM 5166 N N . PRO C 1 120 ? -25.745 61.995 -48.528 1.00 70.11 118 PRO C N 1
ATOM 5167 C CA . PRO C 1 120 ? -26.314 61.723 -47.212 1.00 75.53 118 PRO C CA 1
ATOM 5168 C C . PRO C 1 120 ? -25.432 62.280 -46.081 1.00 78.00 118 PRO C C 1
ATOM 5169 O O . PRO C 1 120 ? -24.299 62.665 -46.338 1.00 83.10 118 PRO C O 1
ATOM 5173 N N . ALA C 1 121 ? -25.983 62.301 -44.865 1.00 86.35 119 ALA C N 1
ATOM 5174 C CA . ALA C 1 121 ? -25.440 62.994 -43.667 1.00 83.25 119 ALA C CA 1
ATOM 5175 C C . ALA C 1 121 ? -23.978 62.582 -43.411 1.00 81.35 119 ALA C C 1
ATOM 5176 O O . ALA C 1 121 ? -23.149 63.452 -43.114 1.00 64.81 119 ALA C O 1
ATOM 5178 N N . ALA C 1 122 ? -23.675 61.289 -43.523 1.00 69.08 120 ALA C N 1
ATOM 5179 C CA . ALA C 1 122 ? -22.337 60.704 -43.301 1.00 68.08 120 ALA C CA 1
ATOM 5180 C C . ALA C 1 122 ? -21.270 61.360 -44.194 1.00 74.41 120 ALA C C 1
ATOM 5181 O O . ALA C 1 122 ? -20.080 61.220 -43.861 1.00 83.77 120 ALA C O 1
ATOM 5183 N N . LEU C 1 123 ? -21.640 61.962 -45.327 1.00 73.73 121 LEU C N 1
ATOM 5184 C CA . LEU C 1 123 ? -20.656 62.519 -46.293 1.00 74.34 121 LEU C CA 1
ATOM 5185 C C . LEU C 1 123 ? -20.716 64.048 -46.266 1.00 71.85 121 LEU C C 1
ATOM 5186 O O . LEU C 1 123 ? -19.905 64.681 -46.957 1.00 85.93 121 LEU C O 1
ATOM 5191 N N . VAL C 1 124 ? -21.591 64.646 -45.471 1.00 70.65 122 VAL C N 1
ATOM 5192 C CA . VAL C 1 124 ? -21.564 66.132 -45.296 1.00 82.11 122 VAL C CA 1
ATOM 5193 C C . VAL C 1 124 ? -20.155 66.562 -44.857 1.00 89.30 122 VAL C C 1
ATOM 5194 O O . VAL C 1 124 ? -19.571 65.922 -43.979 1.00 83.66 122 VAL C O 1
ATOM 5198 N N . GLY C 1 125 ? -19.596 67.581 -45.511 1.00 102.08 123 GLY C N 1
ATOM 5199 C CA . GLY C 1 125 ? -18.274 68.147 -45.185 1.00 86.28 123 GLY C CA 1
ATOM 5200 C C . GLY C 1 125 ? -17.114 67.341 -45.746 1.00 77.98 123 GLY C C 1
ATOM 5201 O O . GLY C 1 125 ? -16.017 67.870 -45.679 1.00 88.63 123 GLY C O 1
ATOM 5202 N N . LYS C 1 126 ? -17.312 66.125 -46.261 1.00 74.08 124 LYS C N 1
ATOM 5203 C CA . LYS C 1 126 ? -16.246 65.337 -46.949 1.00 86.06 124 LYS C CA 1
ATOM 5204 C C . LYS C 1 126 ? -16.099 65.787 -48.421 1.00 91.26 124 LYS C C 1
ATOM 5205 O O . LYS C 1 126 ? -16.777 66.781 -48.834 1.00 70.83 124 LYS C O 1
ATOM 5209 N N . ASP C 1 127 ? -15.235 65.082 -49.167 1.00 100.22 125 ASP C N 1
ATOM 5210 C CA . ASP C 1 127 ? -14.760 65.441 -50.532 1.00 117.85 125 ASP C CA 1
ATOM 5211 C C . ASP C 1 127 ? -15.886 65.270 -51.549 1.00 114.50 125 ASP C C 1
ATOM 5212 O O . ASP C 1 127 ? -16.028 66.153 -52.417 1.00 109.73 125 ASP C O 1
ATOM 5217 N N . GLU C 1 128 ? -16.650 64.181 -51.425 1.00 103.86 126 GLU C N 1
ATOM 5218 C CA . GLU C 1 128 ? -17.752 63.832 -52.358 1.00 88.25 126 GLU C CA 1
ATOM 5219 C C . GLU C 1 128 ? -18.842 64.917 -52.297 1.00 83.35 126 GLU C C 1
ATOM 5220 O O . GLU C 1 128 ? -19.595 65.049 -53.272 1.00 85.71 126 GLU C O 1
ATOM 5226 N N . ALA C 1 129 ? -18.951 65.660 -51.195 1.00 73.36 127 ALA C N 1
ATOM 5227 C CA . ALA C 1 129 ? -20.142 66.492 -50.912 1.00 77.84 127 ALA C CA 1
ATOM 5228 C C . ALA C 1 129 ? -20.213 67.659 -51.890 1.00 70.69 127 ALA C C 1
ATOM 5229 O O . ALA C 1 129 ? -19.172 68.309 -52.136 1.00 93.34 127 ALA C O 1
ATOM 5231 N N . TYR C 1 130 ? -21.415 67.925 -52.397 1.00 81.86 128 TYR C N 1
ATOM 5232 C CA . TYR C 1 130 ? -21.735 69.145 -53.174 1.00 80.44 128 TYR C CA 1
ATOM 5233 C C . TYR C 1 130 ? -23.181 69.521 -52.886 1.00 71.11 128 TYR C C 1
ATOM 5234 O O . TYR C 1 130 ? -23.942 68.657 -52.438 1.00 79.53 128 TYR C O 1
ATOM 5243 N N . VAL C 1 131 ? -23.520 70.782 -53.118 1.00 69.26 129 VAL C N 1
ATOM 5244 C CA . VAL C 1 131 ? -24.854 71.362 -52.817 1.00 74.92 129 VAL C CA 1
ATOM 5245 C C . VAL C 1 131 ? -25.246 72.346 -53.923 1.00 75.66 129 VAL C C 1
ATOM 5246 O O . VAL C 1 131 ? -24.465 73.257 -54.217 1.00 97.98 129 VAL C O 1
ATOM 5250 N N . PHE C 1 132 ? -26.426 72.189 -54.501 1.00 74.02 130 PHE C N 1
ATOM 5251 C CA . PHE C 1 132 ? -27.003 73.185 -55.438 1.00 82.47 130 PHE C CA 1
ATOM 5252 C C . PHE C 1 132 ? -27.388 74.405 -54.597 1.00 83.11 130 PHE C C 1
ATOM 5253 O O . PHE C 1 132 ? -27.958 74.215 -53.513 1.00 78.33 130 PHE C O 1
ATOM 5261 N N . TYR C 1 133 ? -27.059 75.612 -55.062 1.00 81.60 131 TYR C N 1
ATOM 5262 C CA . TYR C 1 133 ? -27.616 76.874 -54.505 1.00 77.49 131 TYR C CA 1
ATOM 5263 C C . TYR C 1 133 ? -28.167 77.727 -55.642 1.00 72.92 131 TYR C C 1
ATOM 5264 O O . TYR C 1 133 ? -27.635 77.636 -56.763 1.00 73.60 131 TYR C O 1
ATOM 5273 N N . SER C 1 134 ? -29.178 78.536 -55.335 1.00 69.80 132 SER C N 1
ATOM 5274 C CA . SER C 1 134 ? -29.794 79.510 -56.268 1.00 86.74 132 SER C CA 1
ATOM 5275 C C . SER C 1 134 ? -30.497 80.621 -55.466 1.00 98.87 132 SER C C 1
ATOM 5276 O O . SER C 1 134 ? -30.980 80.349 -54.336 1.00 77.70 132 SER C O 1
ATOM 5279 N N . GLY C 1 135 ? -30.573 81.824 -56.052 1.00 116.74 133 GLY C N 1
ATOM 5280 C CA . GLY C 1 135 ? -31.077 83.046 -55.397 1.00 120.15 133 GLY C CA 1
ATOM 5281 C C . GLY C 1 135 ? -30.143 84.222 -55.674 1.00 120.40 133 GLY C C 1
ATOM 5282 O O . GLY C 1 135 ? -29.281 84.138 -56.551 1.00 113.43 133 GLY C O 1
ATOM 5283 N N . PRO C 1 136 ? -30.271 85.343 -54.925 1.00 119.36 134 PRO C N 1
ATOM 5284 C CA . PRO C 1 136 ? -29.402 86.506 -55.124 1.00 106.45 134 PRO C CA 1
ATOM 5285 C C . PRO C 1 136 ? -27.898 86.200 -54.942 1.00 115.16 134 PRO C C 1
ATOM 5286 O O . PRO C 1 136 ? -27.497 85.744 -53.870 1.00 106.37 134 PRO C O 1
ATOM 5290 N N . ALA C 1 137 ? -27.094 86.457 -55.985 1.00 112.37 135 ALA C N 1
ATOM 5291 C CA . ALA C 1 137 ? -25.653 86.095 -56.059 1.00 112.94 135 ALA C CA 1
ATOM 5292 C C . ALA C 1 137 ? -24.821 86.911 -55.055 1.00 125.44 135 ALA C C 1
ATOM 5293 O O . ALA C 1 137 ? -23.880 86.347 -54.480 1.00 125.45 135 ALA C O 1
ATOM 5295 N N . ASP C 1 138 ? -25.119 88.198 -54.881 1.00 131.09 136 ASP C N 1
ATOM 5296 C CA . ASP C 1 138 ? -24.371 89.104 -53.964 1.00 123.22 136 ASP C CA 1
ATOM 5297 C C . ASP C 1 138 ? -24.482 88.540 -52.542 1.00 124.11 136 ASP C C 1
ATOM 5298 O O . ASP C 1 138 ? -23.434 88.327 -51.894 1.00 111.41 136 ASP C O 1
ATOM 5303 N N . VAL C 1 139 ? -25.704 88.236 -52.104 1.00 119.77 137 VAL C N 1
ATOM 5304 C CA . VAL C 1 139 ? -25.992 87.620 -50.774 1.00 113.16 137 VAL C CA 1
ATOM 5305 C C . VAL C 1 139 ? -25.251 86.279 -50.656 1.00 106.03 137 VAL C C 1
ATOM 5306 O O . VAL C 1 139 ? -24.529 86.074 -49.651 1.00 103.92 137 VAL C O 1
ATOM 5310 N N . PHE C 1 140 ? -25.403 85.402 -51.648 1.00 98.48 138 PHE C N 1
ATOM 5311 C CA . PHE C 1 140 ? -24.707 84.087 -51.694 1.00 105.42 138 PHE C CA 1
ATOM 5312 C C . PHE C 1 140 ? -23.205 84.303 -51.468 1.00 119.09 138 PHE C C 1
ATOM 5313 O O . PHE C 1 140 ? -22.607 83.581 -50.630 1.00 124.80 138 PHE C O 1
ATOM 5321 N N . GLU C 1 141 ? -22.609 85.259 -52.192 1.00 135.03 139 GLU C N 1
ATOM 5322 C CA . GLU C 1 141 ? -21.138 85.479 -52.185 1.00 127.41 139 GLU C CA 1
ATOM 5323 C C . GLU C 1 141 ? -20.721 85.913 -50.774 1.00 120.39 139 GLU C C 1
ATOM 5324 O O . GLU C 1 141 ? -19.653 85.456 -50.348 1.00 99.23 139 GLU C O 1
ATOM 5330 N N . LYS C 1 142 ? -21.548 86.714 -50.078 1.00 117.65 140 LYS C N 1
ATOM 5331 C CA . LYS C 1 142 ? -21.287 87.168 -48.682 1.00 114.96 140 LYS C CA 1
ATOM 5332 C C . LYS C 1 142 ? -21.125 85.949 -47.756 1.00 121.25 140 LYS C C 1
ATOM 5333 O O . LYS C 1 142 ? -20.333 86.091 -46.822 1.00 124.71 140 LYS C O 1
ATOM 5335 N N . HIS C 1 143 ? -21.776 84.797 -47.995 1.00 126.18 141 HIS C N 1
ATOM 5336 C CA . HIS C 1 143 ? -21.702 83.644 -47.045 1.00 104.79 141 HIS C CA 1
ATOM 5337 C C . HIS C 1 143 ? -21.155 82.382 -47.718 1.00 93.76 141 HIS C C 1
ATOM 5338 O O . HIS C 1 143 ? -21.186 81.300 -47.090 1.00 99.76 141 HIS C O 1
ATOM 5345 N N . ARG C 1 144 ? -20.618 82.498 -48.927 1.00 94.90 142 ARG C N 1
ATOM 5346 C CA . ARG C 1 144 ? -20.081 81.341 -49.687 1.00 101.92 142 ARG C CA 1
ATOM 5347 C C . ARG C 1 144 ? -19.101 80.548 -48.809 1.00 109.27 142 ARG C C 1
ATOM 5348 O O . ARG C 1 144 ? -19.162 79.304 -48.799 1.00 95.02 142 ARG C O 1
ATOM 5356 N N . GLU C 1 145 ? -18.202 81.245 -48.111 1.00 127.44 143 GLU C N 1
ATOM 5357 C CA . GLU C 1 145 ? -17.038 80.602 -47.451 1.00 129.40 143 GLU C CA 1
ATOM 5358 C C . GLU C 1 145 ? -17.531 79.640 -46.364 1.00 118.45 143 GLU C C 1
ATOM 5359 O O . GLU C 1 145 ? -16.948 78.524 -46.235 1.00 103.50 143 GLU C O 1
ATOM 5365 N N . ALA C 1 146 ? -18.568 80.046 -45.623 1.00 103.40 144 ALA C N 1
ATOM 5366 C CA . ALA C 1 146 ? -19.204 79.247 -44.549 1.00 110.88 144 ALA C CA 1
ATOM 5367 C C . ALA C 1 146 ? -19.932 78.040 -45.164 1.00 113.73 144 ALA C C 1
ATOM 5368 O O . ALA C 1 146 ? -19.699 76.880 -44.691 1.00 98.90 144 ALA C O 1
ATOM 5370 N N . LEU C 1 147 ? -20.766 78.296 -46.182 1.00 97.25 145 LEU C N 1
ATOM 5371 C CA . LEU C 1 147 ? -21.581 77.247 -46.845 1.00 92.17 145 LEU C CA 1
ATOM 5372 C C . LEU C 1 147 ? -20.664 76.145 -47.398 1.00 90.25 145 LEU C C 1
ATOM 5373 O O . LEU C 1 147 ? -21.047 74.965 -47.322 1.00 101.80 145 LEU C O 1
ATOM 5378 N N . ALA C 1 148 ? -19.471 76.506 -47.885 1.00 85.42 146 ALA C N 1
ATOM 5379 C CA . ALA C 1 148 ? -18.536 75.587 -48.579 1.00 91.91 146 ALA C CA 1
ATOM 5380 C C . ALA C 1 148 ? -17.998 74.504 -47.627 1.00 87.95 146 ALA C C 1
ATOM 5381 O O . ALA C 1 148 ? -17.463 73.475 -48.130 1.00 80.12 146 ALA C O 1
ATOM 5383 N N . LEU C 1 149 ? -18.133 74.712 -46.311 1.00 93.87 147 LEU C N 1
ATOM 5384 C CA . LEU C 1 149 ? -17.678 73.716 -45.302 1.00 105.64 147 LEU C CA 1
ATOM 5385 C C . LEU C 1 149 ? -18.569 72.472 -45.373 1.00 97.83 147 LEU C C 1
ATOM 5386 O O . LEU C 1 149 ? -18.054 71.353 -45.111 1.00 89.84 147 LEU C O 1
ATOM 5391 N N . ILE C 1 150 ? -19.830 72.659 -45.782 1.00 103.74 148 ILE C N 1
ATOM 5392 C CA . ILE C 1 150 ? -20.862 71.586 -45.907 1.00 95.76 148 ILE C CA 1
ATOM 5393 C C . ILE C 1 150 ? -20.637 70.736 -47.165 1.00 97.81 148 ILE C C 1
ATOM 5394 O O . ILE C 1 150 ? -20.896 69.519 -47.095 1.00 93.84 148 ILE C O 1
ATOM 5399 N N . GLY C 1 151 ? -20.215 71.354 -48.276 1.00 91.81 149 GLY C N 1
ATOM 5400 C CA . GLY C 1 151 ? -19.762 70.659 -49.504 1.00 87.64 149 GLY C CA 1
ATOM 5401 C C . GLY C 1 151 ? -19.570 71.663 -50.629 1.00 92.33 149 GLY C C 1
ATOM 5402 O O . GLY C 1 151 ? -19.980 72.852 -50.426 1.00 92.65 149 GLY C O 1
ATOM 5403 N N . ARG C 1 152 ? -18.981 71.251 -51.762 1.00 78.08 150 ARG C N 1
ATOM 5404 C CA . ARG C 1 152 ? -18.684 72.209 -52.867 1.00 85.97 150 ARG C CA 1
ATOM 5405 C C . ARG C 1 152 ? -19.980 72.933 -53.250 1.00 84.71 150 ARG C C 1
ATOM 5406 O O . ARG C 1 152 ? -20.971 72.288 -53.557 1.00 109.29 150 ARG C O 1
ATOM 5414 N N . PRO C 1 153 ? -20.089 74.274 -53.147 1.00 85.82 151 PRO C N 1
ATOM 5415 C CA . PRO C 1 153 ? -21.288 74.980 -53.608 1.00 96.87 151 PRO C CA 1
ATOM 5416 C C . PRO C 1 153 ? -21.303 75.133 -55.135 1.00 101.27 151 PRO C C 1
ATOM 5417 O O . PRO C 1 153 ? -20.318 75.589 -55.692 1.00 100.49 151 PRO C O 1
ATOM 5421 N N . ASP C 1 154 ? -22.403 74.723 -55.766 1.00 98.39 152 ASP C N 1
ATOM 5422 C CA . ASP C 1 154 ? -22.671 74.954 -57.208 1.00 81.97 152 ASP C CA 1
ATOM 5423 C C . ASP C 1 154 ? -23.781 75.988 -57.307 1.00 88.84 152 ASP C C 1
ATOM 5424 O O . ASP C 1 154 ? -24.975 75.644 -57.164 1.00 88.50 152 ASP C O 1
ATOM 5429 N N . PHE C 1 155 ? -23.385 77.237 -57.489 1.00 96.01 153 PHE C N 1
ATOM 5430 C CA . PHE C 1 155 ? -24.339 78.331 -57.740 1.00 95.96 153 PHE C CA 1
ATOM 5431 C C . PHE C 1 155 ? -24.898 78.122 -59.149 1.00 99.27 153 PHE C C 1
ATOM 5432 O O . PHE C 1 155 ? -24.114 78.014 -60.111 1.00 82.59 153 PHE C O 1
ATOM 5440 N N . LEU C 1 156 ? -26.215 77.992 -59.253 1.00 96.78 154 LEU C N 1
ATOM 5441 C CA . LEU C 1 156 ? -26.875 77.651 -60.534 1.00 98.13 154 LEU C CA 1
ATOM 5442 C C . LEU C 1 156 ? -27.395 78.902 -61.231 1.00 86.92 154 LEU C C 1
ATOM 5443 O O . LEU C 1 156 ? -27.565 78.812 -62.451 1.00 84.02 154 LEU C O 1
ATOM 5448 N N . GLY C 1 157 ? -27.666 79.985 -60.500 1.00 76.36 155 GLY C N 1
ATOM 5449 C CA . GLY C 1 157 ? -28.309 81.189 -61.074 1.00 78.67 155 GLY C CA 1
ATOM 5450 C C . GLY C 1 157 ? -29.203 81.916 -60.081 1.00 81.05 155 GLY C C 1
ATOM 5451 O O . GLY C 1 157 ? -29.363 81.435 -58.953 1.00 92.19 155 GLY C O 1
ATOM 5452 N N . GLU C 1 158 ? -29.779 83.033 -60.504 1.00 87.50 156 GLU C N 1
ATOM 5453 C CA . GLU C 1 158 ? -30.478 84.004 -59.620 1.00 99.04 156 GLU C CA 1
ATOM 5454 C C . GLU C 1 158 ? -31.930 83.554 -59.453 1.00 91.08 156 GLU C C 1
ATOM 5455 O O . GLU C 1 158 ? -32.556 83.964 -58.467 1.00 83.56 156 GLU C O 1
ATOM 5461 N N . ASP C 1 159 ? -32.463 82.777 -60.403 1.00 95.83 157 ASP C N 1
ATOM 5462 C CA . ASP C 1 159 ? -33.828 82.201 -60.279 1.00 92.10 157 ASP C CA 1
ATOM 5463 C C . ASP C 1 159 ? -33.796 81.199 -59.113 1.00 98.84 157 ASP C C 1
ATOM 5464 O O . ASP C 1 159 ? -33.135 80.119 -59.205 1.00 89.73 157 ASP C O 1
ATOM 5469 N N . VAL C 1 160 ? -34.451 81.565 -58.020 1.00 88.91 158 VAL C N 1
ATOM 5470 C CA . VAL C 1 160 ? -34.337 80.830 -56.732 1.00 83.92 158 VAL C CA 1
ATOM 5471 C C . VAL C 1 160 ? -34.803 79.376 -56.930 1.00 92.00 158 VAL C C 1
ATOM 5472 O O . VAL C 1 160 ? -34.339 78.492 -56.208 1.00 87.88 158 VAL C O 1
ATOM 5476 N N . ARG C 1 161 ? -35.633 79.111 -57.938 1.00 89.60 159 ARG C N 1
ATOM 5477 C CA . ARG C 1 161 ? -36.136 77.749 -58.245 1.00 75.89 159 ARG C CA 1
ATOM 5478 C C . ARG C 1 161 ? -35.039 76.778 -58.701 1.00 74.34 159 ARG C C 1
ATOM 5479 O O . ARG C 1 161 ? -35.282 75.572 -58.626 1.00 98.01 159 ARG C O 1
ATOM 5487 N N . LEU C 1 162 ? -33.893 77.234 -59.175 1.00 74.87 160 LEU C N 1
ATOM 5488 C CA . LEU C 1 162 ? -32.981 76.340 -59.933 1.00 78.25 160 LEU C CA 1
ATOM 5489 C C . LEU C 1 162 ? -32.444 75.236 -59.018 1.00 70.69 160 LEU C C 1
ATOM 5490 O O . LEU C 1 162 ? -32.380 74.096 -59.456 1.00 72.08 160 LEU C O 1
ATOM 5495 N N . ALA C 1 163 ? -32.051 75.536 -57.788 1.00 80.35 161 ALA C N 1
ATOM 5496 C CA . ALA C 1 163 ? -31.455 74.507 -56.902 1.00 74.71 161 ALA C CA 1
ATOM 5497 C C . ALA C 1 163 ? -32.514 73.429 -56.631 1.00 71.75 161 ALA C C 1
ATOM 5498 O O . ALA C 1 163 ? -32.146 72.236 -56.648 1.00 61.29 161 ALA C O 1
ATOM 5500 N N . GLN C 1 164 ? -33.783 73.823 -56.445 1.00 67.46 162 GLN C N 1
ATOM 5501 C CA . GLN C 1 164 ? -34.886 72.867 -56.151 1.00 72.38 162 GLN C CA 1
ATOM 5502 C C . GLN C 1 164 ? -35.113 71.989 -57.387 1.00 78.23 162 GLN C C 1
ATOM 5503 O O . GLN C 1 164 ? -35.234 70.758 -57.247 1.00 78.40 162 GLN C O 1
ATOM 5509 N N . LEU C 1 165 ? -35.119 72.601 -58.564 1.00 70.72 163 LEU C N 1
ATOM 5510 C CA . LEU C 1 165 ? -35.310 71.872 -59.828 1.00 68.41 163 LEU C CA 1
ATOM 5511 C C . LEU C 1 165 ? -34.231 70.795 -59.959 1.00 65.22 163 LEU C C 1
ATOM 5512 O O . LEU C 1 165 ? -34.564 69.632 -60.262 1.00 64.87 163 LEU C O 1
ATOM 5517 N N . PHE C 1 166 ? -32.971 71.167 -59.772 1.00 71.85 164 PHE C N 1
ATOM 5518 C CA . PHE C 1 166 ? -31.828 70.229 -59.921 1.00 68.04 164 PHE C CA 1
ATOM 5519 C C . PHE C 1 166 ? -31.930 69.166 -58.828 1.00 65.24 164 PHE C C 1
ATOM 5520 O O . PHE C 1 166 ? -31.646 67.972 -59.130 1.00 55.10 164 PHE C O 1
ATOM 5528 N N . TYR C 1 167 ? -32.363 69.560 -57.618 1.00 66.35 165 TYR C N 1
ATOM 5529 C CA . TYR C 1 167 ? -32.523 68.599 -56.497 1.00 67.24 165 TYR C CA 1
ATOM 5530 C C . TYR C 1 167 ? -33.543 67.546 -56.938 1.00 59.99 165 TYR C C 1
ATOM 5531 O O . TYR C 1 167 ? -33.235 66.344 -56.922 1.00 55.02 165 TYR C O 1
ATOM 5540 N N . GLN C 1 168 ? -34.718 67.998 -57.371 1.00 55.05 166 GLN C N 1
ATOM 5541 C CA . GLN C 1 168 ? -35.849 67.109 -57.743 1.00 50.82 166 GLN C CA 1
ATOM 5542 C C . GLN C 1 168 ? -35.435 66.220 -58.921 1.00 54.62 166 GLN C C 1
ATOM 5543 O O . GLN C 1 168 ? -35.858 65.053 -58.971 1.00 53.62 166 GLN C O 1
ATOM 5549 N N . ALA C 1 169 ? -34.639 66.738 -59.850 1.00 58.65 167 ALA C N 1
ATOM 5550 C CA . ALA C 1 169 ? -34.238 65.976 -61.047 1.00 54.87 167 ALA C CA 1
ATOM 5551 C C . ALA C 1 169 ? -33.287 64.854 -60.617 1.00 54.40 167 ALA C C 1
ATOM 5552 O O . ALA C 1 169 ? -33.401 63.735 -61.129 1.00 58.33 167 ALA C O 1
ATOM 5554 N N . GLN C 1 170 ? -32.372 65.138 -59.697 1.00 59.80 168 GLN C N 1
ATOM 5555 C CA . GLN C 1 170 ? -31.408 64.124 -59.179 1.00 64.32 168 GLN C CA 1
ATOM 5556 C C . GLN C 1 170 ? -32.170 63.088 -58.337 1.00 60.19 168 GLN C C 1
ATOM 5557 O O . GLN C 1 170 ? -31.895 61.873 -58.455 1.00 54.32 168 GLN C O 1
ATOM 5563 N N . LEU C 1 171 ? -33.179 63.559 -57.607 1.00 48.85 169 LEU C N 1
ATOM 5564 C CA . LEU C 1 171 ? -34.046 62.734 -56.750 1.00 51.70 169 LEU C CA 1
ATOM 5565 C C . LEU C 1 171 ? -34.837 61.754 -57.613 1.00 59.26 169 LEU C C 1
ATOM 5566 O O . LEU C 1 171 ? -35.064 60.598 -57.178 1.00 52.13 169 LEU C O 1
ATOM 5571 N N . ASP C 1 172 ? -35.303 62.250 -58.757 1.00 53.67 170 ASP C N 1
ATOM 5572 C CA . ASP C 1 172 ? -36.080 61.475 -59.735 1.00 52.10 170 ASP C CA 1
ATOM 5573 C C . ASP C 1 172 ? -35.227 60.254 -60.090 1.00 51.96 170 ASP C C 1
ATOM 5574 O O . ASP C 1 172 ? -35.707 59.110 -59.965 1.00 63.14 170 ASP C O 1
ATOM 5579 N N . ILE C 1 173 ? -33.971 60.459 -60.456 1.00 53.08 171 ILE C N 1
ATOM 5580 C CA . ILE C 1 173 ? -33.086 59.318 -60.844 1.00 56.79 171 ILE C CA 1
ATOM 5581 C C . ILE C 1 173 ? -32.849 58.447 -59.611 1.00 54.76 171 ILE C C 1
ATOM 5582 O O . ILE C 1 173 ? -32.896 57.190 -59.716 1.00 44.54 171 ILE C O 1
ATOM 5587 N N . PHE C 1 174 ? -32.587 59.095 -58.475 1.00 50.81 172 PHE C N 1
ATOM 5588 C CA . PHE C 1 174 ? -32.174 58.397 -57.236 1.00 54.99 172 PHE C CA 1
ATOM 5589 C C . PHE C 1 174 ? -33.308 57.485 -56.736 1.00 53.12 172 PHE C C 1
ATOM 5590 O O . PHE C 1 174 ? -33.044 56.275 -56.601 1.00 48.09 172 PHE C O 1
ATOM 5598 N N . LEU C 1 175 ? -34.529 58.007 -56.536 1.00 44.58 173 LEU C N 1
ATOM 5599 C CA . LEU C 1 175 ? -35.638 57.201 -55.946 1.00 49.96 173 LEU C CA 1
ATOM 5600 C C . LEU C 1 175 ? -36.014 56.080 -56.914 1.00 50.31 173 LEU C C 1
ATOM 5601 O O . LEU C 1 175 ? -36.317 54.967 -56.444 1.00 58.97 173 LEU C O 1
ATOM 5606 N N . ASN C 1 176 ? -35.967 56.355 -58.213 1.00 50.62 174 ASN C N 1
ATOM 5607 C CA . ASN C 1 176 ? -36.254 55.338 -59.244 1.00 54.91 174 ASN C CA 1
ATOM 5608 C C . ASN C 1 176 ? -35.275 54.184 -59.118 1.00 54.21 174 ASN C C 1
ATOM 5609 O O . ASN C 1 176 ? -35.720 53.004 -59.160 1.00 47.25 174 ASN C O 1
ATOM 5614 N N . SER C 1 177 ? -33.994 54.529 -59.029 1.00 50.55 175 SER C N 1
ATOM 5615 C CA . SER C 1 177 ? -32.915 53.531 -58.955 1.00 51.27 175 SER C CA 1
ATOM 5616 C C . SER C 1 177 ? -33.167 52.619 -57.744 1.00 52.67 175 SER C C 1
ATOM 5617 O O . SER C 1 177 ? -33.148 51.387 -57.937 1.00 45.77 175 SER C O 1
ATOM 5620 N N . LEU C 1 178 ? -33.485 53.188 -56.570 1.00 47.96 176 LEU C N 1
ATOM 5621 C CA . LEU C 1 178 ? -33.773 52.396 -55.341 1.00 46.56 176 LEU C CA 1
ATOM 5622 C C . LEU C 1 178 ? -34.950 51.477 -55.633 1.00 43.86 176 LEU C C 1
ATOM 5623 O O . LEU C 1 178 ? -34.826 50.228 -55.402 1.00 42.68 176 LEU C O 1
ATOM 5628 N N . SER C 1 179 ? -36.055 52.048 -56.102 1.00 39.89 177 SER C N 1
ATOM 5629 C CA . SER C 1 179 ? -37.299 51.252 -56.263 1.00 44.28 177 SER C CA 1
ATOM 5630 C C . SER C 1 179 ? -37.023 50.166 -57.295 1.00 42.56 177 SER C C 1
ATOM 5631 O O . SER C 1 179 ? -37.519 49.053 -57.143 1.00 41.54 177 SER C O 1
ATOM 5634 N N . ALA C 1 180 ? -36.215 50.456 -58.305 1.00 48.09 178 ALA C N 1
ATOM 5635 C CA . ALA C 1 180 ? -35.980 49.485 -59.391 1.00 50.99 178 ALA C CA 1
ATOM 5636 C C . ALA C 1 180 ? -35.084 48.365 -58.852 1.00 50.12 178 ALA C C 1
ATOM 5637 O O . ALA C 1 180 ? -35.346 47.174 -59.118 1.00 42.78 178 ALA C O 1
ATOM 5639 N N . PHE C 1 181 ? -34.046 48.740 -58.113 1.00 51.33 179 PHE C N 1
ATOM 5640 C CA . PHE C 1 181 ? -33.146 47.768 -57.453 1.00 56.84 179 PHE C CA 1
ATOM 5641 C C . PHE C 1 181 ? -33.984 46.826 -56.570 1.00 54.78 179 PHE C C 1
ATOM 5642 O O . PHE C 1 181 ? -33.871 45.590 -56.748 1.00 45.78 179 PHE C O 1
ATOM 5650 N N . MET C 1 182 ? -34.846 47.389 -55.709 1.00 42.42 180 MET C N 1
ATOM 5651 C CA . MET C 1 182 ? -35.699 46.587 -54.795 1.00 41.90 180 MET C CA 1
ATOM 5652 C C . MET C 1 182 ? -36.660 45.733 -55.620 1.00 42.51 180 MET C C 1
ATOM 5653 O O . MET C 1 182 ? -36.827 44.557 -55.286 1.00 49.52 180 MET C O 1
ATOM 5658 N N . HIS C 1 183 ? -37.210 46.264 -56.708 1.00 44.97 181 HIS C N 1
ATOM 5659 C CA . HIS C 1 183 ? -38.170 45.526 -57.578 1.00 46.29 181 HIS C CA 1
ATOM 5660 C C . HIS C 1 183 ? -37.463 44.327 -58.214 1.00 47.74 181 HIS C C 1
ATOM 5661 O O . HIS C 1 183 ? -38.022 43.219 -58.213 1.00 49.47 181 HIS C O 1
ATOM 5668 N N . ALA C 1 184 ? -36.277 44.549 -58.777 1.00 52.98 182 ALA C N 1
ATOM 5669 C CA . ALA C 1 184 ? -35.504 43.493 -59.454 1.00 55.67 182 ALA C CA 1
ATOM 5670 C C . ALA C 1 184 ? -35.154 42.453 -58.401 1.00 51.94 182 ALA C C 1
ATOM 5671 O O . ALA C 1 184 ? -35.413 41.259 -58.653 1.00 47.69 182 ALA C O 1
ATOM 5673 N N . SER C 1 185 ? -34.644 42.913 -57.248 1.00 48.08 183 SER C N 1
ATOM 5674 C CA . SER C 1 185 ? -34.309 42.049 -56.085 1.00 51.18 183 SER C CA 1
ATOM 5675 C C . SER C 1 185 ? -35.535 41.181 -55.747 1.00 55.19 183 SER C C 1
ATOM 5676 O O . SER C 1 185 ? -35.396 39.938 -55.650 1.00 54.15 183 SER C O 1
ATOM 5679 N N . ALA C 1 186 ? -36.710 41.805 -55.661 1.00 49.46 184 ALA C N 1
ATOM 5680 C CA . ALA C 1 186 ? -37.965 41.123 -55.296 1.00 50.92 184 ALA C CA 1
ATOM 5681 C C . ALA C 1 186 ? -38.279 40.040 -56.321 1.00 50.72 184 ALA C C 1
ATOM 5682 O O . ALA C 1 186 ? -38.801 38.985 -55.932 1.00 57.25 184 ALA C O 1
ATOM 5684 N N . LEU C 1 187 ? -37.995 40.277 -57.593 1.00 57.95 185 LEU C N 1
ATOM 5685 C CA . LEU C 1 187 ? -38.348 39.295 -58.661 1.00 61.58 185 LEU C CA 1
ATOM 5686 C C . LEU C 1 187 ? -37.483 38.049 -58.466 1.00 60.89 185 LEU C C 1
ATOM 5687 O O . LEU C 1 187 ? -37.987 36.898 -58.554 1.00 56.12 185 LEU C O 1
ATOM 5692 N N . VAL C 1 188 ? -36.211 38.315 -58.198 1.00 61.63 186 VAL C N 1
ATOM 5693 C CA . VAL C 1 188 ? -35.178 37.286 -57.947 1.00 71.03 186 VAL C CA 1
ATOM 5694 C C . VAL C 1 188 ? -35.572 36.529 -56.664 1.00 73.70 186 VAL C C 1
ATOM 5695 O O . VAL C 1 188 ? -35.673 35.277 -56.743 1.00 63.67 186 VAL C O 1
ATOM 5699 N N . ARG C 1 189 ? -35.820 37.235 -55.544 1.00 64.17 187 ARG C N 1
ATOM 5700 C CA . ARG C 1 189 ? -36.102 36.570 -54.238 1.00 64.93 187 ARG C CA 1
ATOM 5701 C C . ARG C 1 189 ? -37.403 35.775 -54.406 1.00 59.65 187 ARG C C 1
ATOM 5702 O O . ARG C 1 189 ? -37.504 34.676 -53.901 1.00 72.57 187 ARG C O 1
ATOM 5710 N N . SER C 1 190 ? -38.328 36.240 -55.215 1.00 64.75 188 SER C N 1
ATOM 5711 C CA . SER C 1 190 ? -39.599 35.522 -55.445 1.00 62.79 188 SER C CA 1
ATOM 5712 C C . SER C 1 190 ? -39.317 34.127 -56.001 1.00 57.65 188 SER C C 1
ATOM 5713 O O . SER C 1 190 ? -40.108 33.251 -55.772 1.00 55.44 188 SER C O 1
ATOM 5716 N N . ALA C 1 191 ? -38.261 33.932 -56.779 1.00 68.28 189 ALA C N 1
ATOM 5717 C CA . ALA C 1 191 ? -37.994 32.627 -57.431 1.00 75.64 189 ALA C CA 1
ATOM 5718 C C . ALA C 1 191 ? -37.105 31.750 -56.530 1.00 80.89 189 ALA C C 1
ATOM 5719 O O . ALA C 1 191 ? -36.744 30.659 -56.948 1.00 72.24 189 ALA C O 1
ATOM 5721 N N . GLY C 1 192 ? -36.751 32.209 -55.331 1.00 82.35 190 GLY C N 1
ATOM 5722 C CA . GLY C 1 192 ? -35.954 31.429 -54.374 1.00 77.38 190 GLY C CA 1
ATOM 5723 C C . GLY C 1 192 ? -34.470 31.669 -54.546 1.00 81.87 190 GLY C C 1
ATOM 5724 O O . GLY C 1 192 ? -33.679 31.005 -53.865 1.00 90.34 190 GLY C O 1
ATOM 5725 N N . VAL C 1 193 ? -34.071 32.598 -55.402 1.00 72.55 191 VAL C N 1
ATOM 5726 C CA . VAL C 1 193 ? -32.628 32.866 -55.620 1.00 72.91 191 VAL C CA 1
ATOM 5727 C C . VAL C 1 193 ? -32.178 33.908 -54.612 1.00 66.39 191 VAL C C 1
ATOM 5728 O O . VAL C 1 193 ? -32.810 34.930 -54.450 1.00 68.48 191 VAL C O 1
ATOM 5732 N N . PRO C 1 194 ? -31.111 33.652 -53.841 1.00 76.29 192 PRO C N 1
ATOM 5733 C CA . PRO C 1 194 ? -30.623 34.648 -52.892 1.00 69.86 192 PRO C CA 1
ATOM 5734 C C . PRO C 1 194 ? -30.047 35.877 -53.599 1.00 59.37 192 PRO C C 1
ATOM 5735 O O . PRO C 1 194 ? -29.405 35.781 -54.623 1.00 59.88 192 PRO C O 1
ATOM 5739 N N . LEU C 1 195 ? -30.245 37.010 -52.965 1.00 66.70 193 LEU C N 1
ATOM 5740 C CA . LEU C 1 195 ? -29.832 38.318 -53.496 1.00 72.33 193 LEU C CA 1
ATOM 5741 C C . LEU C 1 195 ? -28.312 38.371 -53.716 1.00 77.23 193 LEU C C 1
ATOM 5742 O O . LEU C 1 195 ? -27.879 39.044 -54.666 1.00 84.23 193 LEU C O 1
ATOM 5747 N N . GLU C 1 196 ? -27.522 37.667 -52.912 1.00 90.53 194 GLU C N 1
ATOM 5748 C CA . GLU C 1 196 ? -26.037 37.679 -53.039 1.00 83.84 194 GLU C CA 1
ATOM 5749 C C . GLU C 1 196 ? -25.661 37.225 -54.464 1.00 72.69 194 GLU C C 1
ATOM 5750 O O . GLU C 1 196 ? -24.682 37.790 -55.009 1.00 52.73 194 GLU C O 1
ATOM 5756 N N . LYS C 1 197 ? -26.412 36.277 -55.058 1.00 59.22 195 LYS C N 1
ATOM 5757 C CA . LYS C 1 197 ? -26.115 35.718 -56.407 1.00 74.65 195 LYS C CA 1
ATOM 5758 C C . LYS C 1 197 ? -26.360 36.782 -57.500 1.00 78.70 195 LYS C C 1
ATOM 5759 O O . LYS C 1 197 ? -25.642 36.760 -58.507 1.00 88.75 195 LYS C O 1
ATOM 5765 N N . PHE C 1 198 ? -27.337 37.675 -57.314 1.00 91.50 196 PHE C N 1
ATOM 5766 C CA . PHE C 1 198 ? -27.793 38.678 -58.319 1.00 73.84 196 PHE C CA 1
ATOM 5767 C C . PHE C 1 198 ? -27.016 39.996 -58.185 1.00 67.67 196 PHE C C 1
ATOM 5768 O O . PHE C 1 198 ? -26.816 40.684 -59.198 1.00 66.62 196 PHE C O 1
ATOM 5776 N N . TRP C 1 199 ? -26.587 40.354 -56.974 1.00 63.49 197 TRP C N 1
ATOM 5777 C CA . TRP C 1 199 ? -25.997 41.685 -56.693 1.00 64.82 197 TRP C CA 1
ATOM 5778 C C . TRP C 1 199 ? -24.868 42.040 -57.658 1.00 72.76 197 TRP C C 1
ATOM 5779 O O . TRP C 1 199 ? -24.807 43.167 -58.151 1.00 68.71 197 TRP C O 1
ATOM 5790 N N . PRO C 1 200 ? -23.892 41.142 -57.930 1.00 85.69 198 PRO C N 1
ATOM 5791 C CA . PRO C 1 200 ? -22.771 41.515 -58.791 1.00 90.23 198 PRO C CA 1
ATOM 5792 C C . PRO C 1 200 ? -23.269 41.992 -60.174 1.00 76.01 198 PRO C C 1
ATOM 5793 O O . PRO C 1 200 ? -22.730 42.964 -60.698 1.00 67.80 198 PRO C O 1
ATOM 5797 N N . TYR C 1 201 ? -24.305 41.347 -60.711 1.00 60.55 199 TYR C N 1
ATOM 5798 C CA . TYR C 1 201 ? -24.933 41.756 -61.998 1.00 61.97 199 TYR C CA 1
ATOM 5799 C C . TYR C 1 201 ? -25.636 43.124 -61.864 1.00 60.73 199 TYR C C 1
ATOM 5800 O O . TYR C 1 201 ? -25.437 44.019 -62.698 1.00 65.74 199 TYR C O 1
ATOM 5809 N N . ALA C 1 202 ? -26.423 43.323 -60.818 1.00 58.95 200 ALA C N 1
ATOM 5810 C CA . ALA C 1 202 ? -27.123 44.598 -60.590 1.00 56.85 200 ALA C CA 1
ATOM 5811 C C . ALA C 1 202 ? -26.090 45.714 -60.506 1.00 58.50 200 ALA C C 1
ATOM 5812 O O . ALA C 1 202 ? -26.284 46.768 -61.141 1.00 59.59 200 ALA C O 1
ATOM 5814 N N . LYS C 1 203 ? -25.033 45.488 -59.737 1.00 68.54 201 LYS C N 1
ATOM 5815 C CA . LYS C 1 203 ? -23.965 46.495 -59.509 1.00 73.16 201 LYS C CA 1
ATOM 5816 C C . LYS C 1 203 ? -23.391 46.902 -60.875 1.00 66.38 201 LYS C C 1
ATOM 5817 O O . LYS C 1 203 ? -23.286 48.101 -61.145 1.00 63.35 201 LYS C O 1
ATOM 5823 N N . ASP C 1 204 ? -23.042 45.917 -61.704 1.00 62.26 202 ASP C N 1
ATOM 5824 C CA . ASP C 1 204 ? -22.366 46.109 -63.016 1.00 75.19 202 ASP C CA 1
ATOM 5825 C C . ASP C 1 204 ? -23.287 46.918 -63.933 1.00 77.11 202 ASP C C 1
ATOM 5826 O O . ASP C 1 204 ? -22.793 47.835 -64.606 1.00 70.56 202 ASP C O 1
ATOM 5831 N N . ASN C 1 205 ? -24.576 46.576 -63.911 1.00 74.42 203 ASN C N 1
ATOM 5832 C CA . ASN C 1 205 ? -25.680 47.207 -64.663 1.00 60.17 203 ASN C CA 1
ATOM 5833 C C . ASN C 1 205 ? -25.708 48.702 -64.338 1.00 52.77 203 ASN C C 1
ATOM 5834 O O . ASN C 1 205 ? -25.584 49.509 -65.268 1.00 72.95 203 ASN C O 1
ATOM 5839 N N . PHE C 1 206 ? -25.817 49.076 -63.071 1.00 53.94 204 PHE C N 1
ATOM 5840 C CA . PHE C 1 206 ? -25.801 50.501 -62.646 1.00 60.99 204 PHE C CA 1
ATOM 5841 C C . PHE C 1 206 ? -24.472 51.163 -63.022 1.00 58.61 204 PHE C C 1
ATOM 5842 O O . PHE C 1 206 ? -24.474 52.339 -63.338 1.00 59.66 204 PHE C O 1
ATOM 5850 N N . GLU C 1 207 ? -23.349 50.453 -62.911 1.00 72.68 205 GLU C N 1
ATOM 5851 C CA . GLU C 1 207 ? -22.015 51.076 -63.117 1.00 91.90 205 GLU C CA 1
ATOM 5852 C C . GLU C 1 207 ? -21.839 51.397 -64.605 1.00 86.15 205 GLU C C 1
ATOM 5853 O O . GLU C 1 207 ? -21.248 52.456 -64.891 1.00 67.41 205 GLU C O 1
ATOM 5859 N N . SER C 1 208 ? -22.445 50.586 -65.476 1.00 75.11 206 SER C N 1
ATOM 5860 C CA . SER C 1 208 ? -22.403 50.703 -66.955 1.00 75.81 206 SER C CA 1
ATOM 5861 C C . SER C 1 208 ? -23.390 51.767 -67.493 1.00 79.88 206 SER C C 1
ATOM 5862 O O . SER C 1 208 ? -23.299 52.090 -68.689 1.00 81.14 206 SER C O 1
ATOM 5865 N N . MET C 1 209 ? -24.307 52.299 -66.673 1.00 70.58 207 MET C N 1
ATOM 5866 C CA . MET C 1 209 ? -25.420 53.162 -67.135 1.00 66.28 207 MET C CA 1
ATOM 5867 C C . MET C 1 209 ? -24.907 54.416 -67.843 1.00 64.72 207 MET C C 1
ATOM 5868 O O . MET C 1 209 ? -25.469 54.740 -68.908 1.00 68.25 207 MET C O 1
ATOM 5873 N N . GLY C 1 210 ? -23.964 55.137 -67.229 1.00 62.97 208 GLY C N 1
ATOM 5874 C CA . GLY C 1 210 ? -23.389 56.377 -67.784 1.00 65.35 208 GLY C CA 1
ATOM 5875 C C . GLY C 1 210 ? -22.916 56.160 -69.217 1.00 70.32 208 GLY C C 1
ATOM 5876 O O . GLY C 1 210 ? -23.080 57.068 -70.026 1.00 67.14 208 GLY C O 1
ATOM 5877 N N . PHE C 1 211 ? -22.371 54.986 -69.528 1.00 66.14 209 PHE C N 1
ATOM 5878 C CA . PHE C 1 211 ? -21.889 54.619 -70.880 1.00 79.37 209 PHE C CA 1
ATOM 5879 C C . PHE C 1 211 ? -23.087 54.575 -71.845 1.00 72.43 209 PHE C C 1
ATOM 5880 O O . PHE C 1 211 ? -22.995 55.250 -72.884 1.00 84.74 209 PHE C O 1
ATOM 5888 N N . TYR C 1 212 ? -24.174 53.841 -71.545 1.00 80.82 210 TYR C N 1
ATOM 5889 C CA . TYR C 1 212 ? -25.333 53.674 -72.473 1.00 77.19 210 TYR C CA 1
ATOM 5890 C C . TYR C 1 212 ? -26.115 54.982 -72.591 1.00 63.38 210 TYR C C 1
ATOM 5891 O O . TYR C 1 212 ? -26.821 55.117 -73.555 1.00 75.11 210 TYR C O 1
ATOM 5900 N N . LEU C 1 213 ? -25.989 55.912 -71.655 1.00 61.46 211 LEU C N 1
ATOM 5901 C CA . LEU C 1 213 ? -26.814 57.145 -71.636 1.00 68.61 211 LEU C CA 1
ATOM 5902 C C . LEU C 1 213 ? -26.097 58.305 -72.344 1.00 75.03 211 LEU C C 1
ATOM 5903 O O . LEU C 1 213 ? -26.816 59.197 -72.813 1.00 85.31 211 LEU C O 1
ATOM 5908 N N . GLU C 1 214 ? -24.759 58.344 -72.406 1.00 81.33 212 GLU C N 1
ATOM 5909 C CA . GLU C 1 214 ? -24.015 59.513 -72.968 1.00 79.03 212 GLU C CA 1
ATOM 5910 C C . GLU C 1 214 ? -24.522 59.834 -74.379 1.00 68.92 212 GLU C C 1
ATOM 5911 O O . GLU C 1 214 ? -24.960 60.970 -74.614 1.00 63.68 212 GLU C O 1
ATOM 5917 N N . PRO C 1 215 ? -24.555 58.853 -75.319 1.00 52.43 213 PRO C N 1
ATOM 5918 C CA . PRO C 1 215 ? -25.060 59.075 -76.676 1.00 59.12 213 PRO C CA 1
ATOM 5919 C C . PRO C 1 215 ? -26.504 59.612 -76.749 1.00 69.01 213 PRO C C 1
ATOM 5920 O O . PRO C 1 215 ? -26.808 60.393 -77.621 1.00 82.09 213 PRO C O 1
ATOM 5924 N N . ALA C 1 216 ? -27.353 59.209 -75.805 1.00 66.59 214 ALA C N 1
ATOM 5925 C CA . ALA C 1 216 ? -28.791 59.527 -75.775 1.00 63.62 214 ALA C CA 1
ATOM 5926 C C . ALA C 1 216 ? -28.991 61.021 -75.560 1.00 55.43 214 ALA C C 1
ATOM 5927 O O . ALA C 1 216 ? -30.079 61.527 -75.906 1.00 75.12 214 ALA C O 1
ATOM 5929 N N . VAL C 1 217 ? -28.028 61.712 -74.978 1.00 56.83 215 VAL C N 1
ATOM 5930 C CA . VAL C 1 217 ? -28.217 63.159 -74.660 1.00 64.39 215 VAL C CA 1
ATOM 5931 C C . VAL C 1 217 ? -28.437 63.917 -75.971 1.00 70.36 215 VAL C C 1
ATOM 5932 O O . VAL C 1 217 ? -29.377 64.720 -76.064 1.00 64.99 215 VAL C O 1
ATOM 5936 N N . GLU C 1 218 ? -27.562 63.679 -76.942 1.00 79.05 216 GLU C N 1
ATOM 5937 C CA . GLU C 1 218 ? -27.620 64.330 -78.270 1.00 84.30 216 GLU C CA 1
ATOM 5938 C C . GLU C 1 218 ? -28.959 63.978 -78.926 1.00 74.51 216 GLU C C 1
ATOM 5939 O O . GLU C 1 218 ? -29.652 64.915 -79.377 1.00 63.51 216 GLU C O 1
ATOM 5945 N N . GLN C 1 219 ? -29.312 62.690 -78.966 1.00 58.86 217 GLN C N 1
ATOM 5946 C CA . GLN C 1 219 ? -30.616 62.209 -79.508 1.00 53.24 217 GLN C CA 1
ATOM 5947 C C . GLN C 1 219 ? -31.776 63.002 -78.881 1.00 55.85 217 GLN C C 1
ATOM 5948 O O . GLN C 1 219 ? -32.658 63.446 -79.628 1.00 56.56 217 GLN C O 1
ATOM 5954 N N . ILE C 1 220 ? -31.780 63.211 -77.569 1.00 50.94 218 ILE C N 1
ATOM 5955 C CA . ILE C 1 220 ? -32.899 63.931 -76.904 1.00 57.08 218 ILE C CA 1
ATOM 5956 C C . ILE C 1 220 ? -32.836 65.414 -77.280 1.00 50.65 218 ILE C C 1
ATOM 5957 O O . ILE C 1 220 ? -33.888 65.999 -77.525 1.00 64.66 218 ILE C O 1
ATOM 5962 N N . GLU C 1 221 ? -31.647 66.014 -77.268 1.00 71.61 219 GLU C N 1
ATOM 5963 C CA . GLU C 1 221 ? -31.467 67.460 -77.580 1.00 79.59 219 GLU C CA 1
ATOM 5964 C C . GLU C 1 221 ? -32.068 67.729 -78.965 1.00 72.91 219 GLU C C 1
ATOM 5965 O O . GLU C 1 221 ? -32.763 68.712 -79.106 1.00 64.50 219 GLU C O 1
ATOM 5971 N N . LYS C 1 222 ? -31.848 66.821 -79.923 1.00 71.15 220 LYS C N 1
ATOM 5972 C CA . LYS C 1 222 ? -32.116 67.040 -81.368 1.00 74.51 220 LYS C CA 1
ATOM 5973 C C . LYS C 1 222 ? -33.373 66.317 -81.879 1.00 69.37 220 LYS C C 1
ATOM 5974 O O . LYS C 1 222 ? -33.712 66.533 -83.036 1.00 87.24 220 LYS C O 1
ATOM 5980 N N . GLY C 1 223 ? -34.065 65.503 -81.092 1.00 59.10 221 GLY C N 1
ATOM 5981 C CA . GLY C 1 223 ? -35.272 64.778 -81.544 1.00 48.82 221 GLY C CA 1
ATOM 5982 C C . GLY C 1 223 ? -34.935 63.707 -82.564 1.00 53.12 221 GLY C C 1
ATOM 5983 O O . GLY C 1 223 ? -35.789 63.402 -83.437 1.00 58.94 221 GLY C O 1
ATOM 5984 N N . ASP C 1 224 ? -33.762 63.087 -82.426 1.00 51.02 222 ASP C N 1
ATOM 5985 C CA . ASP C 1 224 ? -33.145 62.166 -83.419 1.00 51.78 222 ASP C CA 1
ATOM 5986 C C . ASP C 1 224 ? -33.085 60.783 -82.778 1.00 53.39 222 ASP C C 1
ATOM 5987 O O . ASP C 1 224 ? -32.188 60.517 -82.004 1.00 59.94 222 ASP C O 1
ATOM 5992 N N . HIS C 1 225 ? -34.009 59.915 -83.156 1.00 51.61 223 HIS C N 1
ATOM 5993 C CA . HIS C 1 225 ? -34.355 58.690 -82.431 1.00 40.19 223 HIS C CA 1
ATOM 5994 C C . HIS C 1 225 ? -34.264 57.520 -83.387 1.00 46.66 223 HIS C C 1
ATOM 5995 O O . HIS C 1 225 ? -35.240 56.801 -83.577 1.00 49.50 223 HIS C O 1
ATOM 6002 N N . PRO C 1 226 ? -33.075 57.238 -83.955 1.00 50.26 224 PRO C N 1
ATOM 6003 C CA . PRO C 1 226 ? -32.917 56.109 -84.868 1.00 48.28 224 PRO C CA 1
ATOM 6004 C C . PRO C 1 226 ? -33.099 54.767 -84.164 1.00 50.36 224 PRO C C 1
ATOM 6005 O O . PRO C 1 226 ? -32.405 54.563 -83.210 1.00 56.59 224 PRO C O 1
ATOM 6009 N N . GLY C 1 227 ? -33.935 53.875 -84.692 1.00 52.75 225 GLY C N 1
ATOM 6010 C CA . GLY C 1 227 ? -34.242 52.588 -84.041 1.00 54.47 225 GLY C CA 1
ATOM 6011 C C . GLY C 1 227 ? -33.450 51.410 -84.587 1.00 62.68 225 GLY C C 1
ATOM 6012 O O . GLY C 1 227 ? -33.753 50.264 -84.211 1.00 60.59 225 GLY C O 1
ATOM 6013 N N . ASP C 1 228 ? -32.472 51.607 -85.465 1.00 80.70 226 ASP C N 1
ATOM 6014 C CA . ASP C 1 228 ? -31.882 50.450 -86.203 1.00 80.36 226 ASP C CA 1
ATOM 6015 C C . ASP C 1 228 ? -31.171 49.529 -85.197 1.00 73.62 226 ASP C C 1
ATOM 6016 O O . ASP C 1 228 ? -31.217 48.302 -85.427 1.00 69.90 226 ASP C O 1
ATOM 6021 N N . GLU C 1 229 ? -30.574 50.069 -84.122 1.00 83.13 227 GLU C N 1
ATOM 6022 C CA . GLU C 1 229 ? -29.835 49.264 -83.096 1.00 92.77 227 GLU C CA 1
ATOM 6023 C C . GLU C 1 229 ? -30.790 48.616 -82.080 1.00 85.79 227 GLU C C 1
ATOM 6024 O O . GLU C 1 229 ? -30.460 47.516 -81.574 1.00 71.90 227 GLU C O 1
ATOM 6030 N N . ALA C 1 230 ? -31.923 49.260 -81.787 1.00 76.66 228 ALA C N 1
ATOM 6031 C CA . ALA C 1 230 ? -32.936 48.764 -80.819 1.00 71.33 228 ALA C CA 1
ATOM 6032 C C . ALA C 1 230 ? -34.171 49.664 -80.866 1.00 64.76 228 ALA C C 1
ATOM 6033 O O . ALA C 1 230 ? -34.027 50.873 -80.551 1.00 55.36 228 ALA C O 1
ATOM 6035 N N . ASP C 1 231 ? -35.344 49.089 -81.184 1.00 63.11 229 ASP C N 1
ATOM 6036 C CA . ASP C 1 231 ? -36.598 49.876 -81.395 1.00 62.09 229 ASP C CA 1
ATOM 6037 C C . ASP C 1 231 ? -37.551 49.753 -80.203 1.00 59.88 229 ASP C C 1
ATOM 6038 O O . ASP C 1 231 ? -37.459 48.802 -79.381 1.00 59.41 229 ASP C O 1
ATOM 6043 N N . VAL C 1 232 ? -38.482 50.699 -80.152 1.00 50.98 230 VAL C N 1
ATOM 6044 C CA . VAL C 1 232 ? -39.578 50.776 -79.152 1.00 46.39 230 VAL C CA 1
ATOM 6045 C C . VAL C 1 232 ? -40.488 49.545 -79.249 1.00 50.95 230 VAL C C 1
ATOM 6046 O O . VAL C 1 232 ? -41.021 49.154 -78.205 1.00 48.04 230 VAL C O 1
ATOM 6050 N N . ILE C 1 233 ? -40.676 48.953 -80.430 1.00 51.23 231 ILE C N 1
ATOM 6051 C CA . ILE C 1 233 ? -41.546 47.754 -80.560 1.00 57.85 231 ILE C CA 1
ATOM 6052 C C . ILE C 1 233 ? -40.912 46.617 -79.746 1.00 53.08 231 ILE C C 1
ATOM 6053 O O . ILE C 1 233 ? -41.615 45.942 -78.972 1.00 67.32 231 ILE C O 1
ATOM 6058 N N . MET C 1 234 ? -39.613 46.442 -79.873 1.00 54.78 232 MET C N 1
ATOM 6059 C CA . MET C 1 234 ? -38.876 45.328 -79.236 1.00 62.07 232 MET C CA 1
ATOM 6060 C C . MET C 1 234 ? -38.776 45.614 -77.723 1.00 60.88 232 MET C C 1
ATOM 6061 O O . MET C 1 234 ? -39.019 44.689 -76.904 1.00 51.31 232 MET C O 1
ATOM 6066 N N . MET C 1 235 ? -38.448 46.850 -77.366 1.00 48.02 233 MET C N 1
ATOM 6067 C CA . MET C 1 235 ? -38.251 47.230 -75.960 1.00 51.07 233 MET C CA 1
ATOM 6068 C C . MET C 1 235 ? -39.600 47.283 -75.248 1.00 59.37 233 MET C C 1
ATOM 6069 O O . MET C 1 235 ? -39.671 46.782 -74.116 1.00 57.81 233 MET C O 1
ATOM 6074 N N . GLY C 1 236 ? -40.645 47.744 -75.920 1.00 57.84 234 GLY C N 1
ATOM 6075 C CA . GLY C 1 236 ? -41.993 47.762 -75.342 1.00 51.10 234 GLY C CA 1
ATOM 6076 C C . GLY C 1 236 ? -42.478 46.356 -75.046 1.00 46.01 234 GLY C C 1
ATOM 6077 O O . GLY C 1 236 ? -43.176 46.166 -74.026 1.00 50.11 234 GLY C O 1
ATOM 6078 N N . ALA C 1 237 ? -42.141 45.402 -75.906 1.00 44.13 235 ALA C N 1
ATOM 6079 C CA . ALA C 1 237 ? -42.539 43.984 -75.738 1.00 47.52 235 ALA C CA 1
ATOM 6080 C C . ALA C 1 237 ? -41.891 43.445 -74.451 1.00 49.98 235 ALA C C 1
ATOM 6081 O O . ALA C 1 237 ? -42.597 42.828 -73.630 1.00 53.31 235 ALA C O 1
ATOM 6083 N N . SER C 1 238 ? -40.596 43.699 -74.312 1.00 48.19 236 SER C N 1
ATOM 6084 C CA . SER C 1 238 ? -39.784 43.308 -73.145 1.00 60.32 236 SER C CA 1
ATOM 6085 C C . SER C 1 238 ? -40.363 43.958 -71.869 1.00 56.81 236 SER C C 1
ATOM 6086 O O . SER C 1 238 ? -40.461 43.278 -70.848 1.00 54.44 236 SER C O 1
ATOM 6089 N N . ALA C 1 239 ? -40.771 45.217 -71.922 1.00 53.62 237 ALA C N 1
ATOM 6090 C CA . ALA C 1 239 ? -41.382 45.896 -70.770 1.00 50.65 237 ALA C CA 1
ATOM 6091 C C . ALA C 1 239 ? -42.655 45.132 -70.377 1.00 52.50 237 ALA C C 1
ATOM 6092 O O . ALA C 1 239 ? -42.957 45.069 -69.183 1.00 45.59 237 ALA C O 1
ATOM 6094 N N . GLY C 1 240 ? -43.384 44.573 -71.341 1.00 46.22 238 GLY C N 1
ATOM 6095 C CA . GLY C 1 240 ? -44.617 43.810 -71.061 1.00 55.59 238 GLY C CA 1
ATOM 6096 C C . GLY C 1 240 ? -44.296 42.446 -70.482 1.00 53.72 238 GLY C C 1
ATOM 6097 O O . GLY C 1 240 ? -45.047 41.961 -69.639 1.00 58.95 238 GLY C O 1
ATOM 6098 N N . HIS C 1 241 ? -43.212 41.846 -70.947 1.00 53.33 239 HIS C N 1
ATOM 6099 C CA . HIS C 1 241 ? -42.611 40.633 -70.352 1.00 59.83 239 HIS C CA 1
ATOM 6100 C C . HIS C 1 241 ? -42.360 40.907 -68.860 1.00 58.24 239 HIS C C 1
ATOM 6101 O O . HIS C 1 241 ? -42.831 40.127 -68.025 1.00 57.93 239 HIS C O 1
ATOM 6108 N N . LEU C 1 242 ? -41.723 42.022 -68.535 1.00 54.53 240 LEU C N 1
ATOM 6109 C CA . LEU C 1 242 ? -41.413 42.371 -67.128 1.00 57.37 240 LEU C CA 1
ATOM 6110 C C . LEU C 1 242 ? -42.728 42.479 -66.344 1.00 54.21 240 LEU C C 1
ATOM 6111 O O . LEU C 1 242 ? -42.822 41.920 -65.239 1.00 61.73 240 LEU C O 1
ATOM 6116 N N . VAL C 1 243 ? -43.737 43.112 -66.930 1.00 53.03 241 VAL C N 1
ATOM 6117 C CA . VAL C 1 243 ? -45.035 43.300 -66.238 1.00 54.11 241 VAL C CA 1
ATOM 6118 C C . VAL C 1 243 ? -45.618 41.906 -65.967 1.00 58.10 241 VAL C C 1
ATOM 6119 O O . VAL C 1 243 ? -45.981 41.650 -64.808 1.00 54.71 241 VAL C O 1
ATOM 6123 N N . GLN C 1 244 ? -45.687 41.034 -66.977 1.00 55.14 242 GLN C N 1
ATOM 6124 C CA . GLN C 1 244 ? -46.304 39.685 -66.826 1.00 63.12 242 GLN C CA 1
ATOM 6125 C C . GLN C 1 244 ? -45.472 38.896 -65.794 1.00 63.57 242 GLN C C 1
ATOM 6126 O O . GLN C 1 244 ? -46.052 38.262 -64.913 1.00 65.06 242 GLN C O 1
ATOM 6132 N N . ALA C 1 245 ? -44.147 38.961 -65.861 1.00 59.14 243 ALA C N 1
ATOM 6133 C CA . ALA C 1 245 ? -43.254 38.208 -64.963 1.00 59.85 243 ALA C CA 1
ATOM 6134 C C . ALA C 1 245 ? -43.532 38.644 -63.517 1.00 60.41 243 ALA C C 1
ATOM 6135 O O . ALA C 1 245 ? -43.488 37.791 -62.608 1.00 60.22 243 ALA C O 1
ATOM 6137 N N . SER C 1 246 ? -43.780 39.936 -63.324 1.00 55.24 244 SER C N 1
ATOM 6138 C CA . SER C 1 246 ? -44.073 40.543 -62.011 1.00 53.05 244 SER C CA 1
ATOM 6139 C C . SER C 1 246 ? -45.416 39.993 -61.489 1.00 50.13 244 SER C C 1
ATOM 6140 O O . SER C 1 246 ? -45.488 39.619 -60.297 1.00 46.72 244 SER C O 1
ATOM 6143 N N . ARG C 1 247 ? -46.451 39.947 -62.328 1.00 53.71 245 ARG C N 1
ATOM 6144 C CA . ARG C 1 247 ? -47.760 39.344 -61.956 1.00 60.18 245 ARG C CA 1
ATOM 6145 C C . ARG C 1 247 ? -47.536 37.879 -61.551 1.00 58.89 245 ARG C C 1
ATOM 6146 O O . ARG C 1 247 ? -47.915 37.540 -60.417 1.00 59.04 245 ARG C O 1
ATOM 6154 N N . ASP C 1 248 ? -46.915 37.085 -62.429 1.00 60.89 246 ASP C N 1
ATOM 6155 C CA . ASP C 1 248 ? -46.521 35.670 -62.194 1.00 56.37 246 ASP C CA 1
ATOM 6156 C C . ASP C 1 248 ? -45.863 35.527 -60.804 1.00 58.63 246 ASP C C 1
ATOM 6157 O O . ASP C 1 248 ? -46.238 34.624 -60.077 1.00 57.41 246 ASP C O 1
ATOM 6162 N N . ALA C 1 249 ? -44.957 36.428 -60.422 1.00 50.65 247 ALA C N 1
ATOM 6163 C CA . ALA C 1 249 ? -44.131 36.320 -59.200 1.00 50.12 247 ALA C CA 1
ATOM 6164 C C . ALA C 1 249 ? -44.875 36.867 -57.969 1.00 53.83 247 ALA C C 1
ATOM 6165 O O . ALA C 1 249 ? -44.319 36.751 -56.854 1.00 61.46 247 ALA C O 1
ATOM 6167 N N . GLY C 1 250 ? -46.047 37.486 -58.150 1.00 47.10 248 GLY C N 1
ATOM 6168 C CA . GLY C 1 250 ? -46.769 38.186 -57.076 1.00 40.27 248 GLY C CA 1
ATOM 6169 C C . GLY C 1 250 ? -46.033 39.389 -56.505 1.00 40.18 248 GLY C C 1
ATOM 6170 O O . GLY C 1 250 ? -46.338 39.772 -55.359 1.00 44.52 248 GLY C O 1
ATOM 6171 N N . ILE C 1 251 ? -45.168 40.065 -57.260 1.00 46.70 249 ILE C N 1
ATOM 6172 C CA . ILE C 1 251 ? -44.516 41.320 -56.761 1.00 48.65 249 ILE C CA 1
ATOM 6173 C C . ILE C 1 251 ? -45.258 42.554 -57.270 1.00 41.73 249 ILE C C 1
ATOM 6174 O O . ILE C 1 251 ? -46.208 42.400 -58.051 1.00 43.55 249 ILE C O 1
ATOM 6179 N N . ASP C 1 252 ? -44.836 43.733 -56.820 1.00 45.83 250 ASP C N 1
ATOM 6180 C CA . ASP C 1 252 ? -45.397 45.037 -57.265 1.00 49.04 250 ASP C CA 1
ATOM 6181 C C . ASP C 1 252 ? -45.480 45.078 -58.791 1.00 49.95 250 ASP C C 1
ATOM 6182 O O . ASP C 1 252 ? -44.498 44.679 -59.474 1.00 47.18 250 ASP C O 1
ATOM 6187 N N . VAL C 1 253 ? -46.585 45.610 -59.298 1.00 47.06 251 VAL C N 1
ATOM 6188 C CA . VAL C 1 253 ? -46.765 45.853 -60.758 1.00 49.62 251 VAL C CA 1
ATOM 6189 C C . VAL C 1 253 ? -46.814 47.360 -61.069 1.00 44.27 251 VAL C C 1
ATOM 6190 O O . VAL C 1 253 ? -46.752 47.692 -62.257 1.00 45.49 251 VAL C O 1
ATOM 6194 N N . ALA C 1 254 ? -46.922 48.244 -60.084 1.00 37.28 252 ALA C N 1
ATOM 6195 C CA . ALA C 1 254 ? -47.058 49.690 -60.372 1.00 40.73 252 ALA C CA 1
ATOM 6196 C C . ALA C 1 254 ? -45.837 50.181 -61.177 1.00 44.97 252 ALA C C 1
ATOM 6197 O O . ALA C 1 254 ? -46.021 50.802 -62.229 1.00 46.26 252 ALA C O 1
ATOM 6199 N N . LEU C 1 255 ? -44.630 49.886 -60.716 1.00 48.03 253 LEU C N 1
ATOM 6200 C CA . LEU C 1 255 ? -43.395 50.401 -61.346 1.00 49.19 253 LEU C CA 1
ATOM 6201 C C . LEU C 1 255 ? -43.280 49.850 -62.769 1.00 47.17 253 LEU C C 1
ATOM 6202 O O . LEU C 1 255 ? -43.136 50.583 -63.721 1.00 49.27 253 LEU C O 1
ATOM 6207 N N . PRO C 1 256 ? -43.344 48.538 -63.010 1.00 47.49 254 PRO C N 1
ATOM 6208 C CA . PRO C 1 256 ? -43.207 48.047 -64.372 1.00 51.90 254 PRO C CA 1
ATOM 6209 C C . PRO C 1 256 ? -44.368 48.508 -65.269 1.00 53.91 254 PRO C C 1
ATOM 6210 O O . PRO C 1 256 ? -44.136 48.731 -66.427 1.00 57.01 254 PRO C O 1
ATOM 6214 N N . GLU C 1 257 ? -45.571 48.692 -64.731 1.00 53.10 255 GLU C N 1
ATOM 6215 C CA . GLU C 1 257 ? -46.715 49.218 -65.532 1.00 49.43 255 GLU C CA 1
ATOM 6216 C C . GLU C 1 257 ? -46.417 50.666 -65.945 1.00 45.39 255 GLU C C 1
ATOM 6217 O O . GLU C 1 257 ? -46.705 51.019 -67.096 1.00 45.70 255 GLU C O 1
ATOM 6223 N N . ALA C 1 258 ? -45.811 51.459 -65.069 1.00 38.24 256 ALA C N 1
ATOM 6224 C CA . ALA C 1 258 ? -45.458 52.856 -65.360 1.00 40.00 256 ALA C CA 1
ATOM 6225 C C . ALA C 1 258 ? -44.482 52.899 -66.538 1.00 47.53 256 ALA C C 1
ATOM 6226 O O . ALA C 1 258 ? -44.703 53.678 -67.500 1.00 48.04 256 ALA C O 1
ATOM 6228 N N . VAL C 1 259 ? -43.460 52.058 -66.483 1.00 45.45 257 VAL C N 1
ATOM 6229 C CA . VAL C 1 259 ? -42.442 51.976 -67.556 1.00 44.98 257 VAL C CA 1
ATOM 6230 C C . VAL C 1 259 ? -43.093 51.485 -68.847 1.00 46.74 257 VAL C C 1
ATOM 6231 O O . VAL C 1 259 ? -42.845 52.102 -69.892 1.00 53.68 257 VAL C O 1
ATOM 6235 N N . LYS C 1 260 ? -43.919 50.445 -68.786 1.00 45.84 258 LYS C N 1
ATOM 6236 C CA . LYS C 1 260 ? -44.605 49.922 -69.992 1.00 48.56 258 LYS C CA 1
ATOM 6237 C C . LYS C 1 260 ? -45.462 51.054 -70.601 1.00 48.26 258 LYS C C 1
ATOM 6238 O O . LYS C 1 260 ? -45.544 51.143 -71.853 1.00 45.71 258 LYS C O 1
ATOM 6244 N N . SER C 1 261 ? -46.028 51.933 -69.775 1.00 42.91 259 SER C N 1
ATOM 6245 C CA . SER C 1 261 ? -46.934 52.999 -70.268 1.00 46.48 259 SER C CA 1
ATOM 6246 C C . SER C 1 261 ? -46.137 54.015 -71.106 1.00 50.77 259 SER C C 1
ATOM 6247 O O . SER C 1 261 ? -46.717 54.622 -72.032 1.00 50.15 259 SER C O 1
ATOM 6250 N N . HIS C 1 262 ? -44.847 54.181 -70.822 1.00 44.56 260 HIS C N 1
ATOM 6251 C CA . HIS C 1 262 ? -43.951 54.994 -71.676 1.00 47.86 260 HIS C CA 1
ATOM 6252 C C . HIS C 1 262 ? -43.914 54.357 -73.076 1.00 44.64 260 HIS C C 1
ATOM 6253 O O . HIS C 1 262 ? -44.209 55.049 -74.036 1.00 45.87 260 HIS C O 1
ATOM 6260 N N . TYR C 1 263 ? -43.620 53.072 -73.171 1.00 43.20 261 TYR C N 1
ATOM 6261 C CA . TYR C 1 263 ? -43.504 52.356 -74.467 1.00 50.13 261 TYR C CA 1
ATOM 6262 C C . TYR C 1 263 ? -44.862 52.380 -75.192 1.00 52.69 261 TYR C C 1
ATOM 6263 O O . TYR C 1 263 ? -44.887 52.576 -76.416 1.00 56.20 261 TYR C O 1
ATOM 6272 N N . ASP C 1 264 ? -45.969 52.248 -74.470 1.00 56.57 262 ASP C N 1
ATOM 6273 C CA . ASP C 1 264 ? -47.320 52.159 -75.096 1.00 57.20 262 ASP C CA 1
ATOM 6274 C C . ASP C 1 264 ? -47.677 53.522 -75.705 1.00 52.39 262 ASP C C 1
ATOM 6275 O O . ASP C 1 264 ? -48.096 53.566 -76.885 1.00 43.05 262 ASP C O 1
ATOM 6280 N N . ARG C 1 265 ? -47.519 54.584 -74.919 1.00 42.86 263 ARG C N 1
ATOM 6281 C CA . ARG C 1 265 ? -47.771 55.961 -75.392 1.00 42.73 263 ARG C CA 1
ATOM 6282 C C . ARG C 1 265 ? -46.846 56.251 -76.586 1.00 49.98 263 ARG C C 1
ATOM 6283 O O . ARG C 1 265 ? -47.334 56.839 -77.556 1.00 50.41 263 ARG C O 1
ATOM 6291 N N . ALA C 1 266 ? -45.589 55.807 -76.571 1.00 49.10 264 ALA C N 1
ATOM 6292 C CA . ALA C 1 266 ? -44.655 56.066 -77.685 1.00 53.07 264 ALA C CA 1
ATOM 6293 C C . ALA C 1 266 ? -45.183 55.359 -78.945 1.00 49.24 264 ALA C C 1
ATOM 6294 O O . ALA C 1 266 ? -45.167 55.971 -80.032 1.00 46.68 264 ALA C O 1
ATOM 6296 N N . ILE C 1 267 ? -45.625 54.117 -78.815 1.00 45.71 265 ILE C N 1
ATOM 6297 C CA . ILE C 1 267 ? -46.134 53.333 -79.969 1.00 46.17 265 ILE C CA 1
ATOM 6298 C C . ILE C 1 267 ? -47.357 54.053 -80.539 1.00 46.86 265 ILE C C 1
ATOM 6299 O O . ILE C 1 267 ? -47.452 54.173 -81.762 1.00 53.67 265 ILE C O 1
ATOM 6304 N N . ALA C 1 268 ? -48.240 54.536 -79.678 1.00 51.73 266 ALA C N 1
ATOM 6305 C CA . ALA C 1 268 ? -49.472 55.274 -80.056 1.00 49.60 266 ALA C CA 1
ATOM 6306 C C . ALA C 1 268 ? -49.101 56.556 -80.823 1.00 47.66 266 ALA C C 1
ATOM 6307 O O . ALA C 1 268 ? -49.862 56.933 -81.694 1.00 60.07 266 ALA C O 1
ATOM 6309 N N . ALA C 1 269 ? -47.989 57.212 -80.496 1.00 47.83 267 ALA C N 1
ATOM 6310 C CA . ALA C 1 269 ? -47.500 58.446 -81.161 1.00 43.85 267 ALA C CA 1
ATOM 6311 C C . ALA C 1 269 ? -46.696 58.100 -82.427 1.00 46.47 267 ALA C C 1
ATOM 6312 O O . ALA C 1 269 ? -46.135 59.028 -83.046 1.00 44.85 267 ALA C O 1
ATOM 6314 N N . GLY C 1 270 ? -46.611 56.810 -82.768 1.00 39.29 268 GLY C N 1
ATOM 6315 C CA . GLY C 1 270 ? -46.045 56.328 -84.029 1.00 41.90 268 GLY C CA 1
ATOM 6316 C C . GLY C 1 270 ? -44.571 56.006 -83.935 1.00 47.42 268 GLY C C 1
ATOM 6317 O O . GLY C 1 270 ? -43.954 55.815 -85.023 1.00 48.56 268 GLY C O 1
ATOM 6318 N N . HIS C 1 271 ? -44.010 55.878 -82.729 1.00 45.18 269 HIS C N 1
ATOM 6319 C CA . HIS C 1 271 ? -42.535 55.752 -82.552 1.00 48.11 269 HIS C CA 1
ATOM 6320 C C . HIS C 1 271 ? -42.053 54.294 -82.453 1.00 42.85 269 HIS C C 1
ATOM 6321 O O . HIS C 1 271 ? -40.887 54.080 -82.091 1.00 47.19 269 HIS C O 1
ATOM 6328 N N . GLY C 1 272 ? -42.875 53.343 -82.865 1.00 48.13 270 GLY C N 1
ATOM 6329 C CA . GLY C 1 272 ? -42.525 51.901 -82.814 1.00 58.41 270 GLY C CA 1
ATOM 6330 C C . GLY C 1 272 ? -41.125 51.611 -83.324 1.00 51.48 270 GLY C C 1
ATOM 6331 O O . GLY C 1 272 ? -40.442 50.766 -82.760 1.00 58.37 270 GLY C O 1
ATOM 6332 N N . ARG C 1 273 ? -40.743 52.223 -84.447 1.00 59.05 271 ARG C N 1
ATOM 6333 C CA . ARG C 1 273 ? -39.457 51.892 -85.122 1.00 55.61 271 ARG C CA 1
ATOM 6334 C C . ARG C 1 273 ? -38.347 52.852 -84.693 1.00 48.85 271 ARG C C 1
ATOM 6335 O O . ARG C 1 273 ? -37.227 52.677 -85.169 1.00 47.96 271 ARG C O 1
ATOM 6343 N N . SER C 1 274 ? -38.660 53.842 -83.872 1.00 39.78 272 SER C N 1
ATOM 6344 C CA . SER C 1 274 ? -37.658 54.752 -83.274 1.00 48.86 272 SER C CA 1
ATOM 6345 C C . SER C 1 274 ? -36.918 54.094 -82.078 1.00 58.54 272 SER C C 1
ATOM 6346 O O . SER C 1 274 ? -37.375 53.069 -81.517 1.00 61.96 272 SER C O 1
ATOM 6349 N N . SER C 1 275 ? -35.773 54.676 -81.722 1.00 54.05 273 SER C N 1
ATOM 6350 C CA . SER C 1 275 ? -34.995 54.427 -80.489 1.00 51.70 273 SER C CA 1
ATOM 6351 C C . SER C 1 275 ? -35.858 54.685 -79.253 1.00 55.62 273 SER C C 1
ATOM 6352 O O . SER C 1 275 ? -36.838 55.462 -79.337 1.00 47.19 273 SER C O 1
ATOM 6355 N N . TRP C 1 276 ? -35.452 54.099 -78.125 1.00 52.58 274 TRP C N 1
ATOM 6356 C CA . TRP C 1 276 ? -36.072 54.313 -76.802 1.00 46.64 274 TRP C CA 1
ATOM 6357 C C . TRP C 1 276 ? -36.014 55.784 -76.440 1.00 44.37 274 TRP C C 1
ATOM 6358 O O . TRP C 1 276 ? -36.857 56.222 -75.622 1.00 54.80 274 TRP C O 1
ATOM 6369 N N . THR C 1 277 ? -35.075 56.545 -76.991 1.00 45.36 275 THR C N 1
ATOM 6370 C CA . THR C 1 277 ? -34.995 58.011 -76.695 1.00 51.29 275 THR C CA 1
ATOM 6371 C C . THR C 1 277 ? -36.293 58.723 -77.106 1.00 46.58 275 THR C C 1
ATOM 6372 O O . THR C 1 277 ? -36.611 59.759 -76.505 1.00 47.84 275 THR C O 1
ATOM 6376 N N . SER C 1 278 ? -37.040 58.180 -78.070 1.00 44.88 276 SER C N 1
ATOM 6377 C CA . SER C 1 278 ? -38.330 58.752 -78.528 1.00 44.76 276 SER C CA 1
ATOM 6378 C C . SER C 1 278 ? -39.323 58.814 -77.363 1.00 53.43 276 SER C C 1
ATOM 6379 O O . SER C 1 278 ? -40.240 59.654 -77.427 1.00 52.37 276 SER C O 1
ATOM 6382 N N . LEU C 1 279 ? -39.166 57.984 -76.324 1.00 44.27 277 LEU C N 1
ATOM 6383 C CA . LEU C 1 279 ? -40.057 58.076 -75.144 1.00 44.78 277 LEU C CA 1
ATOM 6384 C C . LEU C 1 279 ? -40.026 59.503 -74.591 1.00 41.41 277 LEU C C 1
ATOM 6385 O O . LEU C 1 279 ? -41.084 60.005 -74.137 1.00 37.88 277 LEU C O 1
ATOM 6390 N N . PHE C 1 280 ? -38.884 60.170 -74.692 1.00 44.99 278 PHE C N 1
ATOM 6391 C CA . PHE C 1 280 ? -38.762 61.594 -74.301 1.00 47.95 278 PHE C CA 1
ATOM 6392 C C . PHE C 1 280 ? -39.901 62.413 -74.930 1.00 49.85 278 PHE C C 1
ATOM 6393 O O . PHE C 1 280 ? -40.447 63.343 -74.248 1.00 47.35 278 PHE C O 1
ATOM 6401 N N . GLU C 1 281 ? -40.286 62.084 -76.173 1.00 46.60 279 GLU C N 1
ATOM 6402 C CA . GLU C 1 281 ? -41.275 62.899 -76.936 1.00 48.18 279 GLU C CA 1
ATOM 6403 C C . GLU C 1 281 ? -42.655 62.801 -76.284 1.00 46.25 279 GLU C C 1
ATOM 6404 O O . GLU C 1 281 ? -43.356 63.776 -76.356 1.00 44.50 279 GLU C O 1
ATOM 6410 N N . ILE C 1 282 ? -42.984 61.687 -75.613 1.00 55.05 280 ILE C N 1
ATOM 6411 C CA . ILE C 1 282 ? -44.291 61.507 -74.912 1.00 45.55 280 ILE C CA 1
ATOM 6412 C C . ILE C 1 282 ? -44.159 61.834 -73.426 1.00 48.80 280 ILE C C 1
ATOM 6413 O O . ILE C 1 282 ? -45.193 62.090 -72.790 1.00 46.38 280 ILE C O 1
ATOM 6418 N N . ILE C 1 283 ? -42.948 61.858 -72.873 1.00 48.27 281 ILE C N 1
ATOM 6419 C CA . ILE C 1 283 ? -42.754 62.203 -71.436 1.00 48.92 281 ILE C CA 1
ATOM 6420 C C . ILE C 1 283 ? -42.738 63.725 -71.274 1.00 44.54 281 ILE C C 1
ATOM 6421 O O . ILE C 1 283 ? -43.218 64.186 -70.225 1.00 43.44 281 ILE C O 1
ATOM 6426 N N . LYS C 1 284 ? -42.134 64.452 -72.231 1.00 49.46 282 LYS C N 1
ATOM 6427 C CA . LYS C 1 284 ? -41.855 65.919 -72.110 1.00 55.88 282 LYS C CA 1
ATOM 6428 C C . LYS C 1 284 ? -43.185 66.681 -72.060 1.00 50.33 282 LYS C C 1
ATOM 6429 O O . LYS C 1 284 ? -44.195 66.111 -72.442 1.00 45.24 282 LYS C O 1
ATOM 6435 N N . ALA C 1 285 ? -43.193 67.900 -71.537 1.00 51.30 283 ALA C N 1
ATOM 6436 C CA . ALA C 1 285 ? -44.365 68.804 -71.590 1.00 58.80 283 ALA C CA 1
ATOM 6437 C C . ALA C 1 285 ? -44.629 69.215 -73.040 1.00 63.29 283 ALA C C 1
ATOM 6438 O O . ALA C 1 285 ? -43.638 69.329 -73.817 1.00 66.53 283 ALA C O 1
ATOM 6440 N N . ASP C 1 286 ? -45.907 69.411 -73.393 1.00 77.66 284 ASP C N 1
ATOM 6441 C CA . ASP C 1 286 ? -46.319 69.992 -74.702 1.00 94.23 284 ASP C CA 1
ATOM 6442 C C . ASP C 1 286 ? -45.613 71.342 -74.908 1.00 112.09 284 ASP C C 1
ATOM 6443 O O . ASP C 1 286 ? -45.764 72.172 -74.005 1.00 89.38 284 ASP C O 1
ATOM 6448 N N . ARG C 1 287 ? -44.867 71.535 -76.017 1.00 126.70 285 ARG C N 1
ATOM 6449 C CA . ARG C 1 287 ? -44.264 72.849 -76.377 1.00 127.66 285 ARG C CA 1
ATOM 6450 C C . ARG C 1 287 ? -45.407 73.886 -76.487 1.00 136.80 285 ARG C C 1
ATOM 6451 O O . ARG C 1 287 ? -45.091 75.075 -76.325 1.00 135.11 285 ARG C O 1
ATOM 6453 N N . LYS C 1 288 ? -46.678 73.444 -76.652 1.00 130.60 286 LYS C N 1
ATOM 6454 C CA . LYS C 1 288 ? -47.940 74.260 -76.694 1.00 124.30 286 LYS C CA 1
ATOM 6455 C C . LYS C 1 288 ? -47.793 75.541 -75.853 1.00 119.37 286 LYS C C 1
ATOM 6456 O O . LYS C 1 288 ? -47.581 75.587 -74.631 1.00 82.88 286 LYS C O 1
ATOM 6458 N N . GLU D 1 1 ? -87.186 32.301 23.169 1.00 96.13 -1 GLU D N 1
ATOM 6459 C CA . GLU D 1 1 ? -86.168 31.419 22.535 1.00 102.53 -1 GLU D CA 1
ATOM 6460 C C . GLU D 1 1 ? -84.778 31.842 23.010 1.00 116.09 -1 GLU D C 1
ATOM 6461 O O . GLU D 1 1 ? -84.454 33.037 22.897 1.00 118.46 -1 GLU D O 1
ATOM 6463 N N . SER D 1 2 ? -83.984 30.897 23.509 1.00 113.64 0 SER D N 1
ATOM 6464 C CA . SER D 1 2 ? -82.673 31.262 24.102 1.00 117.68 0 SER D CA 1
ATOM 6465 C C . SER D 1 2 ? -81.636 31.555 23.021 1.00 113.70 0 SER D C 1
ATOM 6466 O O . SER D 1 2 ? -81.911 31.286 21.841 1.00 106.81 0 SER D O 1
ATOM 6468 N N . MET D 1 3 ? -80.484 32.080 23.435 1.00 105.94 1 MET D N 1
ATOM 6469 C CA . MET D 1 3 ? -79.397 32.380 22.473 1.00 113.16 1 MET D CA 1
ATOM 6470 C C . MET D 1 3 ? -78.403 31.223 22.489 1.00 112.47 1 MET D C 1
ATOM 6471 O O . MET D 1 3 ? -77.966 30.834 23.584 1.00 110.20 1 MET D O 1
ATOM 6476 N N . ILE D 1 4 ? -78.066 30.706 21.312 1.00 105.74 2 ILE D N 1
ATOM 6477 C CA . ILE D 1 4 ? -77.061 29.614 21.228 1.00 107.44 2 ILE D CA 1
ATOM 6478 C C . ILE D 1 4 ? -75.907 30.091 20.354 1.00 97.36 2 ILE D C 1
ATOM 6479 O O . ILE D 1 4 ? -76.179 30.741 19.336 1.00 99.79 2 ILE D O 1
ATOM 6481 N N . THR D 1 5 ? -74.673 29.806 20.758 1.00 95.42 3 THR D N 1
ATOM 6482 C CA . THR D 1 5 ? -73.508 30.126 19.895 1.00 96.87 3 THR D CA 1
ATOM 6483 C C . THR D 1 5 ? -73.218 28.945 18.955 1.00 96.69 3 THR D C 1
ATOM 6484 O O . THR D 1 5 ? -73.339 27.792 19.408 1.00 89.22 3 THR D O 1
ATOM 6488 N N . LEU D 1 6 ? -72.866 29.234 17.701 1.00 93.21 4 LEU D N 1
ATOM 6489 C CA . LEU D 1 6 ? -72.276 28.265 16.745 1.00 82.65 4 LEU D CA 1
ATOM 6490 C C . LEU D 1 6 ? -70.986 28.862 16.166 1.00 82.13 4 LEU D C 1
ATOM 6491 O O . LEU D 1 6 ? -71.020 29.956 15.596 1.00 81.25 4 LEU D O 1
ATOM 6496 N N . ILE D 1 7 ? -69.868 28.170 16.340 1.00 83.52 5 ILE D N 1
ATOM 6497 C CA . ILE D 1 7 ? -68.548 28.511 15.744 1.00 85.29 5 ILE D CA 1
ATOM 6498 C C . ILE D 1 7 ? -68.284 27.508 14.617 1.00 88.50 5 ILE D C 1
ATOM 6499 O O . ILE D 1 7 ? -68.317 26.313 14.898 1.00 83.21 5 ILE D O 1
ATOM 6504 N N . GLY D 1 8 ? -68.029 27.994 13.400 1.00 87.95 6 GLY D N 1
ATOM 6505 C CA . GLY D 1 8 ? -67.714 27.195 12.208 1.00 77.50 6 GLY D CA 1
ATOM 6506 C C . GLY D 1 8 ? -68.817 27.332 11.178 1.00 74.00 6 GLY D C 1
ATOM 6507 O O . GLY D 1 8 ? -69.832 26.606 11.299 1.00 65.35 6 GLY D O 1
ATOM 6508 N N . LEU D 1 9 ? -68.647 28.202 10.189 1.00 71.35 7 LEU D N 1
ATOM 6509 C CA . LEU D 1 9 ? -69.737 28.426 9.209 1.00 78.99 7 LEU D CA 1
ATOM 6510 C C . LEU D 1 9 ? -69.359 27.803 7.868 1.00 79.38 7 LEU D C 1
ATOM 6511 O O . LEU D 1 9 ? -69.473 28.483 6.832 1.00 89.52 7 LEU D O 1
ATOM 6516 N N . GLY D 1 10 ? -68.930 26.548 7.891 1.00 71.29 8 GLY D N 1
ATOM 6517 C CA . GLY D 1 10 ? -69.012 25.687 6.699 1.00 66.14 8 GLY D CA 1
ATOM 6518 C C . GLY D 1 10 ? -70.474 25.342 6.433 1.00 61.24 8 GLY D C 1
ATOM 6519 O O . GLY D 1 10 ? -71.363 25.769 7.171 1.00 66.59 8 GLY D O 1
ATOM 6520 N N . PRO D 1 11 ? -70.772 24.573 5.369 1.00 59.48 9 PRO D N 1
ATOM 6521 C CA . PRO D 1 11 ? -72.154 24.275 5.001 1.00 63.97 9 PRO D CA 1
ATOM 6522 C C . PRO D 1 11 ? -72.976 23.644 6.140 1.00 60.79 9 PRO D C 1
ATOM 6523 O O . PRO D 1 11 ? -74.135 23.947 6.225 1.00 66.77 9 PRO D O 1
ATOM 6527 N N . MET D 1 12 ? -72.372 22.800 6.978 1.00 70.76 10 MET D N 1
ATOM 6528 C CA . MET D 1 12 ? -73.077 22.147 8.121 1.00 65.88 10 MET D CA 1
ATOM 6529 C C . MET D 1 12 ? -73.427 23.229 9.140 1.00 63.71 10 MET D C 1
ATOM 6530 O O . MET D 1 12 ? -74.617 23.347 9.462 1.00 65.90 10 MET D O 1
ATOM 6535 N N . GLY D 1 13 ? -72.426 24.006 9.576 1.00 64.64 11 GLY D N 1
ATOM 6536 C CA . GLY D 1 13 ? -72.604 25.185 10.440 1.00 73.83 11 GLY D CA 1
ATOM 6537 C C . GLY D 1 13 ? -73.793 26.043 9.996 1.00 81.06 11 GLY D C 1
ATOM 6538 O O . GLY D 1 13 ? -74.723 26.294 10.798 1.00 78.46 11 GLY D O 1
ATOM 6539 N N . GLN D 1 14 ? -73.785 26.461 8.737 1.00 71.08 12 GLN D N 1
ATOM 6540 C CA . GLN D 1 14 ? -74.804 27.374 8.190 1.00 71.13 12 GLN D CA 1
ATOM 6541 C C . GLN D 1 14 ? -76.183 26.716 8.289 1.00 75.59 12 GLN D C 1
ATOM 6542 O O . GLN D 1 14 ? -77.119 27.384 8.748 1.00 82.47 12 GLN D O 1
ATOM 6548 N N . ALA D 1 15 ? -76.313 25.449 7.902 1.00 84.48 13 ALA D N 1
ATOM 6549 C CA . ALA D 1 15 ? -77.625 24.762 7.870 1.00 79.92 13 ALA D CA 1
ATOM 6550 C C . ALA D 1 15 ? -78.166 24.666 9.306 1.00 78.95 13 ALA D C 1
ATOM 6551 O O . ALA D 1 15 ? -79.395 24.849 9.495 1.00 66.07 13 ALA D O 1
ATOM 6553 N N . MET D 1 16 ? -77.272 24.440 10.277 1.00 81.35 14 MET D N 1
ATOM 6554 C CA . MET D 1 16 ? -77.605 24.319 11.722 1.00 91.71 14 MET D CA 1
ATOM 6555 C C . MET D 1 16 ? -78.132 25.669 12.218 1.00 93.16 14 MET D C 1
ATOM 6556 O O . MET D 1 16 ? -79.235 25.704 12.812 1.00 90.55 14 MET D O 1
ATOM 6561 N N . VAL D 1 17 ? -77.396 26.746 11.943 1.00 91.60 15 VAL D N 1
ATOM 6562 C CA . VAL D 1 17 ? -77.829 28.131 12.284 1.00 89.38 15 VAL D CA 1
ATOM 6563 C C . VAL D 1 17 ? -79.206 28.412 11.654 1.00 88.49 15 VAL D C 1
ATOM 6564 O O . VAL D 1 17 ? -80.104 28.800 12.414 1.00 78.42 15 VAL D O 1
ATOM 6568 N N . ARG D 1 18 ? -79.389 28.197 10.343 1.00 78.93 16 ARG D N 1
ATOM 6569 C CA . ARG D 1 18 ? -80.678 28.461 9.644 1.00 83.55 16 ARG D CA 1
ATOM 6570 C C . ARG D 1 18 ? -81.814 27.757 10.403 1.00 94.31 16 ARG D C 1
ATOM 6571 O O . ARG D 1 18 ? -82.902 28.347 10.564 1.00 99.80 16 ARG D O 1
ATOM 6579 N N . VAL D 1 19 ? -81.580 26.535 10.874 1.00 107.89 17 VAL D N 1
ATOM 6580 C CA . VAL D 1 19 ? -82.646 25.707 11.505 1.00 102.59 17 VAL D CA 1
ATOM 6581 C C . VAL D 1 19 ? -82.909 26.241 12.914 1.00 96.69 17 VAL D C 1
ATOM 6582 O O . VAL D 1 19 ? -84.088 26.317 13.275 1.00 90.96 17 VAL D O 1
ATOM 6586 N N . LEU D 1 20 ? -81.868 26.599 13.669 1.00 90.63 18 LEU D N 1
ATOM 6587 C CA . LEU D 1 20 ? -82.023 27.189 15.023 1.00 90.60 18 LEU D CA 1
ATOM 6588 C C . LEU D 1 20 ? -82.834 28.492 14.924 1.00 101.99 18 LEU D C 1
ATOM 6589 O O . LEU D 1 20 ? -83.786 28.650 15.723 1.00 105.19 18 LEU D O 1
ATOM 6594 N N . LEU D 1 21 ? -82.516 29.367 13.955 1.00 98.75 19 LEU D N 1
ATOM 6595 C CA . LEU D 1 21 ? -83.257 30.633 13.694 1.00 89.48 19 LEU D CA 1
ATOM 6596 C C . LEU D 1 21 ? -84.714 30.324 13.307 1.00 90.25 19 LEU D C 1
ATOM 6597 O O . LEU D 1 21 ? -85.592 30.841 13.997 1.00 113.72 19 LEU D O 1
ATOM 6602 N N . GLU D 1 22 ? -84.986 29.494 12.291 1.00 83.69 20 GLU D N 1
ATOM 6603 C CA . GLU D 1 22 ? -86.380 29.161 11.870 1.00 76.39 20 GLU D CA 1
ATOM 6604 C C . GLU D 1 22 ? -87.201 28.603 13.058 1.00 79.29 20 GLU D C 1
ATOM 6605 O O . GLU D 1 22 ? -88.379 28.439 12.862 1.00 80.94 20 GLU D O 1
ATOM 6607 N N . ASN D 1 23 ? -86.631 28.288 14.227 1.00 91.95 21 ASN D N 1
ATOM 6608 C CA . ASN D 1 23 ? -87.382 27.732 15.400 1.00 96.95 21 ASN D CA 1
ATOM 6609 C C . ASN D 1 23 ? -87.300 28.706 16.581 1.00 103.19 21 ASN D C 1
ATOM 6610 O O . ASN D 1 23 ? -87.467 28.268 17.740 1.00 105.55 21 ASN D O 1
ATOM 6615 N N . GLY D 1 24 ? -86.904 29.949 16.300 1.00 102.54 22 GLY D N 1
ATOM 6616 C CA . GLY D 1 24 ? -86.827 30.976 17.354 1.00 103.06 22 GLY D CA 1
ATOM 6617 C C . GLY D 1 24 ? -85.424 31.189 17.879 1.00 103.74 22 GLY D C 1
ATOM 6618 O O . GLY D 1 24 ? -84.867 32.263 17.612 1.00 130.49 22 GLY D O 1
ATOM 6619 N N . HIS D 1 25 ? -84.874 30.213 18.597 1.00 105.79 23 HIS D N 1
ATOM 6620 C CA . HIS D 1 25 ? -83.538 30.348 19.240 1.00 104.03 23 HIS D CA 1
ATOM 6621 C C . HIS D 1 25 ? -82.671 31.425 18.587 1.00 101.39 23 HIS D C 1
ATOM 6622 O O . HIS D 1 25 ? -82.424 31.328 17.375 1.00 99.35 23 HIS D O 1
ATOM 6629 N N . GLY D 1 26 ? -82.196 32.389 19.376 1.00 98.23 24 GLY D N 1
ATOM 6630 C CA . GLY D 1 26 ? -81.258 33.396 18.847 1.00 96.76 24 GLY D CA 1
ATOM 6631 C C . GLY D 1 26 ? -79.903 32.760 18.631 1.00 95.02 24 GLY D C 1
ATOM 6632 O O . GLY D 1 26 ? -79.612 31.774 19.322 1.00 116.68 24 GLY D O 1
ATOM 6633 N N . VAL D 1 27 ? -79.089 33.303 17.730 1.00 94.87 25 VAL D N 1
ATOM 6634 C CA . VAL D 1 27 ? -77.814 32.611 17.388 1.00 94.11 25 VAL D CA 1
ATOM 6635 C C . VAL D 1 27 ? -76.703 33.652 17.205 1.00 89.56 25 VAL D C 1
ATOM 6636 O O . VAL D 1 27 ? -76.757 34.440 16.218 1.00 79.81 25 VAL D O 1
ATOM 6640 N N . THR D 1 28 ? -75.731 33.638 18.116 1.00 81.36 26 THR D N 1
ATOM 6641 C CA . THR D 1 28 ? -74.412 34.305 17.961 1.00 87.52 26 THR D CA 1
ATOM 6642 C C . THR D 1 28 ? -73.489 33.385 17.160 1.00 92.45 26 THR D C 1
ATOM 6643 O O . THR D 1 28 ? -73.442 32.187 17.500 1.00 100.63 26 THR D O 1
ATOM 6647 N N . VAL D 1 29 ? -72.756 33.925 16.180 1.00 83.68 27 VAL D N 1
ATOM 6648 C CA . VAL D 1 29 ? -71.790 33.160 15.338 1.00 76.28 27 VAL D CA 1
ATOM 6649 C C . VAL D 1 29 ? -70.444 33.874 15.325 1.00 80.14 27 VAL D C 1
ATOM 6650 O O . VAL D 1 29 ? -70.399 35.083 15.615 1.00 107.79 27 VAL D O 1
ATOM 6654 N N . TRP D 1 30 ? -69.394 33.113 15.040 1.00 78.51 28 TRP D N 1
ATOM 6655 C CA . TRP D 1 30 ? -68.020 33.598 14.753 1.00 80.98 28 TRP D CA 1
ATOM 6656 C C . TRP D 1 30 ? -67.371 32.601 13.789 1.00 86.91 28 TRP D C 1
ATOM 6657 O O . TRP D 1 30 ? -67.620 31.395 13.955 1.00 82.30 28 TRP D O 1
ATOM 6668 N N . ASN D 1 31 ? -66.578 33.080 12.837 1.00 79.48 29 ASN D N 1
ATOM 6669 C CA . ASN D 1 31 ? -65.860 32.211 11.875 1.00 78.75 29 ASN D CA 1
ATOM 6670 C C . ASN D 1 31 ? -64.516 32.859 11.558 1.00 76.46 29 ASN D C 1
ATOM 6671 O O . ASN D 1 31 ? -64.452 34.089 11.538 1.00 98.03 29 ASN D O 1
ATOM 6676 N N . ARG D 1 32 ? -63.491 32.056 11.278 1.00 76.93 30 ARG D N 1
ATOM 6677 C CA . ARG D 1 32 ? -62.157 32.586 10.905 1.00 77.05 30 ARG D CA 1
ATOM 6678 C C . ARG D 1 32 ? -62.340 33.495 9.694 1.00 80.08 30 ARG D C 1
ATOM 6679 O O . ARG D 1 32 ? -61.687 34.549 9.639 1.00 87.82 30 ARG D O 1
ATOM 6687 N N . THR D 1 33 ? -63.222 33.106 8.779 1.00 83.11 31 THR D N 1
ATOM 6688 C CA . THR D 1 33 ? -63.506 33.923 7.569 1.00 85.73 31 THR D CA 1
ATOM 6689 C C . THR D 1 33 ? -64.846 34.643 7.794 1.00 89.90 31 THR D C 1
ATOM 6690 O O . THR D 1 33 ? -65.911 34.064 7.475 1.00 84.68 31 THR D O 1
ATOM 6694 N N . ALA D 1 34 ? -64.782 35.883 8.296 1.00 91.96 32 ALA D N 1
ATOM 6695 C CA . ALA D 1 34 ? -65.952 36.690 8.706 1.00 92.54 32 ALA D CA 1
ATOM 6696 C C . ALA D 1 34 ? -66.965 36.816 7.554 1.00 92.31 32 ALA D C 1
ATOM 6697 O O . ALA D 1 34 ? -68.187 36.673 7.845 1.00 82.13 32 ALA D O 1
ATOM 6699 N N . SER D 1 35 ? -66.513 37.037 6.304 1.00 90.66 33 SER D N 1
ATOM 6700 C CA . SER D 1 35 ? -67.423 37.266 5.143 1.00 96.31 33 SER D CA 1
ATOM 6701 C C . SER D 1 35 ? -68.414 36.096 5.015 1.00 94.47 33 SER D C 1
ATOM 6702 O O . SER D 1 35 ? -69.508 36.284 4.461 1.00 88.07 33 SER D O 1
ATOM 6705 N N . ARG D 1 36 ? -68.060 34.921 5.525 1.00 98.82 34 ARG D N 1
ATOM 6706 C CA . ARG D 1 36 ? -68.864 33.695 5.321 1.00 90.98 34 ARG D CA 1
ATOM 6707 C C . ARG D 1 36 ? -70.113 33.708 6.208 1.00 88.58 34 ARG D C 1
ATOM 6708 O O . ARG D 1 36 ? -71.005 32.874 5.962 1.00 85.24 34 ARG D O 1
ATOM 6716 N N . ALA D 1 37 ? -70.211 34.637 7.164 1.00 87.05 35 ALA D N 1
ATOM 6717 C CA . ALA D 1 37 ? -71.396 34.801 8.045 1.00 82.13 35 ALA D CA 1
ATOM 6718 C C . ALA D 1 37 ? -72.518 35.615 7.367 1.00 84.79 35 ALA D C 1
ATOM 6719 O O . ALA D 1 37 ? -73.650 35.621 7.911 1.00 94.94 35 ALA D O 1
ATOM 6721 N N . ASP D 1 38 ? -72.249 36.260 6.226 1.00 83.42 36 ASP D N 1
ATOM 6722 C CA . ASP D 1 38 ? -73.198 37.229 5.598 1.00 85.44 36 ASP D CA 1
ATOM 6723 C C . ASP D 1 38 ? -74.586 36.578 5.457 1.00 85.73 36 ASP D C 1
ATOM 6724 O O . ASP D 1 38 ? -75.554 37.149 5.984 1.00 84.78 36 ASP D O 1
ATOM 6729 N N . GLY D 1 39 ? -74.684 35.430 4.786 1.00 84.82 37 GLY D N 1
ATOM 6730 C CA . GLY D 1 39 ? -75.957 34.713 4.560 1.00 88.16 37 GLY D CA 1
ATOM 6731 C C . GLY D 1 39 ? -76.729 34.474 5.857 1.00 103.28 37 GLY D C 1
ATOM 6732 O O . GLY D 1 39 ? -77.980 34.602 5.843 1.00 87.63 37 GLY D O 1
ATOM 6733 N N . VAL D 1 40 ? -76.045 34.119 6.954 1.00 104.55 38 VAL D N 1
ATOM 6734 C CA . VAL D 1 40 ? -76.735 33.767 8.236 1.00 97.92 38 VAL D CA 1
ATOM 6735 C C . VAL D 1 40 ? -77.050 35.053 9.006 1.00 99.92 38 VAL D C 1
ATOM 6736 O O . VAL D 1 40 ? -78.145 35.097 9.634 1.00 91.95 38 VAL D O 1
ATOM 6740 N N . VAL D 1 41 ? -76.160 36.056 8.964 1.00 104.83 39 VAL D N 1
ATOM 6741 C CA . VAL D 1 41 ? -76.435 37.392 9.575 1.00 100.75 39 VAL D CA 1
ATOM 6742 C C . VAL D 1 41 ? -77.730 37.936 8.949 1.00 91.09 39 VAL D C 1
ATOM 6743 O O . VAL D 1 41 ? -78.645 38.289 9.708 1.00 89.44 39 VAL D O 1
ATOM 6747 N N . ALA D 1 42 ? -77.840 37.906 7.620 1.00 81.55 40 ALA D N 1
ATOM 6748 C CA . ALA D 1 42 ? -79.053 38.289 6.857 1.00 87.50 40 ALA D CA 1
ATOM 6749 C C . ALA D 1 42 ? -80.281 37.502 7.336 1.00 86.91 40 ALA D C 1
ATOM 6750 O O . ALA D 1 42 ? -81.368 38.062 7.283 1.00 101.80 40 ALA D O 1
ATOM 6752 N N . ALA D 1 43 ? -80.146 36.242 7.750 1.00 99.70 41 ALA D N 1
ATOM 6753 C CA . ALA D 1 43 ? -81.306 35.412 8.159 1.00 93.00 41 ALA D CA 1
ATOM 6754 C C . ALA D 1 43 ? -81.666 35.674 9.630 1.00 91.50 41 ALA D C 1
ATOM 6755 O O . ALA D 1 43 ? -82.694 35.131 10.050 1.00 94.01 41 ALA D O 1
ATOM 6757 N N . GLY D 1 44 ? -80.861 36.448 10.379 1.00 83.99 42 GLY D N 1
ATOM 6758 C CA . GLY D 1 44 ? -81.159 36.848 11.772 1.00 82.32 42 GLY D CA 1
ATOM 6759 C C . GLY D 1 44 ? -80.009 36.667 12.761 1.00 83.62 42 GLY D C 1
ATOM 6760 O O . GLY D 1 44 ? -80.176 37.015 13.936 1.00 82.94 42 GLY D O 1
ATOM 6761 N N . ALA D 1 45 ? -78.862 36.145 12.351 1.00 89.07 43 ALA D N 1
ATOM 6762 C CA . ALA D 1 45 ? -77.787 35.783 13.303 1.00 93.61 43 ALA D CA 1
ATOM 6763 C C . ALA D 1 45 ? -76.928 37.012 13.600 1.00 87.60 43 ALA D C 1
ATOM 6764 O O . ALA D 1 45 ? -76.799 37.884 12.718 1.00 91.48 43 ALA D O 1
ATOM 6766 N N . VAL D 1 46 ? -76.296 37.017 14.768 1.00 77.71 44 VAL D N 1
ATOM 6767 C CA . VAL D 1 46 ? -75.402 38.105 15.248 1.00 89.11 44 VAL D CA 1
ATOM 6768 C C . VAL D 1 46 ? -73.943 37.676 15.044 1.00 80.12 44 VAL D C 1
ATOM 6769 O O . VAL D 1 46 ? -73.484 36.839 15.845 1.00 90.34 44 VAL D O 1
ATOM 6773 N N . ARG D 1 47 ? -73.222 38.232 14.062 1.00 88.04 45 ARG D N 1
ATOM 6774 C CA . ARG D 1 47 ? -71.733 38.096 13.975 1.00 94.74 45 ARG D CA 1
ATOM 6775 C C . ARG D 1 47 ? -71.142 38.802 15.199 1.00 90.61 45 ARG D C 1
ATOM 6776 O O . ARG D 1 47 ? -71.846 39.590 15.824 1.00 100.75 45 ARG D O 1
ATOM 6784 N N . VAL D 1 48 ? -69.913 38.459 15.561 1.00 88.16 46 VAL D N 1
ATOM 6785 C CA . VAL D 1 48 ? -69.204 38.952 16.768 1.00 81.31 46 VAL D CA 1
ATOM 6786 C C . VAL D 1 48 ? -67.725 38.987 16.386 1.00 90.99 46 VAL D C 1
ATOM 6787 O O . VAL D 1 48 ? -67.353 38.223 15.460 1.00 99.07 46 VAL D O 1
ATOM 6791 N N . ASP D 1 49 ? -66.921 39.848 17.009 1.00 96.06 47 ASP D N 1
ATOM 6792 C CA . ASP D 1 49 ? -65.532 40.103 16.538 1.00 104.17 47 ASP D CA 1
ATOM 6793 C C . ASP D 1 49 ? -64.656 38.889 16.877 1.00 87.35 47 ASP D C 1
ATOM 6794 O O . ASP D 1 49 ? -63.872 38.485 16.017 1.00 80.05 47 ASP D O 1
ATOM 6799 N N . THR D 1 50 ? -64.784 38.347 18.092 1.00 92.46 48 THR D N 1
ATOM 6800 C CA . THR D 1 50 ? -63.753 37.475 18.728 1.00 98.75 48 THR D CA 1
ATOM 6801 C C . THR D 1 50 ? -64.381 36.151 19.185 1.00 101.66 48 THR D C 1
ATOM 6802 O O . THR D 1 50 ? -65.571 36.079 19.491 1.00 101.73 48 THR D O 1
ATOM 6806 N N . PRO D 1 51 ? -63.611 35.036 19.174 1.00 103.27 49 PRO D N 1
ATOM 6807 C CA . PRO D 1 51 ? -64.053 33.783 19.791 1.00 98.23 49 PRO D CA 1
ATOM 6808 C C . PRO D 1 51 ? -64.603 33.980 21.215 1.00 92.67 49 PRO D C 1
ATOM 6809 O O . PRO D 1 51 ? -65.700 33.514 21.505 1.00 83.26 49 PRO D O 1
ATOM 6813 N N . ALA D 1 52 ? -63.834 34.670 22.065 1.00 95.03 50 ALA D N 1
ATOM 6814 C CA . ALA D 1 52 ? -64.194 34.980 23.473 1.00 94.39 50 ALA D CA 1
ATOM 6815 C C . ALA D 1 52 ? -65.604 35.595 23.546 1.00 86.16 50 ALA D C 1
ATOM 6816 O O . ALA D 1 52 ? -66.377 35.222 24.439 1.00 78.75 50 ALA D O 1
ATOM 6818 N N . ASP D 1 53 ? -65.959 36.474 22.613 1.00 90.79 51 ASP D N 1
ATOM 6819 C CA . ASP D 1 53 ? -67.290 37.142 22.585 1.00 104.46 51 ASP D CA 1
ATOM 6820 C C . ASP D 1 53 ? -68.360 36.068 22.321 1.00 97.41 51 ASP D C 1
ATOM 6821 O O . ASP D 1 53 ? -69.389 36.072 23.011 1.00 94.43 51 ASP D O 1
ATOM 6826 N N . ALA D 1 54 ? -68.109 35.169 21.364 1.00 105.12 52 ALA D N 1
ATOM 6827 C CA . ALA D 1 54 ? -69.045 34.109 20.922 1.00 99.20 52 ALA D CA 1
ATOM 6828 C C . ALA D 1 54 ? -69.285 33.105 22.059 1.00 95.22 52 ALA D C 1
ATOM 6829 O O . ALA D 1 54 ? -70.455 32.749 22.293 1.00 80.55 52 ALA D O 1
ATOM 6831 N N . VAL D 1 55 ? -68.212 32.672 22.733 1.00 88.52 53 VAL D N 1
ATOM 6832 C CA . VAL D 1 55 ? -68.287 31.757 23.913 1.00 111.39 53 VAL D CA 1
ATOM 6833 C C . VAL D 1 55 ? -69.120 32.432 25.022 1.00 115.09 53 VAL D C 1
ATOM 6834 O O . VAL D 1 55 ? -70.054 31.788 25.558 1.00 104.41 53 VAL D O 1
ATOM 6838 N N . ALA D 1 56 ? -68.802 33.691 25.351 1.00 117.13 54 ALA D N 1
ATOM 6839 C CA . ALA D 1 56 ? -69.424 34.455 26.457 1.00 101.35 54 ALA D CA 1
ATOM 6840 C C . ALA D 1 56 ? -70.921 34.635 26.189 1.00 93.50 54 ALA D C 1
ATOM 6841 O O . ALA D 1 56 ? -71.680 34.636 27.156 1.00 96.24 54 ALA D O 1
ATOM 6843 N N . ALA D 1 57 ? -71.342 34.726 24.925 1.00 82.77 55 ALA D N 1
ATOM 6844 C CA . ALA D 1 57 ? -72.723 35.097 24.530 1.00 77.41 55 ALA D CA 1
ATOM 6845 C C . ALA D 1 57 ? -73.775 34.033 24.885 1.00 86.73 55 ALA D C 1
ATOM 6846 O O . ALA D 1 57 ? -74.970 34.371 24.755 1.00 80.67 55 ALA D O 1
ATOM 6848 N N . SER D 1 58 ? -73.414 32.788 25.231 1.00 103.56 56 SER D N 1
ATOM 6849 C CA . SER D 1 58 ? -74.407 31.684 25.414 1.00 99.55 56 SER D CA 1
ATOM 6850 C C . SER D 1 58 ? -73.931 30.651 26.448 1.00 93.64 56 SER D C 1
ATOM 6851 O O . SER D 1 58 ? -72.700 30.625 26.787 1.00 93.14 56 SER D O 1
ATOM 6854 N N . GLU D 1 59 ? -74.860 29.809 26.923 1.00 87.01 57 GLU D N 1
ATOM 6855 C CA . GLU D 1 59 ? -74.537 28.597 27.743 1.00 94.48 57 GLU D CA 1
ATOM 6856 C C . GLU D 1 59 ? -74.040 27.512 26.768 1.00 102.03 57 GLU D C 1
ATOM 6857 O O . GLU D 1 59 ? -72.923 27.007 26.973 1.00 111.13 57 GLU D O 1
ATOM 6859 N N . LEU D 1 60 ? -74.814 27.218 25.716 1.00 100.03 58 LEU D N 1
ATOM 6860 C CA . LEU D 1 60 ? -74.564 26.152 24.699 1.00 99.64 58 LEU D CA 1
ATOM 6861 C C . LEU D 1 60 ? -73.717 26.680 23.530 1.00 96.72 58 LEU D C 1
ATOM 6862 O O . LEU D 1 60 ? -74.177 27.583 22.820 1.00 94.91 58 LEU D O 1
ATOM 6867 N N . VAL D 1 61 ? -72.530 26.110 23.328 1.00 102.48 59 VAL D N 1
ATOM 6868 C CA . VAL D 1 61 ? -71.578 26.463 22.227 1.00 97.81 59 VAL D CA 1
ATOM 6869 C C . VAL D 1 61 ? -71.387 25.250 21.304 1.00 101.26 59 VAL D C 1
ATOM 6870 O O . VAL D 1 61 ? -70.655 24.314 21.715 1.00 73.24 59 VAL D O 1
ATOM 6874 N N . LEU D 1 62 ? -71.985 25.286 20.105 1.00 95.23 60 LEU D N 1
ATOM 6875 C CA . LEU D 1 62 ? -71.819 24.278 19.012 1.00 82.47 60 LEU D CA 1
ATOM 6876 C C . LEU D 1 62 ? -70.574 24.595 18.162 1.00 85.28 60 LEU D C 1
ATOM 6877 O O . LEU D 1 62 ? -70.430 25.745 17.722 1.00 95.29 60 LEU D O 1
ATOM 6882 N N . LEU D 1 63 ? -69.688 23.615 17.945 1.00 84.45 61 LEU D N 1
ATOM 6883 C CA . LEU D 1 63 ? -68.532 23.705 17.005 1.00 80.89 61 LEU D CA 1
ATOM 6884 C C . LEU D 1 63 ? -68.804 22.828 15.777 1.00 70.59 61 LEU D C 1
ATOM 6885 O O . LEU D 1 63 ? -69.025 21.643 15.965 1.00 67.56 61 LEU D O 1
ATOM 6890 N N . SER D 1 64 ? -68.791 23.408 14.570 1.00 76.72 62 SER D N 1
ATOM 6891 C CA . SER D 1 64 ? -68.799 22.679 13.272 1.00 64.56 62 SER D CA 1
ATOM 6892 C C . SER D 1 64 ? -67.496 22.978 12.527 1.00 63.54 62 SER D C 1
ATOM 6893 O O . SER D 1 64 ? -67.527 23.829 11.616 1.00 67.48 62 SER D O 1
ATOM 6896 N N . LEU D 1 65 ? -66.420 22.278 12.890 1.00 63.24 63 LEU D N 1
ATOM 6897 C CA . LEU D 1 65 ? -65.047 22.491 12.372 1.00 68.70 63 LEU D CA 1
ATOM 6898 C C . LEU D 1 65 ? -64.542 21.245 11.632 1.00 65.81 63 LEU D C 1
ATOM 6899 O O . LEU D 1 65 ? -65.084 20.152 11.831 1.00 81.23 63 LEU D O 1
ATOM 6904 N N . THR D 1 66 ? -63.521 21.429 10.792 1.00 70.38 64 THR D N 1
ATOM 6905 C CA . THR D 1 66 ? -62.904 20.379 9.937 1.00 67.01 64 THR D CA 1
ATOM 6906 C C . THR D 1 66 ? -62.295 19.281 10.812 1.00 61.86 64 THR D C 1
ATOM 6907 O O . THR D 1 66 ? -62.365 18.098 10.371 1.00 66.22 64 THR D O 1
ATOM 6911 N N . ASP D 1 67 ? -61.745 19.664 11.973 1.00 61.98 65 ASP D N 1
ATOM 6912 C CA . ASP D 1 67 ? -61.034 18.754 12.914 1.00 65.82 65 ASP D CA 1
ATOM 6913 C C . ASP D 1 67 ? -60.947 19.389 14.312 1.00 68.77 65 ASP D C 1
ATOM 6914 O O . ASP D 1 67 ? -61.461 20.505 14.515 1.00 71.08 65 ASP D O 1
ATOM 6919 N N . TYR D 1 68 ? -60.336 18.680 15.261 1.00 70.19 66 TYR D N 1
ATOM 6920 C CA . TYR D 1 68 ? -60.239 19.123 16.672 1.00 61.51 66 TYR D CA 1
ATOM 6921 C C . TYR D 1 68 ? -59.089 20.141 16.798 1.00 64.17 66 TYR D C 1
ATOM 6922 O O . TYR D 1 68 ? -59.226 21.091 17.580 1.00 68.10 66 TYR D O 1
ATOM 6931 N N . ALA D 1 69 ? -58.004 19.989 16.029 1.00 65.46 67 ALA D N 1
ATOM 6932 C CA . ALA D 1 69 ? -56.905 20.984 15.950 1.00 69.08 67 ALA D CA 1
ATOM 6933 C C . ALA D 1 69 ? -57.493 22.415 15.848 1.00 74.97 67 ALA D C 1
ATOM 6934 O O . ALA D 1 69 ? -57.000 23.316 16.553 1.00 76.60 67 ALA D O 1
ATOM 6936 N N . ALA D 1 70 ? -58.549 22.601 15.054 1.00 71.42 68 ALA D N 1
ATOM 6937 C CA . ALA D 1 70 ? -59.271 23.883 14.861 1.00 79.07 68 ALA D CA 1
ATOM 6938 C C . ALA D 1 70 ? -59.944 24.360 16.162 1.00 82.90 68 ALA D C 1
ATOM 6939 O O . ALA D 1 70 ? -60.038 25.588 16.380 1.00 85.87 68 ALA D O 1
ATOM 6941 N N . MET D 1 71 ? -60.448 23.439 16.979 1.00 85.94 69 MET D N 1
ATOM 6942 C CA . MET D 1 71 ? -61.033 23.787 18.300 1.00 84.90 69 MET D CA 1
ATOM 6943 C C . MET D 1 71 ? -59.945 24.438 19.172 1.00 80.71 69 MET D C 1
ATOM 6944 O O . MET D 1 71 ? -60.214 25.480 19.763 1.00 70.77 69 MET D O 1
ATOM 6949 N N . TYR D 1 72 ? -58.750 23.852 19.236 1.00 76.53 70 TYR D N 1
ATOM 6950 C CA . TYR D 1 72 ? -57.637 24.379 20.055 1.00 83.55 70 TYR D CA 1
ATOM 6951 C C . TYR D 1 72 ? -57.227 25.762 19.518 1.00 89.03 70 TYR D C 1
ATOM 6952 O O . TYR D 1 72 ? -57.048 26.675 20.333 1.00 105.53 70 TYR D O 1
ATOM 6961 N N . ASP D 1 73 ? -57.117 25.930 18.194 1.00 94.33 71 ASP D N 1
ATOM 6962 C CA . ASP D 1 73 ? -56.791 27.234 17.548 1.00 84.28 71 ASP D CA 1
ATOM 6963 C C . ASP D 1 73 ? -57.789 28.302 17.995 1.00 84.71 71 ASP D C 1
ATOM 6964 O O . ASP D 1 73 ? -57.337 29.416 18.326 1.00 84.46 71 ASP D O 1
ATOM 6969 N N . ILE D 1 74 ? -59.082 27.974 17.995 1.00 82.88 72 ILE D N 1
ATOM 6970 C CA . ILE D 1 74 ? -60.189 28.944 18.253 1.00 79.01 72 ILE D CA 1
ATOM 6971 C C . ILE D 1 74 ? -60.332 29.194 19.762 1.00 80.84 72 ILE D C 1
ATOM 6972 O O . ILE D 1 74 ? -60.230 30.367 20.173 1.00 105.48 72 ILE D O 1
ATOM 6977 N N . LEU D 1 75 ? -60.562 28.148 20.558 1.00 80.82 73 LEU D N 1
ATOM 6978 C CA . LEU D 1 75 ? -60.807 28.253 22.022 1.00 82.82 73 LEU D CA 1
ATOM 6979 C C . LEU D 1 75 ? -59.510 28.597 22.770 1.00 88.84 73 LEU D C 1
ATOM 6980 O O . LEU D 1 75 ? -59.622 29.043 23.942 1.00 95.52 73 LEU D O 1
ATOM 6985 N N . GLY D 1 76 ? -58.339 28.401 22.145 1.00 87.44 74 GLY D N 1
ATOM 6986 C CA . GLY D 1 76 ? -57.037 28.863 22.675 1.00 87.03 74 GLY D CA 1
ATOM 6987 C C . GLY D 1 76 ? -57.041 30.352 22.983 1.00 99.41 74 GLY D C 1
ATOM 6988 O O . GLY D 1 76 ? -56.317 30.762 23.887 1.00 100.10 74 GLY D O 1
ATOM 6989 N N . LYS D 1 77 ? -57.845 31.122 22.234 1.00 115.67 75 LYS D N 1
ATOM 6990 C CA . LYS D 1 77 ? -58.026 32.595 22.352 1.00 110.85 75 LYS D CA 1
ATOM 6991 C C . LYS D 1 77 ? -59.327 32.886 23.126 1.00 108.69 75 LYS D C 1
ATOM 6992 O O . LYS D 1 77 ? -60.018 33.905 22.793 1.00 105.66 75 LYS D O 1
ATOM 6998 N N . ALA D 1 78 ? -59.673 32.042 24.115 1.00 100.07 76 ALA D N 1
ATOM 6999 C CA . ALA D 1 78 ? -60.928 32.170 24.912 1.00 98.87 76 ALA D CA 1
ATOM 7000 C C . ALA D 1 78 ? -60.945 31.276 26.167 1.00 91.84 76 ALA D C 1
ATOM 7001 O O . ALA D 1 78 ? -62.073 30.941 26.619 1.00 78.84 76 ALA D O 1
ATOM 7003 N N . GLU D 1 79 ? -59.796 30.949 26.760 1.00 92.75 77 GLU D N 1
ATOM 7004 C CA . GLU D 1 79 ? -59.701 29.954 27.877 1.00 106.00 77 GLU D CA 1
ATOM 7005 C C . GLU D 1 79 ? -60.450 30.451 29.134 1.00 114.36 77 GLU D C 1
ATOM 7006 O O . GLU D 1 79 ? -61.162 29.640 29.782 1.00 105.97 77 GLU D O 1
ATOM 7012 N N . GLU D 1 80 ? -60.290 31.738 29.475 1.00 120.63 78 GLU D N 1
ATOM 7013 C CA . GLU D 1 80 ? -60.913 32.383 30.661 1.00 101.84 78 GLU D CA 1
ATOM 7014 C C . GLU D 1 80 ? -62.446 32.326 30.527 1.00 91.74 78 GLU D C 1
ATOM 7015 O O . GLU D 1 80 ? -63.100 32.074 31.549 1.00 98.96 78 GLU D O 1
ATOM 7017 N N . ALA D 1 81 ? -63.007 32.483 29.323 1.00 96.46 79 ALA D N 1
ATOM 7018 C CA . ALA D 1 81 ? -64.470 32.640 29.095 1.00 102.18 79 ALA D CA 1
ATOM 7019 C C . ALA D 1 81 ? -65.219 31.300 29.159 1.00 94.50 79 ALA D C 1
ATOM 7020 O O . ALA D 1 81 ? -66.469 31.335 29.102 1.00 88.69 79 ALA D O 1
ATOM 7022 N N . LEU D 1 82 ? -64.502 30.171 29.235 1.00 105.36 80 LEU D N 1
ATOM 7023 C CA . LEU D 1 82 ? -65.099 28.819 29.049 1.00 109.82 80 LEU D CA 1
ATOM 7024 C C . LEU D 1 82 ? -65.925 28.411 30.271 1.00 100.73 80 LEU D C 1
ATOM 7025 O O . LEU D 1 82 ? -66.925 27.678 30.060 1.00 86.86 80 LEU D O 1
ATOM 7030 N N . THR D 1 83 ? -65.543 28.885 31.466 1.00 101.45 81 THR D N 1
ATOM 7031 C CA . THR D 1 83 ? -66.120 28.451 32.772 1.00 96.88 81 THR D CA 1
ATOM 7032 C C . THR D 1 83 ? -67.651 28.500 32.707 1.00 95.75 81 THR D C 1
ATOM 7033 O O . THR D 1 83 ? -68.183 29.564 32.351 1.00 94.81 81 THR D O 1
ATOM 7037 N N . GLY D 1 84 ? -68.316 27.373 32.974 1.00 90.86 82 GLY D N 1
ATOM 7038 C CA . GLY D 1 84 ? -69.782 27.280 33.072 1.00 83.39 82 GLY D CA 1
ATOM 7039 C C . GLY D 1 84 ? -70.459 27.028 31.733 1.00 95.53 82 GLY D C 1
ATOM 7040 O O . GLY D 1 84 ? -71.687 26.782 31.745 1.00 86.67 82 GLY D O 1
ATOM 7041 N N . LYS D 1 85 ? -69.737 27.054 30.605 1.00 105.11 83 LYS D N 1
ATOM 7042 C CA . LYS D 1 85 ? -70.361 26.867 29.264 1.00 95.25 83 LYS D CA 1
ATOM 7043 C C . LYS D 1 85 ? -70.416 25.356 28.937 1.00 101.34 83 LYS D C 1
ATOM 7044 O O . LYS D 1 85 ? -69.748 24.536 29.628 1.00 94.30 83 LYS D O 1
ATOM 7046 N N . VAL D 1 86 ? -71.254 24.986 27.964 1.00 102.43 84 VAL D N 1
ATOM 7047 C CA . VAL D 1 86 ? -71.402 23.593 27.442 1.00 108.14 84 VAL D CA 1
ATOM 7048 C C . VAL D 1 86 ? -70.950 23.552 25.971 1.00 106.24 84 VAL D C 1
ATOM 7049 O O . VAL D 1 86 ? -71.681 24.113 25.108 1.00 82.93 84 VAL D O 1
ATOM 7053 N N . ILE D 1 87 ? -69.808 22.900 25.705 1.00 88.32 85 ILE D N 1
ATOM 705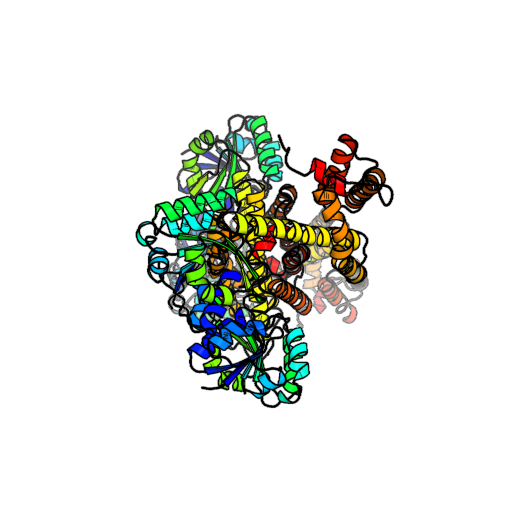4 C CA . ILE D 1 87 ? -69.239 22.699 24.337 1.00 75.96 85 ILE D CA 1
ATOM 7055 C C . ILE D 1 87 ? -69.794 21.393 23.752 1.00 69.95 85 ILE D C 1
ATOM 7056 O O . ILE D 1 87 ? -69.550 20.313 24.321 1.00 71.51 85 ILE D O 1
ATOM 7061 N N . VAL D 1 88 ? -70.547 21.504 22.663 1.00 73.19 86 VAL D N 1
ATOM 7062 C CA . VAL D 1 88 ? -70.976 20.372 21.794 1.00 77.36 86 VAL D CA 1
ATOM 7063 C C . VAL D 1 88 ? -70.124 20.411 20.523 1.00 73.58 86 VAL D C 1
ATOM 7064 O O . VAL D 1 88 ? -70.354 21.295 19.672 1.00 66.48 86 VAL D O 1
ATOM 7068 N N . ASN D 1 89 ? -69.166 19.494 20.400 1.00 73.74 87 ASN D N 1
ATOM 7069 C CA . ASN D 1 89 ? -68.271 19.409 19.215 1.00 68.38 87 ASN D CA 1
ATOM 7070 C C . ASN D 1 89 ? -68.854 18.423 18.191 1.00 66.99 87 ASN D C 1
ATOM 7071 O O . ASN D 1 89 ? -68.915 17.211 18.500 1.00 71.89 87 ASN D O 1
ATOM 7076 N N . LEU D 1 90 ? -69.255 18.920 17.018 1.00 63.58 88 LEU D N 1
ATOM 7077 C CA . LEU D 1 90 ? -69.872 18.120 15.927 1.00 68.08 88 LEU D CA 1
ATOM 7078 C C . LEU D 1 90 ? -68.872 17.930 14.776 1.00 65.43 88 LEU D C 1
ATOM 7079 O O . LEU D 1 90 ? -69.293 17.979 13.591 1.00 71.99 88 LEU D O 1
ATOM 7084 N N . SER D 1 91 ? -67.598 17.725 15.114 1.00 65.24 89 SER D N 1
ATOM 7085 C CA . SER D 1 91 ? -66.448 17.646 14.177 1.00 66.85 89 SER D CA 1
ATOM 7086 C C . SER D 1 91 ? -65.869 16.218 14.149 1.00 63.06 89 SER D C 1
ATOM 7087 O O . SER D 1 91 ? -65.821 15.551 15.192 1.00 67.42 89 SER D O 1
ATOM 7090 N N . SER D 1 92 ? -65.379 15.795 12.992 1.00 60.21 90 SER D N 1
ATOM 7091 C CA . SER D 1 92 ? -64.612 14.541 12.795 1.00 61.16 90 SER D CA 1
ATOM 7092 C C . SER D 1 92 ? -63.236 14.669 13.467 1.00 57.04 90 SER D C 1
ATOM 7093 O O . SER D 1 92 ? -62.639 15.744 13.360 1.00 55.64 90 SER D O 1
ATOM 7096 N N . ASP D 1 93 ? -62.794 13.639 14.189 1.00 50.99 91 ASP D N 1
ATOM 7097 C CA . ASP D 1 93 ? -61.373 13.415 14.585 1.00 56.05 91 ASP D CA 1
ATOM 7098 C C . ASP D 1 93 ? -61.276 12.005 15.200 1.00 58.57 91 ASP D C 1
ATOM 7099 O O . ASP D 1 93 ? -62.280 11.241 15.107 1.00 50.60 91 ASP D O 1
ATOM 7104 N N . THR D 1 94 ? -60.134 11.631 15.777 1.00 50.38 92 THR D N 1
ATOM 7105 C CA . THR D 1 94 ? -59.987 10.284 16.383 1.00 59.57 92 THR D CA 1
ATOM 7106 C C . THR D 1 94 ? -60.727 10.225 17.716 1.00 60.27 92 THR D C 1
ATOM 7107 O O . THR D 1 94 ? -60.834 11.236 18.392 1.00 60.37 92 THR D O 1
ATOM 7111 N N . PRO D 1 95 ? -61.241 9.049 18.142 1.00 65.43 93 PRO D N 1
ATOM 7112 C CA . PRO D 1 95 ? -61.748 8.893 19.509 1.00 65.20 93 PRO D CA 1
ATOM 7113 C C . PRO D 1 95 ? -60.737 9.308 20.594 1.00 62.49 93 PRO D C 1
ATOM 7114 O O . PRO D 1 95 ? -61.141 10.049 21.463 1.00 60.12 93 PRO D O 1
ATOM 7118 N N . GLU D 1 96 ? -59.472 8.884 20.508 1.00 58.52 94 GLU D N 1
ATOM 7119 C CA . GLU D 1 96 ? -58.429 9.293 21.491 1.00 63.78 94 GLU D CA 1
ATOM 7120 C C . GLU D 1 96 ? -58.368 10.828 21.582 1.00 68.89 94 GLU D C 1
ATOM 7121 O O . GLU D 1 96 ? -58.343 11.337 22.711 1.00 80.74 94 GLU D O 1
ATOM 7127 N N . LYS D 1 97 ? -58.392 11.552 20.466 1.00 69.29 95 LYS D N 1
ATOM 7128 C CA . LYS D 1 97 ? -58.237 13.027 20.502 1.00 68.52 95 LYS D CA 1
ATOM 7129 C C . LYS D 1 97 ? -59.545 13.626 21.014 1.00 65.83 95 LYS D C 1
ATOM 7130 O O . LYS D 1 97 ? -59.490 14.726 21.575 1.00 72.26 95 LYS D O 1
ATOM 7136 N N . THR D 1 98 ? -60.674 12.935 20.827 1.00 64.08 96 THR D N 1
ATOM 7137 C CA . THR D 1 98 ? -61.993 13.394 21.327 1.00 65.32 96 THR D CA 1
ATOM 7138 C C . THR D 1 98 ? -61.947 13.407 22.863 1.00 77.96 96 THR D C 1
ATOM 7139 O O . THR D 1 98 ? -62.383 14.385 23.466 1.00 82.08 96 THR D O 1
ATOM 7143 N N . ARG D 1 99 ? -61.420 12.364 23.492 1.00 89.67 97 ARG D N 1
ATOM 7144 C CA . ARG D 1 99 ? -61.356 12.326 24.968 1.00 85.08 97 ARG D CA 1
ATOM 7145 C C . ARG D 1 99 ? -60.333 13.352 25.457 1.00 91.17 97 ARG D C 1
ATOM 7146 O O . ARG D 1 99 ? -60.597 13.997 26.473 1.00 99.80 97 ARG D O 1
ATOM 7154 N N . GLU D 1 100 ? -59.186 13.469 24.792 1.00 83.39 98 GLU D N 1
ATOM 7155 C CA . GLU D 1 100 ? -58.123 14.421 25.211 1.00 81.58 98 GLU D CA 1
ATOM 7156 C C . GLU D 1 100 ? -58.741 15.835 25.203 1.00 80.53 98 GLU D C 1
ATOM 7157 O O . GLU D 1 100 ? -58.440 16.619 26.127 1.00 96.07 98 GLU D O 1
ATOM 7163 N N . ALA D 1 101 ? -59.648 16.135 24.274 1.00 82.53 99 ALA D N 1
ATOM 7164 C CA . ALA D 1 101 ? -60.225 17.489 24.134 1.00 78.50 99 ALA D CA 1
ATOM 7165 C C . ALA D 1 101 ? -61.262 17.699 25.238 1.00 73.79 99 ALA D C 1
ATOM 7166 O O . ALA D 1 101 ? -61.336 18.815 25.768 1.00 91.07 99 ALA D O 1
ATOM 7168 N N . ALA D 1 102 ? -62.018 16.663 25.576 1.00 67.54 100 ALA D N 1
ATOM 7169 C CA . ALA D 1 102 ? -62.989 16.693 26.693 1.00 77.62 100 ALA D CA 1
ATOM 7170 C C . ALA D 1 102 ? -62.247 17.066 27.986 1.00 77.59 100 ALA D C 1
ATOM 7171 O O . ALA D 1 102 ? -62.713 17.945 28.704 1.00 75.89 100 ALA D O 1
ATOM 7173 N N . GLU D 1 103 ? -61.088 16.464 28.233 1.00 75.77 101 GLU D N 1
ATOM 7174 C CA . GLU D 1 103 ? -60.283 16.713 29.456 1.00 82.94 101 GLU D CA 1
ATOM 7175 C C . GLU D 1 103 ? -59.800 18.166 29.465 1.00 88.11 101 GLU D C 1
ATOM 7176 O O . GLU D 1 103 ? -59.904 18.808 30.520 1.00 91.21 101 GLU D O 1
ATOM 7182 N N . TRP D 1 104 ? -59.331 18.671 28.330 1.00 90.65 102 TRP D N 1
ATOM 7183 C CA . TRP D 1 104 ? -58.806 20.058 28.200 1.00 91.06 102 TRP D CA 1
ATOM 7184 C C . TRP D 1 104 ? -59.937 21.070 28.451 1.00 98.89 102 TRP D C 1
ATOM 7185 O O . TRP D 1 104 ? -59.690 22.087 29.128 1.00 83.31 102 TRP D O 1
ATOM 7196 N N . VAL D 1 105 ? -61.130 20.809 27.917 1.00 91.70 103 VAL D N 1
ATOM 7197 C CA . VAL D 1 105 ? -62.303 21.709 28.076 1.00 90.83 103 VAL D CA 1
ATOM 7198 C C . VAL D 1 105 ? -62.782 21.643 29.529 1.00 102.75 103 VAL D C 1
ATOM 7199 O O . VAL D 1 105 ? -63.129 22.711 30.067 1.00 109.38 103 VAL D O 1
ATOM 7203 N N . GLU D 1 106 ? -62.796 20.454 30.147 1.00 112.51 104 GLU D N 1
ATOM 7204 C CA . GLU D 1 106 ? -63.385 20.260 31.503 1.00 105.89 104 GLU D CA 1
ATOM 7205 C C . GLU D 1 106 ? -62.422 20.884 32.522 1.00 100.03 104 GLU D C 1
ATOM 7206 O O . GLU D 1 106 ? -62.914 21.585 33.411 1.00 98.05 104 GLU D O 1
ATOM 7212 N N . ALA D 1 107 ? -61.110 20.788 32.293 1.00 97.78 105 ALA D N 1
ATOM 7213 C CA . ALA D 1 107 ? -60.060 21.479 33.083 1.00 94.57 105 ALA D CA 1
ATOM 7214 C C . ALA D 1 107 ? -60.234 23.008 33.037 1.00 97.78 105 ALA D C 1
ATOM 7215 O O . ALA D 1 107 ? -59.725 23.657 33.941 1.00 97.94 105 ALA D O 1
ATOM 7217 N N . ARG D 1 108 ? -60.886 23.571 32.014 1.00 104.27 106 ARG D N 1
ATOM 7218 C CA . ARG D 1 108 ? -61.135 25.037 31.877 1.00 94.48 106 ARG D CA 1
ATOM 7219 C C . ARG D 1 108 ? -62.555 25.363 32.380 1.00 92.08 106 ARG D C 1
ATOM 7220 O O . ARG D 1 108 ? -63.057 26.489 32.113 1.00 86.91 106 ARG D O 1
ATOM 7228 N N . GLY D 1 109 ? -63.191 24.406 33.067 1.00 95.55 107 GLY D N 1
ATOM 7229 C CA . GLY D 1 109 ? -64.444 24.591 33.827 1.00 95.03 107 GLY D CA 1
ATOM 7230 C C . GLY D 1 109 ? -65.700 24.559 32.965 1.00 99.12 107 GLY D C 1
ATOM 7231 O O . GLY D 1 109 ? -66.737 25.053 33.439 1.00 102.31 107 GLY D O 1
ATOM 7232 N N . ALA D 1 110 ? -65.652 23.973 31.764 1.00 100.29 108 ALA D N 1
ATOM 7233 C CA . ALA D 1 110 ? -66.837 23.793 30.891 1.00 94.45 108 ALA D CA 1
ATOM 7234 C C . ALA D 1 110 ? -67.212 22.308 30.815 1.00 93.54 108 ALA D C 1
ATOM 7235 O O . ALA D 1 110 ? -66.433 21.467 31.269 1.00 95.50 108 ALA D O 1
ATOM 7237 N N . LYS D 1 111 ? -68.401 22.009 30.305 1.00 95.81 109 LYS D N 1
ATOM 7238 C CA . LYS D 1 111 ? -68.836 20.628 29.994 1.00 105.80 109 LYS D CA 1
ATOM 7239 C C . LYS D 1 111 ? -68.526 20.347 28.523 1.00 101.96 109 LYS D C 1
ATOM 7240 O O . LYS D 1 111 ? -68.523 21.307 27.725 1.00 87.75 109 LYS D O 1
ATOM 7246 N N . PHE D 1 112 ? -68.272 19.081 28.188 1.00 99.73 110 PHE D N 1
ATOM 7247 C CA . PHE D 1 112 ? -67.948 18.641 26.806 1.00 93.35 110 PHE D CA 1
ATOM 7248 C C . PHE D 1 112 ? -68.831 17.466 26.386 1.00 90.07 110 PHE D C 1
ATOM 7249 O O . PHE D 1 112 ? -68.842 16.409 27.056 1.00 91.66 110 PHE D O 1
ATOM 7257 N N . ILE D 1 113 ? -69.542 17.665 25.286 1.00 82.08 111 ILE D N 1
ATOM 7258 C CA . ILE D 1 113 ? -70.336 16.618 24.598 1.00 85.54 111 ILE D CA 1
ATOM 7259 C C . ILE D 1 113 ? -69.794 16.465 23.180 1.00 90.05 111 ILE D C 1
ATOM 7260 O O . ILE D 1 113 ? -69.541 17.500 22.534 1.00 92.20 111 ILE D O 1
ATOM 7265 N N . ALA D 1 114 ? -69.648 15.220 22.718 1.00 87.43 112 ALA D N 1
ATOM 7266 C CA . ALA D 1 114 ? -69.241 14.887 21.337 1.00 65.24 112 ALA D CA 1
ATOM 7267 C C . ALA D 1 114 ? -70.483 14.525 20.534 1.00 65.98 112 ALA D C 1
ATOM 7268 O O . ALA D 1 114 ? -71.382 13.834 21.076 1.00 74.81 112 ALA D O 1
ATOM 7270 N N . GLY D 1 115 ? -70.545 15.030 19.301 1.00 63.66 113 GLY D N 1
ATOM 7271 C CA . GLY D 1 115 ? -71.593 14.679 18.332 1.00 61.98 113 GLY D CA 1
ATOM 7272 C C . GLY D 1 115 ? -71.006 14.308 16.976 1.00 56.64 113 GLY D C 1
ATOM 7273 O O . GLY D 1 115 ? -69.882 14.729 16.652 1.00 58.44 113 GLY D O 1
ATOM 7274 N N . GLY D 1 116 ? -71.762 13.534 16.216 1.00 52.33 114 GLY D N 1
ATOM 7275 C CA . GLY D 1 116 ? -71.463 13.160 14.835 1.00 53.26 114 GLY D CA 1
ATOM 7276 C C . GLY D 1 116 ? -72.737 13.241 14.036 1.00 53.39 114 GLY D C 1
ATOM 7277 O O . GLY D 1 116 ? -73.664 12.454 14.301 1.00 58.99 114 GLY D O 1
ATOM 7278 N N . VAL D 1 117 ? -72.792 14.188 13.109 1.00 52.87 115 VAL D N 1
ATOM 7279 C CA . VAL D 1 117 ? -74.018 14.465 12.324 1.00 55.46 115 VAL D CA 1
ATOM 7280 C C . VAL D 1 117 ? -74.002 13.489 11.169 1.00 54.56 115 VAL D C 1
ATOM 7281 O O . VAL D 1 117 ? -72.976 13.405 10.534 1.00 58.23 115 VAL D O 1
ATOM 7285 N N . MET D 1 118 ? -75.104 12.807 10.912 1.00 58.44 116 MET D N 1
ATOM 7286 C CA . MET D 1 118 ? -75.107 11.636 10.014 1.00 54.55 116 MET D CA 1
ATOM 7287 C C . MET D 1 118 ? -75.884 11.927 8.743 1.00 52.48 116 MET D C 1
ATOM 7288 O O . MET D 1 118 ? -76.349 10.984 8.081 1.00 66.77 116 MET D O 1
ATOM 7293 N N . VAL D 1 119 ? -75.998 13.189 8.378 1.00 57.98 117 VAL D N 1
ATOM 7294 C CA . VAL D 1 119 ? -76.591 13.586 7.063 1.00 60.13 117 VAL D CA 1
ATOM 7295 C C . VAL D 1 119 ? -75.815 14.792 6.583 1.00 53.65 117 VAL D C 1
ATOM 7296 O O . VAL D 1 119 ? -75.205 15.494 7.391 1.00 54.98 117 VAL D O 1
ATOM 7300 N N . PRO D 1 120 ? -75.885 15.095 5.277 1.00 60.10 118 PRO D N 1
ATOM 7301 C CA . PRO D 1 120 ? -75.285 16.324 4.758 1.00 73.70 118 PRO D CA 1
ATOM 7302 C C . PRO D 1 120 ? -76.171 17.544 5.070 1.00 66.77 118 PRO D C 1
ATOM 7303 O O . PRO D 1 120 ? -77.309 17.363 5.451 1.00 67.19 118 PRO D O 1
ATOM 7307 N N . ALA D 1 121 ? -75.611 18.739 4.873 1.00 74.05 119 ALA D N 1
ATOM 7308 C CA . ALA D 1 121 ? -76.201 20.055 5.207 1.00 67.36 119 ALA D CA 1
ATOM 7309 C C . ALA D 1 121 ? -77.657 20.179 4.714 1.00 63.78 119 ALA D C 1
ATOM 7310 O O . ALA D 1 121 ? -78.509 20.657 5.483 1.00 70.33 119 ALA D O 1
ATOM 7312 N N . ALA D 1 122 ? -77.934 19.755 3.482 1.00 63.29 120 ALA D N 1
ATOM 7313 C CA . ALA D 1 122 ? -79.271 19.838 2.843 1.00 63.17 120 ALA D CA 1
ATOM 7314 C C . ALA D 1 122 ? -80.348 19.112 3.669 1.00 67.46 120 ALA D C 1
ATOM 7315 O O . ALA D 1 122 ? -81.543 19.393 3.460 1.00 75.42 120 ALA D O 1
ATOM 7317 N N . LEU D 1 123 ? -79.979 18.147 4.510 1.00 73.01 121 LEU D N 1
ATOM 7318 C CA . LEU D 1 123 ? -80.967 17.322 5.256 1.00 65.31 121 LEU D CA 1
ATOM 7319 C C . LEU D 1 123 ? -80.909 17.682 6.744 1.00 64.18 121 LEU D C 1
ATOM 7320 O O . LEU D 1 123 ? -81.725 17.134 7.513 1.00 69.76 121 LEU D O 1
ATOM 7325 N N . VAL D 1 124 ? -80.034 18.597 7.163 1.00 58.45 122 VAL D N 1
ATOM 7326 C CA . VAL D 1 124 ? -80.051 19.063 8.578 1.00 60.13 122 VAL D CA 1
ATOM 7327 C C . VAL D 1 124 ? -81.461 19.583 8.913 1.00 70.90 122 VAL D C 1
ATOM 7328 O O . VAL D 1 124 ? -82.051 20.312 8.099 1.00 73.17 122 VAL D O 1
ATOM 7332 N N . GLY D 1 125 ? -82.022 19.157 10.046 1.00 80.90 123 GLY D N 1
ATOM 7333 C CA . GLY D 1 125 ? -83.338 19.617 10.525 1.00 79.65 123 GLY D CA 1
ATOM 7334 C C . GLY D 1 125 ? -84.508 18.910 9.854 1.00 75.69 123 GLY D C 1
ATOM 7335 O O . GLY D 1 125 ? -85.615 19.106 10.335 1.00 86.92 123 GLY D O 1
ATOM 7336 N N . LYS D 1 126 ? -84.304 18.118 8.800 1.00 68.54 124 LYS D N 1
ATOM 7337 C CA . LYS D 1 126 ? -85.384 17.287 8.189 1.00 75.43 124 LYS D CA 1
ATOM 7338 C C . LYS D 1 126 ? -85.516 15.958 8.959 1.00 79.17 124 LYS D C 1
ATOM 7339 O O . LYS D 1 126 ? -84.804 15.770 10.008 1.00 59.17 124 LYS D O 1
ATOM 7345 N N . ASP D 1 127 ? -86.411 15.089 8.465 1.00 80.04 125 ASP D N 1
ATOM 7346 C CA . ASP D 1 127 ? -86.878 13.845 9.137 1.00 90.70 125 ASP D CA 1
ATOM 7347 C C . ASP D 1 127 ? -85.756 12.803 9.141 1.00 85.13 125 ASP D C 1
ATOM 7348 O O . ASP D 1 127 ? -85.587 12.143 10.169 1.00 77.55 125 ASP D O 1
ATOM 7353 N N . GLU D 1 128 ? -85.030 12.678 8.027 1.00 77.64 126 GLU D N 1
ATOM 7354 C CA . GLU D 1 128 ? -83.920 11.707 7.842 1.00 74.62 126 GLU D CA 1
ATOM 7355 C C . GLU D 1 128 ? -82.795 11.986 8.853 1.00 71.29 126 GLU D C 1
ATOM 7356 O O . GLU D 1 128 ? -82.028 11.060 9.157 1.00 75.06 126 GLU D O 1
ATOM 7362 N N . ALA D 1 129 ? -82.671 13.209 9.359 1.00 64.21 127 ALA D N 1
ATOM 7363 C CA . ALA D 1 129 ? -81.471 13.645 10.111 1.00 66.87 127 ALA D CA 1
ATOM 7364 C C . ALA D 1 129 ? -81.401 12.920 11.449 1.00 66.51 127 ALA D C 1
ATOM 7365 O O . ALA D 1 129 ? -82.438 12.804 12.133 1.00 79.88 127 ALA D O 1
ATOM 7367 N N . TYR D 1 130 ? -80.201 12.468 11.812 1.00 63.20 128 TYR D N 1
ATOM 7368 C CA . TYR D 1 130 ? -79.896 11.951 13.162 1.00 57.64 128 TYR D CA 1
ATOM 7369 C C . TYR D 1 130 ? -78.462 12.323 13.494 1.00 51.47 128 TYR D C 1
ATOM 7370 O O . TYR D 1 130 ? -77.693 12.580 12.573 1.00 58.44 128 TYR D O 1
ATOM 7379 N N . VAL D 1 131 ? -78.144 12.374 14.782 1.00 56.67 129 VAL D N 1
ATOM 7380 C CA . VAL D 1 131 ? -76.808 12.774 15.305 1.00 62.16 129 VAL D CA 1
ATOM 7381 C C . VAL D 1 131 ? -76.420 11.875 16.484 1.00 72.56 129 VAL D C 1
ATOM 7382 O O . VAL D 1 131 ? -77.213 11.781 17.436 1.00 87.53 129 VAL D O 1
ATOM 7386 N N . PHE D 1 132 ? -75.242 11.253 16.437 1.00 65.11 130 PHE D N 1
ATOM 7387 C CA . PHE D 1 132 ? -74.676 10.526 17.598 1.00 64.86 130 PHE D CA 1
ATOM 7388 C C . PHE D 1 132 ? -74.287 11.588 18.627 1.00 60.78 130 PHE D C 1
ATOM 7389 O O . PHE D 1 132 ? -73.705 12.606 18.224 1.00 70.51 130 PHE D O 1
ATOM 7397 N N . TYR D 1 133 ? -74.626 11.385 19.898 1.00 63.47 131 TYR D N 1
ATOM 7398 C CA . TYR D 1 133 ? -74.084 12.194 21.021 1.00 67.51 131 TYR D CA 1
ATOM 7399 C C . TYR D 1 133 ? -73.548 11.262 22.099 1.00 66.27 131 TYR D C 1
ATOM 7400 O O . TYR D 1 133 ? -74.098 10.149 22.276 1.00 67.15 131 TYR D O 1
ATOM 7409 N N . SER D 1 134 ? -72.530 11.731 22.811 1.00 63.69 132 SER D N 1
ATOM 7410 C CA . SER D 1 134 ? -71.914 11.021 23.955 1.00 74.29 132 SER D CA 1
ATOM 7411 C C . SER D 1 134 ? -71.227 12.033 24.879 1.00 82.12 132 SER D C 1
ATOM 7412 O O . SER D 1 134 ? -70.768 13.097 24.384 1.00 75.69 132 SER D O 1
ATOM 7415 N N . GLY D 1 135 ? -71.165 11.701 26.176 1.00 94.23 133 GLY D N 1
ATOM 7416 C CA . GLY D 1 135 ? -70.671 12.590 27.244 1.00 102.01 133 GLY D CA 1
ATOM 7417 C C . GLY D 1 135 ? -71.620 12.573 28.439 1.00 102.33 133 GLY D C 1
ATOM 7418 O O . GLY D 1 135 ? -72.488 11.705 28.519 1.00 82.10 133 GLY D O 1
ATOM 7419 N N . PRO D 1 136 ? -71.488 13.530 29.389 1.00 107.50 134 PRO D N 1
ATOM 7420 C CA . PRO D 1 136 ? -72.362 13.569 30.566 1.00 100.87 134 PRO D CA 1
ATOM 7421 C C . PRO D 1 136 ? -73.864 13.694 30.229 1.00 94.16 134 PRO D C 1
ATOM 7422 O O . PRO D 1 136 ? -74.258 14.656 29.567 1.00 97.27 134 PRO D O 1
ATOM 7426 N N . ALA D 1 137 ? -74.675 12.725 30.683 1.00 86.68 135 ALA D N 1
ATOM 7427 C CA . ALA D 1 137 ? -76.113 12.584 30.331 1.00 85.57 135 ALA D CA 1
ATOM 7428 C C . ALA D 1 137 ? -76.939 13.734 30.928 1.00 94.56 135 ALA D C 1
ATOM 7429 O O . ALA D 1 137 ? -77.883 14.179 30.251 1.00 93.86 135 ALA D O 1
ATOM 7431 N N . ASP D 1 138 ? -76.643 14.171 32.158 1.00 98.64 136 ASP D N 1
ATOM 7432 C CA . ASP D 1 138 ? -77.401 15.255 32.846 1.00 96.98 136 ASP D CA 1
ATOM 7433 C C . ASP D 1 138 ? -77.292 16.531 31.994 1.00 93.36 136 ASP D C 1
ATOM 7434 O O . ASP D 1 138 ? -78.333 17.118 31.641 1.00 84.45 136 ASP D O 1
ATOM 7439 N N . VAL D 1 139 ? -76.074 16.903 31.615 1.00 89.29 137 VAL D N 1
ATOM 7440 C CA . VAL D 1 139 ? -75.786 18.079 30.737 1.00 85.45 137 VAL D CA 1
ATOM 7441 C C . VAL D 1 139 ? -76.518 17.909 29.396 1.00 89.62 137 VAL D C 1
ATOM 7442 O O . VAL D 1 139 ? -77.238 18.841 28.977 1.00 95.71 137 VAL D O 1
ATOM 7446 N N . PHE D 1 140 ? -76.349 16.757 28.747 1.00 86.36 138 PHE D N 1
ATOM 7447 C CA . PHE D 1 140 ? -77.035 16.431 27.469 1.00 87.49 138 PHE D CA 1
ATOM 7448 C C . PHE D 1 140 ? -78.542 16.685 27.622 1.00 82.74 138 PHE D C 1
ATOM 7449 O O . PHE D 1 140 ? -79.146 17.336 26.735 1.00 81.58 138 PHE D O 1
ATOM 7457 N N . GLU D 1 141 ? -79.141 16.180 28.704 1.00 90.15 139 GLU D N 1
ATOM 7458 C CA . GLU D 1 141 ? -80.617 16.232 28.903 1.00 92.16 139 GLU D CA 1
ATOM 7459 C C . GLU D 1 141 ? -81.043 17.694 29.037 1.00 87.87 139 GLU D C 1
ATOM 7460 O O . GLU D 1 141 ? -82.107 18.015 28.473 1.00 64.87 139 GLU D O 1
ATOM 7466 N N . LYS D 1 142 ? -80.218 18.542 29.685 1.00 89.89 140 LYS D N 1
ATOM 7467 C CA . LYS D 1 142 ? -80.474 20.006 29.841 1.00 89.01 140 LYS D CA 1
ATOM 7468 C C . LYS D 1 142 ? -80.626 20.647 28.453 1.00 102.94 140 LYS D C 1
ATOM 7469 O O . LYS D 1 142 ? -81.363 21.618 28.378 1.00 108.35 140 LYS D O 1
ATOM 7471 N N . HIS D 1 143 ? -79.971 20.151 27.388 1.00 98.36 141 HIS D N 1
ATOM 7472 C CA . HIS D 1 143 ? -79.952 20.827 26.062 1.00 84.95 141 HIS D CA 1
ATOM 7473 C C . HIS D 1 143 ? -80.570 19.959 24.959 1.00 80.59 141 HIS D C 1
ATOM 7474 O O . HIS D 1 143 ? -80.573 20.398 23.798 1.00 75.54 141 HIS D O 1
ATOM 7481 N N . ARG D 1 144 ? -81.127 18.805 25.310 1.00 88.47 142 ARG D N 1
ATOM 7482 C CA . ARG D 1 144 ? -81.682 17.847 24.328 1.00 86.89 142 ARG D CA 1
ATOM 7483 C C . ARG D 1 144 ? -82.658 18.563 23.389 1.00 89.94 142 ARG D C 1
ATOM 7484 O O . ARG D 1 144 ? -82.572 18.318 22.163 1.00 100.21 142 ARG D O 1
ATOM 7492 N N . GLU D 1 145 ? -83.562 19.391 23.924 1.00 97.34 143 GLU D N 1
ATOM 7493 C CA . GLU D 1 145 ? -84.719 19.920 23.137 1.00 100.93 143 GLU D CA 1
ATOM 7494 C C . GLU D 1 145 ? -84.192 20.760 21.962 1.00 95.42 143 GLU D C 1
ATOM 7495 O O . GLU D 1 145 ? -84.746 20.633 20.835 1.00 79.66 143 GLU D O 1
ATOM 7497 N N . ALA D 1 146 ? -83.157 21.571 22.219 1.00 85.65 144 ALA D N 1
ATOM 7498 C CA . ALA D 1 146 ? -82.514 22.458 21.220 1.00 95.19 144 ALA D CA 1
ATOM 7499 C C . ALA D 1 146 ? -81.755 21.613 20.186 1.00 95.82 144 ALA D C 1
ATOM 7500 O O . ALA D 1 146 ? -81.948 21.848 18.948 1.00 85.23 144 ALA D O 1
ATOM 7502 N N . LEU D 1 147 ? -80.931 20.668 20.663 1.00 76.38 145 LEU D N 1
ATOM 7503 C CA . LEU D 1 147 ? -80.097 19.805 19.793 1.00 70.19 145 LEU D CA 1
ATOM 7504 C C . LEU D 1 147 ? -80.993 19.034 18.811 1.00 72.68 145 LEU D C 1
ATOM 7505 O O . LEU D 1 147 ? -80.592 18.887 17.631 1.00 77.13 145 LEU D O 1
ATOM 7510 N N . ALA D 1 148 ? -82.185 18.620 19.252 1.00 70.73 146 ALA D N 1
ATOM 7511 C CA . ALA D 1 148 ? -83.107 17.752 18.479 1.00 78.06 146 ALA D CA 1
ATOM 7512 C C . ALA D 1 148 ? -83.635 18.461 17.227 1.00 74.08 146 ALA D C 1
ATOM 7513 O O . ALA D 1 148 ? -84.157 17.763 16.329 1.00 74.46 146 ALA D O 1
ATOM 7515 N N . LEU D 1 149 ? -83.523 19.790 17.164 1.00 84.33 147 LEU D N 1
ATOM 7516 C CA . LEU D 1 149 ? -83.979 20.584 15.989 1.00 81.00 147 LEU D CA 1
ATOM 7517 C C . LEU D 1 149 ? -83.080 20.265 14.791 1.00 88.32 147 LEU D C 1
ATOM 7518 O O . LEU D 1 149 ? -83.587 20.288 13.645 1.00 76.84 147 LEU D O 1
ATOM 7523 N N . ILE D 1 150 ? -81.813 19.921 15.060 1.00 96.52 148 ILE D N 1
ATOM 7524 C CA . ILE D 1 150 ? -80.777 19.587 14.035 1.00 87.28 148 ILE D CA 1
ATOM 7525 C C . ILE D 1 150 ? -80.982 18.173 13.472 1.00 79.67 148 ILE D C 1
ATOM 7526 O O . ILE D 1 150 ? -80.729 17.991 12.270 1.00 74.51 148 ILE D O 1
ATOM 7531 N N . GLY D 1 151 ? -81.394 17.218 14.307 1.00 76.71 149 GLY D N 1
ATOM 7532 C CA . GLY D 1 151 ? -81.830 15.866 13.891 1.00 79.00 149 GLY D CA 1
ATOM 7533 C C . GLY D 1 151 ? -82.026 14.974 15.111 1.00 80.11 149 GLY D C 1
ATOM 7534 O O . GLY D 1 151 ? -81.610 15.413 16.243 1.00 67.48 149 GLY D O 1
ATOM 7535 N N . ARG D 1 152 ? -82.641 13.794 14.934 1.00 66.72 150 ARG D N 1
ATOM 7536 C CA . ARG D 1 152 ? -82.974 12.907 16.082 1.00 74.81 150 ARG D CA 1
ATOM 7537 C C . ARG D 1 152 ? -81.689 12.664 16.877 1.00 72.11 150 ARG D C 1
ATOM 7538 O O . ARG D 1 152 ? -80.694 12.224 16.313 1.00 78.19 150 ARG D O 1
ATOM 7546 N N . PRO D 1 153 ? -81.593 13.032 18.174 1.00 74.20 151 PRO D N 1
ATOM 7547 C CA . PRO D 1 153 ? -80.405 12.719 18.972 1.00 82.60 151 PRO D CA 1
ATOM 7548 C C . PRO D 1 153 ? -80.394 11.254 19.425 1.00 86.75 151 PRO D C 1
ATOM 7549 O O . PRO D 1 153 ? -81.380 10.803 19.965 1.00 92.03 151 PRO D O 1
ATOM 7553 N N . ASP D 1 154 ? -79.290 10.555 19.158 1.00 88.32 152 ASP D N 1
ATOM 7554 C CA . ASP D 1 154 ? -79.030 9.186 19.660 1.00 73.23 152 ASP D CA 1
ATOM 7555 C C . ASP D 1 154 ? -77.936 9.277 20.708 1.00 76.30 152 ASP D C 1
ATOM 7556 O O . ASP D 1 154 ? -76.729 9.339 20.343 1.00 73.74 152 ASP D O 1
ATOM 7561 N N . PHE D 1 155 ? -78.351 9.332 21.967 1.00 79.76 153 PHE D N 1
ATOM 7562 C CA . PHE D 1 155 ? -77.404 9.308 23.101 1.00 80.67 153 PHE D CA 1
ATOM 7563 C C . PHE D 1 155 ? -76.827 7.894 23.173 1.00 78.98 153 PHE D C 1
ATOM 7564 O O . PHE D 1 155 ? -77.604 6.938 23.256 1.00 72.25 153 PHE D O 1
ATOM 7572 N N . LEU D 1 156 ? -75.509 7.771 23.079 1.00 76.62 154 LEU D N 1
ATOM 7573 C CA . LEU D 1 156 ? -74.846 6.449 22.996 1.00 76.45 154 LEU D CA 1
ATOM 7574 C C . LEU D 1 156 ? -74.346 6.019 24.372 1.00 76.08 154 LEU D C 1
ATOM 7575 O O . LEU D 1 156 ? -74.184 4.797 24.551 1.00 83.04 154 LEU D O 1
ATOM 7580 N N . GLY D 1 157 ? -74.063 6.965 25.270 1.00 62.59 155 GLY D N 1
ATOM 7581 C CA . GLY D 1 157 ? -73.404 6.653 26.551 1.00 65.33 155 GLY D CA 1
ATOM 7582 C C . GLY D 1 157 ? -72.535 7.784 27.061 1.00 71.52 155 GLY D C 1
ATOM 7583 O O . GLY D 1 157 ? -72.377 8.782 26.362 1.00 80.68 155 GLY D O 1
ATOM 7584 N N . GLU D 1 158 ? -72.009 7.618 28.269 1.00 82.10 156 GLU D N 1
ATOM 7585 C CA . GLU D 1 158 ? -71.304 8.676 29.033 1.00 87.53 156 GLU D CA 1
ATOM 7586 C C . GLU D 1 158 ? -69.847 8.732 28.580 1.00 76.48 156 GLU D C 1
ATOM 7587 O O . GLU D 1 158 ? -69.230 9.782 28.785 1.00 84.97 156 GLU D O 1
ATOM 7593 N N . ASP D 1 159 ? -69.310 7.647 28.015 1.00 80.75 157 ASP D N 1
ATOM 7594 C CA . ASP D 1 159 ? -67.944 7.658 27.422 1.00 86.15 157 ASP D CA 1
ATOM 7595 C C . ASP D 1 159 ? -67.960 8.605 26.217 1.00 95.40 157 ASP D C 1
ATOM 7596 O O . ASP D 1 159 ? -68.594 8.292 25.171 1.00 85.86 157 ASP D O 1
ATOM 7601 N N . VAL D 1 160 ? -67.315 9.754 26.371 1.00 88.89 158 VAL D N 1
ATOM 7602 C CA . VAL D 1 160 ? -67.407 10.860 25.387 1.00 88.09 158 VAL D CA 1
ATOM 7603 C C . VAL D 1 160 ? -66.914 10.372 24.009 1.00 93.22 158 VAL D C 1
ATOM 7604 O O . VAL D 1 160 ? -67.369 10.897 22.983 1.00 79.25 158 VAL D O 1
ATOM 7608 N N . ARG D 1 161 ? -66.076 9.338 23.968 1.00 83.05 159 ARG D N 1
ATOM 7609 C CA . ARG D 1 161 ? -65.556 8.756 22.702 1.00 64.09 159 ARG D CA 1
ATOM 7610 C C . ARG D 1 161 ? -66.640 8.102 21.833 1.00 62.87 159 ARG D C 1
ATOM 7611 O O . ARG D 1 161 ? -66.375 7.939 20.636 1.00 64.75 159 ARG D O 1
ATOM 7619 N N . LEU D 1 162 ? -67.794 7.718 22.372 1.00 55.45 160 LEU D N 1
ATOM 7620 C CA . LEU D 1 162 ? -68.696 6.799 21.636 1.00 67.47 160 LEU D CA 1
ATOM 7621 C C . LEU D 1 162 ? -69.224 7.465 20.361 1.00 63.50 160 LEU D C 1
ATOM 7622 O O . LEU D 1 162 ? -69.275 6.799 19.329 1.00 72.77 160 LEU D O 1
ATOM 7627 N N . ALA D 1 163 ? -69.617 8.723 20.402 1.00 65.10 161 ALA D N 1
ATOM 7628 C CA . ALA D 1 163 ? -70.211 9.368 19.211 1.00 67.60 161 ALA D CA 1
ATOM 7629 C C . ALA D 1 163 ? -69.138 9.403 18.104 1.00 61.75 161 ALA D C 1
ATOM 7630 O O . ALA D 1 163 ? -69.483 9.159 16.944 1.00 50.52 161 ALA D O 1
ATOM 7632 N N . GLN D 1 164 ? -67.879 9.671 18.456 1.00 56.09 162 GLN D N 1
ATOM 7633 C CA . GLN D 1 164 ? -66.767 9.790 17.478 1.00 61.13 162 GLN D CA 1
ATOM 7634 C C . GLN D 1 164 ? -66.513 8.402 16.882 1.00 64.48 162 GLN D C 1
ATOM 7635 O O . GLN D 1 164 ? -66.362 8.283 15.656 1.00 60.88 162 GLN D O 1
ATOM 7641 N N . LEU D 1 165 ? -66.520 7.376 17.721 1.00 63.36 163 LEU D N 1
ATOM 7642 C CA . LEU D 1 165 ? -66.316 5.987 17.274 1.00 57.69 163 LEU D CA 1
ATOM 7643 C C . LEU D 1 165 ? -67.370 5.639 16.224 1.00 57.05 163 LEU D C 1
ATOM 7644 O O . LEU D 1 165 ? -66.998 5.116 15.147 1.00 57.05 163 LEU D O 1
ATOM 7649 N N . PHE D 1 166 ? -68.638 5.888 16.533 1.00 54.62 164 PHE D N 1
ATOM 7650 C CA . PHE D 1 166 ? -69.765 5.553 15.627 1.00 55.91 164 PHE D CA 1
ATOM 7651 C C . PHE D 1 166 ? -69.642 6.415 14.369 1.00 54.49 164 PHE D C 1
ATOM 7652 O O . PHE D 1 166 ? -69.908 5.904 13.257 1.00 55.74 164 PHE D O 1
ATOM 7660 N N . TYR D 1 167 ? -69.208 7.667 14.513 1.00 55.50 165 TYR D N 1
ATOM 7661 C CA . TYR D 1 167 ? -69.056 8.589 13.357 1.00 57.56 165 TYR D CA 1
ATOM 7662 C C . TYR D 1 167 ? -68.007 7.989 12.422 1.00 58.83 165 TYR D C 1
ATOM 7663 O O . TYR D 1 167 ? -68.296 7.782 11.220 1.00 51.56 165 TYR D O 1
ATOM 7672 N N . GLN D 1 168 ? -66.841 7.652 12.970 1.00 50.93 166 GLN D N 1
ATOM 7673 C CA . GLN D 1 168 ? -65.708 7.110 12.185 1.00 48.10 166 GLN D CA 1
ATOM 7674 C C . GLN D 1 168 ? -66.111 5.783 11.540 1.00 51.54 166 GLN D C 1
ATOM 7675 O O . GLN D 1 168 ? -65.664 5.497 10.413 1.00 56.26 166 GLN D O 1
ATOM 7681 N N . ALA D 1 169 ? -66.918 4.979 12.219 1.00 54.09 167 ALA D N 1
ATOM 7682 C CA . ALA D 1 169 ? -67.297 3.646 11.714 1.00 51.94 167 ALA D CA 1
ATOM 7683 C C . ALA D 1 169 ? -68.234 3.842 10.530 1.00 49.99 167 ALA D C 1
ATOM 7684 O O . ALA D 1 169 ? -68.110 3.093 9.541 1.00 54.58 167 ALA D O 1
ATOM 7686 N N . GLN D 1 170 ? -69.148 4.805 10.618 1.00 48.60 168 GLN D N 1
ATOM 7687 C CA . GLN D 1 170 ? -70.107 5.099 9.506 1.00 55.78 168 GLN D CA 1
ATOM 7688 C C . GLN D 1 170 ? -69.332 5.707 8.322 1.00 46.56 168 GLN D C 1
ATOM 7689 O O . GLN D 1 170 ? -69.578 5.354 7.174 1.00 42.30 168 GLN D O 1
ATOM 7695 N N . LEU D 1 171 ? -68.325 6.499 8.636 1.00 46.14 169 LEU D N 1
ATOM 7696 C CA . LEU D 1 171 ? -67.439 7.163 7.668 1.00 51.37 169 LEU D CA 1
ATOM 7697 C C . LEU D 1 171 ? -66.632 6.130 6.897 1.00 51.90 169 LEU D C 1
ATOM 7698 O O . LEU D 1 171 ? -66.387 6.323 5.684 1.00 49.22 169 LEU D O 1
ATOM 7703 N N . ASP D 1 172 ? -66.172 5.113 7.623 1.00 49.99 170 ASP D N 1
ATOM 7704 C CA . ASP D 1 172 ? -65.386 3.989 7.080 1.00 45.14 170 ASP D CA 1
ATOM 7705 C C . ASP D 1 172 ? -66.228 3.399 5.946 1.00 47.43 170 ASP D C 1
ATOM 7706 O O . ASP D 1 172 ? -65.734 3.311 4.799 1.00 54.95 170 ASP D O 1
ATOM 7711 N N . ILE D 1 173 ? -67.484 3.073 6.214 1.00 45.11 171 ILE D N 1
ATOM 7712 C CA . ILE D 1 173 ? -68.372 2.465 5.185 1.00 49.86 171 ILE D CA 1
ATOM 7713 C C . ILE D 1 173 ? -68.598 3.492 4.070 1.00 46.03 171 ILE D C 1
ATOM 7714 O O . ILE D 1 173 ? -68.559 3.130 2.865 1.00 44.31 171 ILE D O 1
ATOM 7719 N N . PHE D 1 174 ? -68.845 4.735 4.461 1.00 44.81 172 PHE D N 1
ATOM 7720 C CA . PHE D 1 174 ? -69.284 5.811 3.545 1.00 47.56 172 PHE D CA 1
ATOM 7721 C C . PHE D 1 174 ? -68.180 6.132 2.545 1.00 41.92 172 PHE D C 1
ATOM 7722 O O . PHE D 1 174 ? -68.444 5.992 1.340 1.00 37.21 172 PHE D O 1
ATOM 7730 N N . LEU D 1 175 ? -66.972 6.458 3.012 1.00 40.46 173 LEU D N 1
ATOM 7731 C CA . LEU D 1 175 ? -65.861 6.867 2.102 1.00 46.31 173 LEU D CA 1
ATOM 7732 C C . LEU D 1 175 ? -65.481 5.688 1.210 1.00 47.28 173 LEU D C 1
ATOM 7733 O O . LEU D 1 175 ? -65.167 5.928 0.027 1.00 50.15 173 LEU D O 1
ATOM 7738 N N . ASN D 1 176 ? -65.511 4.466 1.750 1.00 46.06 174 ASN D N 1
ATOM 7739 C CA . ASN D 1 176 ? -65.211 3.252 0.966 1.00 48.78 174 ASN D CA 1
ATOM 7740 C C . ASN D 1 176 ? -66.183 3.128 -0.195 1.00 48.80 174 ASN D C 1
ATOM 7741 O O . ASN D 1 176 ? -65.751 2.848 -1.354 1.00 40.45 174 ASN D O 1
ATOM 7746 N N . SER D 1 177 ? -67.457 3.278 0.129 1.00 41.31 175 SER D N 1
ATOM 7747 C CA . SER D 1 177 ? -68.531 3.124 -0.866 1.00 49.60 175 SER D CA 1
ATOM 7748 C C . SER D 1 177 ? -68.293 4.136 -2.000 1.00 51.02 175 SER D C 1
ATOM 7749 O O . SER D 1 177 ? -68.324 3.705 -3.169 1.00 39.98 175 SER D O 1
ATOM 7752 N N . LEU D 1 178 ? -67.996 5.412 -1.672 1.00 48.33 176 LEU D N 1
ATOM 7753 C CA . LEU D 1 178 ? -67.733 6.459 -2.695 1.00 47.37 176 LEU D CA 1
ATOM 7754 C C . LEU D 1 178 ? -66.548 6.002 -3.556 1.00 47.60 176 LEU D C 1
ATOM 7755 O O . LEU D 1 178 ? -66.661 5.980 -4.828 1.00 39.04 176 LEU D O 1
ATOM 7760 N N . SER D 1 179 ? -65.431 5.669 -2.907 1.00 40.52 177 SER D N 1
ATOM 7761 C CA . SER D 1 179 ? -64.197 5.359 -3.650 1.00 42.25 177 SER D CA 1
ATOM 7762 C C . SER D 1 179 ? -64.463 4.122 -4.509 1.00 38.93 177 SER D C 1
ATOM 7763 O O . SER D 1 179 ? -63.968 4.047 -5.634 1.00 39.44 177 SER D O 1
ATOM 7766 N N . ALA D 1 180 ? -65.266 3.189 -4.025 1.00 40.88 178 ALA D N 1
ATOM 7767 C CA . ALA D 1 180 ? -65.489 1.928 -4.754 1.00 44.12 178 ALA D CA 1
ATOM 7768 C C . ALA D 1 180 ? -66.386 2.213 -5.956 1.00 43.64 178 ALA D C 1
ATOM 7769 O O . ALA D 1 180 ? -66.113 1.700 -7.073 1.00 42.29 178 ALA D O 1
ATOM 7771 N N . PHE D 1 181 ? -67.431 3.006 -5.736 1.00 41.74 179 PHE D N 1
ATOM 7772 C CA . PHE D 1 181 ? -68.327 3.456 -6.822 1.00 45.23 179 PHE D CA 1
ATOM 7773 C C . PHE D 1 181 ? -67.479 4.123 -7.924 1.00 46.54 179 PHE D C 1
ATOM 7774 O O . PHE D 1 181 ? -67.592 3.733 -9.110 1.00 37.37 179 PHE D O 1
ATOM 7782 N N . MET D 1 182 ? -66.607 5.067 -7.549 1.00 42.24 180 MET D N 1
ATOM 7783 C CA . MET D 1 182 ? -65.787 5.817 -8.529 1.00 42.49 180 MET D CA 1
ATOM 7784 C C . MET D 1 182 ? -64.803 4.846 -9.190 1.00 45.08 180 MET D C 1
ATOM 7785 O O . MET D 1 182 ? -64.605 4.947 -10.409 1.00 47.05 180 MET D O 1
ATOM 7790 N N . HIS D 1 183 ? -64.267 3.879 -8.446 1.00 41.08 181 HIS D N 1
ATOM 7791 C CA . HIS D 1 183 ? -63.295 2.891 -8.999 1.00 39.77 181 HIS D CA 1
ATOM 7792 C C . HIS D 1 183 ? -63.994 2.022 -10.051 1.00 41.54 181 HIS D C 1
ATOM 7793 O O . HIS D 1 183 ? -63.435 1.800 -11.140 1.00 38.38 181 HIS D O 1
ATOM 7800 N N . ALA D 1 184 ? -65.176 1.516 -9.728 1.00 46.47 182 ALA D N 1
ATOM 7801 C CA . ALA D 1 184 ? -65.966 0.663 -10.637 1.00 45.75 182 ALA D CA 1
ATOM 7802 C C . ALA D 1 184 ? -66.306 1.497 -11.863 1.00 47.18 182 ALA D C 1
ATOM 7803 O O . ALA D 1 184 ? -66.057 1.009 -12.987 1.00 47.18 182 ALA D O 1
ATOM 7805 N N . SER D 1 185 ? -66.795 2.723 -11.644 1.00 45.00 183 SER D N 1
ATOM 7806 C CA . SER D 1 185 ? -67.113 3.698 -12.723 1.00 44.51 183 SER D CA 1
ATOM 7807 C C . SER D 1 185 ? -65.886 3.850 -13.632 1.00 44.07 183 SER D C 1
ATOM 7808 O O . SER D 1 185 ? -66.023 3.702 -14.866 1.00 46.22 183 SER D O 1
ATOM 7811 N N . ALA D 1 186 ? -64.712 4.045 -13.031 1.00 38.91 184 ALA D N 1
ATOM 7812 C CA . ALA D 1 186 ? -63.452 4.251 -13.765 1.00 42.00 184 ALA D CA 1
ATOM 7813 C C . ALA D 1 186 ? -63.150 3.026 -14.632 1.00 43.44 184 ALA D C 1
ATOM 7814 O O . ALA D 1 186 ? -62.622 3.207 -15.755 1.00 47.03 184 ALA D O 1
ATOM 7816 N N . LEU D 1 187 ? -63.460 1.826 -14.151 1.00 49.23 185 LEU D N 1
ATOM 7817 C CA . LEU D 1 187 ? -63.127 0.583 -14.899 1.00 50.83 185 LEU D CA 1
ATOM 7818 C C . LEU D 1 187 ? -63.986 0.535 -16.162 1.00 46.65 185 LEU D C 1
ATOM 7819 O O . LEU D 1 187 ? -63.476 0.228 -17.269 1.00 48.47 185 LEU D O 1
ATOM 7824 N N . VAL D 1 188 ? -65.255 0.853 -15.958 1.00 47.47 186 VAL D N 1
ATOM 7825 C CA . VAL D 1 188 ? -66.292 0.914 -17.009 1.00 51.19 186 VAL D CA 1
ATOM 7826 C C . VAL D 1 188 ? -65.889 2.020 -17.999 1.00 60.02 186 VAL D C 1
ATOM 7827 O O . VAL D 1 188 ? -65.801 1.689 -19.210 1.00 53.89 186 VAL D O 1
ATOM 7831 N N . ARG D 1 189 ? -65.620 3.261 -17.534 1.00 53.46 187 ARG D N 1
ATOM 7832 C CA A ARG D 1 189 ? -65.340 4.402 -18.460 0.50 57.53 187 ARG D CA 1
ATOM 7833 C CA B ARG D 1 189 ? -65.339 4.390 -18.462 0.50 58.36 187 ARG D CA 1
ATOM 7834 C C . ARG D 1 189 ? -64.038 4.056 -19.203 1.00 56.70 187 ARG D C 1
ATOM 7835 O O . ARG D 1 189 ? -63.942 4.335 -20.386 1.00 56.20 187 ARG D O 1
ATOM 7850 N N . SER D 1 190 ? -63.107 3.361 -18.572 1.00 57.34 188 SER D N 1
ATOM 7851 C CA . SER D 1 190 ? -61.846 2.983 -19.249 1.00 49.30 188 SER D CA 1
ATOM 7852 C C . SER D 1 190 ? -62.143 2.146 -20.501 1.00 51.49 188 SER D C 1
ATOM 7853 O O . SER D 1 190 ? -61.368 2.180 -21.406 1.00 48.64 188 SER D O 1
ATOM 7856 N N . ALA D 1 191 ? -63.211 1.363 -20.536 1.00 61.24 189 ALA D N 1
ATOM 7857 C CA . ALA D 1 191 ? -63.510 0.463 -21.673 1.00 66.24 189 ALA D CA 1
ATOM 7858 C C . ALA D 1 191 ? -64.387 1.178 -22.714 1.00 70.07 189 ALA D C 1
ATOM 7859 O O . ALA D 1 191 ? -64.761 0.545 -23.698 1.00 69.53 189 ALA D O 1
ATOM 7861 N N . GLY D 1 192 ? -64.734 2.447 -22.503 1.00 68.45 190 GLY D N 1
ATOM 7862 C CA . GLY D 1 192 ? -65.540 3.226 -23.459 1.00 63.63 190 GLY D CA 1
ATOM 7863 C C . GLY D 1 192 ? -67.024 3.095 -23.197 1.00 64.09 190 GLY D C 1
ATOM 7864 O O . GLY D 1 192 ? -67.817 3.587 -23.989 1.00 67.95 190 GLY D O 1
ATOM 7865 N N . VAL D 1 193 ? -67.414 2.457 -22.110 1.00 66.15 191 VAL D N 1
ATOM 7866 C CA . VAL D 1 193 ? -68.853 2.285 -21.791 1.00 65.03 191 VAL D CA 1
ATOM 7867 C C . VAL D 1 193 ? -69.298 3.496 -20.986 1.00 63.84 191 VAL D C 1
ATOM 7868 O O . VAL D 1 193 ? -68.645 3.905 -20.027 1.00 64.53 191 VAL D O 1
ATOM 7872 N N . PRO D 1 194 ? -70.391 4.159 -21.390 1.00 67.90 192 PRO D N 1
ATOM 7873 C CA . PRO D 1 194 ? -70.912 5.267 -20.601 1.00 66.83 192 PRO D CA 1
ATOM 7874 C C . PRO D 1 194 ? -71.453 4.792 -19.254 1.00 61.09 192 PRO D C 1
ATOM 7875 O O . PRO D 1 194 ? -72.092 3.760 -19.164 1.00 69.30 192 PRO D O 1
ATOM 7879 N N . LEU D 1 195 ? -71.255 5.626 -18.249 1.00 59.26 193 LEU D N 1
ATOM 7880 C CA . LEU D 1 195 ? -71.624 5.307 -16.863 1.00 53.58 193 LEU D CA 1
ATOM 7881 C C . LEU D 1 195 ? -73.142 5.105 -16.753 1.00 53.73 193 LEU D C 1
ATOM 7882 O O . LEU D 1 195 ? -73.567 4.316 -15.919 1.00 58.49 193 LEU D O 1
ATOM 7887 N N . GLU D 1 196 ? -73.950 5.762 -17.569 1.00 70.87 194 GLU D N 1
ATOM 7888 C CA . GLU D 1 196 ? -75.431 5.628 -17.486 1.00 69.53 194 GLU D CA 1
ATOM 7889 C C . GLU D 1 196 ? -75.810 4.156 -17.734 1.00 66.16 194 GLU D C 1
ATOM 7890 O O . GLU D 1 196 ? -76.782 3.725 -17.097 1.00 58.14 194 GLU D O 1
ATOM 7896 N N . LYS D 1 197 ? -75.056 3.390 -18.540 1.00 58.26 195 LYS D N 1
ATOM 7897 C CA . LYS D 1 197 ? -75.348 1.951 -18.822 1.00 58.91 195 LYS D CA 1
ATOM 7898 C C . LYS D 1 197 ? -75.096 1.095 -17.559 1.00 64.76 195 LYS D C 1
ATOM 7899 O O . LYS D 1 197 ? -75.823 0.117 -17.372 1.00 72.56 195 LYS D O 1
ATOM 7901 N N . PHE D 1 198 ? -74.115 1.448 -16.720 1.00 63.85 196 PHE D N 1
ATOM 7902 C CA . PHE D 1 198 ? -73.689 0.680 -15.514 1.00 54.67 196 PHE D CA 1
ATOM 7903 C C . PHE D 1 198 ? -74.469 1.107 -14.247 1.00 52.60 196 PHE D C 1
ATOM 7904 O O . PHE D 1 198 ? -74.656 0.305 -13.322 1.00 50.14 196 PHE D O 1
ATOM 7912 N N . TRP D 1 199 ? -74.905 2.356 -14.160 1.00 51.25 197 TRP D N 1
ATOM 7913 C CA . TRP D 1 199 ? -75.487 2.943 -12.918 1.00 53.78 197 TRP D CA 1
ATOM 7914 C C . TRP D 1 199 ? -76.627 2.088 -12.361 1.00 56.66 197 TRP D C 1
ATOM 7915 O O . TRP D 1 199 ? -76.701 1.845 -11.157 1.00 60.78 197 TRP D O 1
ATOM 7926 N N . PRO D 1 200 ? -77.596 1.636 -13.179 1.00 70.90 198 PRO D N 1
ATOM 7927 C CA . PRO D 1 200 ? -78.715 0.861 -12.632 1.00 71.55 198 PRO D CA 1
ATOM 7928 C C . PRO D 1 200 ? -78.216 -0.395 -11.881 1.00 62.60 198 PRO D C 1
ATOM 7929 O O . PRO D 1 200 ? -78.779 -0.725 -10.834 1.00 54.45 198 PRO D O 1
ATOM 7933 N N . TYR D 1 201 ? -77.155 -1.038 -12.377 1.00 51.49 199 TYR D N 1
ATOM 7934 C CA . TYR D 1 201 ? -76.519 -2.202 -11.706 1.00 61.15 199 TYR D CA 1
ATOM 7935 C C . TYR D 1 201 ? -75.859 -1.771 -10.380 1.00 62.60 199 TYR D C 1
ATOM 7936 O O . TYR D 1 201 ? -76.066 -2.405 -9.319 1.00 55.35 199 TYR D O 1
ATOM 7945 N N . ALA D 1 202 ? -75.079 -0.701 -10.404 1.00 59.87 200 ALA D N 1
ATOM 7946 C CA . ALA D 1 202 ? -74.402 -0.202 -9.190 1.00 56.03 200 ALA D CA 1
ATOM 7947 C C . ALA D 1 202 ? -75.455 0.130 -8.137 1.00 48.23 200 ALA D C 1
ATOM 7948 O O . ALA D 1 202 ? -75.284 -0.249 -6.967 1.00 53.10 200 ALA D O 1
ATOM 7950 N N . LYS D 1 203 ? -76.515 0.813 -8.547 1.00 57.81 201 LYS D N 1
ATOM 7951 C CA . LYS D 1 203 ? -77.621 1.231 -7.639 1.00 67.05 201 LYS D CA 1
ATOM 7952 C C . LYS D 1 203 ? -78.175 -0.016 -6.934 1.00 63.07 201 LYS D C 1
ATOM 7953 O O . LYS D 1 203 ? -78.265 -0.007 -5.681 1.00 57.41 201 LYS D O 1
ATOM 7959 N N . ASP D 1 204 ? -78.503 -1.051 -7.724 1.00 60.13 202 ASP D N 1
ATOM 7960 C CA . ASP D 1 204 ? -79.153 -2.298 -7.244 1.00 61.82 202 ASP D CA 1
ATOM 7961 C C . ASP D 1 204 ? -78.227 -2.995 -6.238 1.00 58.95 202 ASP D C 1
ATOM 7962 O O . ASP D 1 204 ? -78.713 -3.457 -5.203 1.00 51.70 202 ASP D O 1
ATOM 7967 N N . ASN D 1 205 ? -76.936 -3.035 -6.566 1.00 55.05 203 ASN D N 1
ATOM 7968 C CA . ASN D 1 205 ? -75.824 -3.613 -5.776 1.00 48.49 203 ASN D CA 1
ATOM 7969 C C . ASN D 1 205 ? -75.825 -2.975 -4.384 1.00 48.80 203 ASN D C 1
ATOM 7970 O O . ASN D 1 205 ? -75.938 -3.718 -3.385 1.00 53.24 203 ASN D O 1
ATOM 7975 N N . PHE D 1 206 ? -75.762 -1.650 -4.298 1.00 51.88 204 PHE D N 1
ATOM 7976 C CA . PHE D 1 206 ? -75.778 -0.947 -2.989 1.00 57.69 204 PHE D CA 1
ATOM 7977 C C . PHE D 1 206 ? -77.105 -1.190 -2.265 1.00 55.77 204 PHE D C 1
ATOM 7978 O O . PHE D 1 206 ? -77.110 -1.288 -1.032 1.00 57.26 204 PHE D O 1
ATOM 7986 N N . GLU D 1 207 ? -78.218 -1.234 -2.998 1.00 70.51 205 GLU D N 1
ATOM 7987 C CA . GLU D 1 207 ? -79.566 -1.335 -2.374 1.00 73.71 205 GLU D CA 1
ATOM 7988 C C . GLU D 1 207 ? -79.722 -2.725 -1.741 1.00 63.05 205 GLU D C 1
ATOM 7989 O O . GLU D 1 207 ? -80.348 -2.811 -0.682 1.00 52.90 205 GLU D O 1
ATOM 7995 N N . SER D 1 208 ? -79.080 -3.736 -2.329 1.00 58.30 206 SER D N 1
ATOM 7996 C CA . SER D 1 208 ? -79.140 -5.162 -1.925 1.00 62.61 206 SER D CA 1
ATOM 7997 C C . SER D 1 208 ? -78.180 -5.468 -0.752 1.00 65.87 206 SER D C 1
ATOM 7998 O O . SER D 1 208 ? -78.290 -6.569 -0.184 1.00 63.45 206 SER D O 1
ATOM 8001 N N . MET D 1 209 ? -77.261 -4.559 -0.400 1.00 65.30 207 MET D N 1
ATOM 8002 C CA . MET D 1 209 ? -76.129 -4.849 0.525 1.00 60.28 207 MET D CA 1
ATOM 8003 C C . MET D 1 209 ? -76.652 -5.289 1.904 1.00 55.69 207 MET D C 1
ATOM 8004 O O . MET D 1 209 ? -76.085 -6.243 2.450 1.00 66.20 207 MET D O 1
ATOM 8009 N N . GLY D 1 210 ? -77.595 -4.554 2.484 1.00 58.35 208 GLY D N 1
ATOM 8010 C CA . GLY D 1 210 ? -78.211 -4.854 3.794 1.00 66.27 208 GLY D CA 1
ATOM 8011 C C . GLY D 1 210 ? -78.637 -6.310 3.895 1.00 64.84 208 GLY D C 1
ATOM 8012 O O . GLY D 1 210 ? -78.448 -6.900 4.947 1.00 78.29 208 GLY D O 1
ATOM 8013 N N . PHE D 1 211 ? -79.169 -6.872 2.812 1.00 70.62 209 PHE D N 1
ATOM 8014 C CA . PHE D 1 211 ? -79.616 -8.285 2.730 1.00 78.74 209 PHE D CA 1
ATOM 8015 C C . PHE D 1 211 ? -78.390 -9.210 2.880 1.00 77.68 209 PHE D C 1
ATOM 8016 O O . PHE D 1 211 ? -78.469 -10.097 3.753 1.00 97.87 209 PHE D O 1
ATOM 8024 N N . TYR D 1 212 ? -77.299 -9.034 2.115 1.00 65.93 210 TYR D N 1
ATOM 8025 C CA . TYR D 1 212 ? -76.125 -9.954 2.145 1.00 61.72 210 TYR D CA 1
ATOM 8026 C C . TYR D 1 212 ? -75.364 -9.801 3.461 1.00 59.15 210 TYR D C 1
ATOM 8027 O O . TYR D 1 212 ? -74.618 -10.694 3.793 1.00 67.42 210 TYR D O 1
ATOM 8036 N N . LEU D 1 213 ? -75.514 -8.690 4.178 1.00 56.79 211 LEU D N 1
ATOM 8037 C CA . LEU D 1 213 ? -74.677 -8.393 5.364 1.00 55.95 211 LEU D CA 1
ATOM 8038 C C . LEU D 1 213 ? -75.372 -8.864 6.643 1.00 55.62 211 LEU D C 1
ATOM 8039 O O . LEU D 1 213 ? -74.638 -9.128 7.606 1.00 63.92 211 LEU D O 1
ATOM 8044 N N . GLU D 1 214 ? -76.713 -8.930 6.696 1.00 57.52 212 GLU D N 1
ATOM 8045 C CA . GLU D 1 214 ? -77.450 -9.233 7.960 1.00 65.39 212 GLU D CA 1
ATOM 8046 C C . GLU D 1 214 ? -76.931 -10.539 8.568 1.00 61.82 212 GLU D C 1
ATOM 8047 O O . GLU D 1 214 ? -76.505 -10.537 9.722 1.00 57.75 212 GLU D O 1
ATOM 8053 N N . PRO D 1 215 ? -76.881 -11.670 7.814 1.00 49.51 213 PRO D N 1
ATOM 8054 C CA . PRO D 1 215 ? -76.387 -12.941 8.358 1.00 53.42 213 PRO D CA 1
ATOM 8055 C C . PRO D 1 215 ? -74.937 -12.891 8.876 1.00 59.91 213 PRO D C 1
ATOM 8056 O O . PRO D 1 215 ? -74.627 -13.578 9.818 1.00 69.17 213 PRO D O 1
ATOM 8060 N N . ALA D 1 216 ? -74.092 -12.053 8.269 1.00 57.17 214 ALA D N 1
ATOM 8061 C CA . ALA D 1 216 ? -72.656 -11.942 8.582 1.00 54.84 214 ALA D CA 1
ATOM 8062 C C . ALA D 1 216 ? -72.460 -11.403 9.994 1.00 55.22 214 ALA D C 1
ATOM 8063 O O . ALA D 1 216 ? -71.375 -11.618 10.565 1.00 52.47 214 ALA D O 1
ATOM 8065 N N . VAL D 1 217 ? -73.436 -10.692 10.542 1.00 54.76 215 VAL D N 1
ATOM 8066 C CA . VAL D 1 217 ? -73.282 -10.084 11.898 1.00 56.91 215 VAL D CA 1
ATOM 8067 C C . VAL D 1 217 ? -73.040 -11.200 12.917 1.00 58.00 215 VAL D C 1
ATOM 8068 O O . VAL D 1 217 ? -72.101 -11.088 13.709 1.00 56.12 215 VAL D O 1
ATOM 8072 N N . GLU D 1 218 ? -73.880 -12.233 12.884 1.00 66.31 216 GLU D N 1
ATOM 8073 C CA . GLU D 1 218 ? -73.798 -13.391 13.802 1.00 69.66 216 GLU D CA 1
ATOM 8074 C C . GLU D 1 218 ? -72.434 -14.059 13.611 1.00 65.61 216 GLU D C 1
ATOM 8075 O O . GLU D 1 218 ? -71.734 -14.297 14.625 1.00 51.67 216 GLU D O 1
ATOM 8081 N N . GLN D 1 219 ? -72.064 -14.340 12.356 1.00 49.63 217 GLN D N 1
ATOM 8082 C CA . GLN D 1 219 ? -70.761 -14.965 12.024 1.00 47.20 217 GLN D CA 1
ATOM 8083 C C . GLN D 1 219 ? -69.618 -14.163 12.659 1.00 52.24 217 GLN D C 1
ATOM 8084 O O . GLN D 1 219 ? -68.698 -14.773 13.240 1.00 54.02 217 GLN D O 1
ATOM 8090 N N . ILE D 1 220 ? -69.658 -12.836 12.579 1.00 50.78 218 ILE D N 1
ATOM 8091 C CA . ILE D 1 220 ? -68.554 -11.995 13.114 1.00 49.94 218 ILE D CA 1
ATOM 8092 C C . ILE D 1 220 ? -68.616 -12.017 14.643 1.00 50.19 218 ILE D C 1
ATOM 8093 O O . ILE D 1 220 ? -67.542 -12.105 15.260 1.00 53.83 218 ILE D O 1
ATOM 8098 N N . GLU D 1 221 ? -69.817 -11.917 15.230 1.00 59.76 219 GLU D N 1
ATOM 8099 C CA . GLU D 1 221 ? -70.018 -11.943 16.707 1.00 63.85 219 GLU D CA 1
ATOM 8100 C C . GLU D 1 221 ? -69.350 -13.208 17.261 1.00 58.19 219 GLU D C 1
ATOM 8101 O O . GLU D 1 221 ? -68.613 -13.093 18.241 1.00 54.18 219 GLU D O 1
ATOM 8107 N N . LYS D 1 222 ? -69.527 -14.348 16.587 1.00 59.85 220 LYS D N 1
ATOM 8108 C CA . LYS D 1 222 ? -69.194 -15.698 17.118 1.00 66.77 220 LYS D CA 1
ATOM 8109 C C . LYS D 1 222 ? -67.893 -16.289 16.551 1.00 60.87 220 LYS D C 1
ATOM 8110 O O . LYS D 1 222 ? -67.511 -17.340 17.055 1.00 65.82 220 LYS D O 1
ATOM 8116 N N . GLY D 1 223 ? -67.237 -15.694 15.554 1.00 52.76 221 GLY D N 1
ATOM 8117 C CA . GLY D 1 223 ? -66.041 -16.314 14.932 1.00 51.97 221 GLY D CA 1
ATOM 8118 C C . GLY D 1 223 ? -66.382 -17.571 14.142 1.00 46.99 221 GLY D C 1
ATOM 8119 O O . GLY D 1 223 ? -65.540 -18.474 14.034 1.00 58.15 221 GLY D O 1
ATOM 8120 N N . ASP D 1 224 ? -67.557 -17.587 13.530 1.00 47.85 222 ASP D N 1
ATOM 8121 C CA . ASP D 1 224 ? -68.206 -18.754 12.883 1.00 52.26 222 ASP D CA 1
ATOM 8122 C C . ASP D 1 224 ? -68.297 -18.481 11.379 1.00 52.27 222 ASP D C 1
ATOM 8123 O O . ASP D 1 224 ? -69.217 -17.763 10.968 1.00 59.37 222 ASP D O 1
ATOM 8128 N N . HIS D 1 225 ? -67.395 -19.031 10.576 1.00 49.12 223 HIS D N 1
ATOM 8129 C CA . HIS D 1 225 ? -67.127 -18.545 9.193 1.00 43.98 223 HIS D CA 1
ATOM 8130 C C . HIS D 1 225 ? -67.278 -19.672 8.182 1.00 48.61 223 HIS D C 1
ATOM 8131 O O . HIS D 1 225 ? -66.334 -20.009 7.475 1.00 49.02 223 HIS D O 1
ATOM 8138 N N . PRO D 1 226 ? -68.471 -20.294 8.082 1.00 47.30 224 PRO D N 1
ATOM 8139 C CA . PRO D 1 226 ? -68.669 -21.422 7.174 1.00 47.01 224 PRO D CA 1
ATOM 8140 C C . PRO D 1 226 ? -68.549 -21.045 5.692 1.00 48.30 224 PRO D C 1
ATOM 8141 O O . PRO D 1 226 ? -69.243 -20.150 5.303 1.00 46.78 224 PRO D O 1
ATOM 8145 N N . GLY D 1 227 ? -67.730 -21.753 4.910 1.00 48.48 225 GLY D N 1
ATOM 8146 C CA . GLY D 1 227 ? -67.434 -21.410 3.505 1.00 50.74 225 GLY D CA 1
ATOM 8147 C C . GLY D 1 227 ? -68.271 -22.143 2.464 1.00 56.14 225 GLY D C 1
ATOM 8148 O O . GLY D 1 227 ? -67.977 -21.980 1.270 1.00 58.96 225 GLY D O 1
ATOM 8149 N N . ASP D 1 228 ? -69.265 -22.935 2.835 1.00 61.10 226 ASP D N 1
ATOM 8150 C CA . ASP D 1 228 ? -69.852 -23.893 1.855 1.00 67.19 226 ASP D CA 1
ATOM 8151 C C . ASP D 1 228 ? -70.517 -23.113 0.705 1.00 59.17 226 ASP D C 1
ATOM 8152 O O . ASP D 1 228 ? -70.480 -23.617 -0.413 1.00 68.54 226 ASP D O 1
ATOM 8157 N N . GLU D 1 229 ? -71.129 -21.954 0.971 1.00 62.21 227 GLU D N 1
ATOM 8158 C CA . GLU D 1 229 ? -71.873 -21.121 -0.022 1.00 63.78 227 GLU D CA 1
ATOM 8159 C C . GLU D 1 229 ? -70.876 -20.287 -0.872 1.00 61.69 227 GLU D C 1
ATOM 8160 O O . GLU D 1 229 ? -71.158 -20.014 -2.056 1.00 57.50 227 GLU D O 1
ATOM 8166 N N . ALA D 1 230 ? -69.739 -19.872 -0.292 1.00 52.32 228 ALA D N 1
ATOM 8167 C CA . ALA D 1 230 ? -68.772 -18.942 -0.912 1.00 46.81 228 ALA D CA 1
ATOM 8168 C C . ALA D 1 230 ? -67.520 -18.841 -0.046 1.00 44.25 228 ALA D C 1
ATOM 8169 O O . ALA D 1 230 ? -67.639 -18.356 1.091 1.00 56.54 228 ALA D O 1
ATOM 8171 N N . ASP D 1 231 ? -66.366 -19.238 -0.587 1.00 44.37 229 ASP D N 1
ATOM 8172 C CA . ASP D 1 231 ? -65.101 -19.317 0.194 1.00 48.01 229 ASP D CA 1
ATOM 8173 C C . ASP D 1 231 ? -64.138 -18.198 -0.190 1.00 47.67 229 ASP D C 1
ATOM 8174 O O . ASP D 1 231 ? -64.230 -17.590 -1.280 1.00 45.05 229 ASP D O 1
ATOM 8179 N N . VAL D 1 232 ? -63.175 -17.991 0.705 1.00 49.40 230 VAL D N 1
ATOM 8180 C CA . VAL D 1 232 ? -62.056 -17.027 0.559 1.00 42.09 230 VAL D CA 1
ATOM 8181 C C . VAL D 1 232 ? -61.199 -17.384 -0.646 1.00 44.67 230 VAL D C 1
ATOM 8182 O O . VAL D 1 232 ? -60.670 -16.447 -1.253 1.00 49.12 230 VAL D O 1
ATOM 8186 N N . ILE D 1 233 ? -61.035 -18.664 -0.981 1.00 47.41 231 ILE D N 1
ATOM 8187 C CA . ILE D 1 233 ? -60.190 -19.041 -2.149 1.00 52.44 231 ILE D CA 1
ATOM 8188 C C . ILE D 1 233 ? -60.851 -18.470 -3.420 1.00 50.81 231 ILE D C 1
ATOM 8189 O O . ILE D 1 233 ? -60.156 -17.869 -4.260 1.00 50.31 231 ILE D O 1
ATOM 8194 N N . MET D 1 234 ? -62.162 -18.608 -3.540 1.00 50.19 232 MET D N 1
ATOM 8195 C CA . MET D 1 234 ? -62.909 -18.178 -4.748 1.00 54.48 232 MET D CA 1
ATOM 8196 C C . MET D 1 234 ? -62.961 -16.641 -4.787 1.00 50.34 232 MET D C 1
ATOM 8197 O O . MET D 1 234 ? -62.679 -16.046 -5.870 1.00 50.04 232 MET D O 1
ATOM 8202 N N . MET D 1 235 ? -63.273 -16.029 -3.648 1.00 42.37 233 MET D N 1
ATOM 8203 C CA . MET D 1 235 ? -63.445 -14.570 -3.566 1.00 43.18 233 MET D CA 1
ATOM 8204 C C . MET D 1 235 ? -62.084 -13.884 -3.652 1.00 46.99 233 MET D C 1
ATOM 8205 O O . MET D 1 235 ? -61.987 -12.888 -4.375 1.00 45.21 233 MET D O 1
ATOM 8210 N N . GLY D 1 236 ? -61.044 -14.475 -3.072 1.00 49.41 234 GLY D N 1
ATOM 8211 C CA . GLY D 1 236 ? -59.677 -13.946 -3.182 1.00 47.65 234 GLY D CA 1
ATOM 8212 C C . GLY D 1 236 ? -59.202 -13.950 -4.617 1.00 47.78 234 GLY D C 1
ATOM 8213 O O . GLY D 1 236 ? -58.463 -13.013 -5.009 1.00 49.96 234 GLY D O 1
ATOM 8214 N N . ALA D 1 237 ? -59.571 -14.973 -5.383 1.00 46.78 235 ALA D N 1
ATOM 8215 C CA . ALA D 1 237 ? -59.162 -15.105 -6.807 1.00 48.09 235 ALA D CA 1
ATOM 8216 C C . ALA D 1 237 ? -59.780 -13.937 -7.583 1.00 45.76 235 ALA D C 1
ATOM 8217 O O . ALA D 1 237 ? -59.078 -13.283 -8.352 1.00 45.88 235 ALA D O 1
ATOM 8219 N N . SER D 1 238 ? -61.071 -13.719 -7.358 1.00 42.49 236 SER D N 1
ATOM 8220 C CA . SER D 1 238 ? -61.854 -12.642 -7.985 1.00 48.61 236 SER D CA 1
ATOM 8221 C C . SER D 1 238 ? -61.252 -11.277 -7.588 1.00 50.70 236 SER D C 1
ATOM 8222 O O . SER D 1 238 ? -61.124 -10.420 -8.468 1.00 51.41 236 SER D O 1
ATOM 8225 N N . ALA D 1 239 ? -60.835 -11.088 -6.339 1.00 47.21 237 ALA D N 1
ATOM 8226 C CA . ALA D 1 239 ? -60.161 -9.842 -5.912 1.00 46.14 237 ALA D CA 1
ATOM 8227 C C . ALA D 1 239 ? -58.891 -9.635 -6.759 1.00 43.31 237 ALA D C 1
ATOM 8228 O O . ALA D 1 239 ? -58.559 -8.505 -7.063 1.00 50.09 237 ALA D O 1
ATOM 8230 N N . GLY D 1 240 ? -58.197 -10.696 -7.126 1.00 45.79 238 GLY D N 1
ATOM 8231 C CA . GLY D 1 240 ? -56.956 -10.595 -7.923 1.00 44.83 238 GLY D CA 1
ATOM 8232 C C . GLY D 1 240 ? -57.269 -10.336 -9.372 1.00 45.04 238 GLY D C 1
ATOM 8233 O O . GLY D 1 240 ? -56.473 -9.634 -10.025 1.00 41.85 238 GLY D O 1
ATOM 8234 N N . HIS D 1 241 ? -58.386 -10.888 -9.854 1.00 44.96 239 HIS D N 1
ATOM 8235 C CA . HIS D 1 241 ? -58.979 -10.543 -11.166 1.00 51.52 239 HIS D CA 1
ATOM 8236 C C . HIS D 1 241 ? -59.186 -9.026 -11.208 1.00 48.27 239 HIS D C 1
ATOM 8237 O O . HIS D 1 241 ? -58.702 -8.390 -12.158 1.00 42.55 239 HIS D O 1
ATOM 8244 N N . LEU D 1 242 ? -59.797 -8.463 -10.171 1.00 46.27 240 LEU D N 1
ATOM 8245 C CA . LEU D 1 242 ? -60.091 -7.018 -10.118 1.00 49.37 240 LEU D CA 1
ATOM 8246 C C . LEU D 1 242 ? -58.768 -6.260 -10.196 1.00 49.31 240 LEU D C 1
ATOM 8247 O O . LEU D 1 242 ? -58.665 -5.290 -10.981 1.00 53.84 240 LEU D O 1
ATOM 8252 N N . VAL D 1 243 ? -57.765 -6.717 -9.462 1.00 45.76 241 VAL D N 1
ATOM 8253 C CA . VAL D 1 243 ? -56.454 -6.023 -9.432 1.00 44.10 241 VAL D CA 1
ATOM 8254 C C . VAL D 1 243 ? -55.876 -6.052 -10.851 1.00 48.30 241 VAL D C 1
ATOM 8255 O O . VAL D 1 243 ? -55.500 -4.983 -11.337 1.00 47.31 241 VAL D O 1
ATOM 8259 N N . GLN D 1 244 ? -55.834 -7.217 -11.498 1.00 55.52 242 GLN D N 1
ATOM 8260 C CA . GLN D 1 244 ? -55.238 -7.355 -12.855 1.00 55.21 242 GLN D CA 1
ATOM 8261 C C . GLN D 1 244 ? -56.056 -6.490 -13.844 1.00 53.47 242 GLN D C 1
ATOM 8262 O O . GLN D 1 244 ? -55.461 -5.750 -14.645 1.00 48.17 242 GLN D O 1
ATOM 8268 N N . ALA D 1 245 ? -57.378 -6.533 -13.769 1.00 44.19 243 ALA D N 1
ATOM 8269 C CA . ALA D 1 245 ? -58.260 -5.785 -14.678 1.00 46.14 243 ALA D CA 1
ATOM 8270 C C . ALA D 1 245 ? -57.966 -4.282 -14.536 1.00 55.22 243 ALA D C 1
ATOM 8271 O O . ALA D 1 245 ? -58.008 -3.567 -15.559 1.00 57.34 243 ALA D O 1
ATOM 8273 N N . SER D 1 246 ? -57.706 -3.836 -13.306 1.00 51.76 244 SER D N 1
ATOM 8274 C CA . SER D 1 246 ? -57.389 -2.431 -12.968 1.00 48.06 244 SER D CA 1
ATOM 8275 C C . SER D 1 246 ? -56.050 -2.041 -13.613 1.00 50.15 244 SER D C 1
ATOM 8276 O O . SER D 1 246 ? -55.979 -0.940 -14.218 1.00 54.92 244 SER D O 1
ATOM 8279 N N . ARG D 1 247 ? -55.025 -2.884 -13.487 1.00 49.48 245 ARG D N 1
ATOM 8280 C CA . ARG D 1 247 ? -53.711 -2.645 -14.148 1.00 55.91 245 ARG D CA 1
ATOM 8281 C C . ARG D 1 247 ? -53.934 -2.546 -15.658 1.00 51.42 245 ARG D C 1
ATOM 8282 O O . ARG D 1 247 ? -53.531 -1.524 -16.230 1.00 50.74 245 ARG D O 1
ATOM 8290 N N . ASP D 1 248 ? -54.579 -3.551 -16.253 1.00 52.36 246 ASP D N 1
ATOM 8291 C CA . ASP D 1 248 ? -54.947 -3.605 -17.696 1.00 54.05 246 ASP D CA 1
ATOM 8292 C C . ASP D 1 248 ? -55.574 -2.271 -18.128 1.00 53.82 246 ASP D C 1
ATOM 8293 O O . ASP D 1 248 ? -55.145 -1.732 -19.153 1.00 50.45 246 ASP D O 1
ATOM 8298 N N . ALA D 1 249 ? -56.495 -1.724 -17.332 1.00 51.15 247 ALA D N 1
ATOM 8299 C CA . ALA D 1 249 ? -57.318 -0.555 -17.697 1.00 48.19 247 ALA D CA 1
ATOM 8300 C C . ALA D 1 249 ? -56.578 0.756 -17.383 1.00 48.62 247 ALA D C 1
ATOM 8301 O O . ALA D 1 249 ? -57.136 1.816 -17.727 1.00 45.68 247 ALA D O 1
ATOM 8303 N N . GLY D 1 250 ? -55.406 0.698 -16.737 1.00 41.57 248 GLY D N 1
ATOM 8304 C CA . GLY D 1 250 ? -54.671 1.887 -16.261 1.00 46.38 248 GLY D CA 1
ATOM 8305 C C . GLY D 1 250 ? -55.402 2.713 -15.200 1.00 46.17 248 GLY D C 1
ATOM 8306 O O . GLY D 1 250 ? -55.128 3.902 -15.098 1.00 51.00 248 GLY D O 1
ATOM 8307 N N . ILE D 1 251 ? -56.267 2.125 -14.378 1.00 43.55 249 ILE D N 1
ATOM 8308 C CA . ILE D 1 251 ? -56.916 2.861 -13.260 1.00 43.32 249 ILE D CA 1
ATOM 8309 C C . ILE D 1 251 ? -56.159 2.629 -11.942 1.00 42.83 249 ILE D C 1
ATOM 8310 O O . ILE D 1 251 ? -55.200 1.847 -11.924 1.00 37.39 249 ILE D O 1
ATOM 8315 N N . ASP D 1 252 ? -56.584 3.314 -10.871 1.00 41.38 250 ASP D N 1
ATOM 8316 C CA . ASP D 1 252 ? -56.021 3.138 -9.510 1.00 45.33 250 ASP D CA 1
ATOM 8317 C C . ASP D 1 252 ? -55.940 1.650 -9.162 1.00 49.63 250 ASP D C 1
ATOM 8318 O O . ASP D 1 252 ? -56.933 0.901 -9.410 1.00 48.64 250 ASP D O 1
ATOM 8323 N N . VAL D 1 253 ? -54.836 1.258 -8.529 1.00 44.15 251 VAL D N 1
ATOM 8324 C CA . VAL D 1 253 ? -54.664 -0.116 -7.978 1.00 48.03 251 VAL D CA 1
ATOM 8325 C C . VAL D 1 253 ? -54.627 -0.106 -6.435 1.00 46.54 251 VAL D C 1
ATOM 8326 O O . VAL D 1 253 ? -54.701 -1.197 -5.865 1.00 44.46 251 VAL D O 1
ATOM 8330 N N . ALA D 1 254 ? -54.524 1.043 -5.770 1.00 40.34 252 ALA D N 1
ATOM 8331 C CA . ALA D 1 254 ? -54.397 1.068 -4.294 1.00 42.01 252 ALA D CA 1
ATOM 8332 C C . ALA D 1 254 ? -55.618 0.383 -3.659 1.00 47.46 252 ALA D C 1
ATOM 8333 O O . ALA D 1 254 ? -55.435 -0.527 -2.807 1.00 44.85 252 ALA D O 1
ATOM 8335 N N . LEU D 1 255 ? -56.825 0.781 -4.051 1.00 45.37 253 LEU D N 1
ATOM 8336 C CA . LEU D 1 255 ? -58.058 0.278 -3.407 1.00 44.51 253 LEU D CA 1
ATOM 8337 C C . LEU D 1 255 ? -58.166 -1.236 -3.646 1.00 43.62 253 LEU D C 1
ATOM 8338 O O . LEU D 1 255 ? -58.307 -2.017 -2.718 1.00 38.99 253 LEU D O 1
ATOM 8343 N N . PRO D 1 256 ? -58.116 -1.737 -4.886 1.00 40.61 254 PRO D N 1
ATOM 8344 C CA . PRO D 1 256 ? -58.281 -3.164 -5.083 1.00 44.11 254 PRO D CA 1
ATOM 8345 C C . PRO D 1 256 ? -57.110 -3.965 -4.462 1.00 44.28 254 PRO D C 1
ATOM 8346 O O . PRO D 1 256 ? -57.345 -5.055 -4.011 1.00 45.53 254 PRO D O 1
ATOM 8350 N N . GLU D 1 257 ? -55.904 -3.421 -4.407 1.00 42.90 255 GLU D N 1
ATOM 8351 C CA . GLU D 1 257 ? -54.765 -4.099 -3.724 1.00 46.77 255 GLU D CA 1
ATOM 8352 C C . GLU D 1 257 ? -55.050 -4.198 -2.213 1.00 41.94 255 GLU D C 1
ATOM 8353 O O . GLU D 1 257 ? -54.773 -5.255 -1.640 1.00 45.77 255 GLU D O 1
ATOM 8359 N N . ALA D 1 258 ? -55.653 -3.187 -1.609 1.00 37.22 256 ALA D N 1
ATOM 8360 C CA . ALA D 1 258 ? -55.982 -3.198 -0.173 1.00 38.77 256 ALA D CA 1
ATOM 8361 C C . ALA D 1 258 ? -56.973 -4.332 0.099 1.00 44.39 256 ALA D C 1
ATOM 8362 O O . ALA D 1 258 ? -56.740 -5.126 1.051 1.00 40.94 256 ALA D O 1
ATOM 8364 N N . VAL D 1 259 ? -58.004 -4.433 -0.733 1.00 41.69 257 VAL D N 1
ATOM 8365 C CA . VAL D 1 259 ? -59.038 -5.493 -0.581 1.00 46.67 257 VAL D CA 1
ATOM 8366 C C . VAL D 1 259 ? -58.399 -6.866 -0.811 1.00 41.52 257 VAL D C 1
ATOM 8367 O O . VAL D 1 259 ? -58.645 -7.764 -0.015 1.00 44.49 257 VAL D O 1
ATOM 8371 N N . LYS D 1 260 ? -57.590 -7.020 -1.848 1.00 42.17 258 LYS D N 1
ATOM 8372 C CA . LYS D 1 260 ? -56.904 -8.305 -2.142 1.00 45.45 258 LYS D CA 1
ATOM 8373 C C . LYS D 1 260 ? -56.047 -8.676 -0.920 1.00 45.82 258 LYS D C 1
ATOM 8374 O O . LYS D 1 260 ? -55.967 -9.881 -0.602 1.00 43.55 258 LYS D O 1
ATOM 8380 N N . SER D 1 261 ? -55.450 -7.696 -0.231 1.00 40.01 259 SER D N 1
ATOM 8381 C CA . SER D 1 261 ? -54.530 -7.982 0.896 1.00 39.74 259 SER D CA 1
ATOM 8382 C C . SER D 1 261 ? -55.326 -8.606 2.062 1.00 44.23 259 SER D C 1
ATOM 8383 O O . SER D 1 261 ? -54.744 -9.396 2.816 1.00 42.61 259 SER D O 1
ATOM 8386 N N . HIS D 1 262 ? -56.612 -8.274 2.200 1.00 39.73 260 HIS D N 1
ATOM 8387 C CA . HIS D 1 262 ? -57.502 -8.947 3.164 1.00 42.00 260 HIS D CA 1
ATOM 8388 C C . HIS D 1 262 ? -57.563 -10.443 2.798 1.00 43.15 260 HIS D C 1
ATOM 8389 O O . HIS D 1 262 ? -57.271 -11.275 3.675 1.00 40.85 260 HIS D O 1
ATOM 8396 N N . TYR D 1 263 ? -57.865 -10.777 1.545 1.00 39.16 261 TYR D N 1
ATOM 8397 C CA . TYR D 1 263 ? -58.025 -12.188 1.110 1.00 43.18 261 TYR D CA 1
ATOM 8398 C C . TYR D 1 263 ? -56.676 -12.917 1.236 1.00 45.23 261 TYR D C 1
ATOM 8399 O O . TYR D 1 263 ? -56.674 -14.082 1.664 1.00 46.28 261 TYR D O 1
ATOM 8408 N N . ASP D 1 264 ? -55.558 -12.247 0.965 1.00 42.80 262 ASP D N 1
ATOM 8409 C CA . ASP D 1 264 ? -54.217 -12.894 0.981 1.00 44.62 262 ASP D CA 1
ATOM 8410 C C . ASP D 1 264 ? -53.863 -13.243 2.423 1.00 47.02 262 ASP D C 1
ATOM 8411 O O . ASP D 1 264 ? -53.467 -14.408 2.685 1.00 43.51 262 ASP D O 1
ATOM 8416 N N A ARG D 1 265 ? -53.994 -12.270 3.327 0.50 42.58 263 ARG D N 1
ATOM 8417 N N B ARG D 1 265 ? -53.999 -12.275 3.329 0.50 42.38 263 ARG D N 1
ATOM 8418 C CA A ARG D 1 265 ? -53.723 -12.479 4.767 0.50 43.42 263 ARG D CA 1
ATOM 8419 C CA B ARG D 1 265 ? -53.718 -12.487 4.766 0.50 43.11 263 ARG D CA 1
ATOM 8420 C C A ARG D 1 265 ? -54.650 -13.602 5.281 0.50 45.60 263 ARG D C 1
ATOM 8421 C C B ARG D 1 265 ? -54.650 -13.603 5.284 0.50 45.34 263 ARG D C 1
ATOM 8422 O O A ARG D 1 265 ? -54.165 -14.472 6.030 0.50 39.21 263 ARG D O 1
ATOM 8423 O O B ARG D 1 265 ? -54.173 -14.468 6.041 0.50 38.78 263 ARG D O 1
ATOM 8438 N N . ALA D 1 266 ? -55.914 -13.641 4.856 1.00 45.13 264 ALA D N 1
ATOM 8439 C CA . ALA D 1 266 ? -56.851 -14.692 5.319 1.00 47.62 264 ALA D CA 1
ATOM 8440 C C . ALA D 1 266 ? -56.356 -16.068 4.850 1.00 46.94 264 ALA D C 1
ATOM 8441 O O . ALA D 1 266 ? -56.358 -17.031 5.652 1.00 40.29 264 ALA D O 1
ATOM 8443 N N . ILE D 1 267 ? -55.941 -16.169 3.593 1.00 44.19 265 ILE D N 1
ATOM 8444 C CA . ILE D 1 267 ? -55.464 -17.456 3.026 1.00 41.67 265 ILE D CA 1
ATOM 8445 C C . ILE D 1 267 ? -54.223 -17.900 3.821 1.00 48.82 265 ILE D C 1
ATOM 8446 O O . ILE D 1 267 ? -54.138 -19.107 4.174 1.00 40.45 265 ILE D O 1
ATOM 8451 N N . ALA D 1 268 ? -53.313 -16.963 4.114 1.00 43.26 266 ALA D N 1
ATOM 8452 C CA . ALA D 1 268 ? -52.079 -17.241 4.871 1.00 44.26 266 ALA D CA 1
ATOM 8453 C C . ALA D 1 268 ? -52.423 -17.753 6.286 1.00 48.98 266 ALA D C 1
ATOM 8454 O O . ALA D 1 268 ? -51.636 -18.542 6.801 1.00 49.78 266 ALA D O 1
ATOM 8456 N N . ALA D 1 269 ? -53.534 -17.313 6.891 1.00 42.20 267 ALA D N 1
ATOM 8457 C CA . ALA D 1 269 ? -53.990 -17.749 8.231 1.00 40.66 267 ALA D CA 1
ATOM 8458 C C . ALA D 1 269 ? -54.803 -19.058 8.146 1.00 41.56 267 ALA D C 1
ATOM 8459 O O . ALA D 1 269 ? -55.356 -19.504 9.171 1.00 43.93 267 ALA D O 1
ATOM 8461 N N . GLY D 1 270 ? -54.924 -19.620 6.951 1.00 45.93 268 GLY D N 1
ATOM 8462 C CA . GLY D 1 270 ? -55.582 -20.919 6.724 1.00 48.07 268 GLY D CA 1
ATOM 8463 C C . GLY D 1 270 ? -57.069 -20.831 6.463 1.00 45.34 268 GLY D C 1
ATOM 8464 O O . GLY D 1 270 ? -57.723 -21.887 6.524 1.00 45.56 268 GLY D O 1
ATOM 8465 N N . HIS D 1 271 ? -57.603 -19.661 6.114 1.00 45.77 269 HIS D N 1
ATOM 8466 C CA . HIS D 1 271 ? -59.077 -19.455 6.030 1.00 38.11 269 HIS D CA 1
ATOM 8467 C C . HIS D 1 271 ? -59.584 -19.603 4.595 1.00 40.58 269 HIS D C 1
ATOM 8468 O O . HIS D 1 271 ? -60.754 -19.264 4.339 1.00 47.49 269 HIS D O 1
ATOM 8475 N N . GLY D 1 272 ? -58.782 -20.191 3.713 1.00 41.47 270 GLY D N 1
ATOM 8476 C CA . GLY D 1 272 ? -59.154 -20.437 2.308 1.00 43.70 270 GLY D CA 1
ATOM 8477 C C . GLY D 1 272 ? -60.563 -20.978 2.154 1.00 46.23 270 GLY D C 1
ATOM 8478 O O . GLY D 1 272 ? -61.254 -20.585 1.230 1.00 55.23 270 GLY D O 1
ATOM 8479 N N . ARG D 1 273 ? -60.968 -21.886 3.021 1.00 55.42 271 ARG D N 1
ATOM 8480 C CA . ARG D 1 273 ? -62.215 -22.666 2.859 1.00 56.66 271 ARG D CA 1
ATOM 8481 C C . ARG D 1 273 ? -63.301 -22.048 3.753 1.00 46.76 271 ARG D C 1
ATOM 8482 O O . ARG D 1 273 ? -64.433 -22.521 3.675 1.00 43.70 271 ARG D O 1
ATOM 8490 N N . SER D 1 274 ? -62.989 -20.976 4.482 1.00 43.37 272 SER D N 1
ATOM 8491 C CA . SER D 1 274 ? -63.963 -20.211 5.306 1.00 42.32 272 SER D CA 1
ATOM 8492 C C . SER D 1 274 ? -64.719 -19.179 4.440 1.00 48.91 272 SER D C 1
ATOM 8493 O O . SER D 1 274 ? -64.256 -18.826 3.308 1.00 48.02 272 SER D O 1
ATOM 8496 N N . SER D 1 275 ? -65.861 -18.725 4.956 1.00 44.07 273 SER D N 1
ATOM 8497 C CA . SER D 1 275 ? -66.628 -17.551 4.492 1.00 48.15 273 SER D CA 1
ATOM 8498 C C . SER D 1 275 ? -65.733 -16.301 4.458 1.00 50.45 273 SER D C 1
ATOM 8499 O O . SER D 1 275 ? -64.722 -16.230 5.206 1.00 43.14 273 SER D O 1
ATOM 8502 N N . TRP D 1 276 ? -66.152 -15.316 3.662 1.00 43.72 274 TRP D N 1
ATOM 8503 C CA . TRP D 1 276 ? -65.503 -13.994 3.596 1.00 41.59 274 TRP D CA 1
ATOM 8504 C C . TRP D 1 276 ? -65.512 -13.338 4.976 1.00 42.75 274 TRP D C 1
ATOM 8505 O O . TRP D 1 276 ? -64.640 -12.483 5.217 1.00 43.15 274 TRP D O 1
ATOM 8516 N N . THR D 1 277 ? -66.438 -13.710 5.865 1.00 42.94 275 THR D N 1
ATOM 8517 C CA . THR D 1 277 ? -66.468 -13.130 7.241 1.00 45.07 275 THR D CA 1
ATOM 8518 C C . THR D 1 277 ? -65.155 -13.411 7.981 1.00 41.86 275 THR D C 1
ATOM 8519 O O . THR D 1 277 ? -64.803 -12.627 8.868 1.00 46.28 275 THR D O 1
ATOM 8523 N N . SER D 1 278 ? -64.434 -14.475 7.627 1.00 42.19 276 SER D N 1
ATOM 8524 C CA . SER D 1 278 ? -63.129 -14.818 8.250 1.00 43.23 276 SER D CA 1
ATOM 8525 C C . SER D 1 278 ? -62.116 -13.675 8.061 1.00 42.38 276 SER D C 1
ATOM 8526 O O . SER D 1 278 ? -61.171 -13.567 8.852 1.00 41.22 276 SER D O 1
ATOM 8529 N N . LEU D 1 279 ? -62.295 -12.820 7.055 1.00 42.31 277 LEU D N 1
ATOM 8530 C CA . LEU D 1 279 ? -61.396 -11.660 6.878 1.00 41.36 277 LEU D CA 1
ATOM 8531 C C . LEU D 1 279 ? -61.402 -10.826 8.155 1.00 40.76 277 LEU D C 1
ATOM 8532 O O . LEU D 1 279 ? -60.322 -10.290 8.530 1.00 40.74 277 LEU D O 1
ATOM 8537 N N . PHE D 1 280 ? -62.543 -10.772 8.835 1.00 37.18 278 PHE D N 1
ATOM 8538 C CA . PHE D 1 280 ? -62.639 -10.122 10.171 1.00 44.16 278 PHE D CA 1
ATOM 8539 C C . PHE D 1 280 ? -61.490 -10.587 11.089 1.00 46.30 278 PHE D C 1
ATOM 8540 O O . PHE D 1 280 ? -60.964 -9.767 11.857 1.00 42.29 278 PHE D O 1
ATOM 8548 N N . GLU D 1 281 ? -61.087 -11.858 11.009 1.00 47.59 279 GLU D N 1
ATOM 8549 C CA . GLU D 1 281 ? -60.093 -12.449 11.945 1.00 47.57 279 GLU D CA 1
ATOM 8550 C C . GLU D 1 281 ? -58.715 -11.832 11.708 1.00 47.87 279 GLU D C 1
ATOM 8551 O O . GLU D 1 281 ? -57.967 -11.734 12.646 1.00 43.57 279 GLU D O 1
ATOM 8557 N N . ILE D 1 282 ? -58.426 -11.392 10.488 1.00 53.51 280 ILE D N 1
ATOM 8558 C CA . ILE D 1 282 ? -57.164 -10.732 10.033 1.00 44.76 280 ILE D CA 1
ATOM 8559 C C . ILE D 1 282 ? -57.259 -9.213 10.220 1.00 45.40 280 ILE D C 1
ATOM 8560 O O . ILE D 1 282 ? -56.232 -8.565 10.372 1.00 44.69 280 ILE D O 1
ATOM 8565 N N . ILE D 1 283 ? -58.463 -8.662 10.131 1.00 40.13 281 ILE D N 1
ATOM 8566 C CA . ILE D 1 283 ? -58.666 -7.198 10.197 1.00 41.19 281 ILE D CA 1
ATOM 8567 C C . ILE D 1 283 ? -58.691 -6.740 11.665 1.00 42.93 281 ILE D C 1
ATOM 8568 O O . ILE D 1 283 ? -58.222 -5.627 11.923 1.00 41.83 281 ILE D O 1
ATOM 8573 N N . LYS D 1 284 ? -59.296 -7.531 12.565 1.00 47.23 282 LYS D N 1
ATOM 8574 C CA . LYS D 1 284 ? -59.583 -7.178 13.988 1.00 46.96 282 LYS D CA 1
ATOM 8575 C C . LYS D 1 284 ? -58.262 -6.924 14.711 1.00 40.05 282 LYS D C 1
ATOM 8576 O O . LYS D 1 284 ? -57.244 -7.371 14.214 1.00 43.18 282 LYS D O 1
ATOM 8582 N N . ALA D 1 285 ? -58.270 -6.189 15.821 1.00 44.16 283 ALA D N 1
ATOM 8583 C CA . ALA D 1 285 ? -57.091 -6.106 16.722 1.00 50.68 283 ALA D CA 1
ATOM 8584 C C . ALA D 1 285 ? -56.772 -7.494 17.311 1.00 52.59 283 ALA D C 1
ATOM 8585 O O . ALA D 1 285 ? -57.752 -8.252 17.604 1.00 53.67 283 ALA D O 1
ATOM 8587 N N . ASP D 1 286 ? -55.488 -7.782 17.558 1.00 60.93 284 ASP D N 1
ATOM 8588 C CA . ASP D 1 286 ? -55.045 -8.854 18.500 1.00 74.86 284 ASP D CA 1
ATOM 8589 C C . ASP D 1 286 ? -55.779 -8.704 19.849 1.00 89.02 284 ASP D C 1
ATOM 8590 O O . ASP D 1 286 ? -55.749 -7.581 20.390 1.00 85.26 284 ASP D O 1
ATOM 8595 N N . ARG D 1 287 ? -56.431 -9.759 20.369 1.00 106.90 285 ARG D N 1
ATOM 8596 C CA . ARG D 1 287 ? -56.786 -9.871 21.826 1.00 111.85 285 ARG D CA 1
ATOM 8597 C C . ARG D 1 287 ? -55.517 -9.589 22.679 1.00 114.71 285 ARG D C 1
ATOM 8598 O O . ARG D 1 287 ? -55.712 -9.130 23.826 1.00 106.71 285 ARG D O 1
ATOM 8602 N N . LYS D 1 288 ? -54.292 -9.823 22.136 1.00 118.82 286 LYS D N 1
ATOM 8603 C CA . LYS D 1 288 ? -52.948 -9.303 22.580 1.00 117.71 286 LYS D CA 1
ATOM 8604 C C . LYS D 1 288 ? -52.874 -7.778 22.423 1.00 115.85 286 LYS D C 1
ATOM 8605 O O . LYS D 1 288 ? -52.812 -7.039 23.400 1.00 121.68 286 LYS D O 1
#

Nearest PDB structures (foldseek):
  8bk1-assembly3_D  TM=1.002E+00  e=4.682E-56  Amycolatopsis azurea
  8bj5-assembly2_C  TM=9.937E-01  e=1.399E-52  Amycolatopsis azurea
  7y8k-assembly1_A  TM=9.797E-01  e=4.564E-36  Streptomyces clavuligerus
  7y8o-assembly1_B  TM=9.733E-01  e=4.305E-36  Streptomyces clavuligerus
  8kfk-assembly1_A  TM=9.320E-01  e=7.283E-36  Paenibacillus mucilaginosus

Sequence (1150 aa):
ESMITLIGLGPMGQAMVRRVLLENGHGVTVWNRTASRADGVVAAGAVRVDTPADAVAASELVLLSLTDYAAMYDILGKAEEALTGKVIVNLSSDTPEKTREAAEWVEARGAKFIAGGVMVPAALVGKDEAYVFYSGPADVFEKHREALALIGRPDFLGEDVRLAQLFYQAQLDIFLNSLSAFMHASALVRRSAGVPLEKFWPYAKDNFESMGFYLEPAVEQIEKGDHPGDEADVIMMGASAGHLVQASRDAGIDVALPEAVKSHYDRAIAAGHGRSSWTSLFEIIKADRKESMITLIGLGPMGQAMVRVLLENGHGVTVWNRTASRADGVVAAGAVRVDTPADAVAASELVLLSLTDYAAMYDILGKAEEALTGKVIVNLSSDTPEKTREAAEWVEARGAKFIAGGVMVPAALVGKDEAYVFYSGPADVFEKHREALALIGRPDFLGEDVRLAQLFYQAQLDIFLNSLSAFMHASALVRSAGVPLEKFWPYAKDNFESMGFYLEPAVEQIEKGDHPGDEADVIMMGASAGHLVQASRDAGIDVALPEAVKSHYDRRAIAAGHGRSSWTSLFEIIKADRSMITLIGLGPMGQAMVRVLLENGHGVTVWNRTASRADGVVAAGAVRVDTPADAVAASELVLLSLTDYAAMYDILGKAEEALTGKVIVNLSSDTPEKTREAAEWVEARGAKFIAGGVMVPAALVGKDEAYVFYSGPADVFEKHREALALIGRPDFLGEDVRLAQLFYQAQLDIFLNSLSAFMHASALVRSAGVPLEKFWPYAKDNFESMGFYLEPAVEQIEKGDHPGDEADVIMMGASAGHLVQASRDAGIDVALPEAVKSHYDRAIAAGHGRSSWTSLFEIIKADRKESMITLIGLGPMGQAMVRVLLENGHGVTVWNRTASRADGVVAAGAVRVDTPADAVAASELVLLSLTDYAAMYDILGKAEEALTGKVIVNLSSDTPEKTREAAEWVEARGAKFIAGGVMVPAALVGKDEAYVFYSGPADVFEKHREALALIGRPDFLGEDVRLAQLFYQAQLDIFLNSLSAFMHASALVRRSAGVPLEKFWPYAKDNFESMGFYLEPAVEQIEKGDHPGDEADVIMMGASAGHLVQASRDAGIDVALPEAVKSHYDRRAIAAGHGRSSWTSLFEIIKADRK

Organism: NCBI:txid1238180

Secondary structure (DSSP, 8-state):
--EEEEE--SHHHHHHHHHHHHTT-EEEEE-SSGGGGHHHHHTT-B--SSHHHHHHT-SEEEE--SSSHHHHHHHTT-SGGGTT-EEEE-----HHHHHHHHHHHHHTT-EEEEEEE-S-GGGTTSTT-EEEEES-HHHHHHHHHHHTTTSEEEE--SSTHHHHHHHHHHHHHHHHHHHHHHHHHHHHHHTT--HHHHHHHHHHHHHTHHHHHTTHHHHHHHT--B-TTS-HHHHHHHHHHHHHHHHHTT---HHHHHHHHHHHHHHHTT-TTB-GGGHHHHHSPP--/--EEEEE--SHHHHHHHHHHHTTT-EEEEE-SSGGGGHHHHHHT-B--SSHHHHHHT-SEEEE--SSSHHHHHHHTTTSGGGTT-EEEE-----HHHHHHHHHHHHTTT-EEEEEEE-S-GGGTTSTT-EEEEES-HHHHHHHHHHHTTTSEEEE--S-THHHHHHHHHHHHHHHHHHHHHHHHHHHHHHTT--HHHHHHHHHHHHHHHHHHHHHHHHHHHHT--B-SSS-HHHHHHHHHHHHHHHHHHT---HHHHHHHHHHHHHHHTT-TTB-GGGHHHHHSPP-/---EEE--SHHHHHHHHHHHTTT---EEE-SSGGGGHHHHHTT-B--SSHHHHHHT-SEEEE--SSSHHHHHHHTT-SGGGTT-EEEE-----HHHHHHHHHHHHTTT-EEEEEEE-S-GGGTTSTT-EEEEES-HHHHHHHHHHHTTTSEEEE--SSTHHHHHHHHHHHHHHHHHHHHHHHHHHHHHHTT--HHHHHHHHHHHHHTHHHHHHHHHHHHHHT--B-SSS-HHHHHHHHHHHHHHHHHHT---HHHHHHHHHHHHHHHTT-TTB-GGGHHHHHSPP--/--EEEEE--SHHHHHHHHHHHTTS-EEEEE-SSGGGGHHHHHHT-B--SSHHHHHHT-SEEEE--SSSHHHHHHHTT-SGGGTT-EEEE-----HHHHHHHHHHHHTTT-EEEEEEE-S-GGGTTSTT-EEEEES-HHHHHHHHHHHTTTSEEEE--SSTHHHHHHHHHHHHHHHHHHHHHHHHHHHHHHTT--HHHHHHHHHHHHHHHHHHHHHHHHHHHHT--B-SSS-HHHHHHHHHHHHHHHHHHT---HHHHHHHHHHHHHHHTT-TTB-GGGHHHHHSPP--

Radius of gyration: 41.3 Å; Cα contacts (8 Å, |Δi|>4): 2168; chains: 4; bounding box: 89×116×120 Å

Solvent-accessible surface area: 52738 Å² total; per-residue (Å²): 102,71,80,4,0,0,0,3,0,18,31,42,0,37,5,1,0,110,18,2,29,138,75,48,27,20,0,3,0,32,22,204,71,54,79,118,1,82,58,4,49,91,60,50,6,77,90,33,129,59,9,37,65,0,0,64,44,9,104,6,0,2,0,16,26,57,36,1,59,22,0,60,102,17,0,31,154,7,69,168,24,0,93,60,30,8,0,0,0,17,4,14,7,3,18,74,105,0,92,92,0,8,111,49,0,79,82,75,40,3,96,1,0,1,2,3,14,33,14,53,8,72,28,7,35,124,148,109,2,16,0,0,0,0,0,30,29,99,13,0,87,161,24,86,154,14,1,43,48,0,3,134,17,17,56,48,19,116,60,16,64,36,0,3,9,7,39,0,0,5,15,1,0,46,1,2,2,0,0,1,0,0,0,0,0,1,3,0,78,46,61,65,20,71,1,106,128,0,27,74,38,0,69,69,12,0,91,32,0,6,127,46,0,86,83,4,16,98,44,6,86,142,44,82,19,66,12,116,98,30,17,0,67,66,12,3,29,3,1,19,19,2,11,71,3,0,123,71,24,48,10,9,44,30,0,1,69,7,1,59,30,0,0,60,90,0,76,92,62,63,45,9,166,18,9,28,1,0,0,0,52,38,0,56,27,118,115,131,102,69,73,6,0,0,0,3,1,16,38,41,0,42,18,1,0,92,19,2,27,139,77,48,33,14,1,5,0,35,21,211,68,47,76,109,1,82,28,0,56,59,48,50,5,80,92,31,138,53,11,32,67,0,0,63,46,9,74,6,0,2,0,18,28,57,40,2,59,24,0,60,103,19,0,29,151,12,58,151,29,0,88,55,33,5,0,0,0,16,5,13,8,3,17,70,102,0,91,94,0,9,111,50,0,75,85,74,43,3,91,1,0,1,3,3,14,34,15,50,7,69,27,7,34,125,148,109,2,16,0,0,0,0,0,27,34,107,15,3,90,142,23,98,156,13,1,43,49,0,4,133,12,16,67,49,18,112,57,16,64,30,0,3,8,6,39,0,0,4,14,0,0,46,1,1,2,0,0,0,0,0,0,0,0,1,3,0,94,44,64,65,19,71,2,129,136,0,29,74,43,0,69,68,16,1,93,36,0,3,133,51,0,88,82,3,15,94,42,3,80,130,41,82,19,69,14,105,92,28,20,0,63,67,12,0,25,2,1,19,19,3,10,71,3,0,126,72,24,51,10,10,46,29,0,2,72,7,2,55,29,0,0,63,88,0,74,92,62,65,46,7,164,19,9,28,1,0,0,0,53,41,0,66,24,148,144,110,93,8,0,0,0,3,1,18,88,51,0,57,21,0,0,35,20,3,28,142,84,73,40,35,3,2,0,36,20,210,69,52,85,121,1,82,47,10,50,62,62,49,5,86,91,34,97,52,14,32,69,0,5,75,31,19,61,12,0,6,0,18,27,129,52,2,58,22,0,60,114,18,10,37,67,10,76,101,36,16,100,64,7,19,5,4,0,16,4,43,27,62,38,113,105,0,88,91,0,10,111,56,3,86,86,75,39,9,20,1,5,1,3,3,16,38,21,87,23,89,53,10,35,85,149,104,3,51,0,15,0,0,0,34,37,112,34,4,109,80,49,94,152,27,7,36,47,0,4,136,10,36,69,54,19,117,58,16,70,50,0,3,88,88,44,50,54,63,39,91,119,117,92,75,32,76,48,41,55,115,18,34,11,40,53,27,176,56,82,66,56,74,65,138,138,52,114,74,159,6,95,94,83,88,124,34,78,53,159,135,85,137,84,6,84,102,42,58,135,145,42,82,19,62,12,134,171,33,28,0,93,98,48,6,50,56,10,17,122,72,5,90,39,0,126,115,33,69,29,79,46,66,47,4,69,53,64,64,35,54,23,63,121,0,77,91,64,66,46,9,188,19,8,79,3,0,14,77,52,38,93,87,88,124,106,132,108,69,73,6,0,0,0,3,0,18,87,47,0,45,17,1,0,103,29,4,29,92,78,46,41,21,0,4,0,35,24,213,71,54,80,116,1,83,39,0,51,91,56,52,6,76,93,32,138,52,11,32,67,0,2,75,46,18,59,11,0,2,0,17,26,129,51,2,59,24,0,61,108,18,0,32,155,9,72,101,37,0,103,64,6,12,0,0,0,16,4,40,27,65,36,100,109,0,91,92,0,10,111,51,0,74,84,76,39,3,95,1,0,1,3,2,16,45,22,86,25,84,59,8,34,126,147,108,2,49,0,15,0,0,0,32,33,114,20,0,99,79,38,90,88,17,1,42,51,0,4,136,12,36,66,55,18,114,60,15,62,50,0,3,88,89,47,51,54,59,40,93,119,118,94,74,33,76,48,42,55,114,18,34,13,41,54,25,175,55,81,66,64,77,64,143,54,53,113,74,157,5,100,92,91,94,124,34,79,52,158,132,78,138,80,6,85,96,40,58,134,136,42,78,20,67,13,138,172,40,20,0,74,98,48,2,49,50,10,19,124,72,10,91,39,0,122,116,33,70,29,79,47,68,47,4,72,52,62,58,36,52,23,61,120,0,78,91,61,64,46,8,175,18,8,78,2,0,14,71,57,41,92,90,85,118,168,129

InterPro domains:
  IPR006115 6-phosphogluconate dehydrogenase, NADP-binding [PF03446] (2-150)
  IPR013328 6-phosphogluconate dehydrogenase, domain 2 [G3DSA:1.10.1040.10] (157-283)
  IPR015815 3-hydroxyisobutyrate dehydrogenase-related [PIRSF000103] (2-284)
  IPR036291 NAD(P)-binding domain superfamily [SSF51735] (2-150)
  IPR048666 NADPH-dependent reductive aminase-like, C-terminal domain [PF21761] (157-282)
  IPR051265 HIBADH-related NP60 subfamily [PTHR43580] (3-280)

B-factor: mean 64.42, std 23.43, range [23.76, 161.16]